Protein 3EFE (pdb70)

Radius of gyration: 35.07 Å; Cα contacts (8 Å, |Δi|>4): 3060; chains: 6; bounding box: 94×69×94 Å

Solvent-accessible surface area: 48457 Å² total; per-residue (Å²): 151,75,36,0,7,0,0,1,8,74,28,0,5,4,20,1,3,0,12,2,0,0,2,0,27,33,13,72,16,4,49,43,124,69,59,60,14,52,0,0,0,0,1,34,65,106,122,53,13,45,4,20,0,8,2,87,0,84,6,40,3,14,6,134,54,8,96,15,73,63,136,6,0,2,0,0,0,0,16,114,17,20,112,99,129,92,1,47,70,1,2,110,50,0,16,101,1,18,173,100,22,0,9,0,0,0,0,22,14,0,0,22,9,0,0,54,57,22,39,0,23,106,58,128,0,0,3,79,57,31,110,116,1,75,146,73,4,105,88,19,150,0,80,201,83,32,73,154,39,34,19,6,46,30,71,22,1,0,0,0,7,3,35,0,3,15,18,0,0,28,32,0,0,103,86,7,91,6,8,14,116,65,0,3,86,2,4,39,46,8,11,65,61,34,70,74,16,41,38,7,34,0,12,52,0,7,72,112,199,45,38,30,7,54,83,0,10,0,1,1,9,78,30,0,7,3,22,2,3,0,15,1,0,0,3,0,7,27,3,68,20,2,66,117,116,30,54,29,7,119,5,61,0,0,1,33,65,123,132,50,16,45,2,22,0,11,2,89,0,73,0,51,33,12,14,129,99,5,63,15,18,10,63,4,0,2,0,0,0,0,16,118,18,18,106,97,136,84,2,45,71,2,4,97,62,0,12,109,2,8,179,18,18,0,4,0,0,0,0,23,14,0,0,18,10,0,0,45,50,26,40,1,34,104,51,90,0,0,4,78,71,37,110,113,1,70,144,66,4,102,83,14,142,0,83,194,68,31,70,158,37,38,19,8,51,49,71,17,1,0,0,0,9,4,44,0,4,13,20,0,0,25,37,0,1,93,73,8,84,0,9,33,108,61,0,3,87,1,3,51,46,10,11,55,59,35,92,76,58,44,48,47,21,2,3,17,3,6,15,110,178,124,0,6,0,1,1,10,78,31,0,6,4,20,1,3,0,14,1,0,0,2,0,14,38,11,89,21,4,44,141,119,62,80,63,15,112,8,46,1,1,1,36,72,112,122,38,13,48,4,24,0,7,2,71,0,69,3,59,34,20,9,138,99,6,88,12,106,53,137,12,2,3,0,0,0,0,17,61,23,21,109,84,157,89,1,67,66,2,2,105,56,0,6,120,2,7,179,93,19,0,7,0,0,0,0,22,13,0,0,18,9,0,1,49,54,25,38,1,36,109,63,78,2,0,5,72,39,41,77,41,2,72,38,51,5,101,81,19,127,0,75,132,66,30,57,169,40,36,18,22,47,38,73,22,2,0,1,0,8,3,41,0,5,12,20,0,0,21,25,0,1,96,85,18,76,7,6,32,107,97,0,2,102,2,4,51,46,11,11,57,62,37,101,76,89,63,84,105,82,0,93,130,18,7,120,125,15,168,87,0,6,0,1,1,10,81,30,0,6,4,20,1,2,0,14,1,0,0,3,0,12,36,11,95,32,5,49,123,139,59,72,58,11,120,8,44,0,0,0,38,56,80,126,50,13,44,4,23,0,0,2,70,0,83,2,55,39,14,12,135,106,7,86,16,78,46,105,4,0,0,0,0,0,0,16,112,16,18,110,96,137,89,0,54,70,2,4,109,56,0,8,106,3,8,177,100,15,0,6,0,0,0,0,24,17,0,0,21,9,0,0,39,69,25,43,0,29,108,62,83,0,0,4,69,28,40,34,33,1,74,55,57,4,112,80,19,154,0,83,192,73,31,67,170,36,37,18,8,39,34,68,18,0,0,0,0,8,4,42,0,4,12,23,0,0,21,40,0,0,98,90,8,84,3,9,40,99,103,0,2,82,2,3,46,46,16,17,59,60,38,110,86,79,40,70,128,76,1,98,94,18,31,98,130,63,153,93,0,10,0,0,0,10,80,24,0,4,3,19,1,2,0,11,0,0,0,2,0,26,37,12,95,41,6,55,136,132,56,73,66,12,144,4,56,0,0,1,36,59,83,129,47,12,32,4,17,0,6,3,102,0,73,0,51,41,13,11,129,106,7,91,19,82,53,105,4,0,1,0,0,0,0,16,110,20,25,106,94,138,87,0,59,72,1,2,115,51,0,13,95,2,19,179,93,16,0,7,0,0,0,0,22,12,0,2,19,5,0,1,31,78,30,45,2,37,102,51,91,2,1,6,77,72,39,106,110,4,79,150,72,3,112,84,22,165,1,77,195,92,23,56,158,37,41,17,9,43,38,53,19,0,0,0,0,11,4,45,0,2,14,19,0,0,24,33,0,1,108,93,6,79,6,3,34,78,36,1,3,41,2,1,43,19,10,14,62,53,39,99,79,28,9,66,37,6,2,98,58,17,30,90,147,49,154,84,1,10,0,1,1,8,80,27,0,4,4,17,1,2,0,13,0,0,0,3,0,11,39,9,96,24,12,72,167,139,76,80,68,16,119,3,57,0,2,0,24,71,110,126,46,11,46,3,19,0,7,1,72,0,102,3,52,35,12,17,141,107,6,65,15,65,66,121,0,0,3,0,0,0,0,18,114,17,23,119,88,167,80,1,82,77,3,3,115,56,0,12,116,2,15,184,93,25,0,4,0,0,0,0,22,14,0,0,15,10,0,0,39,64,25,36,1,33,51,60,78,0,0,3,70,51,38,104,111,2,84,151,71,4,106,83,13,134,0,47,22,22,19,37,142,35,36,15,7,44,20,78,19,1,0,0,0,7,3,46,0,4,16,20,0,0,23,37,0,1,119,85,12,92,9,7,38,110,87,0,4,77,1,3,42,47,9,14,63,48,47,107,86,90,43,80,118,75,0,72,118,14,48,121

B-factor: mean 46.56, std 9.76, range [20.32, 82.38]

Secondary structure (DSSP, 8-state):
---EEEEE-TT--TTTTHHHHHHHHH-TTS-TT-----EEEEESSS--EE-TT--EE--SEEGGG----TT-EEEE---S-TTSGGGHHHHHHHHHHHHHT-EEEEETHHHHHHHHTTTTSSS-B--S-HHHHHHH-TT---TTTB---SEEEETTEEEE-TT-HHHHHHHHHHHHT-S-HHHHHHHHHHHHH--THHHHHHHTSTT-/-------EEEEE-TT--TTTTHHHHHHHHH-TT--TTPPP-PEEEEESSSSPEE-TT--EE--SEETTT----TT-EEEE---S-TTSGGGHHHHHHHHHHHHHT-EEEEETHHHHHHHTTTTTSSS-B--S-HHHHHHH-TT---GGGB---SEEEETTEEEE-TT-HHHHHHHHHHHHT-S-HHHHHHHHHHHHH--THHHHHHHTTS--/--EEEE--TT--GGGTHHHHHHHHH-TTS-TTPPP--EEEEESSSPPEE-TT--EE--SEEGGG----TT-EEEE---TTTTSGGGHHHHHHHHHHHHHT-EEEEETHHHHHHHHTTTTSSS-B--S-HHHHHHH-TT---GGGB---SEEEETTEEEE-TT-HHHHHHHHHHHHT-S-HHHHHHHHHHHHH--HHHHHHHHTT--/----EEEE--TT--HHHHHHHHHHHHH-TTPPTT-----EEEEESSSS-EE-TT--EE--SEESTT----TT-EEEE---S-TTSGGGHHHHHHHHHHHHHT-EEEEETHHHHHHHTTTTTSSS-B--S-HHHHHHH-TT---TTTB---SEEEETTEEEE-TT-HHHHHHHHHHHTT-S-HHHHHHHHHHHHH--THHHHHHHHHS--/---EEEE--TT--GGGTHHHHHHHHH-TT--TT-----EEEEESSSS-EE-TT--EE--SEETTT----TT-EEEE---S-SSSSTTHHHHHHHHHHHHHT-EEEEETHHHHHHHTTTTTSSS-B--S-HHHHHHH-TT---TTSB---SEEEETTEEEE-TT-HHHHHHHHHHHHT-S-HHHHHHHHHHHHH--HHHHHHHHHHS--/---EEEEE-TT--TTTTHHHHHHHHH-TT--TT-----EEEEESSSS-EE-TT--EEE-SEESTT----TT-EEEE---S-TTSGGGHHHHHHHHHHHHHT-EEEEETHHHHHHHTTTTTTTS-B--S-HHHHHHH-TT---TTTB---SEEEETTEEEE-TT-HHHHHHHHHHHHT-S-HHHHHHHHHHHHH--HHHHHHHHHHH-

Sequence (1250 aa):
TKKAFLYVFNTMSDWEYGYLIAELNSGRYFKKDLAPLKVITVGANKEMITTMGGLRIKPDISLDECTLESKDLLILPGGTTWSEEIHQPILERIGQALKIGTIVAAICGATDALANMGYLDTRKHTSNNLEYTKMVCPNYKGEKFYELGPAVSDANLVTASGIAPLEFAMEVLKKIDVFTLDALHSWYNLNKTHKPEYFFQLMNSINKQGMQTKKAFLYVFNTMSDWEYGYLIAELNSGRYFKKDLAPLKVITVGANKEMITTMGGLRIKPDISLDECTLESKDLLILPGGTTWSEEIHQPILERIGQALKIGTIVAAICGATDALANMGYLDTRKHTSNNLEYTKMVCPNYKGEKFYELGPAVSDANLVTASGIAPLEFAMEVLKKIDVFTLDALHSWYNLNKTHKPEYFFQLMNSINKKKAFLYVFNTMSDWEYGYLIAELNSGRYFKKDLAPLKVITVGANKEMITTMGGLRIKPDISLDECTLESKDLLILPGGTTWSEEIHQPILERIGQALKIGTIVAAICGATDALANMGYLDTRKHTSNNLEYTKMVCPNYKGEKFYELGPAVSDANLVTASGIAPLEFAMEVLKKIDVFTLDALHSWYNLNKTHKPEYFFQLMNSINQTKKAFLYVFNTMSDWEYGYLIAELNSGRYFKKDLAPLKVITVGANKEMITTMGGLRIKPDISLDECTLESKDLLILPGGTTWSEEIHQPILERIGQALKIGTIVAAICGATDALANMGYLDTRKHTSNNLEYTKMVCPNYKGEKFYELGPAVSDANLVTASGIAPLEFAMEVLKKIDVFTLDALHSWYNLNKTHKPEYFFQLMNSINKTKKAFLYVFNTMSDWEYGYLIAELNSGRYFKKDLAPLKVITVGANKEMITTMGGLRIKPDISLDECTLESKDLLILPGGTTWSEEIHQPILERIGQALKIGTIVAAICGATDALANMGYLDTRKHTSNNLEYTKMVCPNYKGEKFYELGPAVSDANLVTASGIAPLEFAMEVLKKIDVFTLDALHSWYNLNKTHKPEYFFQLMNSINKTKKAFLYVFNTMSDWEYGYLIAELNSGRYFKKDLAPLKVITVGANKEMITTMGGLRIKPDISLDECTLESKDLLILPGGTTWSEEIHQPILERIGQALKIGTIVAAICGATDALANMGYLDTRKHTSNNLEYTKMVCPNYKGEKFYELGPAVSDANLVTASGIAPLEFAMEVLKKIDVFTLDALHSWYNLNKTHKPEYFFQLMNSIN

Nearest PDB structures (foldseek):
  3efe-assembly2_B  TM=9.974E-01  e=8.143E-41  Bacillus anthracis
  2fex-assembly2_C-2  TM=8.756E-01  e=7.842E-16  Agrobacterium fabrum str. C58
  3er6-assembly3_E  TM=7.532E-01  e=6.474E-06  Vibrio parahaemolyticus
  1qf7-assembly1_B  TM=8.180E-01  e=2.014E-03  Escherichia coli
  1p81-assembly1_A  TM=8.238E-01  e=5.525E-03  Escherichia coli

Organism: Bacillus anthracis (NCBI:txid1392)

Foldseek 3Di:
DAAEEEEDAAFFACVQCPVQQCCQCCLPLFAPVDDRRRYAYEYCQQDWYQYNVGDTDGHRYYPVVDDAAAQYEYEYTDGDCLVDPSCVVVLVVVVVNVVRHYQYAEEENSQLSVQLVAVQQPWQEEYQDVVCSCVVRPPGNNPVSYDVQCWDGTRRYIYHYSVCSLSSSLNVCVVSPGFPPQLSVLVSCCVVPVDCVSVVSNVVGSND/DDFDEQAAEEEDAAFFAVVQCPLQQVCQQCVFQFAAPDDHRRYAYEYCQQDWYAYNVGDTDGGNGYVVPDDAAANYEYEAGDGDDLVDCSCVVVLVVVVVNVVRHAQYQYEEVRQLSNQLSQNLQPAAEEYQDDVVSCVSRVNGNNPVRYDPPQWDDTRRYIYHYRVDNLSSSLRVCVNSVGHPPQLSVLVSCCVPPVDCVSVVSNVVRGND/DAAEEEDAAFFACLQCVLQQVCQCVVPLFQPPDDRHHYQYEYCQQAFYAYNVGDTDGGNYYPVPDDQAAQHEYEAGDGPDLVDDSCVVVLVVVVVSVVRHYAYQYEENVQLSCQLSANQQDAQEEYQDLVVSVVVRVRGNNVVSYDPDQWDGTRRYIYHYRVPNLSSSLNVCVVSVGFPPQLSVLVSCCVVPVDCVSVVSNVVRSD/DAAAAEEEDAAFFACVQCPLQQVCQCCLPQFAAPDDHRRYAYEYCQQDWYAYNVGDTDGHRGYPVPDDQAAAYEYEAGDGDCLVPCSCVVVLVVVVVSVVRHYQYQHEEVSQLSNQQVANLQPWQEEYQDPVVSCVSRVNGNNSVNYDPQCWDDGRRYIYHYSVDNLSSSLRVCVNSRGHPPQLSVLVSCCVVPVDCVSVVSNVVRGHD/DAEAEEEDAAAFACVQCVLQQCCQCVVFQFAAPDDRHRYFYEYLQQDWYAYNVGDTDGGRYYPVPDDAAAAYEYEATDGDDLPDPSCPVVLVVVVVSVVRHRAYQYEARRQLSCQQVCNLLPFQEEYADLVVSVVPHVNGNNNVSYDVPQWDDGRSYIYHYSVPNLSSSLVVCVVSVGHDPQLSVLSSCCVVPVDCVSVVSNVVRGND/DQAAEEEDAAFFACVQCVVQQVCQCCLVLFADDDDRHRYAYEYQDQAWYAYNVGDTDGHPYYPVVDDAAAAHEYEATAGDDLPDDSCVVVLVVVVVRVVRHAAYQYEERVQLSCQQVQVQQPAAEEYADLVVSVVVHVNGNHSVRYDPPCWDDTRRYIYHYSVCSLSSSLVVCVNSVGHPPQLSCLVSCCVVPVDVVSVVSNVVRSD

Structure (mmCIF, N/CA/C/O backbone):
data_3EFE
#
_entry.id   3EFE
#
_cell.length_a   85.129
_cell.length_b   91.530
_cell.length_c   167.206
_cell.angle_alpha   90.00
_cell.angle_beta   90.00
_cell.angle_gamma   90.00
#
_symmetry.space_group_name_H-M   'P 21 21 21'
#
loop_
_entity.id
_entity.type
_entity.pdbx_description
1 polymer 'ThiJ/pfpI family protein'
2 non-polymer 'SULFATE ION'
3 water water
#
loop_
_atom_site.group_PDB
_atom_site.id
_atom_site.type_symbol
_atom_site.label_atom_id
_atom_site.label_alt_id
_atom_site.label_comp_id
_atom_site.label_asym_id
_atom_site.label_entity_id
_atom_site.label_seq_id
_atom_site.pdbx_PDB_ins_code
_atom_site.Cartn_x
_atom_site.Cartn_y
_atom_site.Cartn_z
_atom_site.occupancy
_atom_site.B_iso_or_equiv
_atom_site.auth_seq_id
_atom_site.auth_comp_id
_atom_site.auth_asym_id
_atom_site.auth_atom_id
_atom_site.pdbx_PDB_model_num
ATOM 1 N N . THR A 1 5 ? 72.579 -1.426 38.339 1.00 62.51 3 THR A N 1
ATOM 2 C CA . THR A 1 5 ? 73.825 -0.540 38.236 1.00 62.19 3 THR A CA 1
ATOM 3 C C . THR A 1 5 ? 74.403 -0.282 39.630 1.00 61.67 3 THR A C 1
ATOM 4 O O . THR A 1 5 ? 73.676 0.174 40.498 1.00 62.57 3 THR A O 1
ATOM 8 N N . LYS A 1 6 ? 75.671 -0.512 39.815 1.00 60.26 4 LYS A N 1
ATOM 9 C CA . LYS A 1 6 ? 76.318 -0.534 41.132 1.00 59.52 4 LYS A CA 1
ATOM 10 C C . LYS A 1 6 ? 77.199 0.699 41.395 1.00 56.92 4 LYS A C 1
ATOM 11 O O . LYS A 1 6 ? 77.723 1.301 40.479 1.00 54.16 4 LYS A O 1
ATOM 17 N N . LYS A 1 7 ? 77.326 1.010 42.676 1.00 55.11 5 LYS A N 1
ATOM 18 C CA . LYS A 1 7 ? 77.941 2.265 43.134 1.00 53.29 5 LYS A CA 1
ATOM 19 C C . LYS A 1 7 ? 79.095 1.984 44.101 1.00 50.72 5 LYS A C 1
ATOM 20 O O . LYS A 1 7 ? 79.271 0.869 44.568 1.00 48.72 5 LYS A O 1
ATOM 26 N N . ALA A 1 8 ? 79.880 3.025 44.369 1.00 48.76 6 ALA A N 1
ATOM 27 C CA . ALA A 1 8 ? 81.032 2.981 45.270 1.00 47.27 6 ALA A CA 1
ATOM 28 C C . ALA A 1 8 ? 80.926 4.118 46.282 1.00 45.67 6 ALA A C 1
ATOM 29 O O . ALA A 1 8 ? 80.653 5.271 45.907 1.00 45.15 6 ALA A O 1
ATOM 31 N N . PHE A 1 9 ? 81.113 3.807 47.564 1.00 43.76 7 PHE A N 1
ATOM 32 C CA . PHE A 1 9 ? 81.049 4.830 48.571 1.00 42.74 7 PHE A CA 1
ATOM 33 C C . PHE A 1 9 ? 82.299 4.792 49.409 1.00 42.32 7 PHE A C 1
ATOM 34 O O . PHE A 1 9 ? 82.804 3.718 49.717 1.00 42.30 7 PHE A O 1
ATOM 42 N N . LEU A 1 10 ? 82.760 5.992 49.783 1.00 40.97 8 LEU A N 1
ATOM 43 C CA . LEU A 1 10 ? 83.877 6.178 50.689 1.00 39.77 8 LEU A CA 1
ATOM 44 C C . LEU A 1 10 ? 83.368 6.939 51.899 1.00 38.44 8 LEU A C 1
ATOM 45 O O . LEU A 1 10 ? 82.893 8.054 51.767 1.00 37.25 8 LEU A O 1
ATOM 50 N N . TYR A 1 11 ? 83.526 6.337 53.077 1.00 38.52 9 TYR A N 1
ATOM 51 C CA . TYR A 1 11 ? 83.277 7.019 54.385 1.00 37.19 9 TYR A CA 1
ATOM 52 C C . TYR A 1 11 ? 84.366 7.996 54.650 1.00 36.06 9 TYR A C 1
ATOM 53 O O . TYR A 1 11 ? 85.529 7.628 54.682 1.00 35.73 9 TYR A O 1
ATOM 62 N N . VAL A 1 12 ? 83.997 9.259 54.775 1.00 35.55 10 VAL A N 1
ATOM 63 C CA . VAL A 1 12 ? 84.944 10.358 54.982 1.00 33.85 10 VAL A CA 1
ATOM 64 C C . VAL A 1 12 ? 84.614 10.902 56.400 1.00 34.63 10 VAL A C 1
ATOM 65 O O . VAL A 1 12 ? 83.419 11.065 56.781 1.00 32.77 10 VAL A O 1
ATOM 69 N N . PHE A 1 13 ? 85.676 11.180 57.166 1.00 34.74 11 PHE A N 1
ATOM 70 C CA . PHE A 1 13 ? 85.560 11.636 58.512 1.00 35.29 11 PHE A CA 1
ATOM 71 C C . PHE A 1 13 ? 86.850 12.285 58.927 1.00 35.33 11 PHE A C 1
ATOM 72 O O . PHE A 1 13 ? 87.863 12.137 58.239 1.00 34.57 11 PHE A O 1
ATOM 80 N N . ASN A 1 14 ? 86.834 13.049 60.023 1.00 36.64 12 ASN A N 1
ATOM 81 C CA . ASN A 1 14 ? 88.087 13.741 60.438 1.00 36.72 12 ASN A CA 1
ATOM 82 C C . ASN A 1 14 ? 89.186 12.723 60.804 1.00 36.28 12 ASN A C 1
ATOM 83 O O . ASN A 1 14 ? 88.921 11.765 61.524 1.00 35.93 12 ASN A O 1
ATOM 88 N N . THR A 1 15 ? 90.405 12.906 60.278 1.00 36.20 13 THR A N 1
ATOM 89 C CA . THR A 1 15 ? 91.523 12.034 60.657 1.00 36.12 13 THR A CA 1
ATOM 90 C C . THR A 1 15 ? 91.739 10.935 59.651 1.00 34.99 13 THR A C 1
ATOM 91 O O . THR A 1 15 ? 92.649 10.135 59.781 1.00 35.86 13 THR A O 1
ATOM 95 N N . MET A 1 16 ? 90.915 10.865 58.627 1.00 33.86 14 MET A N 1
ATOM 96 C CA . MET A 1 16 ? 91.033 9.759 57.781 1.00 32.68 14 MET A CA 1
ATOM 97 C C . MET A 1 16 ? 92.440 9.819 57.106 1.00 33.74 14 MET A C 1
ATOM 98 O O . MET A 1 16 ? 92.943 10.910 56.769 1.00 31.73 14 MET A O 1
ATOM 103 N N . SER A 1 17 ? 93.022 8.618 56.932 1.00 33.77 15 SER A N 1
ATOM 104 C CA . SER A 1 17 ? 94.408 8.386 56.548 1.00 33.18 15 SER A CA 1
ATOM 105 C C . SER A 1 17 ? 94.534 8.329 55.051 1.00 33.75 15 SER A C 1
ATOM 106 O O . SER A 1 17 ? 94.194 7.306 54.416 1.00 33.87 15 SER A O 1
ATOM 109 N N . ASP A 1 18 ? 95.077 9.441 54.512 1.00 32.72 16 ASP A N 1
ATOM 110 C CA . ASP A 1 18 ? 95.088 9.724 53.058 1.00 32.30 16 ASP A CA 1
ATOM 111 C C . ASP A 1 18 ? 95.666 8.634 52.147 1.00 31.43 16 ASP A C 1
ATOM 112 O O . ASP A 1 18 ? 95.193 8.356 51.041 1.00 30.36 16 ASP A O 1
ATOM 117 N N . TRP A 1 19 ? 96.719 8.012 52.622 1.00 31.21 17 TRP A N 1
ATOM 118 C CA . TRP A 1 19 ? 97.437 7.049 51.793 1.00 31.93 17 TRP A CA 1
ATOM 119 C C . TRP A 1 19 ? 96.722 5.676 51.644 1.00 31.89 17 TRP A C 1
ATOM 120 O O . TRP A 1 19 ? 97.146 4.816 50.884 1.00 31.04 17 TRP A O 1
ATOM 131 N N . GLU A 1 20 ? 95.696 5.456 52.456 1.00 31.56 18 GLU A N 1
ATOM 132 C CA . GLU A 1 20 ? 95.138 4.142 52.607 1.00 31.67 18 GLU A CA 1
ATOM 133 C C . GLU A 1 20 ? 94.105 3.805 51.524 1.00 31.38 18 GLU A C 1
ATOM 134 O O . GLU A 1 20 ? 94.005 2.677 51.181 1.00 32.09 18 GLU A O 1
ATOM 140 N N . TYR A 1 21 ? 93.390 4.799 51.008 1.00 31.03 19 TYR A N 1
ATOM 141 C CA . TYR A 1 21 ? 92.336 4.669 50.055 1.00 30.77 19 TYR A CA 1
ATOM 142 C C . TYR A 1 21 ? 92.690 5.261 48.700 1.00 31.95 19 TYR A C 1
ATOM 143 O O . TYR A 1 21 ? 91.906 5.193 47.752 1.00 31.36 19 TYR A O 1
ATOM 152 N N . GLY A 1 22 ? 93.862 5.857 48.613 1.00 32.51 20 GLY A N 1
ATOM 153 C CA . GLY A 1 22 ? 94.185 6.738 47.544 1.00 33.26 20 GLY A CA 1
ATOM 154 C C . GLY A 1 22 ? 94.352 6.045 46.229 1.00 32.83 20 GLY A C 1
ATOM 155 O O . GLY A 1 22 ? 93.873 6.518 45.257 1.00 32.88 20 GLY A O 1
ATOM 156 N N . TYR A 1 23 ? 95.040 4.914 46.207 1.00 33.26 21 TYR A N 1
ATOM 157 C CA . TYR A 1 23 ? 95.116 4.125 45.002 1.00 33.07 21 TYR A CA 1
ATOM 158 C C . TYR A 1 23 ? 93.754 3.611 44.559 1.00 33.82 21 TYR A C 1
ATOM 159 O O . TYR A 1 23 ? 93.426 3.689 43.386 1.00 35.94 21 TYR A O 1
ATOM 168 N N . LEU A 1 24 ? 92.995 3.035 45.489 1.00 33.12 22 LEU A N 1
ATOM 169 C CA . LEU A 1 24 ? 91.640 2.529 45.242 1.00 32.77 22 LEU A CA 1
ATOM 170 C C . LEU A 1 24 ? 90.685 3.550 44.632 1.00 32.28 22 LEU A C 1
ATOM 171 O O . LEU A 1 24 ? 90.117 3.346 43.581 1.00 31.89 22 LEU A O 1
ATOM 176 N N . ILE A 1 25 ? 90.505 4.671 45.290 1.00 32.88 23 ILE A N 1
ATOM 177 C CA . ILE A 1 25 ? 89.489 5.642 44.821 1.00 31.41 23 ILE A CA 1
ATOM 178 C C . ILE A 1 25 ? 89.848 6.210 43.437 1.00 31.84 23 ILE A C 1
ATOM 179 O O . ILE A 1 25 ? 88.953 6.463 42.666 1.00 31.64 23 ILE A O 1
ATOM 184 N N . ALA A 1 26 ? 91.140 6.361 43.116 1.00 31.80 24 ALA A N 1
ATOM 185 C CA . ALA A 1 26 ? 91.599 6.909 41.786 1.00 31.17 24 ALA A CA 1
ATOM 186 C C . ALA A 1 26 ? 91.358 5.956 40.664 1.00 32.30 24 ALA A C 1
ATOM 187 O O . ALA A 1 26 ? 90.828 6.310 39.573 1.00 33.88 24 ALA A O 1
ATOM 189 N N . GLU A 1 27 ? 91.729 4.709 40.895 1.00 33.56 25 GLU A N 1
ATOM 190 C CA . GLU A 1 27 ? 91.444 3.661 39.938 1.00 33.52 25 GLU A CA 1
ATOM 191 C C . GLU A 1 27 ? 89.972 3.511 39.613 1.00 33.84 25 GLU A C 1
ATOM 192 O O . GLU A 1 27 ? 89.599 3.236 38.424 1.00 34.84 25 GLU A O 1
ATOM 198 N N . LEU A 1 28 ? 89.130 3.653 40.622 1.00 34.39 26 LEU A N 1
ATOM 199 C CA . LEU A 1 28 ? 87.728 3.379 40.472 1.00 33.57 26 LEU A CA 1
ATOM 200 C C . LEU A 1 28 ? 87.052 4.583 39.841 1.00 35.04 26 LEU A C 1
ATOM 201 O O . LEU A 1 28 ? 86.217 4.459 38.892 1.00 34.91 26 LEU A O 1
ATOM 206 N N . ASN A 1 29 ? 87.421 5.757 40.314 1.00 35.84 27 ASN A N 1
ATOM 207 C CA . ASN A 1 29 ? 86.661 6.904 39.936 1.00 36.87 27 ASN A CA 1
ATOM 208 C C . ASN A 1 29 ? 86.988 7.349 38.527 1.00 38.20 27 ASN A C 1
ATOM 209 O O . ASN A 1 29 ? 86.146 7.948 37.837 1.00 38.94 27 ASN A O 1
ATOM 214 N N . SER A 1 30 ? 88.220 7.068 38.104 1.00 39.20 28 SER A N 1
ATOM 215 C CA . SER A 1 30 ? 88.689 7.338 36.762 1.00 37.97 28 SER A CA 1
ATOM 216 C C . SER A 1 30 ? 88.223 6.246 35.780 1.00 39.23 28 SER A C 1
ATOM 217 O O . SER A 1 30 ? 87.894 6.546 34.623 1.00 40.48 28 SER A O 1
ATOM 220 N N . GLY A 1 31 ? 88.187 4.989 36.228 1.00 38.93 29 GLY A N 1
ATOM 221 C CA . GLY A 1 31 ? 87.867 3.893 35.342 1.00 37.94 29 GLY A CA 1
ATOM 222 C C . GLY A 1 31 ? 88.948 3.611 34.339 1.00 38.43 29 GLY A C 1
ATOM 223 O O . GLY A 1 31 ? 88.748 2.862 33.377 1.00 38.76 29 GLY A O 1
ATOM 224 N N . ARG A 1 32 ? 90.151 4.122 34.566 1.00 38.84 30 ARG A N 1
ATOM 225 C CA . ARG A 1 32 ? 91.121 4.170 33.459 1.00 38.45 30 ARG A CA 1
ATOM 226 C C . ARG A 1 32 ? 91.706 2.855 32.992 1.00 38.05 30 ARG A C 1
ATOM 227 O O . ARG A 1 32 ? 92.201 2.821 31.876 1.00 40.77 30 ARG A O 1
ATOM 235 N N . TYR A 1 33 ? 91.702 1.814 33.801 1.00 36.83 31 TYR A N 1
ATOM 236 C CA . TYR A 1 33 ? 92.234 0.505 33.433 1.00 36.77 31 TYR A CA 1
ATOM 237 C C . TYR A 1 33 ? 91.153 -0.550 33.473 1.00 37.03 31 TYR A C 1
ATOM 238 O O . TYR A 1 33 ? 91.443 -1.759 33.465 1.00 36.41 31 TYR A O 1
ATOM 247 N N . PHE A 1 34 ? 89.909 -0.102 33.496 1.00 37.90 32 PHE A N 1
ATOM 248 C CA . PHE A 1 34 ? 88.798 -1.015 33.488 1.00 40.59 32 PHE A CA 1
ATOM 249 C C . PHE A 1 34 ? 88.724 -1.678 32.124 1.00 41.91 32 PHE A C 1
ATOM 250 O O . PHE A 1 34 ? 89.058 -1.067 31.097 1.00 42.00 32 PHE A O 1
ATOM 258 N N . LYS A 1 35 ? 88.239 -2.913 32.123 1.00 43.54 33 LYS A N 1
ATOM 259 C CA . LYS A 1 35 ? 87.709 -3.533 30.897 1.00 44.07 33 LYS A CA 1
ATOM 260 C C . LYS A 1 35 ? 86.932 -2.503 30.127 1.00 45.08 33 LYS A C 1
ATOM 261 O O . LYS A 1 35 ? 86.347 -1.542 30.692 1.00 44.70 33 LYS A O 1
ATOM 267 N N . LYS A 1 36 ? 86.941 -2.671 28.816 1.00 46.41 34 LYS A N 1
ATOM 268 C CA . LYS A 1 36 ? 86.486 -1.600 27.929 1.00 47.01 34 LYS A CA 1
ATOM 269 C C . LYS A 1 36 ? 84.992 -1.428 27.904 1.00 46.49 34 LYS A C 1
ATOM 270 O O . LYS A 1 36 ? 84.524 -0.347 27.581 1.00 46.72 34 LYS A O 1
ATOM 276 N N . ASP A 1 37 ? 84.252 -2.439 28.335 1.00 46.41 35 ASP A N 1
ATOM 277 C CA . ASP A 1 37 ? 82.762 -2.313 28.457 1.00 47.57 35 ASP A CA 1
ATOM 278 C C . ASP A 1 37 ? 82.227 -1.633 29.762 1.00 47.31 35 ASP A C 1
ATOM 279 O O . ASP A 1 37 ? 80.984 -1.486 29.943 1.00 47.42 35 ASP A O 1
ATOM 284 N N . LEU A 1 38 ? 83.133 -1.253 30.664 1.00 45.55 36 LEU A N 1
ATOM 285 C CA . LEU A 1 38 ? 82.744 -0.857 32.009 1.00 44.88 36 LEU A CA 1
ATOM 286 C C . LEU A 1 38 ? 82.946 0.630 32.150 1.00 43.28 36 LEU A C 1
ATOM 287 O O . LEU A 1 38 ? 83.914 1.163 31.724 1.00 44.23 36 LEU A O 1
ATOM 292 N N . ALA A 1 39 ? 81.982 1.327 32.683 1.00 42.57 37 ALA A N 1
ATOM 293 C CA . ALA A 1 39 ? 82.133 2.744 32.839 1.00 42.58 37 ALA A CA 1
ATOM 294 C C . ALA A 1 39 ? 82.888 2.952 34.174 1.00 41.73 37 ALA A C 1
ATOM 295 O O . ALA A 1 39 ? 82.971 2.049 34.993 1.00 41.92 37 ALA A O 1
ATOM 297 N N . PRO A 1 40 ? 83.456 4.132 34.385 1.00 42.62 38 PRO A N 1
ATOM 298 C CA . PRO A 1 40 ? 84.041 4.411 35.697 1.00 43.45 38 PRO A CA 1
ATOM 299 C C . PRO A 1 40 ? 83.035 4.154 36.829 1.00 42.90 38 PRO A C 1
ATOM 300 O O . PRO A 1 40 ? 81.836 4.288 36.624 1.00 43.19 38 PRO A O 1
ATOM 304 N N . LEU A 1 41 ? 83.541 3.758 37.982 1.00 42.37 39 LEU A N 1
ATOM 305 C CA . LEU A 1 41 ? 82.719 3.439 39.142 1.00 42.35 39 LEU A CA 1
ATOM 306 C C . LEU A 1 41 ? 82.914 4.623 40.030 1.00 41.70 39 LEU A C 1
ATOM 307 O O . LEU A 1 41 ? 83.901 4.711 40.728 1.00 41.57 39 LEU A O 1
ATOM 312 N N . LYS A 1 42 ? 82.013 5.575 39.944 1.00 41.38 40 LYS A N 1
ATOM 313 C CA . LYS A 1 42 ? 82.192 6.818 40.645 1.00 42.22 40 LYS A CA 1
ATOM 314 C C . LYS A 1 42 ? 82.132 6.633 42.200 1.00 41.45 40 LYS A C 1
ATOM 315 O O . LYS A 1 42 ? 81.271 5.935 42.752 1.00 38.88 40 LYS A O 1
ATOM 321 N N . VAL A 1 43 ? 83.105 7.264 42.862 1.00 40.43 41 VAL A N 1
ATOM 322 C CA . VAL A 1 43 ? 83.278 7.180 44.296 1.00 39.51 41 VAL A CA 1
ATOM 323 C C . VAL A 1 43 ? 82.498 8.294 45.015 1.00 38.58 41 VAL A C 1
ATOM 324 O O . VAL A 1 43 ? 82.875 9.452 45.014 1.00 38.47 41 VAL A O 1
ATOM 328 N N . ILE A 1 44 ? 81.346 7.941 45.564 1.00 38.32 42 ILE A N 1
ATOM 329 C CA . ILE A 1 44 ? 80.514 8.919 46.305 1.00 38.22 42 ILE A CA 1
ATOM 330 C C . ILE A 1 44 ? 81.034 8.957 47.757 1.00 37.10 42 ILE A C 1
ATOM 331 O O . ILE A 1 44 ? 81.179 7.909 48.367 1.00 34.82 42 ILE A O 1
ATOM 336 N N . THR A 1 45 ? 81.413 10.150 48.211 1.00 36.93 43 THR A N 1
ATOM 337 C CA . THR A 1 45 ? 81.836 10.366 49.565 1.00 38.21 43 THR A CA 1
ATOM 338 C C . THR A 1 45 ? 80.607 10.523 50.472 1.00 39.42 43 THR A C 1
ATOM 339 O O . THR A 1 45 ? 79.697 11.284 50.171 1.00 40.58 43 THR A O 1
ATOM 343 N N . VAL A 1 46 ? 80.615 9.760 51.562 1.00 39.55 44 VAL A N 1
ATOM 344 C CA . VAL A 1 46 ? 79.568 9.645 52.526 1.00 39.14 44 VAL A CA 1
ATOM 345 C C . VAL A 1 46 ? 80.116 10.000 53.926 1.00 39.04 44 VAL A C 1
ATOM 346 O O . VAL A 1 46 ? 80.922 9.289 54.489 1.00 37.74 44 VAL A O 1
ATOM 350 N N . GLY A 1 47 ? 79.704 11.130 54.471 1.00 39.69 45 GLY A N 1
ATOM 351 C CA . GLY A 1 47 ? 80.033 11.500 55.822 1.00 40.17 45 GLY A CA 1
ATOM 352 C C . GLY A 1 47 ? 78.954 11.079 56.831 1.00 40.65 45 GLY A C 1
ATOM 353 O O . GLY A 1 47 ? 77.838 10.716 56.442 1.00 39.64 45 GLY A O 1
ATOM 354 N N . ALA A 1 48 ? 79.302 11.137 58.134 1.00 41.73 46 ALA A N 1
ATOM 355 C CA . ALA A 1 48 ? 78.341 10.862 59.277 1.00 42.31 46 ALA A CA 1
ATOM 356 C C . ALA A 1 48 ? 77.155 11.853 59.259 1.00 42.96 46 ALA A C 1
ATOM 357 O O . ALA A 1 48 ? 76.021 11.509 59.604 1.00 43.42 46 ALA A O 1
ATOM 359 N N . ASN A 1 49 ? 77.505 13.094 58.901 1.00 44.10 47 ASN A N 1
ATOM 360 C CA . ASN A 1 49 ? 76.628 14.188 58.576 1.00 44.28 47 ASN A CA 1
ATOM 361 C C . ASN A 1 49 ? 77.227 14.877 57.323 1.00 44.51 47 ASN A C 1
ATOM 362 O O . ASN A 1 49 ? 78.089 14.280 56.677 1.00 45.44 47 ASN A O 1
ATOM 367 N N . LYS A 1 50 ? 76.731 16.062 56.974 1.00 44.33 48 LYS A N 1
ATOM 368 C CA . LYS A 1 50 ? 77.114 16.726 55.729 1.00 44.95 48 LYS A CA 1
ATOM 369 C C . LYS A 1 50 ? 78.168 17.806 55.945 1.00 44.32 48 LYS A C 1
ATOM 370 O O . LYS A 1 50 ? 78.351 18.692 55.111 1.00 43.56 48 LYS A O 1
ATOM 376 N N . GLU A 1 51 ? 78.856 17.717 57.075 1.00 43.96 49 GLU A N 1
ATOM 377 C CA . GLU A 1 51 ? 79.907 18.645 57.426 1.00 44.51 49 GLU A CA 1
ATOM 378 C C . GLU A 1 51 ? 81.294 18.289 56.873 1.00 43.59 49 GLU A C 1
ATOM 379 O O . GLU A 1 51 ? 81.716 17.090 56.761 1.00 41.40 49 GLU A O 1
ATOM 385 N N . MET A 1 52 ? 81.988 19.380 56.558 1.00 42.53 50 MET A N 1
ATOM 386 C CA . MET A 1 52 ? 83.351 19.321 56.090 1.00 42.90 50 MET A CA 1
ATOM 387 C C . MET A 1 52 ? 84.236 18.619 57.089 1.00 41.93 50 MET A C 1
ATOM 388 O O . MET A 1 52 ? 84.100 18.848 58.319 1.00 42.40 50 MET A O 1
ATOM 393 N N . ILE A 1 53 ? 85.066 17.711 56.563 1.00 40.47 51 ILE A N 1
ATOM 394 C CA . ILE A 1 53 ? 86.012 16.934 57.363 1.00 39.14 51 ILE A CA 1
ATOM 395 C C . ILE A 1 53 ? 87.405 17.295 56.919 1.00 38.51 51 ILE A C 1
ATOM 396 O O . ILE A 1 53 ? 87.570 17.771 55.791 1.00 37.19 51 ILE A O 1
ATOM 401 N N . THR A 1 54 ? 88.387 17.117 57.831 1.00 38.49 52 THR A N 1
ATOM 402 C CA . THR A 1 54 ? 89.838 17.255 57.561 1.00 38.87 52 THR A CA 1
ATOM 403 C C . THR A 1 54 ? 90.533 15.881 57.653 1.00 39.00 52 THR A C 1
ATOM 404 O O . THR A 1 54 ? 90.364 15.157 58.680 1.00 40.01 52 THR A O 1
ATOM 408 N N . THR A 1 55 ? 91.266 15.526 56.589 1.00 37.26 53 THR A N 1
ATOM 409 C CA . THR A 1 55 ? 92.053 14.288 56.534 1.00 35.30 53 THR A CA 1
ATOM 410 C C . THR A 1 55 ? 93.275 14.451 57.451 1.00 35.11 53 THR A C 1
ATOM 411 O O . THR A 1 55 ? 93.571 15.569 57.927 1.00 36.18 53 THR A O 1
ATOM 415 N N . MET A 1 56 ? 93.921 13.343 57.784 1.00 33.43 54 MET A N 1
ATOM 416 C CA . MET A 1 56 ? 95.167 13.382 58.521 1.00 32.46 54 MET A CA 1
ATOM 417 C C . MET A 1 56 ? 96.110 14.329 57.821 1.00 31.40 54 MET A C 1
ATOM 418 O O . MET A 1 56 ? 96.848 15.023 58.460 1.00 31.51 54 MET A O 1
ATOM 423 N N . GLY A 1 57 ? 96.119 14.329 56.491 1.00 31.52 55 GLY A N 1
ATOM 424 C CA . GLY A 1 57 ? 96.975 15.214 55.743 1.00 32.51 55 GLY A CA 1
ATOM 425 C C . GLY A 1 57 ? 96.548 16.656 55.596 1.00 32.71 55 GLY A C 1
ATOM 426 O O . GLY A 1 57 ? 97.268 17.447 55.053 1.00 32.22 55 GLY A O 1
ATOM 427 N N . GLY A 1 58 ? 95.358 16.980 56.069 1.00 35.35 56 GLY A N 1
ATOM 428 C CA . GLY A 1 58 ? 94.894 18.349 56.192 1.00 36.46 56 GLY A CA 1
ATOM 429 C C . GLY A 1 58 ? 93.869 18.756 55.142 1.00 37.82 56 GLY A C 1
ATOM 430 O O . GLY A 1 58 ? 93.422 19.918 55.095 1.00 38.25 56 GLY A O 1
ATOM 431 N N . LEU A 1 59 ? 93.494 17.808 54.284 1.00 38.63 57 LEU A N 1
ATO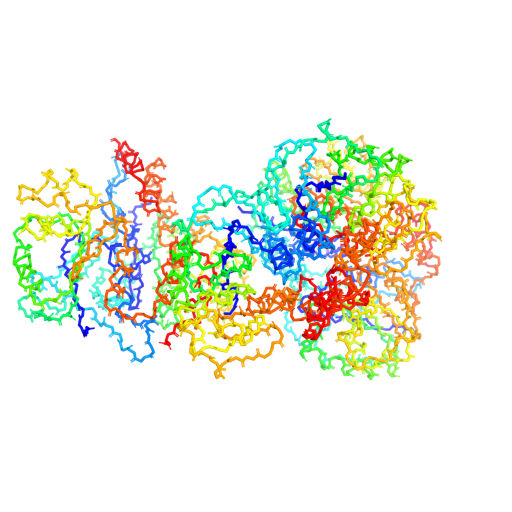M 432 C CA . LEU A 1 59 ? 92.614 18.131 53.189 1.00 38.48 57 LEU A CA 1
ATOM 433 C C . LEU A 1 59 ? 91.234 18.338 53.745 1.00 39.60 57 LEU A C 1
ATOM 434 O O . LEU A 1 59 ? 90.739 17.466 54.434 1.00 39.91 57 LEU A O 1
ATOM 439 N N . ARG A 1 60 ? 90.597 19.457 53.361 1.00 40.71 58 ARG A N 1
ATOM 440 C CA . ARG A 1 60 ? 89.200 19.729 53.727 1.00 40.93 58 ARG A CA 1
ATOM 441 C C . ARG A 1 60 ? 88.194 19.236 52.692 1.00 40.46 58 ARG A C 1
ATOM 442 O O . ARG A 1 60 ? 88.017 19.826 51.645 1.00 39.04 58 ARG A O 1
ATOM 450 N N . ILE A 1 61 ? 87.507 18.160 53.033 1.00 40.48 59 ILE A N 1
ATOM 451 C CA . ILE A 1 61 ? 86.681 17.469 52.089 1.00 41.43 59 ILE A CA 1
ATOM 452 C C . ILE A 1 61 ? 85.186 17.710 52.426 1.00 42.09 59 ILE A C 1
ATOM 453 O O . ILE A 1 61 ? 84.791 17.739 53.565 1.00 41.13 59 ILE A O 1
ATOM 458 N N . LYS A 1 62 ? 84.385 17.889 51.381 1.00 43.38 60 LYS A N 1
ATOM 459 C CA . LYS A 1 62 ? 82.998 18.198 51.508 1.00 43.73 60 LYS A CA 1
ATOM 460 C C . LYS A 1 62 ? 82.267 16.931 51.151 1.00 43.53 60 LYS A C 1
ATOM 461 O O . LYS A 1 62 ? 82.275 16.526 49.954 1.00 43.07 60 LYS A O 1
ATOM 467 N N . PRO A 1 63 ? 81.655 16.272 52.157 1.00 42.45 61 PRO A N 1
ATOM 468 C CA . PRO A 1 63 ? 80.975 15.016 51.869 1.00 42.76 61 PRO A CA 1
ATOM 469 C C . PRO A 1 63 ? 79.929 15.136 50.750 1.00 43.80 61 PRO A C 1
ATOM 470 O O . PRO A 1 63 ? 79.178 16.132 50.721 1.00 44.78 61 PRO A O 1
ATOM 474 N N . ASP A 1 64 ? 79.847 14.148 49.850 1.00 43.08 62 ASP A N 1
ATOM 475 C CA . ASP A 1 64 ? 78.779 14.198 48.863 1.00 42.78 62 ASP A CA 1
ATOM 476 C C . ASP A 1 64 ? 77.426 14.060 49.524 1.00 42.43 62 ASP A C 1
ATOM 477 O O . ASP A 1 64 ? 76.525 14.838 49.284 1.00 43.16 62 ASP A O 1
ATOM 482 N N . ILE A 1 65 ? 77.299 13.050 50.361 1.00 41.55 63 ILE A N 1
ATOM 483 C CA . ILE A 1 65 ? 76.069 12.734 50.998 1.00 40.13 63 ILE A CA 1
ATOM 484 C C . ILE A 1 65 ? 76.321 12.454 52.497 1.00 40.69 63 ILE A C 1
ATOM 485 O O . ILE A 1 65 ? 77.473 12.225 52.917 1.00 37.94 63 ILE A O 1
ATOM 490 N N . SER A 1 66 ? 75.241 12.572 53.292 1.00 41.24 64 SER A N 1
ATOM 491 C CA . SER A 1 66 ? 75.230 12.145 54.695 1.00 41.98 64 SER A CA 1
ATOM 492 C C . SER A 1 66 ? 74.882 10.668 54.676 1.00 42.88 64 SER A C 1
ATOM 493 O O . SER A 1 66 ? 74.357 10.159 53.656 1.00 41.57 64 SER A O 1
ATOM 496 N N . LEU A 1 67 ? 75.231 9.976 55.770 1.00 44.19 65 LEU A N 1
ATOM 497 C CA . LEU A 1 67 ? 74.920 8.548 55.916 1.00 45.59 65 LEU A CA 1
ATOM 498 C C . LEU A 1 67 ? 73.427 8.264 55.757 1.00 46.88 65 LEU A C 1
ATOM 499 O O . LEU A 1 67 ? 73.048 7.210 55.210 1.00 46.17 65 LEU A O 1
ATOM 504 N N . ASP A 1 68 ? 72.586 9.190 56.236 1.00 48.96 66 ASP A N 1
ATOM 505 C CA . ASP A 1 68 ? 71.122 8.998 56.146 1.00 50.33 66 ASP A CA 1
ATOM 506 C C . ASP A 1 68 ? 70.587 9.066 54.731 1.00 50.71 66 ASP A C 1
ATOM 507 O O . ASP A 1 68 ? 69.540 8.472 54.468 1.00 50.34 66 ASP A O 1
ATOM 512 N N . GLU A 1 69 ? 71.314 9.749 53.837 1.00 51.25 67 GLU A N 1
ATOM 513 C CA . GLU A 1 69 ? 70.954 9.828 52.419 1.00 51.41 67 GLU A CA 1
ATOM 514 C C . GLU A 1 69 ? 71.457 8.618 51.676 1.00 51.81 67 GLU A C 1
ATOM 515 O O . GLU A 1 69 ? 71.147 8.459 50.472 1.00 52.12 67 GLU A O 1
ATOM 521 N N . CYS A 1 70 ? 72.242 7.770 52.349 1.00 51.00 68 CYS A N 1
ATOM 522 C CA . CYS A 1 70 ? 72.974 6.709 51.626 1.00 50.76 68 CYS A CA 1
ATOM 523 C C . CYS A 1 70 ? 72.186 5.437 51.708 1.00 50.11 68 CYS A C 1
ATOM 524 O O . CYS A 1 70 ? 71.749 5.061 52.781 1.00 50.07 68 CYS A O 1
ATOM 527 N N . THR A 1 71 ? 71.958 4.808 50.559 1.00 50.37 69 THR A N 1
ATOM 528 C CA . THR A 1 71 ? 71.375 3.463 50.505 1.00 50.47 69 THR A CA 1
ATOM 529 C C . THR A 1 71 ? 72.392 2.453 49.997 1.00 49.87 69 THR A C 1
ATOM 530 O O . THR A 1 71 ? 72.842 2.570 48.911 1.00 49.75 69 THR A O 1
ATOM 534 N N . LEU A 1 72 ? 72.750 1.472 50.819 1.00 50.71 70 LEU A N 1
ATOM 535 C CA . LEU A 1 72 ? 73.728 0.438 50.468 1.00 51.35 70 LEU A CA 1
ATOM 536 C C . LEU A 1 72 ? 73.046 -0.842 50.006 1.00 51.73 70 LEU A C 1
ATOM 537 O O . LEU A 1 72 ? 72.289 -1.439 50.741 1.00 51.07 70 LEU A O 1
ATOM 542 N N . GLU A 1 73 ? 73.374 -1.276 48.792 1.00 53.17 71 GLU A N 1
ATOM 543 C CA . GLU A 1 73 ? 72.749 -2.427 48.180 1.00 53.67 71 GLU A CA 1
ATOM 544 C C . GLU A 1 73 ? 73.733 -3.557 47.928 1.00 53.51 71 GLU A C 1
ATOM 545 O O . GLU A 1 73 ? 74.924 -3.421 48.193 1.00 53.85 71 GLU A O 1
ATOM 551 N N . SER A 1 74 ? 73.224 -4.684 47.444 1.00 53.01 72 SER A N 1
ATOM 552 C CA . SER A 1 74 ? 74.035 -5.849 47.206 1.00 53.03 72 SER A CA 1
ATOM 553 C C . SER A 1 74 ? 75.023 -5.475 46.094 1.00 52.60 72 SER A C 1
ATOM 554 O O . SER A 1 74 ? 74.634 -4.808 45.114 1.00 51.80 72 SER A O 1
ATOM 557 N N . LYS A 1 75 ? 76.292 -5.850 46.293 1.00 51.08 73 LYS A N 1
ATOM 558 C CA . LYS A 1 75 ? 77.366 -5.597 45.340 1.00 51.02 73 LYS A CA 1
ATOM 559 C C . LYS A 1 75 ? 77.797 -4.099 45.149 1.00 50.01 73 LYS A C 1
ATOM 560 O O . LYS A 1 75 ? 78.713 -3.814 44.340 1.00 50.22 73 LYS A O 1
ATOM 566 N N . ASP A 1 76 ? 77.162 -3.175 45.893 1.00 48.51 74 ASP A N 1
ATOM 567 C CA . ASP A 1 76 ? 77.736 -1.852 46.131 1.00 47.42 74 ASP A CA 1
ATOM 568 C C . ASP A 1 76 ? 79.055 -2.028 46.910 1.00 46.51 74 ASP A C 1
ATOM 569 O O . ASP A 1 76 ? 79.367 -3.117 47.386 1.00 46.87 74 ASP A O 1
ATOM 574 N N . LEU A 1 77 ? 79.843 -0.962 46.980 1.00 44.23 75 LEU A N 1
ATOM 575 C CA . LEU A 1 77 ? 81.113 -0.988 47.666 1.00 43.22 75 LEU A CA 1
ATOM 576 C C . LEU A 1 77 ? 81.077 0.095 48.679 1.00 41.58 75 LEU A C 1
ATOM 577 O O . LEU A 1 77 ? 80.743 1.229 48.368 1.00 42.17 75 LEU A O 1
ATOM 582 N N . LEU A 1 78 ? 81.440 -0.254 49.900 1.00 40.62 76 LEU A N 1
ATOM 583 C CA . LEU A 1 78 ? 81.708 0.735 50.940 1.00 39.09 76 LEU A CA 1
ATOM 584 C C . LEU A 1 78 ? 83.172 0.598 51.374 1.00 37.98 76 LEU A C 1
ATOM 585 O O . LEU A 1 78 ? 83.615 -0.482 51.691 1.00 37.75 76 LEU A O 1
ATOM 590 N N . ILE A 1 79 ? 83.925 1.703 51.338 1.00 38.12 77 ILE A N 1
ATOM 591 C CA . ILE A 1 79 ? 85.355 1.719 51.679 1.00 37.59 77 ILE A CA 1
ATOM 592 C C . ILE A 1 79 ? 85.435 2.446 52.984 1.00 37.73 77 ILE A C 1
ATOM 593 O O . ILE A 1 79 ? 84.926 3.610 53.091 1.00 36.74 77 ILE A O 1
ATOM 598 N N . LEU A 1 80 ? 86.058 1.767 53.973 1.00 36.92 78 LEU A N 1
ATOM 599 C CA . LEU A 1 80 ? 86.224 2.366 55.322 1.00 37.53 78 LEU A CA 1
ATOM 600 C C . LEU A 1 80 ? 87.689 2.548 55.646 1.00 37.23 78 LEU A C 1
ATOM 601 O O . LEU A 1 80 ? 88.380 1.627 56.036 1.00 36.27 78 LEU A O 1
ATOM 606 N N . PRO A 1 81 ? 88.157 3.767 55.513 1.00 37.64 79 PRO A N 1
ATOM 607 C CA . PRO A 1 81 ? 89.538 4.046 55.810 1.00 38.18 79 PRO A CA 1
ATOM 608 C C . PRO A 1 81 ? 89.875 4.012 57.291 1.00 37.97 79 PRO A C 1
ATOM 609 O O . PRO A 1 81 ? 88.994 4.066 58.145 1.00 38.58 79 PRO A O 1
ATOM 613 N N . GLY A 1 82 ? 91.153 3.952 57.554 1.00 38.10 80 GLY A N 1
ATOM 614 C CA . GLY A 1 82 ? 91.693 4.126 58.870 1.00 39.22 80 GLY A CA 1
ATOM 615 C C . GLY A 1 82 ? 91.747 5.576 59.315 1.00 39.57 80 GLY A C 1
ATOM 616 O O . GLY A 1 82 ? 91.624 6.473 58.489 1.00 39.25 80 GLY A O 1
ATOM 617 N N . GLY A 1 83 ? 91.909 5.775 60.626 1.00 39.45 81 GLY A N 1
ATOM 618 C CA . GLY A 1 83 ? 91.936 7.088 61.247 1.00 40.89 81 GLY A CA 1
ATOM 619 C C . GLY A 1 83 ? 92.172 6.915 62.738 1.00 42.28 81 GLY A C 1
ATOM 620 O O . GLY A 1 83 ? 92.235 5.806 63.236 1.00 44.12 81 GLY A O 1
ATOM 621 N N . THR A 1 84 ? 92.253 8.013 63.465 1.00 43.08 82 THR A N 1
ATOM 622 C CA . THR A 1 84 ? 92.567 8.000 64.892 1.00 43.23 82 THR A CA 1
ATOM 623 C C . THR A 1 84 ? 91.355 8.204 65.821 1.00 43.49 82 THR A C 1
ATOM 624 O O . THR A 1 84 ? 91.535 8.487 66.972 1.00 43.25 82 THR A O 1
ATOM 628 N N . THR A 1 85 ? 90.153 7.907 65.337 1.00 43.59 83 THR A N 1
ATOM 629 C CA . THR A 1 85 ? 88.929 8.477 65.845 1.00 43.51 83 THR A CA 1
ATOM 630 C C . THR A 1 85 ? 87.839 7.425 65.989 1.00 44.63 83 THR A C 1
ATOM 631 O O . THR A 1 85 ? 86.717 7.737 66.394 1.00 44.88 83 THR A O 1
ATOM 635 N N . TRP A 1 86 ? 88.160 6.171 65.679 1.00 45.24 84 TRP A N 1
ATOM 636 C CA . TRP A 1 86 ? 87.130 5.148 65.457 1.00 45.83 84 TRP A CA 1
ATOM 637 C C . TRP A 1 86 ? 86.316 4.677 66.688 1.00 46.60 84 TRP A C 1
ATOM 638 O O . TRP A 1 86 ? 85.276 4.016 66.547 1.00 47.00 84 TRP A O 1
ATOM 649 N N . SER A 1 87 ? 86.768 4.992 67.880 1.00 47.32 85 SER A N 1
ATOM 650 C CA . SER A 1 87 ? 86.009 4.593 69.066 1.00 49.14 85 SER A CA 1
ATOM 651 C C . SER A 1 87 ? 84.991 5.675 69.456 1.00 50.26 85 SER A C 1
ATOM 652 O O . SER A 1 87 ? 84.061 5.401 70.204 1.00 52.08 85 SER A O 1
ATOM 655 N N . GLU A 1 88 ? 85.176 6.898 68.961 1.00 50.69 86 GLU A N 1
ATOM 656 C CA . GLU A 1 88 ? 84.190 7.975 69.091 1.00 50.67 86 GLU A CA 1
ATOM 657 C C . GLU A 1 88 ? 82.811 7.577 68.572 1.00 50.12 86 GLU A C 1
ATOM 658 O O . GLU A 1 88 ? 82.667 6.701 67.693 1.00 48.55 86 GLU A O 1
ATOM 664 N N . GLU A 1 89 ? 81.805 8.229 69.156 1.00 50.35 87 GLU A N 1
ATOM 665 C CA . GLU A 1 89 ? 80.400 7.845 69.005 1.00 50.58 87 GLU A CA 1
ATOM 666 C C . GLU A 1 89 ? 79.846 8.267 67.641 1.00 49.92 87 GLU A C 1
ATOM 667 O O . GLU A 1 89 ? 78.950 7.618 67.099 1.00 50.18 87 GLU A O 1
ATOM 673 N N . ILE A 1 90 ? 80.391 9.350 67.094 1.00 48.70 88 ILE A N 1
ATOM 674 C CA . ILE A 1 90 ? 79.989 9.867 65.780 1.00 47.36 88 ILE A CA 1
ATOM 675 C C . ILE A 1 90 ? 79.772 8.744 64.768 1.00 46.23 88 ILE A C 1
ATOM 676 O O . ILE A 1 90 ? 78.766 8.796 64.011 1.00 45.71 88 ILE A O 1
ATOM 681 N N . HIS A 1 91 ? 80.606 7.697 64.899 1.00 45.23 89 HIS A N 1
ATOM 682 C CA . HIS A 1 91 ? 80.693 6.521 63.971 1.00 45.28 89 HIS A CA 1
ATOM 683 C C . HIS A 1 91 ? 79.798 5.358 64.270 1.00 45.07 89 HIS A C 1
ATOM 684 O O . HIS A 1 91 ? 79.717 4.457 63.437 1.00 44.80 89 HIS A O 1
ATOM 691 N N . GLN A 1 92 ? 79.145 5.344 65.438 1.00 45.79 90 GLN A N 1
ATOM 692 C CA . GLN A 1 92 ? 78.212 4.234 65.784 1.00 46.00 90 GLN A CA 1
ATOM 693 C C . GLN A 1 92 ? 77.097 4.007 64.722 1.00 44.94 90 GLN A C 1
ATOM 694 O O . GLN A 1 92 ? 76.755 2.881 64.375 1.00 45.40 90 GLN A O 1
ATOM 700 N N . PRO A 1 93 ? 76.530 5.067 64.201 1.00 44.25 91 PRO A N 1
ATOM 701 C CA . PRO A 1 93 ? 75.580 4.876 63.082 1.00 44.79 91 PRO A CA 1
ATOM 702 C C . PRO A 1 93 ? 76.099 4.091 61.846 1.00 44.61 91 PRO A C 1
ATOM 703 O O . PRO A 1 93 ? 75.418 3.147 61.383 1.00 44.30 91 PRO A O 1
ATOM 707 N N . ILE A 1 94 ? 77.295 4.436 61.353 1.00 45.10 92 ILE A N 1
ATOM 708 C CA . ILE A 1 94 ? 77.874 3.717 60.196 1.00 45.16 92 ILE A CA 1
ATOM 709 C C . ILE A 1 94 ? 78.182 2.294 60.645 1.00 44.47 92 ILE A C 1
ATOM 710 O O . ILE A 1 94 ? 77.842 1.336 59.973 1.00 43.77 92 ILE A O 1
ATOM 715 N N . LEU A 1 95 ? 78.795 2.164 61.814 1.00 44.84 93 LEU A N 1
ATOM 716 C CA . LEU A 1 95 ? 79.103 0.858 62.396 1.00 45.70 93 LEU A CA 1
ATOM 717 C C . LEU A 1 95 ? 77.883 -0.065 62.523 1.00 46.40 93 LEU A C 1
ATOM 718 O O . LEU A 1 95 ? 78.051 -1.263 62.324 1.00 44.22 93 LEU A O 1
ATOM 723 N N . GLU A 1 96 ? 76.682 0.475 62.856 1.00 48.62 94 GLU A N 1
ATOM 724 C CA . GLU A 1 96 ? 75.418 -0.324 62.828 1.00 50.46 94 GLU A CA 1
ATOM 725 C C . GLU A 1 96 ? 75.016 -0.680 61.422 1.00 51.20 94 GLU A C 1
ATOM 726 O O . GLU A 1 96 ? 74.571 -1.783 61.178 1.00 52.52 94 GLU A O 1
ATOM 732 N N . ARG A 1 97 ? 75.134 0.276 60.504 1.00 51.49 95 ARG A N 1
ATOM 733 C CA . ARG A 1 97 ? 74.809 0.046 59.079 1.00 51.61 95 ARG A CA 1
ATOM 734 C C . ARG A 1 97 ? 75.765 -0.883 58.348 1.00 51.61 95 ARG A C 1
ATOM 735 O O . ARG A 1 97 ? 75.400 -1.461 57.318 1.00 51.38 95 ARG A O 1
ATOM 743 N N . ILE A 1 98 ? 76.993 -1.007 58.854 1.00 51.54 96 ILE A N 1
ATOM 744 C CA . ILE A 1 98 ? 77.937 -1.952 58.280 1.00 51.95 96 ILE A CA 1
ATOM 745 C C . ILE A 1 98 ? 77.424 -3.385 58.468 1.00 52.30 96 ILE A C 1
ATOM 746 O O . ILE A 1 98 ? 77.738 -4.280 57.663 1.00 51.52 96 ILE A O 1
ATOM 751 N N . GLY A 1 99 ? 76.620 -3.583 59.521 1.00 53.13 97 GLY A N 1
ATOM 752 C CA . GLY A 1 99 ? 76.007 -4.893 59.828 1.00 53.38 97 GLY A CA 1
ATOM 753 C C . GLY A 1 99 ? 74.974 -5.379 58.841 1.00 53.21 97 GLY A C 1
ATOM 754 O O . GLY A 1 99 ? 75.015 -6.521 58.381 1.00 53.04 97 GLY A O 1
ATOM 755 N N . GLN A 1 100 ? 74.052 -4.508 58.482 1.00 53.93 98 GLN A N 1
ATOM 756 C CA . GLN A 1 100 ? 73.079 -4.877 57.444 1.00 54.41 98 GLN A CA 1
ATOM 757 C C . GLN A 1 100 ? 73.644 -4.860 56.025 1.00 54.23 98 GLN A C 1
ATOM 758 O O . GLN A 1 100 ? 73.239 -5.699 55.211 1.00 53.45 98 GLN A O 1
ATOM 764 N N . ALA A 1 101 ? 74.568 -3.914 55.747 1.00 53.89 99 ALA A N 1
ATOM 765 C CA . ALA A 1 101 ? 75.327 -3.876 54.481 1.00 53.81 99 ALA A CA 1
ATOM 766 C C . ALA A 1 101 ? 75.996 -5.214 54.197 1.00 53.35 99 ALA A C 1
ATOM 767 O O . ALA A 1 101 ? 75.852 -5.748 53.128 1.00 52.75 99 ALA A O 1
ATOM 769 N N . LEU A 1 102 ? 76.686 -5.780 55.174 1.00 54.20 100 LEU A N 1
ATOM 770 C CA . LEU A 1 102 ? 77.247 -7.126 55.020 1.00 55.28 100 LEU A CA 1
ATOM 771 C C . LEU A 1 102 ? 76.161 -8.174 54.823 1.00 56.07 100 LEU A C 1
ATOM 772 O O . LEU A 1 102 ? 76.391 -9.151 54.136 1.00 56.71 100 LEU A O 1
ATOM 777 N N . LYS A 1 103 ? 74.988 -7.983 55.442 1.00 57.24 101 LYS A N 1
ATOM 778 C CA . LYS A 1 103 ? 73.875 -8.9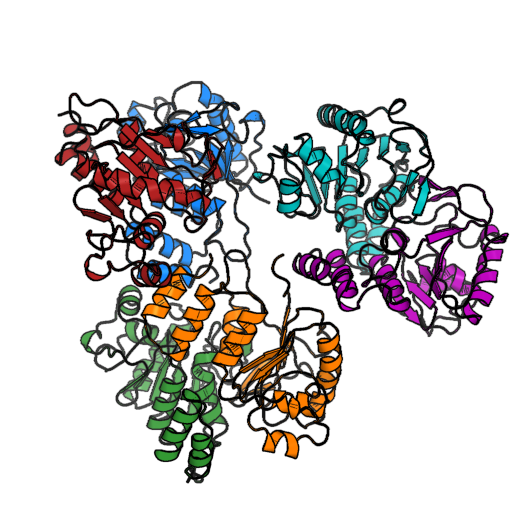32 55.294 1.00 56.87 101 LYS A CA 1
ATOM 779 C C . LYS A 1 103 ? 73.284 -8.858 53.889 1.00 56.36 101 LYS A C 1
ATOM 780 O O . LYS A 1 103 ? 73.067 -9.890 53.240 1.00 56.05 101 LYS A O 1
ATOM 786 N N . ILE A 1 104 ? 73.067 -7.635 53.410 1.00 55.63 102 ILE A N 1
ATOM 787 C CA . ILE A 1 104 ? 72.488 -7.416 52.082 1.00 55.17 102 ILE A CA 1
ATOM 788 C C . ILE A 1 104 ? 73.431 -7.836 50.937 1.00 54.23 102 ILE A C 1
ATOM 789 O O . ILE A 1 104 ? 72.957 -8.081 49.822 1.00 53.97 102 ILE A O 1
ATOM 794 N N . GLY A 1 105 ? 74.746 -7.956 51.231 1.00 53.02 103 GLY A N 1
ATOM 795 C CA . GLY A 1 105 ? 75.787 -8.399 50.258 1.00 51.41 103 GLY A CA 1
ATOM 796 C C . GLY A 1 105 ? 76.626 -7.246 49.705 1.00 50.47 103 GLY A C 1
ATOM 797 O O . GLY A 1 105 ? 77.313 -7.369 48.666 1.00 50.79 103 GLY A O 1
ATOM 798 N N . THR A 1 106 ? 76.562 -6.086 50.352 1.00 49.09 104 THR A N 1
ATOM 799 C CA . THR A 1 106 ? 77.448 -5.012 49.932 1.00 47.96 104 THR A CA 1
ATOM 800 C C . THR A 1 106 ? 78.910 -5.445 50.245 1.00 46.58 104 THR A C 1
ATOM 801 O O . THR A 1 106 ? 79.155 -6.260 51.154 1.00 46.09 104 THR A O 1
ATOM 805 N N . ILE A 1 107 ? 79.836 -5.003 49.391 1.00 44.53 105 ILE A N 1
ATOM 806 C CA . ILE A 1 107 ? 81.246 -5.305 49.532 1.00 43.58 105 ILE A CA 1
ATOM 807 C C . ILE A 1 107 ? 81.735 -4.254 50.504 1.00 42.73 105 ILE A C 1
ATOM 808 O O . ILE A 1 107 ? 81.648 -3.053 50.239 1.00 43.01 105 ILE A O 1
ATOM 813 N N . VAL A 1 108 ? 82.191 -4.687 51.672 1.00 41.40 106 VAL A N 1
ATOM 814 C CA . VAL A 1 108 ? 82.757 -3.742 52.616 1.00 40.42 106 VAL A CA 1
ATOM 815 C C . VAL A 1 108 ? 84.272 -3.953 52.775 1.00 37.50 106 VAL A C 1
ATOM 816 O O . VAL A 1 108 ? 84.787 -5.090 52.879 1.00 33.56 106 VAL A O 1
ATOM 820 N N . ALA A 1 109 ? 84.951 -2.812 52.670 1.00 34.96 107 ALA A N 1
ATOM 821 C CA . ALA A 1 109 ? 86.371 -2.790 52.499 1.00 34.97 107 ALA A CA 1
ATOM 822 C C . ALA A 1 109 ? 86.955 -1.913 53.587 1.00 34.44 107 ALA A C 1
ATOM 823 O O . ALA A 1 109 ? 86.715 -0.677 53.613 1.00 34.62 107 ALA A O 1
ATOM 825 N N . ALA A 1 110 ? 87.669 -2.559 54.529 1.00 34.27 108 ALA A N 1
ATOM 826 C CA . ALA A 1 110 ? 88.090 -1.877 55.751 1.00 33.61 108 ALA A CA 1
ATOM 827 C C . ALA A 1 110 ? 89.594 -1.952 55.878 1.00 32.62 108 ALA A C 1
ATOM 828 O O . ALA A 1 110 ? 90.157 -2.996 55.732 1.00 33.15 108 ALA A O 1
ATOM 830 N N . ILE A 1 111 ? 90.224 -0.841 56.177 1.00 32.37 109 ILE A N 1
ATOM 831 C CA . ILE A 1 111 ? 91.662 -0.794 56.265 1.00 33.28 109 ILE A CA 1
ATOM 832 C C . ILE A 1 111 ? 92.040 -0.147 57.609 1.00 35.19 109 ILE A C 1
ATOM 833 O O . ILE A 1 111 ? 91.358 0.788 58.086 1.00 35.91 109 ILE A O 1
ATOM 838 N N . CYS A 1 112 ? 93.084 -0.691 58.229 1.00 36.36 110 CYS A N 1
ATOM 839 C CA . CYS A 1 112 ? 93.724 -0.054 59.368 1.00 36.29 110 CYS A CA 1
ATOM 840 C C . CYS A 1 112 ? 92.766 -0.014 60.607 1.00 37.14 110 CYS A C 1
ATOM 841 O O . CYS A 1 112 ? 92.152 -1.038 60.956 1.00 35.48 110 CYS A O 1
ATOM 844 N N . GLY A 1 113 ? 92.686 1.156 61.266 1.00 37.71 111 GLY A N 1
ATOM 845 C CA . GLY A 1 113 ? 91.830 1.379 62.382 1.00 37.32 111 GLY A CA 1
ATOM 846 C C . GLY A 1 113 ? 90.409 0.986 62.090 1.00 37.99 111 GLY A C 1
ATOM 847 O O . GLY A 1 113 ? 89.734 0.570 62.995 1.00 39.55 111 GLY A O 1
ATOM 848 N N . ALA A 1 114 ? 89.924 1.113 60.855 1.00 38.22 112 ALA A N 1
ATOM 849 C CA . ALA A 1 114 ? 88.546 0.645 60.510 1.00 38.21 112 ALA A CA 1
ATOM 850 C C . ALA A 1 114 ? 88.353 -0.840 60.811 1.00 38.79 112 ALA A C 1
ATOM 851 O O . ALA A 1 114 ? 87.253 -1.285 61.185 1.00 37.62 112 ALA A O 1
ATOM 853 N N . THR A 1 115 ? 89.429 -1.616 60.624 1.00 40.76 113 THR A N 1
ATOM 854 C CA . THR A 1 115 ? 89.463 -3.058 60.976 1.00 42.04 113 THR A CA 1
ATOM 855 C C . THR A 1 115 ? 89.107 -3.374 62.500 1.00 42.34 113 THR A C 1
ATOM 856 O O . THR A 1 115 ? 88.336 -4.313 62.817 1.00 39.85 113 THR A O 1
ATOM 860 N N . ASP A 1 116 ? 89.711 -2.581 63.386 1.00 43.42 114 ASP A N 1
ATOM 861 C CA . ASP A 1 116 ? 89.484 -2.641 64.825 1.00 44.92 114 ASP A CA 1
ATOM 862 C C . ASP A 1 116 ? 88.102 -2.169 65.232 1.00 45.18 114 ASP A C 1
ATOM 863 O O . ASP A 1 116 ? 87.521 -2.760 66.146 1.00 45.85 114 ASP A O 1
ATOM 868 N N . ALA A 1 117 ? 87.561 -1.134 64.569 1.00 45.27 115 ALA A N 1
ATOM 869 C CA . ALA A 1 117 ? 86.112 -0.765 64.738 1.00 44.55 115 ALA A CA 1
ATOM 870 C C . ALA A 1 117 ? 85.146 -1.967 64.411 1.00 44.52 115 ALA A C 1
ATOM 871 O O . ALA A 1 117 ? 84.176 -2.236 65.143 1.00 43.91 115 ALA A O 1
ATOM 873 N N . LEU A 1 118 ? 85.420 -2.685 63.319 1.00 44.23 116 LEU A N 1
ATOM 874 C CA . LEU A 1 118 ? 84.596 -3.839 62.937 1.00 44.78 116 LEU A CA 1
ATOM 875 C C . LEU A 1 118 ? 84.804 -5.017 63.918 1.00 44.85 116 LEU A C 1
ATOM 876 O O . LEU A 1 118 ? 83.941 -5.849 64.097 1.00 43.53 116 LEU A O 1
ATOM 881 N N . ALA A 1 119 ? 85.988 -5.077 64.509 1.00 45.65 117 ALA A N 1
ATOM 882 C CA . ALA A 1 119 ? 86.352 -6.101 65.488 1.00 45.96 117 ALA A CA 1
ATOM 883 C C . ALA A 1 119 ? 85.531 -5.876 66.785 1.00 46.06 117 ALA A C 1
ATOM 884 O O . ALA A 1 119 ? 85.042 -6.821 67.441 1.00 46.47 117 ALA A O 1
ATOM 886 N N . ASN A 1 120 ? 85.350 -4.621 67.133 1.00 46.02 118 ASN A N 1
ATOM 887 C CA . ASN A 1 120 ? 84.727 -4.317 68.395 1.00 46.23 118 ASN A CA 1
ATOM 888 C C . ASN A 1 120 ? 83.190 -4.345 68.324 1.00 46.31 118 ASN A C 1
ATOM 889 O O . ASN A 1 120 ? 82.550 -4.366 69.373 1.00 46.13 118 ASN A O 1
ATOM 894 N N . MET A 1 121 ? 82.619 -4.336 67.107 1.00 46.47 119 MET A N 1
ATOM 895 C CA . MET A 1 121 ? 81.182 -4.709 66.837 1.00 47.00 119 MET A CA 1
ATOM 896 C C . MET A 1 121 ? 80.961 -6.213 66.574 1.00 47.18 119 MET A C 1
ATOM 897 O O . MET A 1 121 ? 79.842 -6.670 66.306 1.00 46.12 119 MET A O 1
ATOM 902 N N . GLY A 1 122 ? 82.046 -6.971 66.585 1.00 48.58 120 GLY A N 1
ATOM 903 C CA . GLY A 1 122 ? 81.953 -8.402 66.474 1.00 49.80 120 GLY A CA 1
ATOM 904 C C . GLY A 1 122 ? 81.761 -8.899 65.071 1.00 51.01 120 GLY A C 1
ATOM 905 O O . GLY A 1 122 ? 81.579 -10.090 64.852 1.00 51.40 120 GLY A O 1
ATOM 906 N N . TYR A 1 123 ? 81.842 -7.998 64.097 1.00 52.25 121 TYR A N 1
ATOM 907 C CA . TYR A 1 123 ? 81.721 -8.393 62.698 1.00 52.02 121 TYR A CA 1
ATOM 908 C C . TYR A 1 123 ? 82.860 -9.348 62.215 1.00 51.93 121 TYR A C 1
ATOM 909 O O . TYR A 1 123 ? 82.659 -10.127 61.289 1.00 51.67 121 TYR A O 1
ATOM 918 N N . LEU A 1 124 ? 84.031 -9.286 62.857 1.00 52.32 122 LEU A N 1
ATOM 919 C CA . LEU A 1 124 ? 85.210 -10.116 62.512 1.00 52.98 122 LEU A CA 1
ATOM 920 C C . LEU A 1 124 ? 85.430 -11.372 63.392 1.00 53.45 122 LEU A C 1
ATOM 921 O O . LEU A 1 124 ? 86.534 -11.945 63.376 1.00 52.55 122 LEU A O 1
ATOM 926 N N . ASP A 1 125 ? 84.401 -11.777 64.151 1.00 55.42 123 ASP A N 1
ATOM 927 C CA . ASP A 1 125 ? 84.476 -12.908 65.133 1.00 56.73 123 ASP A CA 1
ATOM 928 C C . ASP A 1 125 ? 84.620 -14.276 64.480 1.00 58.07 123 ASP A C 1
ATOM 929 O O . ASP A 1 125 ? 85.423 -15.126 64.932 1.00 57.82 123 ASP A O 1
ATOM 934 N N . THR A 1 126 ? 83.853 -14.461 63.401 1.00 58.71 124 THR A N 1
ATOM 935 C CA . THR A 1 126 ? 83.816 -15.717 62.685 1.00 58.79 124 THR A CA 1
ATOM 936 C C . THR A 1 126 ? 84.008 -15.503 61.171 1.00 59.61 124 THR A C 1
ATOM 937 O O . THR A 1 126 ? 83.407 -16.191 60.321 1.00 61.20 124 THR A O 1
ATOM 941 N N . ARG A 1 127 ? 84.880 -14.568 60.828 1.00 59.11 125 ARG A N 1
ATOM 942 C CA . ARG A 1 127 ? 85.180 -14.270 59.425 1.00 58.37 125 ARG A CA 1
ATOM 943 C C . ARG A 1 127 ? 86.688 -14.045 59.315 1.00 57.12 125 ARG A C 1
ATOM 944 O O . ARG A 1 127 ? 87.243 -13.276 60.127 1.00 57.21 125 ARG A O 1
ATOM 952 N N . LYS A 1 128 ? 87.341 -14.708 58.348 1.00 55.51 126 LYS A N 1
ATOM 953 C CA . LYS A 1 128 ? 88.771 -14.522 58.098 1.00 54.51 126 LYS A CA 1
ATOM 954 C C . LYS A 1 128 ? 89.020 -13.030 57.946 1.00 52.41 126 LYS A C 1
ATOM 955 O O . LYS A 1 128 ? 88.275 -12.355 57.256 1.00 52.54 126 LYS A O 1
ATOM 961 N N . HIS A 1 129 ? 90.062 -12.519 58.591 1.00 50.41 127 HIS A N 1
ATOM 962 C CA . HIS A 1 129 ? 90.338 -11.087 58.590 1.00 49.29 127 HIS A CA 1
ATOM 963 C C . HIS A 1 129 ? 91.756 -10.814 59.037 1.00 47.52 127 HIS A C 1
ATOM 964 O O . HIS A 1 129 ? 92.450 -11.696 59.490 1.00 46.73 127 HIS A O 1
ATOM 971 N N . THR A 1 130 ? 92.197 -9.583 58.900 1.00 46.38 128 THR A N 1
ATOM 972 C CA . THR A 1 130 ? 93.472 -9.142 59.497 1.00 44.98 128 THR A CA 1
ATOM 973 C C . THR A 1 130 ? 93.259 -7.748 60.073 1.00 44.21 128 THR A C 1
ATOM 974 O O . THR A 1 130 ? 92.155 -7.240 60.075 1.00 43.41 128 THR A O 1
ATOM 978 N N . SER A 1 131 ? 94.332 -7.145 60.559 1.00 44.51 129 SER A N 1
ATOM 979 C CA . SER A 1 131 ? 94.292 -5.835 61.181 1.00 44.85 129 SER A CA 1
ATOM 980 C C . SER A 1 131 ? 95.723 -5.360 61.180 1.00 45.22 129 SER A C 1
ATOM 981 O O . SER A 1 131 ? 96.601 -6.022 60.589 1.00 43.15 129 SER A O 1
ATOM 984 N N . ASN A 1 132 ? 95.989 -4.227 61.836 1.00 46.08 130 ASN A N 1
ATOM 985 C CA . ASN A 1 132 ? 97.383 -3.774 61.905 1.00 47.44 130 ASN A CA 1
ATOM 986 C C . ASN A 1 132 ? 98.279 -4.751 62.706 1.00 48.48 130 ASN A C 1
ATOM 987 O O . ASN A 1 132 ? 99.417 -5.054 62.291 1.00 48.54 130 ASN A O 1
ATOM 992 N N . ASN A 1 133 ? 97.724 -5.300 63.794 1.00 49.36 131 ASN A N 1
ATOM 993 C CA . ASN A 1 133 ? 98.477 -6.096 64.780 1.00 49.77 131 ASN A CA 1
ATOM 994 C C . ASN A 1 133 ? 97.460 -6.772 65.690 1.00 49.43 131 ASN A C 1
ATOM 995 O O . ASN A 1 133 ? 96.599 -6.113 66.220 1.00 50.00 131 ASN A O 1
ATOM 1000 N N . LEU A 1 134 ? 97.509 -8.085 65.830 1.00 49.94 132 LEU A N 1
ATOM 1001 C CA . LEU A 1 134 ? 96.488 -8.801 66.622 1.00 50.92 132 LEU A CA 1
ATOM 1002 C C . LEU A 1 134 ? 96.512 -8.449 68.119 1.00 51.47 132 LEU A C 1
ATOM 1003 O O . LEU A 1 134 ? 95.462 -8.380 68.726 1.00 51.42 132 LEU A O 1
ATOM 1008 N N . GLU A 1 135 ? 97.700 -8.271 68.702 1.00 52.42 133 GLU A N 1
ATOM 1009 C CA . GLU A 1 135 ? 97.843 -7.898 70.120 1.00 53.00 133 GLU A CA 1
ATOM 1010 C C . GLU A 1 135 ? 97.299 -6.508 70.451 1.00 53.19 133 GLU A C 1
ATOM 1011 O O . GLU A 1 135 ? 96.764 -6.306 71.504 1.00 53.21 133 GLU A O 1
ATOM 1017 N N . TYR A 1 136 ? 97.402 -5.566 69.520 1.00 54.62 134 TYR A N 1
ATOM 1018 C CA . TYR A 1 136 ? 96.793 -4.243 69.668 1.00 54.13 134 TYR A CA 1
ATOM 1019 C C . TYR A 1 136 ? 95.320 -4.397 69.520 1.00 53.40 134 TYR A C 1
ATOM 1020 O O . TYR A 1 136 ? 94.562 -3.845 70.289 1.00 54.01 134 TYR A O 1
ATOM 1029 N N . THR A 1 137 ? 94.903 -5.200 68.553 1.00 52.44 135 THR A N 1
ATOM 1030 C CA . THR A 1 137 ? 93.477 -5.435 68.337 1.00 52.65 135 THR A CA 1
ATOM 1031 C C . THR A 1 137 ? 92.840 -6.059 69.573 1.00 51.99 135 THR A C 1
ATOM 1032 O O . THR A 1 137 ? 91.752 -5.674 69.967 1.00 51.06 135 THR A O 1
ATOM 1036 N N . LYS A 1 138 ? 93.585 -6.964 70.184 1.00 52.88 136 LYS A N 1
ATOM 1037 C CA . LYS A 1 138 ? 93.194 -7.684 71.376 1.00 53.57 136 LYS A CA 1
ATOM 1038 C C . LYS A 1 138 ? 93.015 -6.741 72.536 1.00 53.73 136 LYS A C 1
ATOM 1039 O O . LYS A 1 138 ? 91.992 -6.739 73.163 1.00 53.32 136 LYS A O 1
ATOM 1045 N N . MET A 1 139 ? 94.048 -5.955 72.807 1.00 54.65 137 MET A N 1
ATOM 1046 C CA . MET A 1 139 ? 94.077 -4.906 73.868 1.00 54.99 137 MET A CA 1
ATOM 1047 C C . MET A 1 139 ? 92.970 -3.857 73.669 1.00 55.33 137 MET A C 1
ATOM 1048 O O . MET A 1 139 ? 92.181 -3.554 74.551 1.00 55.03 137 MET A O 1
ATOM 1053 N N . VAL A 1 140 ? 92.922 -3.315 72.458 1.00 55.57 138 VAL A N 1
ATOM 1054 C CA . VAL A 1 140 ? 92.154 -2.105 72.167 1.00 55.21 138 VAL A CA 1
ATOM 1055 C C . VAL A 1 140 ? 90.667 -2.424 71.850 1.00 55.03 138 VAL A C 1
ATOM 1056 O O . VAL A 1 140 ? 89.848 -1.532 71.828 1.00 54.95 138 VAL A O 1
ATOM 1060 N N . CYS A 1 141 ? 90.321 -3.707 71.688 1.00 55.67 139 CYS A N 1
ATOM 1061 C CA . CYS A 1 141 ? 88.972 -4.136 71.270 1.00 56.16 139 CYS A CA 1
ATOM 1062 C C . CYS A 1 141 ? 88.462 -5.159 72.232 1.00 57.65 139 CYS A C 1
ATOM 1063 O O . CYS A 1 141 ? 88.601 -6.360 72.000 1.00 58.34 139 CYS A O 1
ATOM 1066 N N . PRO A 1 142 ? 87.848 -4.682 73.315 1.00 58.93 140 PRO A N 1
ATOM 1067 C CA . PRO A 1 142 ? 87.453 -5.544 74.390 1.00 59.59 140 PRO A CA 1
ATOM 1068 C C . PRO A 1 142 ? 86.492 -6.653 73.965 1.00 60.01 140 PRO A C 1
ATOM 1069 O O . PRO A 1 142 ? 86.611 -7.751 74.502 1.00 59.94 140 PRO A O 1
ATOM 1073 N N . ASN A 1 143 ? 85.564 -6.418 73.024 1.00 60.00 141 ASN A N 1
ATOM 1074 C CA . ASN A 1 143 ? 84.584 -7.495 72.719 1.00 60.16 141 ASN A CA 1
ATOM 1075 C C . ASN A 1 143 ? 84.774 -8.160 71.368 1.00 59.40 141 ASN A C 1
ATOM 1076 O O . ASN A 1 143 ? 83.815 -8.612 70.722 1.00 59.57 141 ASN A O 1
ATOM 1081 N N . TYR A 1 144 ? 86.048 -8.250 70.996 1.00 58.38 142 TYR A N 1
ATOM 1082 C CA . TYR A 1 144 ? 86.486 -8.938 69.820 1.00 58.63 142 TYR A CA 1
ATOM 1083 C C . TYR A 1 144 ? 86.874 -10.338 70.251 1.00 58.94 142 TYR A C 1
ATOM 1084 O O . TYR A 1 144 ? 87.702 -10.466 71.153 1.00 58.30 142 TYR A O 1
ATOM 1093 N N . LYS A 1 145 ? 86.314 -11.358 69.582 1.00 59.57 143 LYS A N 1
ATOM 1094 C CA . LYS A 1 145 ? 86.636 -12.748 69.865 1.00 60.68 143 LYS A CA 1
ATOM 1095 C C . LYS A 1 145 ? 87.026 -13.532 68.611 1.00 60.74 143 LYS A C 1
ATOM 1096 O O . LYS A 1 145 ? 86.789 -14.746 68.517 1.00 60.54 143 LYS A O 1
ATOM 1102 N N . GLY A 1 146 ? 87.662 -12.849 67.657 1.00 60.82 144 GLY A N 1
ATOM 1103 C CA . GLY A 1 146 ? 87.966 -13.441 66.362 1.00 60.91 144 GLY A CA 1
ATOM 1104 C C . GLY A 1 146 ? 89.364 -14.004 66.169 1.00 60.94 144 GLY A C 1
ATOM 1105 O O . GLY A 1 146 ? 89.703 -14.398 65.033 1.00 61.02 144 GLY A O 1
ATOM 1106 N N . GLU A 1 147 ? 90.168 -14.077 67.238 1.00 60.64 145 GLU A N 1
ATOM 1107 C CA . GLU A 1 147 ? 91.620 -14.367 67.083 1.00 61.49 145 GLU A CA 1
ATOM 1108 C C . GLU A 1 147 ? 91.950 -15.603 66.214 1.00 61.05 145 GLU A C 1
ATOM 1109 O O . GLU A 1 147 ? 93.013 -15.676 65.584 1.00 59.74 145 GLU A O 1
ATOM 1115 N N . LYS A 1 148 ? 91.035 -16.570 66.194 1.00 61.25 146 LYS A N 1
ATOM 1116 C CA . LYS A 1 148 ? 91.264 -17.849 65.495 1.00 61.03 146 LYS A CA 1
ATOM 1117 C C . LYS A 1 148 ? 91.102 -17.692 63.994 1.00 60.18 146 LYS A C 1
ATOM 1118 O O . LYS A 1 148 ? 91.637 -18.514 63.251 1.00 59.20 146 LYS A O 1
ATOM 1124 N N . PHE A 1 149 ? 90.367 -16.647 63.571 1.00 59.30 147 PHE A N 1
ATOM 1125 C CA . PHE A 1 149 ? 90.140 -16.347 62.141 1.00 59.21 147 PHE A CA 1
ATOM 1126 C C . PHE A 1 149 ? 91.118 -15.304 61.585 1.00 57.95 147 PHE A C 1
ATOM 1127 O O . PHE A 1 149 ? 91.114 -15.015 60.374 1.00 57.47 147 PHE A O 1
ATOM 1135 N N . TYR A 1 150 ? 91.946 -14.773 62.485 1.00 56.03 148 TYR A N 1
ATOM 1136 C CA . TYR A 1 150 ? 92.929 -13.759 62.201 1.00 55.50 148 TYR A CA 1
ATOM 1137 C C . TYR A 1 150 ? 94.017 -14.418 61.401 1.00 54.69 148 TYR A C 1
ATOM 1138 O O . TYR A 1 150 ? 94.439 -15.526 61.709 1.00 54.81 148 TYR A O 1
ATOM 1147 N N . GLU A 1 151 ? 94.405 -13.747 60.320 1.00 54.44 149 GLU A N 1
ATOM 1148 C CA . GLU A 1 151 ? 95.591 -14.062 59.568 1.00 53.96 149 GLU A CA 1
ATOM 1149 C C . GLU A 1 151 ? 96.473 -12.802 59.383 1.00 52.99 149 GLU A C 1
ATOM 1150 O O . GLU A 1 151 ? 96.035 -11.661 59.581 1.00 52.47 149 GLU A O 1
ATOM 1156 N N . LEU A 1 152 ? 97.743 -13.037 59.077 1.00 52.67 150 LEU A N 1
ATOM 1157 C CA . LEU A 1 152 ? 98.740 -11.966 58.950 1.00 52.37 150 LEU A CA 1
ATOM 1158 C C . LEU A 1 152 ? 98.497 -11.102 57.687 1.00 51.78 150 LEU A C 1
ATOM 1159 O O . LEU A 1 152 ? 98.951 -9.958 57.605 1.00 52.05 150 LEU A O 1
ATOM 1164 N N . GLY A 1 153 ? 97.717 -11.601 56.747 1.00 51.02 151 GLY A N 1
ATOM 1165 C CA . GLY A 1 153 ? 97.422 -10.803 55.564 1.00 50.82 151 GLY A CA 1
ATOM 1166 C C . GLY A 1 153 ? 98.692 -10.449 54.772 1.00 49.54 151 GLY A C 1
ATOM 1167 O O . GLY A 1 153 ? 99.409 -11.360 54.308 1.00 47.11 151 GLY A O 1
ATOM 1168 N N . PRO A 1 154 ? 98.963 -9.121 54.595 1.00 49.10 152 PRO A N 1
ATOM 1169 C CA . PRO A 1 154 ? 98.322 -7.895 55.158 1.00 47.96 152 PRO A CA 1
ATOM 1170 C C . PRO A 1 154 ? 96.995 -7.454 54.523 1.00 46.92 152 PRO A C 1
ATOM 1171 O O . PRO A 1 154 ? 96.445 -6.438 54.918 1.00 46.64 152 PRO A O 1
ATOM 1175 N N . ALA A 1 155 ? 96.510 -8.186 53.525 1.00 46.13 153 ALA A N 1
ATOM 1176 C CA . ALA A 1 155 ? 95.129 -8.050 53.012 1.00 45.72 153 ALA A CA 1
ATOM 1177 C C . ALA A 1 155 ? 94.432 -9.436 52.984 1.00 44.96 153 ALA A C 1
ATOM 1178 O O . ALA A 1 155 ? 95.070 -10.468 52.771 1.00 44.18 153 ALA A O 1
ATOM 1180 N N . VAL A 1 156 ? 93.143 -9.450 53.294 1.00 45.12 154 VAL A N 1
ATOM 1181 C CA . VAL A 1 156 ? 92.351 -10.677 53.381 1.00 45.74 154 VAL A CA 1
ATOM 1182 C C . VAL A 1 156 ? 91.037 -10.310 52.774 1.00 45.48 154 VAL A C 1
ATOM 1183 O O . VAL A 1 156 ? 90.496 -9.243 53.016 1.00 44.20 154 VAL A O 1
ATOM 1187 N N . SER A 1 157 ? 90.548 -11.207 51.941 1.00 47.09 155 SER A N 1
ATOM 1188 C CA . SER A 1 157 ? 89.274 -11.070 51.248 1.00 47.92 155 SER A CA 1
ATOM 1189 C C . SER A 1 157 ? 88.471 -12.239 51.735 1.00 48.69 155 SER A C 1
ATOM 1190 O O . SER A 1 157 ? 88.908 -13.362 51.611 1.00 50.62 155 SER A O 1
ATOM 1193 N N . ASP A 1 158 ? 87.327 -12.021 52.336 1.00 49.86 156 ASP A N 1
ATOM 1194 C CA . ASP A 1 158 ? 86.492 -13.169 52.777 1.00 49.27 156 ASP A CA 1
ATOM 1195 C C . ASP A 1 158 ? 85.094 -12.845 52.334 1.00 48.34 156 ASP A C 1
ATOM 1196 O O . ASP A 1 158 ? 84.501 -11.919 52.861 1.00 47.78 156 ASP A O 1
ATOM 1201 N N . ALA A 1 159 ? 84.607 -13.567 51.321 1.00 47.66 157 ALA A N 1
ATOM 1202 C CA . ALA A 1 159 ? 83.269 -13.347 50.787 1.00 47.19 157 ALA A CA 1
ATOM 1203 C C . ALA A 1 159 ? 83.113 -11.869 50.443 1.00 46.37 157 ALA A C 1
ATOM 1204 O O . ALA A 1 159 ? 83.883 -11.384 49.628 1.00 48.54 157 ALA A O 1
ATOM 1206 N N . ASN A 1 160 ? 82.178 -11.146 51.041 1.00 45.24 158 ASN A N 1
ATOM 1207 C CA . ASN A 1 160 ? 82.033 -9.709 50.771 1.00 45.05 158 ASN A CA 1
ATOM 1208 C C . ASN A 1 160 ? 82.791 -8.705 51.681 1.00 44.43 158 ASN A C 1
ATOM 1209 O O . ASN A 1 160 ? 82.527 -7.491 51.630 1.00 43.42 158 ASN A O 1
ATOM 1214 N N . LEU A 1 161 ? 83.746 -9.204 52.463 1.00 44.04 159 LEU A N 1
ATOM 1215 C CA . LEU A 1 161 ? 84.557 -8.363 53.349 1.00 43.47 159 LEU A CA 1
ATOM 1216 C C . LEU A 1 161 ? 86.037 -8.436 52.976 1.00 43.71 159 LEU A C 1
ATOM 1217 O O . LEU A 1 161 ? 86.636 -9.535 52.923 1.00 44.07 159 LEU A O 1
ATOM 1222 N N . VAL A 1 162 ? 86.607 -7.257 52.719 1.00 42.10 160 VAL A N 1
ATOM 1223 C CA . VAL A 1 162 ? 88.041 -7.109 52.582 1.00 40.71 160 VAL A CA 1
ATOM 1224 C C . VAL A 1 162 ? 88.604 -6.340 53.767 1.00 39.22 160 VAL A C 1
ATOM 1225 O O . VAL A 1 162 ? 88.077 -5.282 54.118 1.00 39.35 160 VAL A O 1
ATOM 1229 N N . THR A 1 163 ? 89.683 -6.820 54.369 1.00 37.98 161 THR A N 1
ATOM 1230 C CA . THR A 1 163 ? 90.322 -6.055 55.479 1.00 38.25 161 THR A CA 1
ATOM 1231 C C . THR A 1 163 ? 91.787 -5.984 55.190 1.00 37.03 161 THR A C 1
ATOM 1232 O O . THR A 1 163 ? 92.304 -6.899 54.539 1.00 37.95 161 THR A O 1
ATOM 1236 N N . ALA A 1 164 ? 92.435 -4.901 55.602 1.00 34.96 162 ALA A N 1
ATOM 1237 C CA . ALA A 1 164 ? 93.867 -4.788 55.478 1.00 35.32 162 ALA A CA 1
ATOM 1238 C C . ALA A 1 164 ? 94.487 -3.986 56.608 1.00 34.38 162 ALA A C 1
ATOM 1239 O O . ALA A 1 164 ? 93.821 -3.218 57.278 1.00 35.37 162 ALA A O 1
ATOM 1241 N N . SER A 1 165 ? 95.783 -4.182 56.813 1.00 34.96 163 SER A N 1
ATOM 1242 C CA . SER A 1 165 ? 96.582 -3.258 57.564 1.00 35.78 163 SER A CA 1
ATOM 1243 C C . SER A 1 165 ? 96.908 -1.933 56.792 1.00 35.55 163 SER A C 1
ATOM 1244 O O . SER A 1 165 ? 97.068 -1.935 55.554 1.00 38.45 163 SER A O 1
ATOM 1247 N N . GLY A 1 166 ? 97.038 -0.818 57.510 1.00 35.15 164 GLY A N 1
ATOM 1248 C CA . GLY A 1 166 ? 97.174 0.502 56.883 1.00 35.66 164 GLY A CA 1
ATOM 1249 C C . GLY A 1 166 ? 98.433 0.669 56.069 1.00 35.51 164 GLY A C 1
ATOM 1250 O O . GLY A 1 166 ? 98.522 1.502 55.206 1.00 36.17 164 GLY A O 1
ATOM 1251 N N . ILE A 1 167 ? 99.363 -0.212 56.351 1.00 35.28 165 ILE A N 1
ATOM 1252 C CA . ILE A 1 167 ? 100.689 -0.301 55.842 1.00 35.64 165 ILE A CA 1
ATOM 1253 C C . ILE A 1 167 ? 100.652 -0.875 54.386 1.00 35.93 165 ILE A C 1
ATOM 1254 O O . ILE A 1 167 ? 101.646 -0.754 53.616 1.00 36.82 165 ILE A O 1
ATOM 1259 N N . ALA A 1 168 ? 99.501 -1.479 53.999 1.00 34.84 166 ALA A N 1
ATOM 1260 C CA . ALA A 1 168 ? 99.324 -2.193 52.731 1.00 33.98 166 ALA A CA 1
ATOM 1261 C C . ALA A 1 168 ? 98.205 -1.676 51.821 1.00 34.09 166 ALA A C 1
ATOM 1262 O O . ALA A 1 168 ? 97.370 -2.486 51.353 1.00 34.61 166 ALA A O 1
ATOM 1264 N N . PRO A 1 169 ? 98.167 -0.380 51.509 1.00 33.53 167 PRO A N 1
ATOM 1265 C CA . PRO A 1 169 ? 97.133 0.134 50.590 1.00 34.82 167 PRO A CA 1
ATOM 1266 C C . PRO A 1 169 ? 97.052 -0.470 49.177 1.00 35.01 167 PRO A C 1
ATOM 1267 O O . PRO A 1 169 ? 96.007 -0.399 48.564 1.00 35.99 167 PRO A O 1
ATOM 1271 N N . LEU A 1 170 ? 98.157 -1.017 48.672 1.00 35.95 168 LEU A N 1
ATOM 1272 C CA . LEU A 1 170 ? 98.257 -1.596 47.340 1.00 36.34 168 LEU A CA 1
ATOM 1273 C C . LEU A 1 170 ? 97.595 -2.953 47.281 1.00 36.84 168 LEU A C 1
ATOM 1274 O O . LEU A 1 170 ? 96.820 -3.181 46.397 1.00 38.17 168 LEU A O 1
ATOM 1279 N N . GLU A 1 171 ? 97.890 -3.799 48.270 1.00 36.39 169 GLU A N 1
ATOM 1280 C CA . GLU A 1 171 ? 97.275 -5.085 48.498 1.00 36.00 169 GLU A CA 1
ATOM 1281 C C . GLU A 1 171 ? 95.759 -4.967 48.797 1.00 36.19 169 GLU A C 1
ATOM 1282 O O . GLU A 1 171 ? 94.960 -5.797 48.346 1.00 35.99 169 GLU A O 1
ATOM 1288 N N . PHE A 1 172 ? 95.403 -3.972 49.607 1.00 35.75 170 PHE A N 1
ATOM 1289 C CA . PHE A 1 172 ? 94.026 -3.572 49.839 1.00 35.57 170 PHE A CA 1
ATOM 1290 C C . PHE A 1 172 ? 93.266 -3.266 48.523 1.00 36.14 170 PHE A C 1
ATOM 1291 O O . PHE A 1 172 ? 92.219 -3.887 48.222 1.00 37.12 170 PHE A O 1
ATOM 1299 N N . ALA A 1 173 ? 93.761 -2.266 47.799 1.00 36.71 171 ALA A N 1
ATOM 1300 C CA . ALA A 1 173 ? 93.256 -1.851 46.462 1.00 37.22 171 ALA A CA 1
ATOM 1301 C C . ALA A 1 173 ? 93.108 -3.049 45.536 1.00 37.69 171 ALA A C 1
ATOM 1302 O O . ALA A 1 173 ? 92.038 -3.278 45.010 1.00 38.57 171 ALA A O 1
ATOM 1304 N N . MET A 1 174 ? 94.142 -3.841 45.454 1.00 39.57 172 MET A N 1
ATOM 1305 C CA . MET A 1 174 ? 94.164 -4.995 44.613 1.00 40.15 172 MET A CA 1
ATOM 1306 C C . MET A 1 174 ? 93.069 -5.965 44.914 1.00 40.04 172 MET A C 1
ATOM 1307 O O . MET A 1 174 ? 92.456 -6.415 44.029 1.00 40.51 172 MET A O 1
ATOM 1312 N N . GLU A 1 175 ? 92.842 -6.268 46.171 1.00 39.87 173 GLU A N 1
ATOM 1313 C CA . GLU A 1 175 ? 91.774 -7.209 46.583 1.00 40.18 173 GLU A CA 1
ATOM 1314 C C . GLU A 1 175 ? 90.363 -6.734 46.378 1.00 39.75 173 GLU A C 1
ATOM 1315 O O . GLU A 1 175 ? 89.517 -7.530 46.006 1.00 39.51 173 GLU A O 1
ATOM 1321 N N . VAL A 1 176 ? 90.113 -5.462 46.706 1.00 39.32 174 VAL A N 1
ATOM 1322 C CA . VAL A 1 176 ? 88.865 -4.805 46.400 1.00 38.75 174 VAL A CA 1
ATOM 1323 C C . VAL A 1 176 ? 88.623 -4.809 44.904 1.00 39.62 174 VAL A C 1
ATOM 1324 O O . VAL A 1 176 ? 87.558 -5.215 44.475 1.00 40.66 174 VAL A O 1
ATOM 1328 N N . LEU A 1 177 ? 89.624 -4.379 44.131 1.00 39.72 175 LEU A N 1
ATOM 1329 C CA . LEU A 1 177 ? 89.523 -4.313 42.673 1.00 39.83 175 LEU A CA 1
ATOM 1330 C C . LEU A 1 177 ? 89.156 -5.703 42.101 1.00 39.01 175 LEU A C 1
ATOM 1331 O O . LEU A 1 177 ? 88.217 -5.804 41.374 1.00 40.10 175 LEU A O 1
ATOM 1336 N N . LYS A 1 178 ? 89.848 -6.746 42.491 1.00 38.88 176 LYS A N 1
ATOM 1337 C CA . LYS A 1 178 ? 89.538 -8.135 42.163 1.00 40.13 176 LYS A CA 1
ATOM 1338 C C . LYS A 1 178 ? 88.097 -8.516 42.485 1.00 41.49 176 LYS A C 1
ATOM 1339 O O . LYS A 1 178 ? 87.341 -8.854 41.588 1.00 41.70 176 LYS A O 1
ATOM 1345 N N . LYS A 1 179 ? 87.699 -8.381 43.763 1.00 41.87 177 LYS A N 1
ATOM 1346 C CA . LYS A 1 179 ? 86.346 -8.650 44.209 1.00 40.93 177 LYS A CA 1
ATOM 1347 C C . LYS A 1 179 ? 85.247 -8.034 43.345 1.00 40.76 177 LYS A C 1
ATOM 1348 O O . LYS A 1 179 ? 84.318 -8.716 43.026 1.00 39.54 177 LYS A O 1
ATOM 1354 N N . ILE A 1 180 ? 85.328 -6.740 43.040 1.00 40.80 178 ILE A N 1
ATOM 1355 C CA . ILE A 1 180 ? 84.339 -6.097 42.208 1.00 41.11 178 ILE A CA 1
ATOM 1356 C C . ILE A 1 180 ? 84.479 -6.367 40.674 1.00 41.65 178 ILE A C 1
ATOM 1357 O O . ILE A 1 180 ? 83.622 -5.976 39.924 1.00 40.32 178 ILE A O 1
ATOM 1362 N N . ASP A 1 181 ? 85.575 -6.994 40.261 1.00 42.94 179 ASP A N 1
ATOM 1363 C CA . ASP A 1 181 ? 85.792 -7.576 38.929 1.00 43.63 179 ASP A CA 1
ATOM 1364 C C . ASP A 1 181 ? 85.888 -6.673 37.642 1.00 44.70 179 ASP A C 1
ATOM 1365 O O . ASP A 1 181 ? 85.338 -7.015 36.565 1.00 45.05 179 ASP A O 1
ATOM 1370 N N . VAL A 1 182 ? 86.697 -5.617 37.736 1.00 43.97 180 VAL A N 1
ATOM 1371 C CA . VAL A 1 182 ? 86.544 -4.383 36.950 1.00 42.15 180 VAL A CA 1
ATOM 1372 C C . VAL A 1 182 ? 87.764 -4.273 35.972 1.00 41.30 180 VAL A C 1
ATOM 1373 O O . VAL A 1 182 ? 87.739 -3.716 34.876 1.00 39.95 180 VAL A O 1
ATOM 1377 N N . PHE A 1 183 ? 88.825 -4.930 36.378 1.00 41.79 181 PHE A N 1
ATOM 1378 C CA . PHE A 1 183 ? 90.011 -5.134 35.627 1.00 42.09 181 PHE A CA 1
ATOM 1379 C C . PHE A 1 183 ? 90.000 -6.635 35.154 1.00 43.21 181 PHE A C 1
ATOM 1380 O O . PHE A 1 183 ? 89.495 -7.518 35.857 1.00 44.61 181 PHE A O 1
ATOM 1388 N N . THR A 1 184 ? 90.612 -6.917 34.005 1.00 44.04 182 THR A N 1
ATOM 1389 C CA . THR A 1 184 ? 91.028 -8.292 33.717 1.00 43.62 182 THR A CA 1
ATOM 1390 C C . THR A 1 184 ? 91.990 -8.736 34.862 1.00 43.97 182 THR A C 1
ATOM 1391 O O . THR A 1 184 ? 92.625 -7.907 35.541 1.00 42.09 182 THR A O 1
ATOM 1395 N N . LEU A 1 185 ? 92.130 -10.046 35.002 1.00 44.71 183 LEU A N 1
ATOM 1396 C CA . LEU A 1 185 ? 92.960 -10.648 36.018 1.00 45.01 183 LEU A CA 1
ATOM 1397 C C . LEU A 1 185 ? 94.421 -10.349 35.748 1.00 43.83 183 LEU A C 1
ATOM 1398 O O . LEU A 1 185 ? 95.179 -10.091 36.640 1.00 45.97 183 LEU A O 1
ATOM 1403 N N . ASP A 1 186 ? 94.795 -10.403 34.501 1.00 42.80 184 ASP A N 1
ATOM 1404 C CA . ASP A 1 186 ? 96.081 -9.965 34.011 1.00 41.67 184 ASP A CA 1
ATOM 1405 C C . ASP A 1 186 ? 96.413 -8.468 34.153 1.00 39.87 184 ASP A C 1
ATOM 1406 O O . ASP A 1 186 ? 97.523 -8.133 34.619 1.00 40.51 184 ASP A O 1
ATOM 1411 N N . ALA A 1 187 ? 95.525 -7.572 33.719 1.00 38.01 185 ALA A N 1
ATOM 1412 C CA . ALA A 1 187 ? 95.693 -6.147 34.042 1.00 38.53 185 ALA A CA 1
ATOM 1413 C C . ALA A 1 187 ? 95.942 -5.898 35.575 1.00 38.88 185 ALA A C 1
ATOM 1414 O O . ALA A 1 187 ? 96.797 -5.078 35.929 1.00 39.09 185 ALA A O 1
ATOM 1416 N N . LEU A 1 188 ? 95.204 -6.598 36.456 1.00 39.78 186 LEU A N 1
ATOM 1417 C CA . LEU A 1 188 ? 95.318 -6.399 37.876 1.00 41.20 186 LEU A CA 1
ATOM 1418 C C . LEU A 1 188 ? 96.661 -6.936 38.396 1.00 43.08 186 LEU A C 1
ATOM 1419 O O . LEU A 1 188 ? 97.313 -6.272 39.190 1.00 45.37 186 LEU A O 1
ATOM 1424 N N . HIS A 1 189 ? 97.115 -8.103 37.950 1.00 43.74 187 HIS A N 1
ATOM 1425 C CA . HIS A 1 189 ? 98.419 -8.567 38.369 1.00 43.70 187 HIS A CA 1
ATOM 1426 C C . HIS A 1 189 ? 99.517 -7.635 37.929 1.00 42.60 187 HIS A C 1
ATOM 1427 O O . HIS A 1 189 ? 100.462 -7.421 38.671 1.00 43.94 187 HIS A O 1
ATOM 1434 N N . SER A 1 190 ? 99.380 -7.052 36.749 1.00 40.61 188 SER A N 1
ATOM 1435 C CA . SER A 1 190 ? 100.363 -6.110 36.243 1.00 39.80 188 SER A CA 1
ATOM 1436 C C . SER A 1 190 ? 100.378 -4.728 36.918 1.00 37.68 188 SER A C 1
ATOM 1437 O O . SER A 1 190 ? 101.412 -4.137 37.091 1.00 37.37 188 SER A O 1
ATOM 1440 N N . TRP A 1 191 ? 99.216 -4.171 37.157 1.00 36.50 189 TRP A N 1
ATOM 1441 C CA . TRP A 1 191 ? 99.057 -2.935 37.864 1.00 37.10 189 TRP A CA 1
ATOM 1442 C C . TRP A 1 191 ? 99.725 -3.087 39.234 1.00 37.52 189 TRP A C 1
ATOM 1443 O O . TRP A 1 191 ? 100.493 -2.229 39.706 1.00 36.63 189 TRP A O 1
ATOM 1454 N N . TYR A 1 192 ? 99.453 -4.221 39.853 1.00 37.94 190 TYR A N 1
ATOM 1455 C CA . TYR A 1 192 ? 99.979 -4.515 41.157 1.00 37.86 190 TYR A CA 1
ATOM 1456 C C . TYR A 1 192 ? 101.473 -4.565 41.208 1.00 38.28 190 TYR A C 1
ATOM 1457 O O . TYR A 1 192 ? 102.110 -3.845 41.977 1.00 36.93 190 TYR A O 1
ATOM 1466 N N . ASN A 1 193 ? 102.046 -5.403 40.339 1.00 39.34 191 ASN A N 1
ATOM 1467 C CA . ASN A 1 193 ? 103.513 -5.531 40.221 1.00 37.81 191 ASN A CA 1
ATOM 1468 C C . ASN A 1 193 ? 104.192 -4.288 39.706 1.00 37.62 191 ASN A C 1
ATOM 1469 O O . ASN A 1 193 ? 105.262 -3.961 40.125 1.00 36.62 191 ASN A O 1
ATOM 1474 N N . LEU A 1 194 ? 103.525 -3.554 38.839 1.00 37.84 192 LEU A N 1
ATOM 1475 C CA . LEU A 1 194 ? 103.984 -2.213 38.494 1.00 38.16 192 LEU A CA 1
ATOM 1476 C C . LEU A 1 194 ? 104.179 -1.378 39.733 1.00 38.53 192 LEU A C 1
ATOM 1477 O O . LEU A 1 194 ? 105.216 -0.808 39.921 1.00 38.33 192 LEU A O 1
ATOM 1482 N N . ASN A 1 195 ? 103.160 -1.321 40.595 1.00 39.48 193 ASN A N 1
ATOM 1483 C CA . ASN A 1 195 ? 103.188 -0.442 41.753 1.00 40.33 193 ASN A CA 1
ATOM 1484 C C . ASN A 1 195 ? 104.153 -0.899 42.848 1.00 40.75 193 ASN A C 1
ATOM 1485 O O . ASN A 1 195 ? 104.834 -0.071 43.417 1.00 40.47 193 ASN A O 1
ATOM 1490 N N . LYS A 1 196 ? 104.205 -2.203 43.121 1.00 41.80 194 LYS A N 1
ATOM 1491 C CA . LYS A 1 196 ? 105.138 -2.813 44.075 1.00 42.58 194 LYS A CA 1
ATOM 1492 C C . LYS A 1 196 ? 106.620 -2.765 43.739 1.00 43.56 194 LYS A C 1
ATOM 1493 O O . LYS A 1 196 ? 107.490 -2.719 44.605 1.00 43.42 194 LYS A O 1
ATOM 1499 N N . THR A 1 197 ? 106.887 -2.831 42.463 1.00 44.88 195 THR A N 1
ATOM 1500 C CA . THR A 1 197 ? 108.167 -3.286 41.931 1.00 44.12 195 THR A CA 1
ATOM 1501 C C . THR A 1 197 ? 108.801 -2.137 41.197 1.00 44.22 195 THR A C 1
ATOM 1502 O O . THR A 1 197 ? 109.988 -1.989 41.205 1.00 43.67 195 THR A O 1
ATOM 1506 N N . HIS A 1 198 ? 107.986 -1.302 40.557 1.00 45.20 196 HIS A N 1
ATOM 1507 C CA . HIS A 1 198 ? 108.455 -0.180 39.746 1.00 45.22 196 HIS A CA 1
ATOM 1508 C C . HIS A 1 198 ? 109.098 -0.604 38.439 1.00 45.16 196 HIS A C 1
ATOM 1509 O O . HIS A 1 198 ? 109.633 0.264 37.733 1.00 46.57 196 HIS A O 1
ATOM 1516 N N . LYS A 1 199 ? 109.078 -1.891 38.084 1.00 44.62 197 LYS A N 1
ATOM 1517 C CA . LYS A 1 199 ? 109.632 -2.285 36.789 1.00 45.64 197 LYS A CA 1
ATOM 1518 C C . LYS A 1 199 ? 108.716 -1.823 35.671 1.00 44.36 197 LYS A C 1
ATOM 1519 O O . LYS A 1 199 ? 107.561 -2.254 35.654 1.00 44.54 197 LYS A O 1
ATOM 1525 N N . PRO A 1 200 ? 109.221 -1.001 34.721 1.00 44.15 198 PRO A N 1
ATOM 1526 C CA . PRO A 1 200 ? 108.385 -0.396 33.615 1.00 43.87 198 PRO A CA 1
ATOM 1527 C C . PRO A 1 200 ? 107.700 -1.392 32.712 1.00 43.50 198 PRO A C 1
ATOM 1528 O O . PRO A 1 200 ? 106.669 -1.092 32.118 1.00 45.51 198 PRO A O 1
ATOM 1532 N N . GLU A 1 201 ? 108.280 -2.574 32.546 1.00 43.93 199 GLU A N 1
ATOM 1533 C CA . GLU A 1 201 ? 107.713 -3.596 31.656 1.00 42.57 199 GLU A CA 1
ATOM 1534 C C . GLU A 1 201 ? 106.321 -4.026 32.130 1.00 41.78 199 GLU A C 1
ATOM 1535 O O . GLU A 1 201 ? 105.524 -4.482 31.347 1.00 41.18 199 GLU A O 1
ATOM 1541 N N . TYR A 1 202 ? 106.046 -3.917 33.439 1.00 41.05 200 TYR A N 1
ATOM 1542 C CA . TYR A 1 202 ? 104.714 -4.192 33.951 1.00 40.37 200 TYR A CA 1
ATOM 1543 C C . TYR A 1 202 ? 103.699 -3.163 33.428 1.00 38.68 200 TYR A C 1
ATOM 1544 O O . TYR A 1 202 ? 102.572 -3.467 33.350 1.00 35.71 200 TYR A O 1
ATOM 1553 N N . PHE A 1 203 ? 104.120 -1.940 33.121 1.00 39.60 201 PHE A N 1
ATOM 1554 C CA . PHE A 1 203 ? 103.216 -0.946 32.597 1.00 39.91 201 PHE A CA 1
ATOM 1555 C C . PHE A 1 203 ? 102.866 -1.220 31.160 1.00 41.01 201 PHE A C 1
ATOM 1556 O O . PHE A 1 203 ? 101.749 -0.949 30.740 1.00 42.50 201 PHE A O 1
ATOM 1564 N N . PHE A 1 204 ? 103.817 -1.779 30.400 1.00 41.29 202 PHE A N 1
ATOM 1565 C CA . PHE A 1 204 ? 103.583 -2.177 29.030 1.00 40.71 202 PHE A CA 1
ATOM 1566 C C . PHE A 1 204 ? 102.652 -3.355 29.044 1.00 40.64 202 PHE A C 1
ATOM 1567 O O . PHE A 1 204 ? 101.744 -3.422 28.277 1.00 40.76 202 PHE A O 1
ATOM 1575 N N . GLN A 1 205 ? 102.857 -4.293 29.941 1.00 40.67 203 GLN A N 1
ATOM 1576 C CA . GLN A 1 205 ? 101.994 -5.470 29.973 1.00 40.95 203 GLN A CA 1
ATOM 1577 C C . GLN A 1 205 ? 100.593 -5.114 30.475 1.00 41.68 203 GLN A C 1
ATOM 1578 O O . GLN A 1 205 ? 99.622 -5.665 30.018 1.00 42.27 203 GLN A O 1
ATOM 1584 N N . LEU A 1 206 ? 100.488 -4.215 31.458 1.00 41.67 204 LEU A N 1
ATOM 1585 C CA . LEU A 1 206 ? 99.213 -3.703 31.881 1.00 41.76 204 LEU A CA 1
ATOM 1586 C C . LEU A 1 206 ? 98.445 -3.120 30.743 1.00 42.15 204 LEU A C 1
ATOM 1587 O O . LEU A 1 206 ? 97.271 -3.477 30.530 1.00 41.12 204 LEU A O 1
ATOM 1592 N N . MET A 1 207 ? 99.104 -2.211 30.028 1.00 43.61 205 MET A N 1
ATOM 1593 C CA . MET A 1 207 ? 98.473 -1.521 28.891 1.00 43.96 205 MET A CA 1
ATOM 1594 C C . MET A 1 207 ? 98.023 -2.516 27.764 1.00 44.67 205 MET A C 1
ATOM 1595 O O . MET A 1 207 ? 97.017 -2.269 27.056 1.00 44.41 205 MET A O 1
ATOM 1600 N N . ASN A 1 208 ? 98.725 -3.651 27.665 1.00 45.35 206 ASN A N 1
ATOM 1601 C CA . ASN A 1 208 ? 98.455 -4.678 26.666 1.00 46.47 206 ASN A CA 1
ATOM 1602 C C . ASN A 1 208 ? 97.379 -5.618 27.071 1.00 46.92 206 ASN A C 1
ATOM 1603 O O . ASN A 1 208 ? 97.021 -6.513 26.301 1.00 47.77 206 ASN A O 1
ATOM 1608 N N . SER A 1 209 ? 96.890 -5.502 28.296 1.00 47.68 207 SER A N 1
ATOM 1609 C CA . SER A 1 209 ? 95.921 -6.484 28.728 1.00 47.75 207 SER A CA 1
ATOM 1610 C C . SER A 1 209 ? 94.721 -5.922 29.373 1.00 47.88 207 SER A C 1
ATOM 1611 O O . SER A 1 209 ? 93.985 -6.681 29.977 1.00 47.33 207 SER A O 1
ATOM 1614 N N . ILE A 1 210 ? 94.464 -4.623 29.218 1.00 48.91 208 ILE A N 1
ATOM 1615 C CA . ILE A 1 210 ? 93.349 -4.042 29.943 1.00 50.63 208 ILE A CA 1
ATOM 1616 C C . ILE A 1 210 ? 92.026 -4.612 29.423 1.00 51.30 208 ILE A C 1
ATOM 1617 O O . ILE A 1 210 ? 91.070 -4.779 30.191 1.00 48.52 208 ILE A O 1
ATOM 1622 N N . ASN A 1 211 ? 91.990 -4.946 28.114 1.00 53.41 209 ASN A N 1
ATOM 1623 C CA . ASN A 1 211 ? 90.808 -5.588 27.518 1.00 54.27 209 ASN A CA 1
ATOM 1624 C C . ASN A 1 211 ? 91.035 -7.009 27.025 1.00 55.85 209 ASN A C 1
ATOM 1625 O O . ASN A 1 211 ? 90.376 -7.418 26.064 1.00 57.60 209 ASN A O 1
ATOM 1630 N N . LYS A 1 212 ? 91.902 -7.765 27.707 1.00 56.17 210 LYS A N 1
ATOM 1631 C CA . LYS A 1 212 ? 92.287 -9.125 27.295 1.00 56.81 210 LYS A CA 1
ATOM 1632 C C . LYS A 1 212 ? 91.120 -10.099 27.154 1.00 57.37 210 LYS A C 1
ATOM 1633 O O . LYS A 1 212 ? 90.263 -10.125 28.009 1.00 58.52 210 LYS A O 1
ATOM 1639 N N . GLN B 1 1 ? 80.145 17.421 20.277 1.00 59.49 -1 GLN B N 1
ATOM 1640 C CA . GLN B 1 1 ? 81.523 16.909 19.894 1.00 58.52 -1 GLN B CA 1
ATOM 1641 C C . GLN B 1 1 ? 81.997 15.624 20.621 1.00 56.85 -1 GLN B C 1
ATOM 1642 O O . GLN B 1 1 ? 82.088 15.606 21.820 1.00 58.06 -1 GLN B O 1
ATOM 1648 N N . GLY B 1 2 ? 82.328 14.574 19.872 1.00 54.45 0 GLY B N 1
ATOM 1649 C CA . GLY B 1 2 ? 82.502 13.213 20.427 1.00 52.68 0 GLY B CA 1
ATOM 1650 C C . GLY B 1 2 ? 82.517 12.183 19.301 1.00 50.74 0 GLY B C 1
ATOM 1651 O O . GLY B 1 2 ? 82.451 12.547 18.134 1.00 50.81 0 GLY B O 1
ATOM 1652 N N . MET B 1 3 ? 82.619 10.908 19.638 1.00 48.16 1 MET B N 1
ATOM 1653 C CA . MET B 1 3 ? 82.870 9.874 18.636 1.00 47.53 1 MET B CA 1
ATOM 1654 C C . MET B 1 3 ? 81.656 9.611 17.726 1.00 46.96 1 MET B C 1
ATOM 1655 O O . MET B 1 3 ? 80.622 9.167 18.192 1.00 45.42 1 MET B O 1
ATOM 1660 N N . GLN B 1 4 ? 81.830 9.818 16.410 1.00 46.98 2 GLN B N 1
ATOM 1661 C CA . GLN B 1 4 ? 80.725 9.638 15.454 1.00 47.21 2 GLN B CA 1
ATOM 1662 C C . GLN B 1 4 ? 80.691 8.302 14.748 1.00 48.23 2 GLN B C 1
ATOM 1663 O O . GLN B 1 4 ? 79.660 7.973 14.126 1.00 50.65 2 GLN B O 1
ATOM 1669 N N . THR B 1 5 ? 81.777 7.537 14.809 1.00 47.81 3 THR B N 1
ATOM 1670 C CA . THR B 1 5 ? 81.852 6.275 14.058 1.00 47.42 3 THR B CA 1
ATOM 1671 C C . THR B 1 5 ? 81.444 5.154 14.982 1.00 47.78 3 THR B C 1
ATOM 1672 O O . THR B 1 5 ? 82.072 4.902 16.009 1.00 47.86 3 THR B O 1
ATOM 1676 N N . LYS B 1 6 ? 80.381 4.479 14.593 1.00 48.15 4 LYS B N 1
ATOM 1677 C CA . LYS B 1 6 ? 79.809 3.374 15.378 1.00 48.58 4 LYS B CA 1
ATOM 1678 C C . LYS B 1 6 ? 80.166 2.009 14.758 1.00 47.77 4 LYS B C 1
ATOM 1679 O O . LYS B 1 6 ? 80.422 1.031 15.427 1.00 47.78 4 LYS B O 1
ATOM 1685 N N . LYS B 1 7 ? 80.118 1.964 13.448 1.00 47.23 5 LYS B N 1
ATOM 1686 C CA . LYS B 1 7 ? 80.258 0.738 12.719 1.00 47.56 5 LYS B CA 1
ATOM 1687 C C . LYS B 1 7 ? 81.555 0.784 11.764 1.00 46.01 5 LYS B C 1
ATOM 1688 O O . LYS B 1 7 ? 81.868 1.819 11.176 1.00 43.60 5 LYS B O 1
ATOM 1694 N N . ALA B 1 8 ? 82.316 -0.323 11.744 1.00 44.66 6 ALA B N 1
ATOM 1695 C CA . ALA B 1 8 ? 83.381 -0.612 10.775 1.00 44.68 6 ALA B CA 1
ATOM 1696 C C . ALA B 1 8 ? 83.055 -1.903 10.026 1.00 43.71 6 ALA B C 1
ATOM 1697 O O . ALA B 1 8 ? 82.763 -2.919 10.647 1.00 43.86 6 ALA B O 1
ATOM 1699 N N . PHE B 1 9 ? 83.161 -1.865 8.689 1.00 44.56 7 PHE B N 1
ATOM 1700 C CA . PHE B 1 9 ? 82.978 -3.068 7.849 1.00 44.00 7 PHE B CA 1
ATOM 1701 C C . PHE B 1 9 ? 84.187 -3.282 6.998 1.00 42.92 7 PHE B C 1
ATOM 1702 O O . PHE B 1 9 ? 84.785 -2.324 6.513 1.00 41.57 7 PHE B O 1
ATOM 1710 N N . LEU B 1 10 ? 84.568 -4.547 6.858 1.00 41.86 8 LEU B N 1
ATOM 1711 C CA . LEU B 1 10 ? 85.590 -4.972 5.888 1.00 41.90 8 LEU B CA 1
ATOM 1712 C C . LEU B 1 10 ? 84.941 -5.869 4.798 1.00 41.54 8 LEU B C 1
ATOM 1713 O O . LEU B 1 10 ? 84.464 -6.957 5.086 1.00 40.98 8 LEU B O 1
ATOM 1718 N N . TYR B 1 11 ? 84.963 -5.392 3.558 1.00 42.08 9 TYR B N 1
ATOM 1719 C CA . TYR B 1 11 ? 84.534 -6.174 2.404 1.00 42.13 9 TYR B CA 1
ATOM 1720 C C . TYR B 1 11 ? 85.533 -7.288 2.157 1.00 41.50 9 TYR B C 1
ATOM 1721 O O . TYR B 1 11 ? 86.641 -7.036 1.851 1.00 42.50 9 TYR B O 1
ATOM 1730 N N . VAL B 1 12 ? 85.097 -8.529 2.332 1.00 42.26 10 VAL B N 1
ATOM 1731 C CA . VAL B 1 12 ? 85.889 -9.756 2.196 1.00 41.58 10 VAL B CA 1
ATOM 1732 C C . VAL B 1 12 ? 85.485 -10.488 0.914 1.00 42.28 10 VAL B C 1
ATOM 1733 O O . VAL B 1 12 ? 84.336 -10.521 0.558 1.00 42.34 10 VAL B O 1
ATOM 1737 N N . PHE B 1 13 ? 86.469 -10.983 0.170 1.00 43.52 11 PHE B N 1
ATOM 1738 C CA . PHE B 1 13 ? 86.234 -11.667 -1.108 1.00 43.32 11 PHE B CA 1
ATOM 1739 C C . PHE B 1 13 ? 87.451 -12.488 -1.478 1.00 42.98 11 PHE B C 1
ATOM 1740 O O . PHE B 1 13 ? 88.541 -12.262 -0.918 1.00 41.47 11 PHE B O 1
ATOM 1748 N N . ASN B 1 14 ? 87.288 -13.460 -2.356 1.00 42.78 12 ASN B N 1
ATOM 1749 C CA . ASN B 1 14 ? 88.411 -14.261 -2.780 1.00 42.67 12 ASN B CA 1
ATOM 1750 C C . ASN B 1 14 ? 89.449 -13.424 -3.419 1.00 41.69 12 ASN B C 1
ATOM 1751 O O . ASN B 1 14 ? 89.154 -12.689 -4.304 1.00 41.19 12 ASN B O 1
ATOM 1756 N N . THR B 1 15 ? 90.675 -13.553 -2.955 1.00 41.10 13 THR B N 1
ATOM 1757 C CA . THR B 1 15 ? 91.785 -12.931 -3.625 1.00 40.41 13 THR B CA 1
ATOM 1758 C C . THR B 1 15 ? 92.356 -11.738 -2.882 1.00 40.05 13 THR B C 1
ATOM 1759 O O . THR B 1 15 ? 93.510 -11.430 -3.010 1.00 42.13 13 THR B O 1
ATOM 1763 N N . MET B 1 16 ? 91.520 -11.108 -2.078 1.00 39.91 14 MET B N 1
ATOM 1764 C CA . MET B 1 16 ? 91.854 -9.973 -1.229 1.00 37.26 14 MET B CA 1
ATOM 1765 C C . MET B 1 16 ? 93.217 -10.059 -0.626 1.00 36.80 14 MET B C 1
ATOM 1766 O O . MET B 1 16 ? 93.648 -11.078 -0.180 1.00 36.07 14 MET B O 1
ATOM 1771 N N . SER B 1 17 ? 93.850 -8.922 -0.571 1.00 36.92 15 SER B N 1
ATOM 1772 C CA . SER B 1 17 ? 95.299 -8.817 -0.351 1.00 36.80 15 SER B CA 1
ATOM 1773 C C . SER B 1 17 ? 95.613 -8.654 1.123 1.00 36.82 15 SER B C 1
ATOM 1774 O O . SER B 1 17 ? 95.395 -7.590 1.665 1.00 37.37 15 SER B O 1
ATOM 1777 N N . ASP B 1 18 ? 96.199 -9.692 1.732 1.00 37.12 16 ASP B N 1
ATOM 1778 C CA . ASP B 1 18 ? 96.375 -9.789 3.204 1.00 37.88 16 ASP B CA 1
ATOM 1779 C C . ASP B 1 18 ? 97.212 -8.690 3.903 1.00 37.40 16 ASP B C 1
ATOM 1780 O O . ASP B 1 18 ? 96.896 -8.279 4.999 1.00 36.25 16 ASP B O 1
ATOM 1785 N N . TRP B 1 19 ? 98.234 -8.196 3.240 1.00 36.85 17 TRP B N 1
ATOM 1786 C CA . TRP B 1 19 ? 99.076 -7.182 3.823 1.00 36.67 17 TRP B CA 1
ATOM 1787 C C . TRP B 1 19 ? 98.401 -5.851 3.834 1.00 36.77 17 TRP B C 1
ATOM 1788 O O . TRP B 1 19 ? 98.908 -4.928 4.406 1.00 38.47 17 TRP B O 1
ATOM 1799 N N . GLU B 1 20 ? 97.277 -5.714 3.182 1.00 37.84 18 GLU B N 1
ATOM 1800 C CA . GLU B 1 20 ? 96.785 -4.357 2.886 1.00 37.61 18 GLU B CA 1
ATOM 1801 C C . GLU B 1 20 ? 95.871 -3.756 3.990 1.00 37.49 18 GLU B C 1
ATOM 1802 O O . GLU B 1 20 ? 95.791 -2.526 4.174 1.00 36.15 18 GLU B O 1
ATOM 1808 N N . TYR B 1 21 ? 95.237 -4.641 4.758 1.00 38.27 19 TYR B N 1
ATOM 1809 C CA . TYR B 1 21 ? 94.157 -4.243 5.742 1.00 38.02 19 TYR B CA 1
ATOM 1810 C C . TYR B 1 21 ? 94.523 -4.605 7.164 1.00 37.04 19 TYR B C 1
ATOM 1811 O O . TYR B 1 21 ? 93.853 -4.219 8.101 1.00 38.75 19 TYR B O 1
ATOM 1820 N N . GLY B 1 22 ? 95.606 -5.324 7.349 1.00 36.72 20 GLY B N 1
ATOM 1821 C CA . GLY B 1 22 ? 95.915 -5.926 8.610 1.00 37.72 20 GLY B CA 1
ATOM 1822 C C . GLY B 1 22 ? 96.168 -5.029 9.822 1.00 38.48 20 GLY B C 1
ATOM 1823 O O . GLY B 1 22 ? 95.740 -5.359 10.946 1.00 39.82 20 GLY B O 1
ATOM 1824 N N . TYR B 1 23 ? 96.942 -3.961 9.606 1.00 38.09 21 TYR B N 1
ATOM 1825 C CA . TYR B 1 23 ? 97.188 -2.901 10.569 1.00 37.48 21 TYR B CA 1
ATOM 1826 C C . TYR B 1 23 ? 95.880 -2.291 10.992 1.00 38.61 21 TYR B C 1
ATOM 1827 O O . TYR B 1 23 ? 95.564 -2.226 12.208 1.00 38.62 21 TYR B O 1
ATOM 1836 N N . LEU B 1 24 ? 95.137 -1.805 9.990 1.00 38.39 22 LEU B N 1
ATOM 1837 C CA . LEU B 1 24 ? 93.936 -1.006 10.251 1.00 39.07 22 LEU B CA 1
ATOM 1838 C C . LEU B 1 24 ? 92.932 -1.814 11.092 1.00 39.88 22 LEU B C 1
ATOM 1839 O O . LEU B 1 24 ? 92.400 -1.346 12.129 1.00 40.77 22 LEU B O 1
ATOM 1844 N N . ILE B 1 25 ? 92.681 -3.044 10.631 1.00 39.94 23 ILE B N 1
ATOM 1845 C CA . ILE B 1 25 ? 91.640 -3.828 11.220 1.00 38.24 23 ILE B CA 1
ATOM 1846 C C . ILE B 1 25 ? 92.009 -4.282 12.593 1.00 38.88 23 ILE B C 1
ATOM 1847 O O . ILE B 1 25 ? 91.114 -4.333 13.434 1.00 40.64 23 ILE B O 1
ATOM 1852 N N . ALA B 1 26 ? 93.283 -4.568 12.855 1.00 38.87 24 ALA B N 1
ATOM 1853 C CA . ALA B 1 26 ? 93.716 -5.025 14.207 1.00 38.96 24 ALA B CA 1
ATOM 1854 C C . ALA B 1 26 ? 93.668 -3.896 15.254 1.00 39.29 24 ALA B C 1
ATOM 1855 O O . ALA B 1 26 ? 93.248 -4.078 16.384 1.00 40.44 24 ALA B O 1
ATOM 1857 N N . GLU B 1 27 ? 94.107 -2.705 14.864 1.00 39.84 25 GLU B N 1
ATOM 1858 C CA . GLU B 1 27 ? 93.973 -1.514 15.698 1.00 39.28 25 GLU B CA 1
ATOM 1859 C C . GLU B 1 27 ? 92.528 -1.137 15.995 1.00 39.06 25 GLU B C 1
ATOM 1860 O O . GLU B 1 27 ? 92.207 -0.771 17.151 1.00 37.45 25 GLU B O 1
ATOM 1866 N N . LEU B 1 28 ? 91.681 -1.187 14.958 1.00 39.72 26 LEU B N 1
ATOM 1867 C CA . LEU B 1 28 ? 90.253 -0.949 15.153 1.00 39.89 26 LEU B CA 1
ATOM 1868 C C . LEU B 1 28 ? 89.616 -1.976 16.078 1.00 40.07 26 LEU B C 1
ATOM 1869 O O . LEU B 1 28 ? 89.008 -1.644 17.075 1.00 41.88 26 LEU B O 1
ATOM 1874 N N . ASN B 1 29 ? 89.772 -3.238 15.778 1.00 40.11 27 ASN B N 1
ATOM 1875 C CA . ASN B 1 29 ? 88.941 -4.204 16.376 1.00 40.12 27 ASN B CA 1
ATOM 1876 C C . ASN B 1 29 ? 89.269 -4.414 17.803 1.00 41.33 27 ASN B C 1
ATOM 1877 O O . ASN B 1 29 ? 88.390 -4.668 18.622 1.00 43.24 27 ASN B O 1
ATOM 1882 N N . SER B 1 30 ? 90.564 -4.368 18.099 1.00 42.64 28 SER B N 1
ATOM 1883 C CA . SER B 1 30 ? 91.110 -4.535 19.444 1.00 40.90 28 SER B CA 1
ATOM 1884 C C . SER B 1 30 ? 90.969 -3.213 20.235 1.00 40.90 28 SER B C 1
ATOM 1885 O O . SER B 1 30 ? 90.952 -3.244 21.413 1.00 41.97 28 SER B O 1
ATOM 1888 N N . GLY B 1 31 ? 90.885 -2.060 19.576 1.00 40.35 29 GLY B N 1
ATOM 1889 C CA . GLY B 1 31 ? 90.852 -0.768 20.268 1.00 39.11 29 GLY B CA 1
ATOM 1890 C C . GLY B 1 31 ? 91.992 -0.362 21.213 1.00 38.44 29 GLY B C 1
ATOM 1891 O O . GLY B 1 31 ? 91.875 0.632 21.953 1.00 38.33 29 GLY B O 1
ATOM 1892 N N . ARG B 1 32 ? 93.085 -1.114 21.198 1.00 37.65 30 ARG B N 1
ATOM 1893 C CA . ARG B 1 32 ? 94.087 -1.120 22.288 1.00 36.46 30 ARG B CA 1
ATOM 1894 C C . ARG B 1 32 ? 94.877 0.185 22.459 1.00 37.07 30 ARG B C 1
ATOM 1895 O O . ARG B 1 32 ? 95.356 0.481 23.547 1.00 37.60 30 ARG B O 1
ATOM 1903 N N . TYR B 1 33 ? 94.984 0.990 21.416 1.00 37.71 31 TYR B N 1
ATOM 1904 C CA . TYR B 1 33 ? 95.660 2.273 21.493 1.00 36.58 31 TYR B CA 1
ATOM 1905 C C . TYR B 1 33 ? 94.734 3.467 21.355 1.00 35.86 31 TYR B C 1
ATOM 1906 O O . TYR B 1 33 ? 95.171 4.611 21.175 1.00 33.82 31 TYR B O 1
ATOM 1915 N N . PHE B 1 34 ? 93.448 3.219 21.531 1.00 38.00 32 PHE B N 1
ATOM 1916 C CA . PHE B 1 34 ? 92.433 4.280 21.519 1.00 39.08 32 PHE B CA 1
ATOM 1917 C C . PHE B 1 34 ? 92.607 5.241 22.673 1.00 40.04 32 PHE B C 1
ATOM 1918 O O . PHE B 1 34 ? 93.162 4.854 23.723 1.00 39.44 32 PHE B O 1
ATOM 1926 N N . LYS B 1 35 ? 92.195 6.493 22.415 1.00 41.58 33 LYS B N 1
ATOM 1927 C CA . LYS B 1 35 ? 91.827 7.496 23.400 1.00 43.91 33 LYS B CA 1
ATOM 1928 C C . LYS B 1 35 ? 91.125 6.831 24.614 1.00 45.42 33 LYS B C 1
ATOM 1929 O O . LYS B 1 35 ? 90.428 5.811 24.521 1.00 45.80 33 LYS B O 1
ATOM 1935 N N . LYS B 1 36 ? 91.324 7.479 25.740 1.00 47.40 34 LYS B N 1
ATOM 1936 C CA . LYS B 1 36 ? 90.614 7.319 27.014 1.00 49.20 34 LYS B CA 1
ATOM 1937 C C . LYS B 1 36 ? 89.227 6.678 27.081 1.00 50.12 34 LYS B C 1
ATOM 1938 O O . LYS B 1 36 ? 89.026 5.696 27.834 1.00 52.45 34 LYS B O 1
ATOM 1944 N N . ASP B 1 37 ? 88.197 7.203 26.492 1.00 48.94 35 ASP B N 1
ATOM 1945 C CA . ASP B 1 37 ? 86.982 6.549 26.959 1.00 48.86 35 ASP B CA 1
ATOM 1946 C C . ASP B 1 37 ? 86.244 5.724 25.929 1.00 47.55 35 ASP B C 1
ATOM 1947 O O . ASP B 1 37 ? 85.078 5.437 26.056 1.00 48.30 35 ASP B O 1
ATOM 1952 N N . LEU B 1 38 ? 86.996 5.332 24.928 1.00 45.59 36 LEU B N 1
ATOM 1953 C CA . LEU B 1 38 ? 86.512 4.818 23.711 1.00 44.50 36 LEU B CA 1
ATOM 1954 C C . LEU B 1 38 ? 86.659 3.355 23.699 1.00 43.48 36 LEU B C 1
ATOM 1955 O O . LEU B 1 38 ? 87.694 2.871 23.895 1.00 44.29 36 LEU B O 1
ATOM 1960 N N . ALA B 1 39 ? 85.596 2.653 23.430 1.00 41.82 37 ALA B N 1
ATOM 1961 C CA . ALA B 1 39 ? 85.672 1.231 23.246 1.00 40.95 37 ALA B CA 1
ATOM 1962 C C . ALA B 1 39 ? 86.049 0.870 21.806 1.00 39.91 37 ALA B C 1
ATOM 1963 O O . ALA B 1 39 ? 85.902 1.660 20.925 1.00 37.71 37 ALA B O 1
ATOM 1965 N N . PRO B 1 40 ? 86.520 -0.342 21.596 1.00 38.42 38 PRO B N 1
ATOM 1966 C CA . PRO B 1 40 ? 86.891 -0.819 20.278 1.00 39.53 38 PRO B CA 1
ATOM 1967 C C . PRO B 1 40 ? 85.861 -0.609 19.174 1.00 39.52 38 PRO B C 1
ATOM 1968 O O . PRO B 1 40 ? 84.687 -0.599 19.412 1.00 37.21 38 PRO B O 1
ATOM 1972 N N . LEU B 1 41 ? 86.342 -0.405 17.960 1.00 40.59 39 LEU B N 1
ATOM 1973 C CA . LEU B 1 41 ? 85.499 -0.293 16.780 1.00 40.19 39 LEU B CA 1
ATOM 1974 C C . LEU B 1 41 ? 85.578 -1.649 16.143 1.00 40.97 39 LEU B C 1
ATOM 1975 O O . LEU B 1 41 ? 86.437 -1.859 15.269 1.00 39.89 39 LEU B O 1
ATOM 1980 N N . LYS B 1 42 ? 84.684 -2.551 16.587 1.00 41.91 40 LYS B N 1
ATOM 1981 C CA . LYS B 1 42 ? 84.604 -3.923 16.093 1.00 43.14 40 LYS B CA 1
ATOM 1982 C C . LYS B 1 42 ? 84.413 -3.947 14.575 1.00 43.29 40 LYS B C 1
ATOM 1983 O O . LYS B 1 42 ? 83.637 -3.154 14.067 1.00 43.47 40 LYS B O 1
ATOM 1989 N N . VAL B 1 43 ? 85.168 -4.830 13.904 1.00 42.70 41 VAL B N 1
ATOM 1990 C CA . VAL B 1 43 ? 85.222 -4.946 12.463 1.00 43.30 41 VAL B CA 1
ATOM 1991 C C . VAL B 1 43 ? 84.337 -6.120 12.082 1.00 43.45 41 VAL B C 1
ATOM 1992 O O . VAL B 1 43 ? 84.572 -7.259 12.542 1.00 44.28 41 VAL B O 1
ATOM 1996 N N . ILE B 1 44 ? 83.307 -5.820 11.290 1.00 44.24 42 ILE B N 1
ATOM 1997 C CA . ILE B 1 44 ? 82.331 -6.814 10.791 1.00 44.44 42 ILE B CA 1
ATOM 1998 C C . ILE B 1 44 ? 82.702 -7.122 9.351 1.00 43.68 42 ILE B C 1
ATOM 1999 O O . ILE B 1 44 ? 82.730 -6.229 8.538 1.00 43.20 42 ILE B O 1
ATOM 2004 N N . THR B 1 45 ? 82.986 -8.372 9.037 1.00 43.76 43 THR B N 1
ATOM 2005 C CA . THR B 1 45 ? 83.283 -8.760 7.685 1.00 44.88 43 THR B CA 1
ATOM 2006 C C . THR B 1 45 ? 82.001 -8.987 6.877 1.00 47.26 43 THR B C 1
ATOM 2007 O O . THR B 1 45 ? 81.248 -9.948 7.166 1.00 49.07 43 THR B O 1
ATOM 2011 N N . VAL B 1 46 ? 81.745 -8.080 5.916 1.00 47.67 44 VAL B N 1
ATOM 2012 C CA . VAL B 1 46 ? 80.722 -8.209 4.862 1.00 48.36 44 VAL B CA 1
ATOM 2013 C C . VAL B 1 46 ? 81.189 -8.891 3.574 1.00 49.12 44 VAL B C 1
ATOM 2014 O O . VAL B 1 46 ? 82.178 -8.497 2.975 1.00 49.19 44 VAL B O 1
ATOM 2018 N N . GLY B 1 47 ? 80.460 -9.916 3.141 1.00 50.08 45 GLY B N 1
ATOM 2019 C CA . GLY B 1 47 ? 80.768 -10.630 1.894 1.00 50.56 45 GLY B CA 1
ATOM 2020 C C . GLY B 1 47 ? 79.765 -10.233 0.836 1.00 51.34 45 GLY B C 1
ATOM 2021 O O . GLY B 1 47 ? 78.694 -9.716 1.164 1.00 52.96 45 GLY B O 1
ATOM 2022 N N . ALA B 1 48 ? 80.100 -10.445 -0.428 1.00 52.10 46 ALA B N 1
ATOM 2023 C CA . ALA B 1 48 ? 79.117 -10.373 -1.513 1.00 53.12 46 ALA B CA 1
ATOM 2024 C C . ALA B 1 48 ? 77.889 -11.221 -1.117 1.00 54.52 46 ALA B C 1
ATOM 2025 O O . ALA B 1 48 ? 76.733 -10.785 -1.284 1.00 55.79 46 ALA B O 1
ATOM 2027 N N . ASN B 1 49 ? 78.172 -12.400 -0.543 1.00 55.03 47 ASN B N 1
ATOM 2028 C CA . ASN B 1 49 ? 77.204 -13.306 0.059 1.00 54.86 47 ASN B CA 1
ATOM 2029 C C . ASN B 1 49 ? 77.875 -13.991 1.267 1.00 55.51 47 ASN B C 1
ATOM 2030 O O . ASN B 1 49 ? 78.963 -13.580 1.643 1.00 56.45 47 ASN B O 1
ATOM 2035 N N . LYS B 1 50 ? 77.278 -15.020 1.870 1.00 55.97 48 LYS B N 1
ATOM 2036 C CA . LYS B 1 50 ? 77.862 -15.642 3.095 1.00 55.86 48 LYS B CA 1
ATOM 2037 C C . LYS B 1 50 ? 78.864 -16.810 2.894 1.00 55.08 48 LYS B C 1
ATOM 2038 O O . LYS B 1 50 ? 79.339 -17.376 3.903 1.00 55.08 48 LYS B O 1
ATOM 2044 N N . GLU B 1 51 ? 79.215 -17.112 1.634 1.00 54.53 49 GLU B N 1
ATOM 2045 C CA . GLU B 1 51 ? 80.186 -18.172 1.287 1.00 54.65 49 GLU B CA 1
ATOM 2046 C C . GLU B 1 51 ? 81.593 -17.842 1.798 1.00 53.64 49 GLU B C 1
ATOM 2047 O O . GLU B 1 51 ? 82.048 -16.686 1.695 1.00 52.64 49 GLU B O 1
ATOM 2053 N N . MET B 1 52 ? 82.301 -18.866 2.281 1.00 52.53 50 MET B N 1
ATOM 2054 C CA . MET B 1 52 ? 83.700 -18.713 2.615 1.00 52.43 50 MET B CA 1
ATOM 2055 C C . MET B 1 52 ? 84.518 -18.203 1.440 1.00 51.46 50 MET B C 1
ATOM 2056 O O . MET B 1 52 ? 84.421 -18.712 0.316 1.00 52.53 50 MET B O 1
ATOM 2061 N N . ILE B 1 53 ? 85.329 -17.181 1.720 1.00 49.85 51 ILE B N 1
ATOM 2062 C CA . ILE B 1 53 ? 86.342 -16.685 0.796 1.00 47.48 51 ILE B CA 1
ATOM 2063 C C . ILE B 1 53 ? 87.763 -17.137 1.150 1.00 46.95 51 ILE B C 1
ATOM 2064 O O . ILE B 1 53 ? 88.022 -17.548 2.279 1.00 47.48 51 ILE B O 1
ATOM 2069 N N . THR B 1 54 ? 88.665 -17.084 0.153 1.00 45.99 52 THR B N 1
ATOM 2070 C CA . THR B 1 54 ? 90.108 -17.299 0.316 1.00 45.16 52 THR B CA 1
ATOM 2071 C C . THR B 1 54 ? 90.900 -16.033 -0.045 1.00 44.67 52 THR B C 1
ATOM 2072 O O . THR B 1 54 ? 90.735 -15.444 -1.108 1.00 44.59 52 THR B O 1
ATOM 2076 N N . THR B 1 55 ? 91.781 -15.631 0.858 1.00 44.04 53 THR B N 1
ATOM 2077 C CA . THR B 1 55 ? 92.615 -14.431 0.681 1.00 42.20 53 THR B CA 1
ATOM 2078 C C . THR B 1 55 ? 93.775 -14.864 -0.202 1.00 41.71 53 THR B C 1
ATOM 2079 O O . THR B 1 55 ? 93.978 -16.060 -0.429 1.00 41.51 53 THR B O 1
ATOM 2083 N N . MET B 1 56 ? 94.528 -13.902 -0.719 1.00 41.65 54 MET B N 1
ATOM 2084 C CA . MET B 1 56 ? 95.690 -14.172 -1.542 1.00 41.15 54 MET B CA 1
ATOM 2085 C C . MET B 1 56 ? 96.671 -15.091 -0.826 1.00 41.55 54 MET B C 1
ATOM 2086 O O . MET B 1 56 ? 97.259 -15.998 -1.434 1.00 41.72 54 MET B O 1
ATOM 2091 N N . GLY B 1 57 ? 96.866 -14.884 0.470 1.00 41.95 55 GLY B N 1
ATOM 2092 C CA . GLY B 1 57 ? 97.698 -15.796 1.249 1.00 42.90 55 GLY B CA 1
ATOM 2093 C C . GLY B 1 57 ? 97.060 -17.121 1.673 1.00 43.63 55 GLY B C 1
ATOM 2094 O O . GLY B 1 57 ? 97.683 -17.927 2.307 1.00 42.74 55 GLY B O 1
ATOM 2095 N N . GLY B 1 58 ? 95.804 -17.348 1.321 1.00 45.07 56 GLY B N 1
ATOM 2096 C CA . GLY B 1 58 ? 95.205 -18.666 1.459 1.00 44.87 56 GLY B CA 1
ATOM 2097 C C . GLY B 1 58 ? 94.323 -18.840 2.662 1.00 44.82 56 GLY B C 1
ATOM 2098 O O . GLY B 1 58 ? 93.932 -19.941 3.025 1.00 45.65 56 GLY B O 1
ATOM 2099 N N . LEU B 1 59 ? 93.980 -17.749 3.284 1.00 44.59 57 LEU B N 1
ATOM 2100 C CA . LEU B 1 59 ? 93.202 -17.855 4.473 1.00 44.88 57 LEU B CA 1
ATOM 2101 C C . LEU B 1 59 ? 91.735 -18.024 4.065 1.00 45.55 57 LEU B C 1
ATOM 2102 O O . LEU B 1 59 ? 91.250 -17.248 3.240 1.00 46.55 57 LEU B O 1
ATOM 2107 N N . ARG B 1 60 ? 91.048 -19.005 4.673 1.00 46.39 58 ARG B N 1
ATOM 2108 C CA . ARG B 1 60 ? 89.592 -19.215 4.524 1.00 46.74 58 ARG B CA 1
ATOM 2109 C C . ARG B 1 60 ? 88.764 -18.528 5.603 1.00 46.37 58 ARG B C 1
ATOM 2110 O O . ARG B 1 60 ? 88.769 -18.888 6.797 1.00 46.51 58 ARG B O 1
ATOM 2118 N N . ILE B 1 61 ? 87.996 -17.552 5.165 1.00 45.61 59 ILE B N 1
ATOM 2119 C CA . ILE B 1 61 ? 87.372 -16.622 6.059 1.00 45.24 59 ILE B CA 1
ATOM 2120 C C . ILE B 1 61 ? 85.878 -16.699 5.826 1.00 45.66 59 ILE B C 1
ATOM 2121 O O . ILE B 1 61 ? 85.434 -16.621 4.670 1.00 43.26 59 ILE B O 1
ATOM 2126 N N . LYS B 1 62 ? 85.128 -16.841 6.945 1.00 46.78 60 LYS B N 1
ATOM 2127 C CA . LYS B 1 62 ? 83.670 -16.841 6.922 1.00 46.99 60 LYS B CA 1
ATOM 2128 C C . LYS B 1 62 ? 83.168 -15.438 7.164 1.00 45.72 60 LYS B C 1
ATOM 2129 O O . LYS B 1 62 ? 83.347 -14.895 8.257 1.00 45.81 60 LYS B O 1
ATOM 2135 N N . PRO B 1 63 ? 82.555 -14.820 6.148 1.00 45.14 61 PRO B N 1
ATOM 2136 C CA . PRO B 1 63 ? 81.924 -13.516 6.301 1.00 46.60 61 PRO B CA 1
ATOM 2137 C C . PRO B 1 63 ? 80.922 -13.422 7.485 1.00 48.09 61 PRO B C 1
ATOM 2138 O O . PRO B 1 63 ? 80.120 -14.358 7.685 1.00 49.67 61 PRO B O 1
ATOM 2142 N N . ASP B 1 64 ? 80.996 -12.360 8.299 1.00 48.79 62 ASP B N 1
ATOM 2143 C CA . ASP B 1 64 ? 79.975 -12.139 9.355 1.00 48.46 62 ASP B CA 1
ATOM 2144 C C . ASP B 1 64 ? 78.511 -11.969 8.743 1.00 48.93 62 ASP B C 1
ATOM 2145 O O . ASP B 1 64 ? 77.540 -12.638 9.156 1.00 48.25 62 ASP B O 1
ATOM 2150 N N . ILE B 1 65 ? 78.407 -11.065 7.767 1.00 49.52 63 ILE B N 1
ATOM 2151 C CA . ILE B 1 65 ? 77.177 -10.714 7.087 1.00 49.84 63 ILE B CA 1
ATOM 2152 C C . ILE B 1 65 ? 77.335 -10.767 5.571 1.00 50.86 63 ILE B C 1
ATOM 2153 O O . ILE B 1 65 ? 78.411 -10.972 5.048 1.00 52.38 63 ILE B O 1
ATOM 2158 N N . SER B 1 66 ? 76.220 -10.605 4.881 1.00 51.08 64 SER B N 1
ATOM 2159 C CA . SER B 1 66 ? 76.149 -10.567 3.462 1.00 51.22 64 SER B CA 1
ATOM 2160 C C . SER B 1 66 ? 75.913 -9.108 3.184 1.00 51.13 64 SER B C 1
ATOM 2161 O O . SER B 1 66 ? 75.401 -8.395 4.022 1.00 50.83 64 SER B O 1
ATOM 2164 N N . LEU B 1 67 ? 76.285 -8.661 2.003 1.00 51.80 65 LEU B N 1
ATOM 2165 C CA . LEU B 1 67 ? 75.973 -7.300 1.580 1.00 52.82 65 LEU B CA 1
ATOM 2166 C C . LEU B 1 67 ? 74.533 -6.832 1.975 1.00 53.62 65 LEU B C 1
ATOM 2167 O O . LEU B 1 67 ? 74.292 -5.646 2.168 1.00 53.34 65 LEU B O 1
ATOM 2172 N N . ASP B 1 68 ? 73.585 -7.774 2.057 1.00 55.71 66 ASP B N 1
ATOM 2173 C CA . ASP B 1 68 ? 72.160 -7.484 2.360 1.00 56.79 66 ASP B CA 1
ATOM 2174 C C . ASP B 1 68 ? 71.888 -6.931 3.742 1.00 56.84 66 ASP B C 1
ATOM 2175 O O . ASP B 1 68 ? 71.153 -5.958 3.894 1.00 57.09 66 ASP B O 1
ATOM 2180 N N . GLU B 1 69 ? 72.432 -7.626 4.744 1.00 56.89 67 GLU B N 1
ATOM 2181 C CA . GLU B 1 69 ? 72.458 -7.141 6.112 1.00 56.59 67 GLU B CA 1
ATOM 2182 C C . GLU B 1 69 ? 73.078 -5.771 6.164 1.00 55.89 67 GLU B C 1
ATOM 2183 O O . GLU B 1 69 ? 72.501 -4.853 6.719 1.00 57.89 67 GLU B O 1
ATOM 2189 N N . CYS B 1 70 ? 74.247 -5.632 5.566 1.00 53.62 68 CYS B N 1
ATOM 2190 C CA . CYS B 1 70 ? 75.001 -4.412 5.670 1.00 52.35 68 CYS B CA 1
ATOM 2191 C C . CYS B 1 70 ? 74.201 -3.156 5.353 1.00 51.46 68 CYS B C 1
ATOM 2192 O O . CYS B 1 70 ? 73.576 -3.110 4.322 1.00 51.79 68 CYS B O 1
ATOM 2195 N N . THR B 1 71 ? 74.277 -2.149 6.239 1.00 50.85 69 THR B N 1
ATOM 2196 C CA . THR B 1 71 ? 73.696 -0.813 6.043 1.00 50.38 69 THR B CA 1
ATOM 2197 C C . THR B 1 71 ? 74.801 0.208 6.248 1.00 49.63 69 THR B C 1
ATOM 2198 O O . THR B 1 71 ? 75.556 0.149 7.224 1.00 49.41 69 THR B O 1
ATOM 2202 N N . LEU B 1 72 ? 74.854 1.185 5.357 1.00 48.67 70 LEU B N 1
ATOM 2203 C CA . LEU B 1 72 ? 75.956 2.098 5.283 1.00 48.05 70 LEU B CA 1
ATOM 2204 C C . LEU B 1 72 ? 75.459 3.516 5.435 1.00 47.37 70 LEU B C 1
ATOM 2205 O O . LEU B 1 72 ? 74.941 4.093 4.526 1.00 48.33 70 LEU B O 1
ATOM 2210 N N . GLU B 1 73 ? 75.692 4.086 6.604 1.00 48.20 71 GLU B N 1
ATOM 2211 C CA . GLU B 1 73 ? 75.203 5.401 6.952 1.00 47.80 71 GLU B CA 1
ATOM 2212 C C . GLU B 1 73 ? 76.352 6.330 7.309 1.00 46.79 71 GLU B C 1
ATOM 2213 O O . GLU B 1 73 ? 77.504 5.888 7.347 1.00 48.31 71 GLU B O 1
ATOM 2219 N N . SER B 1 74 ? 76.055 7.609 7.504 1.00 45.40 72 SER B N 1
ATOM 2220 C CA . SER B 1 74 ? 77.060 8.589 7.772 1.00 45.58 72 SER B CA 1
ATOM 2221 C C . SER B 1 74 ? 78.039 8.180 8.886 1.00 45.91 72 SER B C 1
ATOM 2222 O O . SER B 1 74 ? 77.590 7.672 9.915 1.00 45.85 72 SER B O 1
ATOM 2225 N N . LYS B 1 75 ? 79.337 8.471 8.658 1.00 45.15 73 LYS B N 1
ATOM 2226 C CA . LYS B 1 75 ? 80.487 8.139 9.538 1.00 44.58 73 LYS B CA 1
ATOM 2227 C C . LYS B 1 75 ? 80.706 6.638 9.889 1.00 44.37 73 LYS B C 1
ATOM 2228 O O . LYS B 1 75 ? 81.572 6.329 10.700 1.00 43.20 73 LYS B O 1
ATOM 2234 N N . ASP B 1 76 ? 79.914 5.726 9.324 1.00 43.89 74 ASP B N 1
ATOM 2235 C CA . ASP B 1 76 ? 80.337 4.339 9.260 1.00 44.23 74 ASP B CA 1
ATOM 2236 C C . ASP B 1 76 ? 81.657 4.304 8.407 1.00 44.25 74 ASP B C 1
ATOM 2237 O O . ASP B 1 76 ? 81.991 5.278 7.672 1.00 44.01 74 ASP B O 1
ATOM 2242 N N . LEU B 1 77 ? 82.354 3.173 8.501 1.00 42.15 75 LEU B N 1
ATOM 2243 C CA . LEU B 1 77 ? 83.606 2.948 7.833 1.00 41.01 75 LEU B CA 1
ATOM 2244 C C . LEU B 1 77 ? 83.482 1.657 7.019 1.00 39.47 75 LEU B C 1
ATOM 2245 O O . LEU B 1 77 ? 83.148 0.589 7.587 1.00 37.78 75 LEU B O 1
ATOM 2250 N N . LEU B 1 78 ? 83.729 1.790 5.672 1.00 39.22 76 LEU B N 1
ATOM 2251 C CA . LEU B 1 78 ? 83.877 0.642 4.758 1.00 38.24 76 LEU B CA 1
ATOM 2252 C C . LEU B 1 78 ? 85.313 0.550 4.192 1.00 37.85 76 LEU B C 1
ATOM 2253 O O . LEU B 1 78 ? 85.834 1.505 3.648 1.00 37.89 76 LEU B O 1
ATOM 2258 N N . ILE B 1 79 ? 85.919 -0.619 4.368 1.00 37.28 77 ILE B N 1
ATOM 2259 C CA . ILE B 1 79 ? 87.269 -0.929 3.980 1.00 36.52 77 ILE B CA 1
ATOM 2260 C C . ILE B 1 79 ? 87.187 -1.912 2.821 1.00 36.50 77 ILE B C 1
ATOM 2261 O O . ILE B 1 79 ? 86.628 -3.008 2.937 1.00 34.22 77 ILE B O 1
ATOM 2266 N N . LEU B 1 80 ? 87.788 -1.467 1.709 1.00 36.47 78 LEU B N 1
ATOM 2267 C CA . LEU B 1 80 ? 87.834 -2.174 0.438 1.00 36.99 78 LEU B CA 1
ATOM 2268 C C . LEU B 1 80 ? 89.333 -2.457 0.178 1.00 37.34 78 LEU B C 1
ATOM 2269 O O . LEU B 1 80 ? 90.120 -1.533 -0.110 1.00 35.74 78 LEU B O 1
ATOM 2274 N N . PRO B 1 81 ? 89.762 -3.715 0.435 1.00 37.67 79 PRO B N 1
ATOM 2275 C CA . PRO B 1 81 ? 91.085 -4.100 0.013 1.00 37.54 79 PRO B CA 1
ATOM 2276 C C . PRO B 1 81 ? 91.239 -4.372 -1.505 1.00 36.82 79 PRO B C 1
ATOM 2277 O O . PRO B 1 81 ? 90.258 -4.417 -2.249 1.00 35.76 79 PRO B O 1
ATOM 2281 N N . GLY B 1 82 ? 92.505 -4.372 -1.923 1.00 36.73 80 GLY B N 1
ATOM 2282 C CA . GLY B 1 82 ? 92.915 -4.907 -3.140 1.00 37.42 80 GLY B CA 1
ATOM 2283 C C . GLY B 1 82 ? 92.730 -6.404 -3.281 1.00 38.76 80 GLY B C 1
ATOM 2284 O O . GLY B 1 82 ? 92.477 -7.143 -2.301 1.00 38.52 80 GLY B O 1
ATOM 2285 N N . GLY B 1 83 ? 92.759 -6.798 -4.555 1.00 39.63 81 GLY B N 1
ATOM 2286 C CA . GLY B 1 83 ? 92.669 -8.162 -5.006 1.00 41.00 81 GLY B CA 1
ATOM 2287 C C . GLY B 1 83 ? 92.676 -8.180 -6.540 1.00 41.64 81 GLY B C 1
ATOM 2288 O O . GLY B 1 83 ? 92.725 -7.105 -7.188 1.00 41.88 81 GLY B O 1
ATOM 2289 N N . THR B 1 84 ? 92.592 -9.396 -7.106 1.00 41.92 82 THR B N 1
ATOM 2290 C CA . THR B 1 84 ? 92.892 -9.656 -8.528 1.00 42.76 82 THR B CA 1
ATOM 2291 C C . THR B 1 84 ? 91.624 -9.728 -9.398 1.00 43.49 82 THR B C 1
ATOM 2292 O O . THR B 1 84 ? 91.662 -9.955 -10.563 1.00 43.32 82 THR B O 1
ATOM 2296 N N . THR B 1 85 ? 90.517 -9.334 -8.812 1.00 45.27 83 THR B N 1
ATOM 2297 C CA . THR B 1 85 ? 89.213 -9.773 -9.187 1.00 44.86 83 THR B CA 1
ATOM 2298 C C . THR B 1 85 ? 88.190 -8.615 -9.222 1.00 45.41 83 THR B C 1
ATOM 2299 O O . THR B 1 85 ? 87.022 -8.846 -9.392 1.00 46.11 83 THR B O 1
ATOM 2303 N N . TRP B 1 86 ? 88.617 -7.360 -9.144 1.00 45.42 84 TRP B N 1
ATOM 2304 C CA . TRP B 1 86 ? 87.671 -6.274 -8.974 1.00 46.06 84 TRP B CA 1
ATOM 2305 C C . TRP B 1 86 ? 86.812 -5.907 -10.174 1.00 47.99 84 TRP B C 1
ATOM 2306 O O . TRP B 1 86 ? 85.789 -5.163 -10.029 1.00 48.49 84 TRP B O 1
ATOM 2317 N N . SER B 1 87 ? 87.225 -6.365 -11.362 1.00 49.82 85 SER B N 1
ATOM 2318 C CA . SER B 1 87 ? 86.484 -6.102 -12.580 1.00 50.51 85 SER B CA 1
ATOM 2319 C C . SER B 1 87 ? 85.264 -7.004 -12.707 1.00 51.15 85 SER B C 1
ATOM 2320 O O . SER B 1 87 ? 84.259 -6.584 -13.281 1.00 53.30 85 SER B O 1
ATOM 2323 N N . GLU B 1 88 ? 85.351 -8.230 -12.194 1.00 51.43 86 GLU B N 1
ATOM 2324 C CA . GLU B 1 88 ? 84.216 -9.168 -12.114 1.00 52.11 86 GLU B CA 1
ATOM 2325 C C . GLU B 1 88 ? 82.900 -8.580 -11.551 1.00 52.45 86 GLU B C 1
ATOM 2326 O O . GLU B 1 88 ? 82.886 -7.635 -10.754 1.00 51.26 86 GLU B O 1
ATOM 2332 N N . GLU B 1 89 ? 81.782 -9.173 -11.998 1.00 54.02 87 GLU B N 1
ATOM 2333 C CA . GLU B 1 89 ? 80.418 -8.575 -11.833 1.00 54.20 87 GLU B CA 1
ATOM 2334 C C . GLU B 1 89 ? 79.856 -8.936 -10.465 1.00 54.19 87 GLU B C 1
ATOM 2335 O O . GLU B 1 89 ? 78.937 -8.269 -9.978 1.00 54.43 87 GLU B O 1
ATOM 2341 N N . ILE B 1 90 ? 80.438 -9.987 -9.862 1.00 53.59 88 ILE B N 1
ATOM 2342 C CA . ILE B 1 90 ? 80.278 -10.302 -8.435 1.00 52.64 88 ILE B CA 1
ATOM 2343 C C . ILE B 1 90 ? 80.388 -9.125 -7.517 1.00 51.41 88 ILE B C 1
ATOM 2344 O O . ILE B 1 90 ? 79.811 -9.177 -6.447 1.00 51.65 88 ILE B O 1
ATOM 2349 N N . HIS B 1 91 ? 81.119 -8.079 -7.923 1.00 50.23 89 HIS B N 1
ATOM 2350 C CA . HIS B 1 91 ? 81.377 -6.912 -7.050 1.00 49.60 89 HIS B CA 1
ATOM 2351 C C . HIS B 1 91 ? 80.539 -5.737 -7.391 1.00 47.86 89 HIS B C 1
ATOM 2352 O O . HIS B 1 91 ? 80.620 -4.704 -6.742 1.00 48.08 89 HIS B O 1
ATOM 2359 N N . GLN B 1 92 ? 79.748 -5.881 -8.429 1.00 46.83 90 GLN B N 1
ATOM 2360 C CA . GLN B 1 92 ? 78.945 -4.794 -8.914 1.00 46.12 90 GLN B CA 1
ATOM 2361 C C . GLN B 1 92 ? 77.868 -4.329 -7.879 1.00 45.02 90 GLN B C 1
ATOM 2362 O O . GLN B 1 92 ? 77.702 -3.100 -7.658 1.00 42.90 90 GLN B O 1
ATOM 2368 N N . PRO B 1 93 ? 77.176 -5.294 -7.216 1.00 44.99 91 PRO B N 1
ATOM 2369 C CA . PRO B 1 93 ? 76.242 -4.878 -6.119 1.00 46.62 91 PRO B CA 1
ATOM 2370 C C . PRO B 1 93 ? 76.897 -3.878 -5.090 1.00 46.63 91 PRO B C 1
ATOM 2371 O O . PRO B 1 93 ? 76.492 -2.703 -5.029 1.00 47.07 91 PRO B O 1
ATOM 2375 N N . ILE B 1 94 ? 77.958 -4.300 -4.398 1.00 47.10 92 ILE B N 1
ATOM 2376 C CA . ILE B 1 94 ? 78.757 -3.384 -3.492 1.00 47.07 92 ILE B CA 1
ATOM 2377 C C . ILE B 1 94 ? 79.180 -2.046 -4.175 1.00 46.96 92 ILE B C 1
ATOM 2378 O O . ILE B 1 94 ? 79.022 -0.971 -3.612 1.00 47.12 92 ILE B O 1
ATOM 2383 N N . LEU B 1 95 ? 79.630 -2.116 -5.425 1.00 47.22 93 LEU B N 1
ATOM 2384 C CA . LEU B 1 95 ? 80.119 -0.933 -6.131 1.00 47.78 93 LEU B CA 1
ATOM 2385 C C . LEU B 1 95 ? 79.036 0.102 -6.301 1.00 48.18 93 LEU B C 1
ATOM 2386 O O . LEU B 1 95 ? 79.298 1.318 -6.227 1.00 46.71 93 LEU B O 1
ATOM 2391 N N . GLU B 1 96 ? 77.816 -0.404 -6.551 1.00 49.53 94 GLU B N 1
ATOM 2392 C CA . GLU B 1 96 ? 76.586 0.428 -6.576 1.00 50.07 94 GLU B CA 1
ATOM 2393 C C . GLU B 1 96 ? 76.251 1.045 -5.215 1.00 48.57 94 GLU B C 1
ATOM 2394 O O . GLU B 1 96 ? 76.057 2.241 -5.078 1.00 47.01 94 GLU B O 1
ATOM 2400 N N . ARG B 1 97 ? 76.247 0.205 -4.216 1.00 48.33 95 ARG B N 1
ATOM 2401 C CA . ARG B 1 97 ? 76.003 0.658 -2.867 1.00 49.24 95 ARG B CA 1
ATOM 2402 C C . ARG B 1 97 ? 77.019 1.692 -2.346 1.00 49.82 95 ARG B C 1
ATOM 2403 O O . ARG B 1 97 ? 76.661 2.517 -1.492 1.00 50.06 95 ARG B O 1
ATOM 2411 N N . ILE B 1 98 ? 78.271 1.637 -2.845 1.00 49.09 96 ILE B N 1
ATOM 2412 C CA . ILE B 1 98 ? 79.313 2.581 -2.476 1.00 48.83 96 ILE B CA 1
ATOM 2413 C C . ILE B 1 98 ? 79.017 4.018 -2.890 1.00 49.19 96 ILE B C 1
ATOM 2414 O O . ILE B 1 98 ? 79.400 4.975 -2.197 1.00 50.03 96 ILE B O 1
ATOM 2419 N N . GLY B 1 99 ? 78.370 4.189 -4.018 1.00 50.26 97 GLY B N 1
ATOM 2420 C CA . GLY B 1 99 ? 78.065 5.538 -4.523 1.00 51.52 97 GLY B CA 1
ATOM 2421 C C . GLY B 1 99 ? 76.989 6.200 -3.695 1.00 52.74 97 GLY B C 1
ATOM 2422 O O . GLY B 1 99 ? 76.930 7.425 -3.595 1.00 54.09 97 GLY B O 1
ATOM 2423 N N . GLN B 1 100 ? 76.160 5.380 -3.053 1.00 53.90 98 GLN B N 1
ATOM 2424 C CA . GLN B 1 100 ? 75.132 5.863 -2.119 1.00 54.72 98 GLN B CA 1
ATOM 2425 C C . GLN B 1 100 ? 75.796 6.136 -0.774 1.00 54.31 98 GLN B C 1
ATOM 2426 O O . GLN B 1 100 ? 75.631 7.203 -0.171 1.00 54.47 98 GLN B O 1
ATOM 2432 N N . ALA B 1 101 ? 76.576 5.155 -0.334 1.00 53.36 99 ALA B N 1
ATOM 2433 C CA . ALA B 1 101 ? 77.325 5.274 0.880 1.00 53.12 99 ALA B CA 1
ATOM 2434 C C . ALA B 1 101 ? 78.189 6.545 0.874 1.00 52.69 99 ALA B C 1
ATOM 2435 O O . ALA B 1 101 ? 78.243 7.239 1.863 1.00 54.04 99 ALA B O 1
ATOM 2437 N N . LEU B 1 102 ? 78.830 6.889 -0.227 1.00 52.92 100 LEU B N 1
ATOM 2438 C CA . LEU B 1 102 ? 79.658 8.119 -0.287 1.00 52.61 100 LEU B CA 1
ATOM 2439 C C . LEU B 1 102 ? 78.829 9.391 -0.153 1.00 52.66 100 LEU B C 1
ATOM 2440 O O . LEU B 1 102 ? 79.251 10.408 0.392 1.00 52.40 100 LEU B O 1
ATOM 2445 N N . LYS B 1 103 ? 77.643 9.335 -0.730 1.00 53.16 101 LYS B N 1
ATOM 2446 C CA . LYS B 1 103 ? 76.740 10.484 -0.720 1.00 53.05 101 LYS B CA 1
ATOM 2447 C C . LYS B 1 103 ? 76.259 10.803 0.698 1.00 51.23 101 LYS B C 1
ATOM 2448 O O . LYS B 1 103 ? 76.375 11.949 1.110 1.00 50.74 101 LYS B O 1
ATOM 2454 N N . ILE B 1 104 ? 75.820 9.767 1.421 1.00 49.47 102 ILE B N 1
ATOM 2455 C CA . ILE B 1 104 ? 75.394 9.830 2.824 1.00 48.93 102 ILE B CA 1
ATOM 2456 C C . ILE B 1 104 ? 76.486 10.195 3.844 1.00 48.76 102 ILE B C 1
ATOM 2457 O O . ILE B 1 104 ? 76.161 10.600 4.919 1.00 49.49 102 ILE B O 1
ATOM 2462 N N . GLY B 1 105 ? 77.777 10.041 3.499 1.00 48.41 103 GLY B N 1
ATOM 2463 C CA . GLY B 1 105 ? 78.933 10.405 4.354 1.00 46.53 103 GLY B CA 1
ATOM 2464 C C . GLY B 1 105 ? 79.572 9.234 5.114 1.00 45.55 103 GLY B C 1
ATOM 2465 O O . GLY B 1 105 ? 80.352 9.433 6.025 1.00 45.52 103 GLY B O 1
ATOM 2466 N N . THR B 1 106 ? 79.235 8.004 4.776 1.00 45.50 104 THR B N 1
ATOM 2467 C CA . THR B 1 106 ? 80.121 6.897 5.113 1.00 45.91 104 THR B CA 1
ATOM 2468 C C . THR B 1 106 ? 81.585 7.082 4.597 1.00 45.14 104 THR B C 1
ATOM 2469 O O . THR B 1 106 ? 81.837 7.652 3.510 1.00 43.14 104 THR B O 1
ATOM 2473 N N . ILE B 1 107 ? 82.514 6.752 5.519 1.00 44.71 105 ILE B N 1
ATOM 2474 C CA . ILE B 1 107 ? 83.974 6.825 5.290 1.00 44.06 105 ILE B CA 1
ATOM 2475 C C . ILE B 1 107 ? 84.358 5.590 4.461 1.00 42.80 105 ILE B C 1
ATOM 2476 O O . ILE B 1 107 ? 84.236 4.434 4.948 1.00 42.96 105 ILE B O 1
ATOM 2481 N N . VAL B 1 108 ? 84.732 5.806 3.199 1.00 41.00 106 VAL B N 1
ATOM 2482 C CA . VAL B 1 108 ? 85.222 4.678 2.381 1.00 40.68 106 VAL B CA 1
ATOM 2483 C C . VAL B 1 108 ? 86.783 4.735 2.200 1.00 39.87 106 VAL B C 1
ATOM 2484 O O . VAL B 1 108 ? 87.378 5.774 1.869 1.00 37.12 106 VAL B O 1
ATOM 2488 N N . ALA B 1 109 ? 87.392 3.612 2.591 1.00 38.37 107 ALA B N 1
ATOM 2489 C CA . ALA B 1 109 ? 88.813 3.415 2.583 1.00 37.40 107 ALA B CA 1
ATOM 2490 C C . ALA B 1 109 ? 89.070 2.268 1.580 1.00 36.73 107 ALA B C 1
ATOM 2491 O O . ALA B 1 109 ? 88.702 1.090 1.809 1.00 35.76 107 ALA B O 1
ATOM 2493 N N . ALA B 1 110 ? 89.654 2.664 0.437 1.00 35.86 108 ALA B N 1
ATOM 2494 C CA . ALA B 1 110 ? 90.028 1.794 -0.690 1.00 35.52 108 ALA B CA 1
ATOM 2495 C C . ALA B 1 110 ? 91.542 1.777 -0.879 1.00 34.63 108 ALA B C 1
ATOM 2496 O O . ALA B 1 110 ? 92.185 2.808 -0.842 1.00 34.99 108 ALA B O 1
ATOM 2498 N N . ILE B 1 111 ? 92.107 0.595 -1.075 1.00 35.24 109 ILE B N 1
ATOM 2499 C CA . ILE B 1 111 ? 93.539 0.414 -1.222 1.00 35.26 109 ILE B CA 1
ATOM 2500 C C . ILE B 1 111 ? 93.747 -0.487 -2.434 1.00 36.53 109 ILE B C 1
ATOM 2501 O O . ILE B 1 111 ? 92.942 -1.409 -2.676 1.00 37.43 109 ILE B O 1
ATOM 2506 N N . CYS B 1 112 ? 94.719 -0.104 -3.267 1.00 38.04 110 CYS B N 1
ATOM 2507 C CA . CYS B 1 112 ? 95.196 -0.907 -4.359 1.00 37.28 110 CYS B CA 1
ATOM 2508 C C . CYS B 1 112 ? 94.100 -1.103 -5.417 1.00 37.53 110 CYS B C 1
ATOM 2509 O O . CYS B 1 112 ? 93.490 -0.125 -5.841 1.00 36.69 110 CYS B O 1
ATOM 2512 N N . GLY B 1 113 ? 93.847 -2.338 -5.866 1.00 37.15 111 GLY B N 1
ATOM 2513 C CA . GLY B 1 113 ? 92.824 -2.558 -6.886 1.00 37.58 111 GLY B CA 1
ATOM 2514 C C . GLY B 1 113 ? 91.461 -1.977 -6.567 1.00 38.02 111 GLY B C 1
ATOM 2515 O O . GLY B 1 113 ? 90.712 -1.689 -7.488 1.00 39.66 111 GLY B O 1
ATOM 2516 N N . ALA B 1 114 ? 91.136 -1.805 -5.286 1.00 37.79 112 ALA B N 1
ATOM 2517 C CA . ALA B 1 114 ? 89.849 -1.230 -4.877 1.00 38.06 112 ALA B CA 1
ATOM 2518 C C . ALA B 1 114 ? 89.623 0.192 -5.423 1.00 38.21 112 ALA B C 1
ATOM 2519 O O . ALA B 1 114 ? 88.520 0.581 -5.817 1.00 39.51 112 ALA B O 1
ATOM 2521 N N . THR B 1 115 ? 90.664 0.983 -5.326 1.00 38.10 113 THR B N 1
ATOM 2522 C CA . THR B 1 115 ? 90.832 2.331 -5.941 1.00 38.02 113 THR B CA 1
ATOM 2523 C C . THR B 1 115 ? 90.352 2.398 -7.421 1.00 38.24 113 THR B C 1
ATOM 2524 O O . THR B 1 115 ? 89.561 3.248 -7.819 1.00 36.54 113 THR B O 1
ATOM 2528 N N . ASP B 1 116 ? 90.840 1.477 -8.244 1.00 38.93 114 ASP B N 1
ATOM 2529 C CA . ASP B 1 116 ? 90.465 1.399 -9.630 1.00 38.36 114 ASP B CA 1
ATOM 2530 C C . ASP B 1 116 ? 89.035 0.915 -9.776 1.00 39.18 114 ASP B C 1
ATOM 2531 O O . ASP B 1 116 ? 88.344 1.352 -10.726 1.00 40.37 114 ASP B O 1
ATOM 2536 N N . ALA B 1 117 ? 88.586 -0.016 -8.917 1.00 38.87 115 ALA B N 1
ATOM 2537 C CA . ALA B 1 117 ? 87.152 -0.349 -8.831 1.00 39.01 115 ALA B CA 1
ATOM 2538 C C . ALA B 1 117 ? 86.281 0.905 -8.620 1.00 39.14 115 ALA B C 1
ATOM 2539 O O . ALA B 1 117 ? 85.304 1.098 -9.310 1.00 40.38 115 ALA B O 1
ATOM 2541 N N . LEU B 1 118 ? 86.621 1.754 -7.667 1.00 39.14 116 LEU B N 1
ATOM 2542 C CA . LEU B 1 118 ? 85.935 3.069 -7.491 1.00 38.28 116 LEU B CA 1
ATOM 2543 C C . LEU B 1 118 ? 86.074 3.996 -8.661 1.00 38.74 116 LEU B C 1
ATOM 2544 O O . LEU B 1 118 ? 85.120 4.711 -8.996 1.00 38.98 116 LEU B O 1
ATOM 2549 N N . ALA B 1 119 ? 87.279 4.045 -9.242 1.00 38.00 117 ALA B N 1
ATOM 2550 C CA . ALA B 1 119 ? 87.554 4.885 -10.419 1.00 37.55 117 ALA B CA 1
ATOM 2551 C C . ALA B 1 119 ? 86.625 4.624 -11.607 1.00 37.25 117 ALA B C 1
ATOM 2552 O O . ALA B 1 119 ? 86.147 5.547 -12.251 1.00 37.78 117 ALA B O 1
ATOM 2554 N N . ASN B 1 120 ? 86.454 3.373 -11.979 1.00 36.11 118 ASN B N 1
ATOM 2555 C CA . ASN B 1 120 ? 85.594 3.102 -13.116 1.00 37.83 118 ASN B CA 1
ATOM 2556 C C . ASN B 1 120 ? 84.058 3.246 -12.781 1.00 38.25 118 ASN B C 1
ATOM 2557 O O . ASN B 1 120 ? 83.232 3.167 -13.678 1.00 37.28 118 ASN B O 1
ATOM 2562 N N . MET B 1 121 ? 83.703 3.453 -11.500 1.00 38.91 119 MET B N 1
ATOM 2563 C CA . MET B 1 121 ? 82.339 3.847 -11.151 1.00 39.47 119 MET B CA 1
ATOM 2564 C C . MET B 1 121 ? 82.067 5.368 -11.287 1.00 40.20 119 MET B C 1
ATOM 2565 O O . MET B 1 121 ? 80.910 5.800 -11.221 1.00 41.15 119 MET B O 1
ATOM 2570 N N . GLY B 1 122 ? 83.100 6.145 -11.593 1.00 40.83 120 GLY B N 1
ATOM 2571 C CA . GLY B 1 122 ? 83.027 7.613 -11.685 1.00 41.64 120 GLY B CA 1
ATOM 2572 C C . GLY B 1 122 ? 83.208 8.307 -10.317 1.00 43.23 120 GLY B C 1
ATOM 2573 O O . GLY B 1 122 ? 83.237 9.557 -10.217 1.00 44.61 120 GLY B O 1
ATOM 2574 N N . TYR B 1 123 ? 83.338 7.495 -9.267 1.00 42.99 121 TYR B N 1
ATOM 2575 C CA . TYR B 1 123 ? 83.419 7.967 -7.875 1.00 41.89 121 TYR B CA 1
ATOM 2576 C C . TYR B 1 123 ? 84.649 8.812 -7.604 1.00 42.07 121 TYR B C 1
ATOM 2577 O O . TYR B 1 123 ? 84.586 9.730 -6.802 1.00 43.90 121 TYR B O 1
ATOM 2586 N N . LEU B 1 124 ? 85.749 8.561 -8.309 1.00 42.62 122 LEU B N 1
ATOM 2587 C CA . LEU B 1 124 ? 86.979 9.399 -8.213 1.00 42.46 122 LEU B CA 1
ATOM 2588 C C . LEU B 1 124 ? 87.062 10.590 -9.183 1.00 43.17 122 LEU B C 1
ATOM 2589 O O . LEU B 1 124 ? 88.073 11.304 -9.251 1.00 40.90 122 LEU B O 1
ATOM 2594 N N . ASP B 1 125 ? 86.000 10.815 -9.955 1.00 45.09 123 ASP B N 1
ATOM 2595 C CA . ASP B 1 125 ? 86.015 11.915 -10.903 1.00 45.94 123 ASP B CA 1
ATOM 2596 C C . ASP B 1 125 ? 86.219 13.255 -10.185 1.00 46.66 123 ASP B C 1
ATOM 2597 O O . ASP B 1 125 ? 86.907 14.130 -10.707 1.00 47.03 123 ASP B O 1
ATOM 2602 N N . THR B 1 126 ? 85.622 13.417 -9.002 1.00 46.93 124 THR B N 1
ATOM 2603 C CA . THR B 1 126 ? 85.577 14.740 -8.365 1.00 47.51 124 THR B CA 1
ATOM 2604 C C . THR B 1 126 ? 86.130 14.805 -6.956 1.00 47.43 124 THR B C 1
ATOM 2605 O O . THR B 1 126 ? 85.965 15.818 -6.281 1.00 47.88 124 THR B O 1
ATOM 2609 N N . ARG B 1 127 ? 86.806 13.744 -6.537 1.00 46.87 125 ARG B N 1
ATOM 2610 C CA . ARG B 1 127 ? 87.447 13.666 -5.250 1.00 46.90 125 ARG B CA 1
ATOM 2611 C C . ARG B 1 127 ? 88.917 13.436 -5.453 1.00 46.14 125 ARG B C 1
ATOM 2612 O O . ARG B 1 127 ? 89.331 12.754 -6.385 1.00 46.43 125 ARG B O 1
ATOM 2620 N N . LYS B 1 128 ? 89.693 13.973 -4.529 1.00 45.81 126 LYS B N 1
ATOM 2621 C CA . LYS B 1 128 ? 91.147 13.831 -4.505 1.00 44.59 126 LYS B CA 1
ATOM 2622 C C . LYS B 1 128 ? 91.474 12.370 -4.120 1.00 43.27 126 LYS B C 1
ATOM 2623 O O . LYS B 1 128 ? 90.914 11.816 -3.156 1.00 43.02 126 LYS B O 1
ATOM 2629 N N . HIS B 1 129 ? 92.381 11.745 -4.866 1.00 41.68 127 HIS B N 1
ATOM 2630 C CA . HIS B 1 129 ? 92.614 10.308 -4.707 1.00 39.82 127 HIS B CA 1
ATOM 2631 C C . HIS B 1 129 ? 94.016 9.968 -5.176 1.00 38.40 127 HIS B C 1
ATOM 2632 O O . HIS B 1 129 ? 94.700 10.795 -5.769 1.00 35.26 127 HIS B O 1
ATOM 2639 N N . THR B 1 130 ? 94.414 8.727 -4.879 1.00 38.33 128 THR B N 1
ATOM 2640 C CA . THR B 1 130 ? 95.582 8.089 -5.498 1.00 38.19 128 THR B CA 1
ATOM 2641 C C . THR B 1 130 ? 95.182 6.630 -5.811 1.00 38.27 128 THR B C 1
ATOM 2642 O O . THR B 1 130 ? 94.043 6.206 -5.520 1.00 35.64 128 THR B O 1
ATOM 2646 N N . SER B 1 131 ? 96.119 5.933 -6.476 1.00 39.06 129 SER B N 1
ATOM 2647 C CA . SER B 1 131 ? 96.017 4.525 -6.971 1.00 39.10 129 SER B CA 1
ATOM 2648 C C . SER B 1 131 ? 97.426 3.991 -7.085 1.00 40.09 129 SER B C 1
ATOM 2649 O O . SER B 1 131 ? 98.420 4.715 -6.854 1.00 40.34 129 SER B O 1
ATOM 2652 N N . ASN B 1 132 ? 97.557 2.722 -7.474 1.00 40.47 130 ASN B N 1
ATOM 2653 C CA . ASN B 1 132 ? 98.919 2.179 -7.672 1.00 38.35 130 ASN B CA 1
ATOM 2654 C C . ASN B 1 132 ? 99.670 2.955 -8.765 1.00 37.59 130 ASN B C 1
ATOM 2655 O O . ASN B 1 132 ? 100.777 3.414 -8.542 1.00 37.43 130 ASN B O 1
ATOM 2660 N N . ASN B 1 133 ? 99.061 3.132 -9.933 1.00 37.38 131 ASN B N 1
ATOM 2661 C CA . ASN B 1 133 ? 99.681 3.847 -11.039 1.00 36.87 131 ASN B CA 1
ATOM 2662 C C . ASN B 1 133 ? 98.614 4.548 -11.832 1.00 36.12 131 ASN B C 1
ATOM 2663 O O . ASN B 1 133 ? 97.633 3.915 -12.177 1.00 36.24 131 ASN B O 1
ATOM 2668 N N . LEU B 1 134 ? 98.796 5.842 -12.090 1.00 35.10 132 LEU B N 1
ATOM 2669 C CA . LEU B 1 134 ? 97.825 6.604 -12.855 1.00 35.34 132 LEU B CA 1
ATOM 2670 C C . LEU B 1 134 ? 97.656 6.092 -14.283 1.00 35.47 132 LEU B C 1
ATOM 2671 O O . LEU B 1 134 ? 96.544 6.013 -14.783 1.00 35.52 132 LEU B O 1
ATOM 2676 N N . GLU B 1 135 ? 98.734 5.763 -14.989 1.00 37.09 133 GLU B N 1
ATOM 2677 C CA . GLU B 1 135 ? 98.546 5.370 -16.380 1.00 37.43 133 GLU B CA 1
ATOM 2678 C C . GLU B 1 135 ? 97.785 4.047 -16.497 1.00 36.95 133 GLU B C 1
ATOM 2679 O O . GLU B 1 135 ? 96.892 3.872 -17.391 1.00 36.23 133 GLU B O 1
ATOM 2685 N N . TYR B 1 136 ? 98.042 3.190 -15.528 1.00 35.14 134 TYR B N 1
ATOM 2686 C CA . TYR B 1 136 ? 97.355 1.945 -15.473 1.00 36.39 134 TYR B CA 1
ATOM 2687 C C . TYR B 1 136 ? 95.856 2.078 -15.086 1.00 37.73 134 TYR B C 1
ATOM 2688 O O . TYR B 1 136 ? 94.988 1.376 -15.619 1.00 38.45 134 TYR B O 1
ATOM 2697 N N . THR B 1 137 ? 95.562 2.940 -14.135 1.00 37.86 135 THR B N 1
ATOM 2698 C CA . THR B 1 137 ? 94.199 3.278 -13.821 1.00 38.87 135 THR B CA 1
ATOM 2699 C C . THR B 1 137 ? 93.395 3.764 -15.036 1.00 40.37 135 THR B C 1
ATOM 2700 O O . THR B 1 137 ? 92.372 3.218 -15.356 1.00 40.83 135 THR B O 1
ATOM 2704 N N . LYS B 1 138 ? 93.917 4.736 -15.753 1.00 41.69 136 LYS B N 1
ATOM 2705 C CA . LYS B 1 138 ? 93.269 5.209 -16.909 1.00 43.77 136 LYS B CA 1
ATOM 2706 C C . LYS B 1 138 ? 93.085 4.119 -17.998 1.00 44.60 136 LYS B C 1
ATOM 2707 O O . LYS B 1 138 ? 92.056 4.062 -18.667 1.00 44.48 136 LYS B O 1
ATOM 2713 N N . MET B 1 139 ? 94.087 3.279 -18.211 1.00 45.01 137 MET B N 1
ATOM 2714 C CA . MET B 1 139 ? 93.930 2.193 -19.184 1.00 44.32 137 MET B CA 1
ATOM 2715 C C . MET B 1 139 ? 92.757 1.215 -18.768 1.00 43.35 137 MET B C 1
ATOM 2716 O O . MET B 1 139 ? 91.831 0.881 -19.540 1.00 43.27 137 MET B O 1
ATOM 2721 N N . VAL B 1 140 ? 92.874 0.747 -17.559 1.00 42.50 138 VAL B N 1
ATOM 2722 C CA . VAL B 1 140 ? 91.980 -0.199 -16.942 1.00 43.23 138 VAL B CA 1
ATOM 2723 C C . VAL B 1 140 ? 90.573 0.410 -16.576 1.00 43.01 138 VAL B C 1
ATOM 2724 O O . VAL B 1 140 ? 89.602 -0.318 -16.391 1.00 43.05 138 VAL B O 1
ATOM 2728 N N . CYS B 1 141 ? 90.472 1.737 -16.482 1.00 42.59 139 CYS B N 1
ATOM 2729 C CA . CYS B 1 141 ? 89.212 2.423 -16.222 1.00 43.09 139 CYS B CA 1
ATOM 2730 C C . CYS B 1 141 ? 88.799 3.445 -17.311 1.00 43.58 139 CYS B C 1
ATOM 2731 O O . CYS B 1 141 ? 89.213 4.615 -17.251 1.00 45.96 139 CYS B O 1
ATOM 2734 N N . PRO B 1 142 ? 88.011 3.009 -18.308 1.00 42.96 140 PRO B N 1
ATOM 2735 C CA . PRO B 1 142 ? 87.474 3.892 -19.385 1.00 43.67 140 PRO B CA 1
ATOM 2736 C C . PRO B 1 142 ? 86.555 5.056 -18.926 1.00 43.29 140 PRO B C 1
ATOM 2737 O O . PRO B 1 142 ? 86.613 6.190 -19.430 1.00 42.40 140 PRO B O 1
ATOM 2741 N N . ASN B 1 143 ? 85.723 4.719 -17.956 1.00 44.19 141 ASN B N 1
ATOM 2742 C CA . ASN B 1 143 ? 84.826 5.629 -17.244 1.00 44.18 141 ASN B CA 1
ATOM 2743 C C . ASN B 1 143 ? 85.441 6.499 -16.154 1.00 42.59 141 ASN B C 1
ATOM 2744 O O . ASN B 1 143 ? 84.741 7.233 -15.482 1.00 40.95 141 ASN B O 1
ATOM 2749 N N . TYR B 1 144 ? 86.742 6.413 -15.983 1.00 42.29 142 TYR B N 1
ATOM 2750 C CA . TYR B 1 144 ? 87.452 7.235 -15.016 1.00 42.19 142 TYR B CA 1
ATOM 2751 C C . TYR B 1 144 ? 87.757 8.599 -15.645 1.00 41.81 142 TYR B C 1
ATOM 2752 O O . TYR B 1 144 ? 88.413 8.660 -16.632 1.00 39.99 142 TYR B O 1
ATOM 2761 N N . LYS B 1 145 ? 87.349 9.672 -15.016 1.00 42.65 143 LYS B N 1
ATOM 2762 C CA . LYS B 1 145 ? 87.634 10.972 -15.547 1.00 43.47 143 LYS B CA 1
ATOM 2763 C C . LYS B 1 145 ? 88.199 11.903 -14.499 1.00 43.04 143 LYS B C 1
ATOM 2764 O O . LYS B 1 145 ? 88.100 13.088 -14.615 1.00 42.31 143 LYS B O 1
ATOM 2770 N N . GLY B 1 146 ? 88.820 11.325 -13.485 1.00 43.14 144 GLY B N 1
ATOM 2771 C CA . GLY B 1 146 ? 89.304 12.029 -12.306 1.00 43.55 144 GLY B CA 1
ATOM 2772 C C . GLY B 1 146 ? 90.772 12.354 -12.308 1.00 43.90 144 GLY B C 1
ATOM 2773 O O . GLY B 1 146 ? 91.305 12.705 -11.321 1.00 42.89 144 GLY B O 1
ATOM 2774 N N . GLU B 1 147 ? 91.413 12.298 -13.461 1.00 46.02 145 GLU B N 1
ATOM 2775 C CA . GLU B 1 147 ? 92.854 12.552 -13.550 1.00 46.12 145 GLU B CA 1
ATOM 2776 C C . GLU B 1 147 ? 93.367 13.839 -12.898 1.00 45.46 145 GLU B C 1
ATOM 2777 O O . GLU B 1 147 ? 94.486 13.855 -12.397 1.00 46.64 145 GLU B O 1
ATOM 2783 N N . LYS B 1 148 ? 92.578 14.915 -12.981 1.00 45.42 146 LYS B N 1
ATOM 2784 C CA . LYS B 1 148 ? 92.903 16.232 -12.366 1.00 45.17 146 LYS B CA 1
ATOM 2785 C C . LYS B 1 148 ? 93.039 16.142 -10.817 1.00 44.04 146 LYS B C 1
ATOM 2786 O O . LYS B 1 148 ? 93.724 16.975 -10.210 1.00 43.23 146 LYS B O 1
ATOM 2792 N N . PHE B 1 149 ? 92.329 15.170 -10.228 1.00 42.99 147 PHE B N 1
ATOM 2793 C CA . PHE B 1 149 ? 92.260 14.911 -8.789 1.00 43.08 147 PHE B CA 1
ATOM 2794 C C . PHE B 1 149 ? 93.205 13.829 -8.283 1.00 42.86 147 PHE B C 1
ATOM 2795 O O . PHE B 1 149 ? 93.200 13.508 -7.068 1.00 41.24 147 PHE B O 1
ATOM 2803 N N . TYR B 1 150 ? 94.010 13.288 -9.203 1.00 42.23 148 TYR B N 1
ATOM 2804 C CA . TYR B 1 150 ? 95.063 12.320 -8.865 1.00 43.06 148 TYR B CA 1
ATOM 2805 C C . TYR B 1 150 ? 96.308 12.937 -8.194 1.00 43.11 148 TYR B C 1
ATOM 2806 O O . TYR B 1 150 ? 96.835 13.960 -8.623 1.00 42.26 148 TYR B O 1
ATOM 2815 N N . GLU B 1 151 ? 96.757 12.289 -7.133 1.00 44.40 149 GLU B N 1
ATOM 2816 C CA . GLU B 1 151 ? 97.986 12.641 -6.469 1.00 45.94 149 GLU B CA 1
ATOM 2817 C C . GLU B 1 151 ? 98.837 11.396 -6.205 1.00 45.17 149 GLU B C 1
ATOM 2818 O O . GLU B 1 151 ? 98.354 10.272 -6.131 1.00 42.82 149 GLU B O 1
ATOM 2824 N N . LEU B 1 152 ? 100.138 11.640 -6.050 1.00 46.07 150 LEU B N 1
ATOM 2825 C CA . LEU B 1 152 ? 101.111 10.566 -5.892 1.00 46.18 150 LEU B CA 1
ATOM 2826 C C . LEU B 1 152 ? 100.995 9.829 -4.566 1.00 45.88 150 LEU B C 1
ATOM 2827 O O . LEU B 1 152 ? 101.209 8.629 -4.492 1.00 46.89 150 LEU B O 1
ATOM 2832 N N . GLY B 1 153 ? 100.581 10.494 -3.514 1.00 46.37 151 GLY B N 1
ATOM 2833 C CA . GLY B 1 153 ? 100.169 9.743 -2.347 1.00 45.89 151 GLY B CA 1
ATOM 2834 C C . GLY B 1 153 ? 101.414 9.401 -1.651 1.00 45.57 151 GLY B C 1
ATOM 2835 O O . GLY B 1 153 ? 102.275 10.217 -1.600 1.00 46.50 151 GLY B O 1
ATOM 2836 N N . PRO B 1 154 ? 101.574 8.172 -1.183 1.00 45.79 152 PRO B N 1
ATOM 2837 C CA . PRO B 1 154 ? 100.864 6.968 -1.542 1.00 45.56 152 PRO B CA 1
ATOM 2838 C C . PRO B 1 154 ? 99.579 6.716 -0.754 1.00 44.54 152 PRO B C 1
ATOM 2839 O O . PRO B 1 154 ? 98.894 5.758 -1.059 1.00 43.62 152 PRO B O 1
ATOM 2843 N N . ALA B 1 155 ? 99.299 7.511 0.275 1.00 45.14 153 ALA B N 1
ATOM 2844 C CA . ALA B 1 155 ? 97.931 7.566 0.913 1.00 44.93 153 ALA B CA 1
ATOM 2845 C C . ALA B 1 155 ? 97.342 8.956 0.773 1.00 44.64 153 ALA B C 1
ATOM 2846 O O . ALA B 1 155 ? 98.035 9.948 0.869 1.00 43.63 153 ALA B O 1
ATOM 2848 N N . VAL B 1 156 ? 96.063 9.009 0.437 1.00 45.98 154 VAL B N 1
ATOM 2849 C CA . VAL B 1 156 ? 95.373 10.294 0.186 1.00 46.10 154 VAL B CA 1
ATOM 2850 C C . VAL B 1 156 ? 94.063 10.304 0.979 1.00 46.82 154 VAL B C 1
ATOM 2851 O O . VAL B 1 156 ? 93.345 9.329 1.011 1.00 46.59 154 VAL B O 1
ATOM 2855 N N . SER B 1 157 ? 93.795 11.406 1.653 1.00 47.98 155 SER B N 1
ATOM 2856 C CA . SER B 1 157 ? 92.561 11.543 2.452 1.00 49.26 155 SER B CA 1
ATOM 2857 C C . SER B 1 157 ? 91.744 12.763 2.023 1.00 49.71 155 SER B C 1
ATOM 2858 O O . SER B 1 157 ? 92.257 13.858 2.052 1.00 51.32 155 SER B O 1
ATOM 2861 N N . ASP B 1 158 ? 90.486 12.581 1.638 1.00 51.25 156 ASP B N 1
ATOM 2862 C CA . ASP B 1 158 ? 89.630 13.703 1.208 1.00 50.63 156 ASP B CA 1
ATOM 2863 C C . ASP B 1 158 ? 88.204 13.613 1.669 1.00 49.96 156 ASP B C 1
ATOM 2864 O O . ASP B 1 158 ? 87.444 12.738 1.219 1.00 50.76 156 ASP B O 1
ATOM 2869 N N . ALA B 1 159 ? 87.809 14.513 2.571 1.00 48.73 157 ALA B N 1
ATOM 2870 C CA . ALA B 1 159 ? 86.491 14.423 3.157 1.00 47.06 157 ALA B CA 1
ATOM 2871 C C . ALA B 1 159 ? 86.295 12.946 3.543 1.00 45.81 157 ALA B C 1
ATOM 2872 O O . ALA B 1 159 ? 87.076 12.459 4.329 1.00 47.10 157 ALA B O 1
ATOM 2874 N N . ASN B 1 160 ? 85.348 12.214 2.953 1.00 44.45 158 ASN B N 1
ATOM 2875 C CA . ASN B 1 160 ? 84.988 10.856 3.439 1.00 42.91 158 ASN B CA 1
ATOM 2876 C C . ASN B 1 160 ? 85.604 9.670 2.660 1.00 41.79 158 ASN B C 1
ATOM 2877 O O . ASN B 1 160 ? 85.128 8.522 2.752 1.00 39.26 158 ASN B O 1
ATOM 2882 N N . LEU B 1 161 ? 86.679 9.992 1.916 1.00 40.79 159 LEU B N 1
ATOM 2883 C CA . LEU B 1 161 ? 87.392 9.066 1.013 1.00 40.34 159 LEU B CA 1
ATOM 2884 C C . LEU B 1 161 ? 88.872 9.007 1.366 1.00 39.05 159 LEU B C 1
ATOM 2885 O O . LEU B 1 161 ? 89.536 10.024 1.414 1.00 39.04 159 LEU B O 1
ATOM 2890 N N . VAL B 1 162 ? 89.362 7.802 1.599 1.00 37.46 160 VAL B N 1
ATOM 2891 C CA . VAL B 1 162 ? 90.731 7.567 1.867 1.00 36.50 160 VAL B CA 1
ATOM 2892 C C . VAL B 1 162 ? 91.121 6.548 0.830 1.00 35.43 160 VAL B C 1
ATOM 2893 O O . VAL B 1 162 ? 90.475 5.530 0.731 1.00 33.84 160 VAL B O 1
ATOM 2897 N N . THR B 1 163 ? 92.144 6.848 0.037 1.00 35.05 161 THR B N 1
ATOM 2898 C CA . THR B 1 163 ? 92.656 5.928 -0.983 1.00 35.51 161 THR B CA 1
ATOM 2899 C C . THR B 1 163 ? 94.154 5.767 -0.830 1.00 34.95 161 THR B C 1
ATOM 2900 O O . THR B 1 163 ? 94.841 6.673 -0.384 1.00 38.18 161 THR B O 1
ATOM 2904 N N . ALA B 1 164 ? 94.667 4.593 -1.120 1.00 33.20 162 ALA B N 1
ATOM 2905 C CA . ALA B 1 164 ? 96.063 4.390 -1.127 1.00 32.15 162 ALA B CA 1
ATOM 2906 C C . ALA B 1 164 ? 96.442 3.318 -2.114 1.00 31.45 162 ALA B C 1
ATOM 2907 O O . ALA B 1 164 ? 95.631 2.487 -2.474 1.00 30.55 162 ALA B O 1
ATOM 2909 N N . SER B 1 165 ? 97.740 3.295 -2.442 1.00 30.94 163 SER B N 1
ATOM 2910 C CA . SER B 1 165 ? 98.293 2.200 -3.152 1.00 31.73 163 SER B CA 1
ATOM 2911 C C . SER B 1 165 ? 98.663 1.037 -2.247 1.00 31.25 163 SER B C 1
ATOM 2912 O O . SER B 1 165 ? 98.779 1.176 -0.994 1.00 32.53 163 SER B O 1
ATOM 2915 N N . GLY B 1 166 ? 98.738 -0.120 -2.876 1.00 29.87 164 GLY B N 1
ATOM 2916 C CA . GLY B 1 166 ? 98.888 -1.393 -2.225 1.00 29.85 164 GLY B CA 1
ATOM 2917 C C . GLY B 1 166 ? 100.147 -1.540 -1.424 1.00 30.48 164 GLY B C 1
ATOM 2918 O O . GLY B 1 166 ? 100.175 -2.166 -0.382 1.00 30.40 164 GLY B O 1
ATOM 2919 N N . ILE B 1 167 ? 101.186 -0.869 -1.850 1.00 31.43 165 ILE B N 1
ATOM 2920 C CA . ILE B 1 167 ? 102.438 -0.946 -1.155 1.00 31.45 165 ILE B CA 1
ATOM 2921 C C . ILE B 1 167 ? 102.535 -0.069 0.113 1.00 32.24 165 ILE B C 1
ATOM 2922 O O . ILE B 1 167 ? 103.639 -0.012 0.703 1.00 32.60 165 ILE B O 1
ATOM 2927 N N . ALA B 1 168 ? 101.457 0.627 0.482 1.00 31.56 166 ALA B N 1
ATOM 2928 C CA . ALA B 1 168 ? 101.469 1.622 1.575 1.00 31.88 166 ALA B CA 1
ATOM 2929 C C . ALA B 1 168 ? 100.339 1.361 2.589 1.00 32.23 166 ALA B C 1
ATOM 2930 O O . ALA B 1 168 ? 99.586 2.275 2.958 1.00 33.32 166 ALA B O 1
ATOM 2932 N N . PRO B 1 169 ? 100.210 0.118 3.092 1.00 33.06 167 PRO B N 1
ATOM 2933 C CA . PRO B 1 169 ? 99.170 -0.146 4.101 1.00 34.06 167 PRO B CA 1
ATOM 2934 C C . PRO B 1 169 ? 99.284 0.580 5.455 1.00 34.35 167 PRO B C 1
ATOM 2935 O O . PRO B 1 169 ? 98.373 0.565 6.189 1.00 32.85 167 PRO B O 1
ATOM 2939 N N . LEU B 1 170 ? 100.467 1.075 5.814 1.00 34.74 168 LEU B N 1
ATOM 2940 C CA . LEU B 1 170 ? 100.679 1.660 7.107 1.00 35.20 168 LEU B CA 1
ATOM 2941 C C . LEU B 1 170 ? 100.178 3.086 6.966 1.00 35.27 168 LEU B C 1
ATOM 2942 O O . LEU B 1 170 ? 99.493 3.611 7.825 1.00 35.67 168 LEU B O 1
ATOM 2947 N N . GLU B 1 171 ? 100.583 3.734 5.887 1.00 34.69 169 GLU B N 1
ATOM 2948 C CA . GLU B 1 171 ? 100.069 5.062 5.587 1.00 35.33 169 GLU B CA 1
ATOM 2949 C C . GLU B 1 171 ? 98.534 5.063 5.405 1.00 34.84 169 GLU B C 1
ATOM 2950 O O . GLU B 1 171 ? 97.873 5.986 5.836 1.00 37.38 169 GLU B O 1
ATOM 2956 N N . PHE B 1 172 ? 97.992 4.041 4.787 1.00 34.01 170 PHE B N 1
ATOM 2957 C CA . PHE B 1 172 ? 96.535 3.871 4.606 1.00 35.09 170 PHE B CA 1
ATOM 2958 C C . PHE B 1 172 ? 95.885 3.730 5.983 1.00 35.18 170 PHE B C 1
ATOM 2959 O O . PHE B 1 172 ? 94.889 4.331 6.216 1.00 35.44 170 PHE B O 1
ATOM 2967 N N . ALA B 1 173 ? 96.498 2.969 6.871 1.00 35.57 171 ALA B N 1
ATOM 2968 C CA . ALA B 1 173 ? 95.986 2.703 8.187 1.00 36.65 171 ALA B CA 1
ATOM 2969 C C . ALA B 1 173 ? 96.027 4.017 9.030 1.00 37.39 171 ALA B C 1
ATOM 2970 O O . ALA B 1 173 ? 94.999 4.436 9.636 1.00 37.59 171 ALA B O 1
ATOM 2972 N N . MET B 1 174 ? 97.154 4.701 8.936 1.00 37.39 172 MET B N 1
ATOM 2973 C CA . MET B 1 174 ? 97.337 5.952 9.580 1.00 38.02 172 MET B CA 1
ATOM 2974 C C . MET B 1 174 ? 96.223 6.932 9.199 1.00 38.26 172 MET B C 1
ATOM 2975 O O . MET B 1 174 ? 95.625 7.551 10.103 1.00 37.12 172 MET B O 1
ATOM 2980 N N . GLU B 1 175 ? 95.961 7.109 7.888 1.00 38.72 173 GLU B N 1
ATOM 2981 C CA . GLU B 1 175 ? 94.951 8.063 7.426 1.00 37.75 173 GLU B CA 1
ATOM 2982 C C . GLU B 1 175 ? 93.532 7.719 7.816 1.00 36.91 173 GLU B C 1
ATOM 2983 O O . GLU B 1 175 ? 92.717 8.644 8.073 1.00 34.06 173 GLU B O 1
ATOM 2989 N N . VAL B 1 176 ? 93.209 6.418 7.838 1.00 35.86 174 VAL B N 1
ATOM 2990 C CA . VAL B 1 176 ? 91.869 6.018 8.286 1.00 36.50 174 VAL B CA 1
ATOM 2991 C C . VAL B 1 176 ? 91.684 6.292 9.780 1.00 36.28 174 VAL B C 1
ATOM 2992 O O . VAL B 1 176 ? 90.735 6.927 10.213 1.00 36.40 174 VAL B O 1
ATOM 2996 N N . LEU B 1 177 ? 92.637 5.842 10.574 1.00 37.89 175 LEU B N 1
ATOM 2997 C CA . LEU B 1 177 ? 92.658 6.107 12.017 1.00 37.54 175 LEU B CA 1
ATOM 2998 C C . LEU B 1 177 ? 92.566 7.616 12.309 1.00 37.82 175 LEU B C 1
ATOM 2999 O O . LEU B 1 177 ? 91.806 8.069 13.123 1.00 38.08 175 LEU B O 1
ATOM 3004 N N . LYS B 1 178 ? 93.347 8.394 11.636 1.00 38.13 176 LYS B N 1
ATOM 3005 C CA . LYS B 1 178 ? 93.278 9.808 11.817 1.00 40.28 176 LYS B CA 1
ATOM 3006 C C . LYS B 1 178 ? 91.890 10.322 11.557 1.00 41.73 176 LYS B C 1
ATOM 3007 O O . LYS B 1 178 ? 91.341 11.091 12.352 1.00 40.82 176 LYS B O 1
ATOM 3013 N N . LYS B 1 179 ? 91.295 9.839 10.476 1.00 43.60 177 LYS B N 1
ATOM 3014 C CA . LYS B 1 179 ? 90.022 10.331 9.995 1.00 43.95 177 LYS B CA 1
ATOM 3015 C C . LYS B 1 179 ? 88.891 10.020 11.001 1.00 44.16 177 LYS B C 1
ATOM 3016 O O . LYS B 1 179 ? 88.259 10.943 11.481 1.00 43.74 177 LYS B O 1
ATOM 3022 N N . ILE B 1 180 ? 88.711 8.750 11.371 1.00 44.87 178 ILE B N 1
ATOM 3023 C CA . ILE B 1 180 ? 87.745 8.355 12.381 1.00 45.45 178 ILE B CA 1
ATOM 3024 C C . ILE B 1 180 ? 88.047 8.805 13.823 1.00 45.89 178 ILE B C 1
ATOM 3025 O O . ILE B 1 180 ? 87.191 8.661 14.701 1.00 45.90 178 ILE B O 1
ATOM 3030 N N . ASP B 1 181 ? 89.256 9.321 14.084 1.00 45.96 179 ASP B N 1
ATOM 3031 C CA . ASP B 1 181 ? 89.546 10.113 15.275 1.00 45.60 179 ASP B CA 1
ATOM 3032 C C . ASP B 1 181 ? 89.592 9.274 16.538 1.00 45.41 179 ASP B C 1
ATOM 3033 O O . ASP B 1 181 ? 89.396 9.754 17.637 1.00 44.78 179 ASP B O 1
ATOM 3038 N N . VAL B 1 182 ? 90.043 8.050 16.392 1.00 44.69 180 VAL B N 1
ATOM 3039 C CA . VAL B 1 182 ? 90.003 7.048 17.455 1.00 43.55 180 VAL B CA 1
ATOM 3040 C C . VAL B 1 182 ? 91.266 7.013 18.341 1.00 43.04 180 VAL B C 1
ATOM 3041 O O . VAL B 1 182 ? 91.232 6.471 19.421 1.00 44.68 180 VAL B O 1
ATOM 3045 N N . PHE B 1 183 ? 92.364 7.639 17.943 1.00 41.37 181 PHE B N 1
ATOM 3046 C CA . PHE B 1 183 ? 93.583 7.718 18.754 1.00 41.62 181 PHE B CA 1
ATOM 3047 C C . PHE B 1 183 ? 93.811 9.178 19.060 1.00 42.13 181 PHE B C 1
ATOM 3048 O O . PHE B 1 183 ? 93.480 10.027 18.241 1.00 43.79 181 PHE B O 1
ATOM 3056 N N . THR B 1 184 ? 94.508 9.517 20.126 1.00 43.42 182 THR B N 1
ATOM 3057 C CA . THR B 1 184 ? 94.972 10.908 20.216 1.00 43.79 182 THR B CA 1
ATOM 3058 C C . THR B 1 184 ? 96.061 11.104 19.150 1.00 44.47 182 THR B C 1
ATOM 3059 O O . THR B 1 184 ? 96.678 10.149 18.629 1.00 45.48 182 THR B O 1
ATOM 3063 N N . LEU B 1 185 ? 96.311 12.350 18.818 1.00 45.10 183 LEU B N 1
ATOM 3064 C CA . LEU B 1 185 ? 97.335 12.694 17.820 1.00 46.14 183 LEU B CA 1
ATOM 3065 C C . LEU B 1 185 ? 98.726 12.274 18.207 1.00 45.45 183 LEU B C 1
ATOM 3066 O O . LEU B 1 185 ? 99.522 11.928 17.379 1.00 47.68 183 LEU B O 1
ATOM 3071 N N . ASP B 1 186 ? 99.026 12.296 19.483 1.00 45.66 184 ASP B N 1
ATOM 3072 C CA . ASP B 1 186 ? 100.304 11.789 20.008 1.00 45.23 184 ASP B CA 1
ATOM 3073 C C . ASP B 1 186 ? 100.449 10.310 19.766 1.00 43.72 184 ASP B C 1
ATOM 3074 O O . ASP B 1 186 ? 101.478 9.882 19.277 1.00 44.11 184 ASP B O 1
ATOM 3079 N N . ALA B 1 187 ? 99.457 9.525 20.197 1.00 42.15 185 ALA B N 1
ATOM 3080 C CA . ALA B 1 187 ? 99.527 8.066 20.035 1.00 42.13 185 ALA B CA 1
ATOM 3081 C C . ALA B 1 187 ? 99.644 7.723 18.522 1.00 41.90 185 ALA B C 1
ATOM 3082 O O . ALA B 1 187 ? 100.339 6.813 18.151 1.00 42.89 185 ALA B O 1
ATOM 3084 N N . LEU B 1 188 ? 98.968 8.485 17.684 1.00 41.14 186 LEU B N 1
ATOM 3085 C CA . LEU B 1 188 ? 98.909 8.216 16.261 1.00 41.73 186 LEU B CA 1
ATOM 3086 C C . LEU B 1 188 ? 100.208 8.413 15.593 1.00 39.96 186 LEU B C 1
ATOM 3087 O O . LEU B 1 188 ? 100.636 7.580 14.862 1.00 38.84 186 LEU B O 1
ATOM 3092 N N . HIS B 1 189 ? 100.816 9.547 15.834 1.00 41.53 187 HIS B N 1
ATOM 3093 C CA . HIS B 1 189 ? 102.176 9.817 15.341 1.00 42.20 187 HIS B CA 1
ATOM 3094 C C . HIS B 1 189 ? 103.265 8.885 15.859 1.00 41.10 187 HIS B C 1
ATOM 3095 O O . HIS B 1 189 ? 104.108 8.465 15.101 1.00 41.70 187 HIS B O 1
ATOM 3102 N N . SER B 1 190 ? 103.265 8.550 17.133 1.00 38.74 188 SER B N 1
ATOM 3103 C CA . SER B 1 190 ? 104.258 7.634 17.590 1.00 38.12 188 SER B CA 1
ATOM 3104 C C . SER B 1 190 ? 103.931 6.244 17.194 1.00 36.69 188 SER B C 1
ATOM 3105 O O . SER B 1 190 ? 104.815 5.448 17.087 1.00 37.40 188 SER B O 1
ATOM 3108 N N . TRP B 1 191 ? 102.681 5.918 16.963 1.00 35.87 189 TRP B N 1
ATOM 3109 C CA . TRP B 1 191 ? 102.327 4.577 16.401 1.00 36.82 189 TRP B CA 1
ATOM 3110 C C . TRP B 1 191 ? 102.876 4.391 14.972 1.00 36.85 189 TRP B C 1
ATOM 3111 O O . TRP B 1 191 ? 103.377 3.358 14.601 1.00 34.72 189 TRP B O 1
ATOM 3122 N N . TYR B 1 192 ? 102.709 5.439 14.175 1.00 38.55 190 TYR B N 1
ATOM 3123 C CA . TYR B 1 192 ? 103.092 5.433 12.802 1.00 38.31 190 TYR B CA 1
ATOM 3124 C C . TYR B 1 192 ? 104.608 5.330 12.708 1.00 38.08 190 TYR B C 1
ATOM 3125 O O . TYR B 1 192 ? 105.128 4.404 12.089 1.00 36.85 190 TYR B O 1
ATOM 3134 N N . ASN B 1 193 ? 105.298 6.233 13.395 1.00 38.70 191 ASN B N 1
ATOM 3135 C CA . ASN B 1 193 ? 106.756 6.214 13.529 1.00 38.61 191 ASN B CA 1
ATOM 3136 C C . ASN B 1 193 ? 107.314 4.956 14.102 1.00 38.40 191 ASN B C 1
ATOM 3137 O O . ASN B 1 193 ? 108.358 4.514 13.703 1.00 38.87 191 ASN B O 1
ATOM 3142 N N . LEU B 1 194 ? 106.661 4.347 15.058 1.00 38.13 192 LEU B N 1
ATOM 3143 C CA . LEU B 1 194 ? 107.198 3.090 15.577 1.00 38.20 192 LEU B CA 1
ATOM 3144 C C . LEU B 1 194 ? 107.201 2.071 14.471 1.00 38.27 192 LEU B C 1
ATOM 3145 O O . LEU B 1 194 ? 108.210 1.443 14.176 1.00 40.39 192 LEU B O 1
ATOM 3150 N N . ASN B 1 195 ? 106.087 1.947 13.802 1.00 38.26 193 ASN B N 1
ATOM 3151 C CA . ASN B 1 195 ? 105.957 1.007 12.708 1.00 38.57 193 ASN B CA 1
ATOM 3152 C C . ASN B 1 195 ? 106.816 1.294 11.440 1.00 38.30 193 ASN B C 1
ATOM 3153 O O . ASN B 1 195 ? 107.258 0.384 10.776 1.00 36.80 193 ASN B O 1
ATOM 3158 N N . LYS B 1 196 ? 107.064 2.554 11.147 1.00 39.19 194 LYS B N 1
ATOM 3159 C CA . LYS B 1 196 ? 107.790 2.982 9.957 1.00 39.71 194 LYS B CA 1
ATOM 3160 C C . LYS B 1 196 ? 109.323 2.864 10.070 1.00 40.22 194 LYS B C 1
ATOM 3161 O O . LYS B 1 196 ? 110.055 2.492 9.142 1.00 42.47 194 LYS B O 1
ATOM 3167 N N . THR B 1 197 ? 109.783 3.076 11.267 1.00 40.49 195 THR B N 1
ATOM 3168 C CA . THR B 1 197 ? 111.157 3.488 11.613 1.00 38.96 195 THR B CA 1
ATOM 3169 C C . THR B 1 197 ? 111.734 2.445 12.563 1.00 39.13 195 THR B C 1
ATOM 3170 O O . THR B 1 197 ? 112.924 2.188 12.554 1.00 37.34 195 THR B O 1
ATOM 3174 N N . HIS B 1 198 ? 110.860 1.819 13.370 1.00 39.75 196 HIS B N 1
ATOM 3175 C CA . HIS B 1 198 ? 111.220 0.748 14.330 1.00 42.10 196 HIS B CA 1
ATOM 3176 C C . HIS B 1 198 ? 112.067 1.227 15.516 1.00 43.58 196 HIS B C 1
ATOM 3177 O O . HIS B 1 198 ? 112.628 0.420 16.250 1.00 45.47 196 HIS B O 1
ATOM 3184 N N . LYS B 1 199 ? 112.194 2.536 15.689 1.00 45.45 197 LYS B N 1
ATOM 3185 C CA . LYS B 1 199 ? 112.973 3.077 16.779 1.00 46.42 197 LYS B CA 1
ATOM 3186 C C . LYS B 1 199 ? 112.125 3.007 18.047 1.00 47.36 197 LYS B C 1
ATOM 3187 O O . LYS B 1 199 ? 110.992 3.508 18.046 1.00 49.03 197 LYS B O 1
ATOM 3193 N N . PRO B 1 200 ? 112.687 2.426 19.128 1.00 47.34 198 PRO B N 1
ATOM 3194 C CA . PRO B 1 200 ? 112.070 2.166 20.441 1.00 45.88 198 PRO B CA 1
ATOM 3195 C C . PRO B 1 200 ? 111.571 3.370 21.207 1.00 45.18 198 PRO B C 1
ATOM 3196 O O . PRO B 1 200 ? 110.612 3.216 21.994 1.00 44.29 198 PRO B O 1
ATOM 3200 N N . GLU B 1 201 ? 112.215 4.536 21.041 1.00 43.71 199 GLU B N 1
ATOM 3201 C CA . GLU B 1 201 ? 111.687 5.793 21.657 1.00 43.52 199 GLU B CA 1
ATOM 3202 C C . GLU B 1 201 ? 110.156 5.943 21.419 1.00 42.03 199 GLU B C 1
ATOM 3203 O O . GLU B 1 201 ? 109.429 6.401 22.278 1.00 39.98 199 GLU B O 1
ATOM 3209 N N . TYR B 1 202 ? 109.711 5.551 20.213 1.00 40.68 200 TYR B N 1
ATOM 3210 C CA . TYR B 1 202 ? 108.342 5.691 19.779 1.00 39.98 200 TYR B CA 1
ATOM 3211 C C . TYR B 1 202 ? 107.411 4.729 20.472 1.00 38.99 200 TYR B C 1
ATOM 3212 O O . TYR B 1 202 ? 106.281 5.042 20.607 1.00 39.02 200 TYR B O 1
ATOM 3221 N N . PHE B 1 203 ? 107.892 3.548 20.862 1.00 38.86 201 PHE B N 1
ATOM 3222 C CA . PHE B 1 203 ? 107.156 2.598 21.667 1.00 38.49 201 PHE B CA 1
ATOM 3223 C C . PHE B 1 203 ? 106.825 3.171 23.059 1.00 37.84 201 PHE B C 1
ATOM 3224 O O . PHE B 1 203 ? 105.667 3.140 23.521 1.00 35.79 201 PHE B O 1
ATOM 3232 N N . PHE B 1 204 ? 107.877 3.673 23.707 1.00 39.06 202 PHE B N 1
ATOM 3233 C CA . PHE B 1 204 ? 107.799 4.373 24.987 1.00 39.08 202 PHE B CA 1
ATOM 3234 C C . PHE B 1 204 ? 106.846 5.569 24.903 1.00 39.67 202 PHE B C 1
ATOM 3235 O O . PHE B 1 204 ? 106.025 5.801 25.817 1.00 39.03 202 PHE B O 1
ATOM 3243 N N . GLN B 1 205 ? 106.956 6.345 23.836 1.00 39.31 203 GLN B N 1
ATOM 3244 C CA . GLN B 1 205 ? 105.953 7.404 23.622 1.00 39.20 203 GLN B CA 1
ATOM 3245 C C . GLN B 1 205 ? 104.535 6.860 23.458 1.00 39.07 203 GLN B C 1
ATOM 3246 O O . GLN B 1 205 ? 103.585 7.449 24.055 1.00 40.03 203 GLN B O 1
ATOM 3252 N N . LEU B 1 206 ? 104.371 5.762 22.690 1.00 37.73 204 LEU B N 1
ATOM 3253 C CA . LEU B 1 206 ? 103.013 5.209 22.438 1.00 37.77 204 LEU B CA 1
ATOM 3254 C C . LEU B 1 206 ? 102.384 4.663 23.718 1.00 37.98 204 LEU B C 1
ATOM 3255 O O . LEU B 1 206 ? 101.244 4.948 23.972 1.00 38.02 204 LEU B O 1
ATOM 3260 N N . MET B 1 207 ? 103.144 3.922 24.529 1.00 38.72 205 MET B N 1
ATOM 3261 C CA . MET B 1 207 ? 102.641 3.335 25.789 1.00 38.13 205 MET B CA 1
ATOM 3262 C C . MET B 1 207 ? 102.111 4.386 26.783 1.00 38.53 205 MET B C 1
ATOM 3263 O O . MET B 1 207 ? 101.132 4.116 27.519 1.00 36.77 205 MET B O 1
ATOM 3268 N N . ASN B 1 208 ? 102.670 5.592 26.703 1.00 38.14 206 ASN B N 1
ATOM 3269 C CA . ASN B 1 208 ? 102.337 6.681 27.595 1.00 38.31 206 ASN B CA 1
ATOM 3270 C C . ASN B 1 208 ? 101.468 7.735 27.008 1.00 38.75 206 ASN B C 1
ATOM 3271 O O . ASN B 1 208 ? 101.191 8.771 27.643 1.00 40.05 206 ASN B O 1
ATOM 3276 N N . SER B 1 209 ? 101.092 7.532 25.764 1.00 38.70 207 SER B N 1
ATOM 3277 C CA . SER B 1 209 ? 100.188 8.449 25.030 1.00 37.70 207 SER B CA 1
ATOM 3278 C C . SER B 1 209 ? 98.831 7.899 24.927 1.00 36.56 207 SER B C 1
ATOM 3279 O O . SER B 1 209 ? 97.930 8.679 24.777 1.00 36.99 207 SER B O 1
ATOM 3282 N N . ILE B 1 210 ? 98.716 6.564 24.916 1.00 35.56 208 ILE B N 1
ATOM 3283 C CA . ILE B 1 210 ? 97.460 5.863 24.779 1.00 36.76 208 ILE B CA 1
ATOM 3284 C C . ILE B 1 210 ? 96.594 5.916 26.060 1.00 38.34 208 ILE B C 1
ATOM 3285 O O . ILE B 1 210 ? 97.101 5.884 27.221 1.00 38.00 208 ILE B O 1
ATOM 3290 N N . ASN B 1 211 ? 95.277 5.891 25.815 1.00 39.69 209 ASN B N 1
ATOM 3291 C CA . ASN B 1 211 ? 94.286 5.805 26.869 1.00 39.75 209 ASN B CA 1
ATOM 3292 C C . ASN B 1 211 ? 94.239 7.077 27.696 1.00 39.53 209 ASN B C 1
ATOM 3293 O O . ASN B 1 211 ? 94.006 6.949 28.842 1.00 39.22 209 ASN B O 1
ATOM 3298 N N . LYS B 1 212 ? 94.403 8.264 27.078 1.00 40.01 210 LYS B N 1
ATOM 3299 C CA . LYS B 1 212 ? 94.502 9.575 27.760 1.00 40.27 210 LYS B CA 1
ATOM 3300 C C . LYS B 1 212 ? 93.612 10.694 27.174 1.00 40.21 210 LYS B C 1
ATOM 3301 O O . LYS B 1 212 ? 93.142 10.559 26.054 1.00 41.83 210 LYS B O 1
ATOM 3307 N N . LYS C 1 6 ? 108.394 -29.359 -0.622 1.00 52.44 4 LYS C N 1
ATOM 3308 C CA . LYS C 1 6 ? 108.278 -28.093 0.187 1.00 52.73 4 LYS C CA 1
ATOM 3309 C C . LYS C 1 6 ? 106.808 -27.676 0.574 1.00 52.27 4 LYS C C 1
ATOM 3310 O O . LYS C 1 6 ? 105.917 -27.530 -0.304 1.00 52.53 4 LYS C O 1
ATOM 3316 N N . LYS C 1 7 ? 106.547 -27.497 1.873 1.00 50.85 5 LYS C N 1
ATOM 3317 C CA . LYS C 1 7 ? 105.261 -26.927 2.324 1.00 50.43 5 LYS C CA 1
ATOM 3318 C C . LYS C 1 7 ? 105.480 -25.710 3.212 1.00 48.21 5 LYS C C 1
ATOM 3319 O O . LYS C 1 7 ? 106.576 -25.471 3.707 1.00 46.84 5 LYS C O 1
ATOM 3325 N N . ALA C 1 8 ? 104.407 -24.948 3.384 1.00 47.00 6 ALA C N 1
ATOM 3326 C CA . ALA C 1 8 ? 104.386 -23.716 4.217 1.00 46.31 6 ALA C CA 1
ATOM 3327 C C . ALA C 1 8 ? 103.201 -23.823 5.148 1.00 44.97 6 ALA C C 1
ATOM 3328 O O . ALA C 1 8 ? 102.077 -23.920 4.663 1.00 45.00 6 ALA C O 1
ATOM 3330 N N . PHE C 1 9 ? 103.437 -23.841 6.462 1.00 44.11 7 PHE C N 1
ATOM 3331 C CA . PHE C 1 9 ? 102.318 -23.935 7.461 1.00 43.91 7 PHE C CA 1
ATOM 3332 C C . PHE C 1 9 ? 102.155 -22.627 8.235 1.00 42.40 7 PHE C C 1
ATOM 3333 O O . PHE C 1 9 ? 103.114 -22.046 8.618 1.00 43.39 7 PHE C O 1
ATOM 3341 N N . LEU C 1 10 ? 100.960 -22.126 8.387 1.00 41.80 8 LEU C N 1
ATOM 3342 C CA . LEU C 1 10 ? 100.723 -20.958 9.228 1.00 42.63 8 LEU C CA 1
ATOM 3343 C C . LEU C 1 10 ? 99.913 -21.423 10.464 1.00 43.65 8 LEU C C 1
ATOM 3344 O O . LEU C 1 10 ? 98.763 -21.782 10.313 1.00 43.41 8 LEU C O 1
ATOM 3349 N N . TYR C 1 11 ? 100.506 -21.408 11.672 1.00 45.99 9 TYR C N 1
ATOM 3350 C CA . TYR C 1 11 ? 99.748 -21.616 12.907 1.00 45.85 9 TYR C CA 1
ATOM 3351 C C . TYR C 1 11 ? 98.700 -20.514 13.019 1.00 46.54 9 TYR C C 1
ATOM 3352 O O . TYR C 1 11 ? 99.030 -19.318 13.011 1.00 46.69 9 TYR C O 1
ATOM 3361 N N . VAL C 1 12 ? 97.436 -20.922 13.090 1.00 46.59 10 VAL C N 1
ATOM 3362 C CA . VAL C 1 12 ? 96.330 -19.988 13.258 1.00 46.37 10 VAL C CA 1
ATOM 3363 C C . VAL C 1 12 ? 95.674 -20.177 14.665 1.00 47.51 10 VAL C C 1
ATOM 3364 O O . VAL C 1 12 ? 95.623 -21.302 15.216 1.00 47.46 10 VAL C O 1
ATOM 3368 N N . PHE C 1 13 ? 95.239 -19.055 15.254 1.00 46.81 11 PHE C N 1
ATOM 3369 C CA . PHE C 1 13 ? 94.851 -19.032 16.634 1.00 46.27 11 PHE C CA 1
ATOM 3370 C C . PHE C 1 13 ? 94.202 -17.723 16.991 1.00 45.60 11 PHE C C 1
ATOM 3371 O O . PHE C 1 13 ? 94.480 -16.714 16.359 1.00 44.70 11 PHE C O 1
ATOM 3379 N N . ASN C 1 14 ? 93.274 -17.746 17.957 1.00 45.62 12 ASN C N 1
ATOM 3380 C CA . ASN C 1 14 ? 92.520 -16.533 18.310 1.00 44.63 12 ASN C CA 1
ATOM 3381 C C . ASN C 1 14 ? 93.523 -15.476 18.747 1.00 43.18 12 ASN C C 1
ATOM 3382 O O . ASN C 1 14 ? 94.513 -15.781 19.446 1.00 43.79 12 ASN C O 1
ATOM 3387 N N . THR C 1 15 ? 93.274 -14.231 18.360 1.00 42.28 13 THR C N 1
ATOM 3388 C CA . THR C 1 15 ? 94.169 -13.140 18.769 1.00 41.82 13 THR C CA 1
ATOM 3389 C C . THR C 1 15 ? 95.333 -12.933 17.732 1.00 41.29 13 THR C C 1
ATOM 3390 O O . THR C 1 15 ? 96.108 -12.001 17.854 1.00 41.03 13 THR C O 1
ATOM 3394 N N . MET C 1 16 ? 95.495 -13.821 16.748 1.00 41.05 14 MET C N 1
ATOM 3395 C CA . MET C 1 16 ? 96.689 -13.670 15.882 1.00 40.59 14 MET C CA 1
ATOM 3396 C C . MET C 1 16 ? 96.704 -12.250 15.238 1.00 40.54 14 MET C C 1
ATOM 3397 O O . MET C 1 16 ? 95.659 -11.768 14.724 1.00 39.79 14 MET C O 1
ATOM 3402 N N . SER C 1 17 ? 97.891 -11.617 15.278 1.00 40.68 15 SER C N 1
ATOM 3403 C CA . SER C 1 17 ? 98.127 -10.268 14.756 1.00 40.58 15 SER C CA 1
ATOM 3404 C C . SER C 1 17 ? 98.285 -10.239 13.251 1.00 41.32 15 SER C C 1
ATOM 3405 O O . SER C 1 17 ? 99.360 -10.583 12.716 1.00 42.49 15 SER C O 1
ATOM 3408 N N . ASP C 1 18 ? 97.212 -9.788 12.584 1.00 40.22 16 ASP C N 1
ATOM 3409 C CA . ASP C 1 18 ? 97.039 -9.868 11.151 1.00 38.40 16 ASP C CA 1
ATOM 3410 C C . ASP C 1 18 ? 98.198 -9.241 10.301 1.00 39.05 16 ASP C C 1
ATOM 3411 O O . ASP C 1 18 ? 98.510 -9.691 9.150 1.00 37.30 16 ASP C O 1
ATOM 3416 N N . TRP C 1 19 ? 98.780 -8.148 10.816 1.00 37.75 17 TRP C N 1
ATOM 3417 C CA . TRP C 1 19 ? 99.746 -7.361 10.041 1.00 36.75 17 TRP C CA 1
ATOM 3418 C C . TRP C 1 19 ? 101.097 -7.995 9.937 1.00 35.66 17 TRP C C 1
ATOM 3419 O O . TRP C 1 19 ? 101.888 -7.586 9.064 1.00 36.39 17 TRP C O 1
ATOM 3430 N N . GLU C 1 20 ? 101.303 -9.006 10.761 1.00 34.66 18 GLU C N 1
ATOM 3431 C CA . GLU C 1 20 ? 102.554 -9.659 11.027 1.00 35.42 18 GLU C CA 1
ATOM 3432 C C . GLU C 1 20 ? 102.957 -10.695 10.015 1.00 35.14 18 GLU C C 1
ATOM 3433 O O . GLU C 1 20 ? 104.153 -10.848 9.763 1.00 33.75 18 GLU C O 1
ATOM 3439 N N . TYR C 1 21 ? 101.971 -11.342 9.388 1.00 36.01 19 TYR C N 1
ATOM 3440 C CA . TYR C 1 21 ? 102.232 -12.428 8.435 1.00 36.77 19 TYR C CA 1
ATOM 3441 C C . TYR C 1 21 ? 101.743 -12.153 6.967 1.00 37.24 19 TYR C C 1
ATOM 3442 O O . TYR C 1 21 ? 101.960 -12.974 6.068 1.00 35.56 19 TYR C O 1
ATOM 3451 N N . GLY C 1 22 ? 101.066 -11.015 6.735 1.00 38.25 20 GLY C N 1
ATOM 3452 C CA . GLY C 1 22 ? 100.235 -10.851 5.567 1.00 36.79 20 GLY C CA 1
ATOM 3453 C C . GLY C 1 22 ? 101.069 -10.770 4.315 1.00 37.50 20 GLY C C 1
ATOM 3454 O O . GLY C 1 22 ? 100.696 -11.344 3.264 1.00 38.14 20 GLY C O 1
ATOM 3455 N N . TYR C 1 23 ? 102.193 -10.041 4.417 1.00 37.23 21 TYR C N 1
ATOM 3456 C CA . TYR C 1 23 ? 103.156 -9.903 3.335 1.00 35.92 21 TYR C CA 1
ATOM 3457 C C . TYR C 1 23 ? 103.621 -11.295 2.940 1.00 36.01 21 TYR C C 1
ATOM 3458 O O . TYR C 1 23 ? 103.521 -11.672 1.764 1.00 36.87 21 TYR C O 1
ATOM 3467 N N . LEU C 1 24 ? 104.098 -12.067 3.930 1.00 35.14 22 LEU C N 1
ATOM 3468 C CA . LEU C 1 24 ? 104.753 -13.342 3.672 1.00 34.45 22 LEU C CA 1
ATOM 3469 C C . LEU C 1 24 ? 103.791 -14.347 3.079 1.00 34.20 22 LEU C C 1
ATOM 3470 O O . LEU C 1 24 ? 104.022 -14.936 1.985 1.00 34.11 22 LEU C O 1
ATOM 3475 N N . ILE C 1 25 ? 102.665 -14.521 3.727 1.00 33.57 23 ILE C N 1
ATOM 3476 C CA . ILE C 1 25 ? 101.736 -15.558 3.223 1.00 34.64 23 ILE C CA 1
ATOM 3477 C C . ILE C 1 25 ? 101.224 -15.262 1.839 1.00 34.48 23 ILE C C 1
ATOM 3478 O O . ILE C 1 25 ? 101.055 -16.178 1.084 1.00 35.43 23 ILE C O 1
ATOM 3483 N N . ALA C 1 26 ? 101.011 -13.981 1.507 1.00 34.67 24 ALA C N 1
ATOM 3484 C CA . ALA C 1 26 ? 100.515 -13.545 0.199 1.00 33.37 24 ALA C CA 1
ATOM 3485 C C . ALA C 1 26 ? 101.540 -13.781 -0.914 1.00 33.11 24 ALA C C 1
ATOM 3486 O O . ALA C 1 26 ? 101.202 -14.271 -2.012 1.00 33.43 24 ALA C O 1
ATOM 3488 N N . GLU C 1 27 ? 102.795 -13.450 -0.635 1.00 33.43 25 GLU C N 1
ATOM 3489 C CA . GLU C 1 27 ? 103.859 -13.760 -1.570 1.00 34.13 25 GLU C CA 1
ATOM 3490 C C . GLU C 1 27 ? 104.093 -15.235 -1.776 1.00 34.02 25 GLU C C 1
ATOM 3491 O O . GLU C 1 27 ? 104.375 -15.652 -2.899 1.00 33.49 25 GLU C O 1
ATOM 3497 N N . LEU C 1 28 ? 104.004 -16.012 -0.697 1.00 35.25 26 LEU C N 1
ATOM 3498 C CA . LEU C 1 28 ? 104.242 -17.453 -0.760 1.00 35.61 26 LEU C CA 1
ATOM 3499 C C . LEU C 1 28 ? 103.133 -18.166 -1.483 1.00 35.82 26 LEU C C 1
ATOM 3500 O O . LEU C 1 28 ? 103.385 -18.824 -2.465 1.00 37.31 26 LEU C O 1
ATOM 3505 N N . ASN C 1 29 ? 101.899 -17.969 -1.062 1.00 36.86 27 ASN C N 1
ATOM 3506 C CA . ASN C 1 29 ? 100.724 -18.613 -1.705 1.00 36.66 27 ASN C CA 1
ATOM 3507 C C . ASN C 1 29 ? 100.437 -18.260 -3.144 1.00 37.55 27 ASN C C 1
ATOM 3508 O O . ASN C 1 29 ? 99.958 -19.088 -3.912 1.00 39.60 27 ASN C O 1
ATOM 3513 N N . SER C 1 30 ? 100.661 -17.003 -3.530 1.00 37.44 28 SER C N 1
ATOM 3514 C CA . SER C 1 30 ? 100.455 -16.590 -4.899 1.00 35.11 28 SER C CA 1
ATOM 3515 C C . SER C 1 30 ? 101.625 -17.038 -5.756 1.00 34.59 28 SER C C 1
ATOM 3516 O O . SER C 1 30 ? 101.482 -17.499 -6.929 1.00 35.56 28 SER C O 1
ATOM 3519 N N . GLY C 1 31 ? 102.804 -16.981 -5.192 1.00 33.73 29 GLY C N 1
ATOM 3520 C CA . GLY C 1 31 ? 104.002 -17.257 -5.970 1.00 33.89 29 GLY C CA 1
ATOM 3521 C C . GLY C 1 31 ? 104.345 -16.266 -7.072 1.00 33.62 29 GLY C C 1
ATOM 3522 O O . GLY C 1 31 ? 105.121 -16.583 -7.976 1.00 31.22 29 GLY C O 1
ATOM 3523 N N . ARG C 1 32 ? 103.825 -15.046 -6.970 1.00 34.10 30 ARG C N 1
ATOM 3524 C CA . ARG C 1 32 ? 103.843 -14.131 -8.117 1.00 34.31 30 ARG C CA 1
ATOM 3525 C C . ARG C 1 32 ? 105.243 -13.590 -8.498 1.00 35.10 30 ARG C C 1
ATOM 3526 O O . ARG C 1 32 ? 105.480 -13.159 -9.664 1.00 38.66 30 ARG C O 1
ATOM 3534 N N . TYR C 1 33 ? 106.166 -13.561 -7.548 1.00 33.80 31 TYR C N 1
ATOM 3535 C CA . TYR C 1 33 ? 107.466 -13.079 -7.842 1.00 32.75 31 TYR C CA 1
ATOM 3536 C C . TYR C 1 33 ? 108.469 -14.165 -7.632 1.00 33.19 31 TYR C C 1
ATOM 3537 O O . TYR C 1 33 ? 109.664 -13.884 -7.566 1.00 33.13 31 TYR C O 1
ATOM 3546 N N . PHE C 1 34 ? 108.001 -15.403 -7.594 1.00 33.72 32 PHE C N 1
ATOM 3547 C CA . PHE C 1 34 ? 108.902 -16.534 -7.610 1.00 35.25 32 PHE C CA 1
ATOM 3548 C C . PHE C 1 34 ? 109.572 -16.646 -9.007 1.00 36.34 32 PHE C C 1
ATOM 3549 O O . PHE C 1 34 ? 108.915 -16.407 -10.063 1.00 37.06 32 PHE C O 1
ATOM 3557 N N . LYS C 1 35 ? 110.880 -16.938 -8.976 1.00 37.46 33 LYS C N 1
ATOM 3558 C CA . LYS C 1 35 ? 111.627 -17.597 -10.061 1.00 38.58 33 LYS C CA 1
ATOM 3559 C C . LYS C 1 35 ? 110.686 -18.489 -10.858 1.00 39.55 33 LYS C C 1
ATOM 3560 O O . LYS C 1 35 ? 109.906 -19.200 -10.246 1.00 39.16 33 LYS C O 1
ATOM 3566 N N . LYS C 1 36 ? 110.748 -18.447 -12.198 1.00 40.69 34 LYS C N 1
ATOM 3567 C CA . LYS C 1 36 ? 109.667 -19.031 -13.063 1.00 41.44 34 LYS C CA 1
ATOM 3568 C C . LYS C 1 36 ? 109.566 -20.552 -13.008 1.00 42.88 34 LYS C C 1
ATOM 3569 O O . LYS C 1 36 ? 108.491 -21.128 -13.214 1.00 44.46 34 LYS C O 1
ATOM 3575 N N . ASP C 1 37 ? 110.640 -21.190 -12.591 1.00 44.03 35 ASP C N 1
ATOM 3576 C CA . ASP C 1 37 ? 110.606 -22.632 -12.308 1.00 45.17 35 ASP C CA 1
ATOM 3577 C C . ASP C 1 37 ? 109.790 -23.098 -11.100 1.00 45.38 35 ASP C C 1
ATOM 3578 O O . ASP C 1 37 ? 109.509 -24.292 -11.002 1.00 46.00 35 ASP C O 1
ATOM 3583 N N . LEU C 1 38 ? 109.447 -22.193 -10.177 1.00 44.57 36 LEU C N 1
ATOM 3584 C CA . LEU C 1 38 ? 108.877 -22.564 -8.903 1.00 44.20 36 LEU C CA 1
ATOM 3585 C C . LEU C 1 38 ? 107.371 -22.406 -8.941 1.00 44.72 36 LEU C C 1
ATOM 3586 O O . LEU C 1 38 ? 106.838 -21.362 -9.396 1.00 44.91 36 LEU C O 1
ATOM 3591 N N . ALA C 1 39 ? 106.688 -23.449 -8.452 1.00 44.78 37 ALA C N 1
ATOM 3592 C CA . ALA C 1 39 ? 105.248 -23.415 -8.240 1.00 44.45 37 ALA C CA 1
ATOM 3593 C C . ALA C 1 39 ? 105.027 -22.609 -6.966 1.00 44.68 37 ALA C C 1
ATOM 3594 O O . ALA C 1 39 ? 105.903 -22.597 -6.089 1.00 44.19 37 ALA C O 1
ATOM 3596 N N . PRO C 1 40 ? 103.851 -21.944 -6.855 1.00 44.37 38 PRO C N 1
ATOM 3597 C CA . PRO C 1 40 ? 103.525 -21.278 -5.614 1.00 43.36 38 PRO C CA 1
ATOM 3598 C C . PRO C 1 40 ? 103.677 -22.227 -4.407 1.00 43.77 38 PRO C C 1
ATOM 3599 O O . PRO C 1 40 ? 103.574 -23.450 -4.554 1.00 43.47 38 PRO C O 1
ATOM 3603 N N . LEU C 1 41 ? 103.973 -21.655 -3.238 1.00 43.08 39 LEU C N 1
ATOM 3604 C CA . LEU C 1 41 ? 104.136 -22.424 -2.012 1.00 43.19 39 LEU C CA 1
ATOM 3605 C C . LEU C 1 41 ? 102.858 -22.267 -1.181 1.00 43.51 39 LEU C C 1
ATOM 3606 O O . LEU C 1 41 ? 102.654 -21.271 -0.492 1.00 44.58 39 LEU C O 1
ATOM 3611 N N . LYS C 1 42 ? 101.970 -23.240 -1.286 1.00 43.67 40 LYS C N 1
ATOM 3612 C CA . LYS C 1 42 ? 100.640 -23.077 -0.722 1.00 44.69 40 LYS C CA 1
ATOM 3613 C C . LYS C 1 42 ? 100.721 -23.075 0.783 1.00 43.96 40 LYS C C 1
ATOM 3614 O O . LYS C 1 42 ? 101.424 -23.868 1.361 1.00 44.34 40 LYS C O 1
ATOM 3620 N N . VAL C 1 43 ? 100.011 -22.147 1.398 1.00 43.47 41 VAL C N 1
ATOM 3621 C CA . VAL C 1 43 ? 100.019 -21.995 2.840 1.00 42.98 41 VAL C CA 1
ATOM 3622 C C . VAL C 1 43 ? 98.858 -22.829 3.386 1.00 42.41 41 VAL C C 1
ATOM 3623 O O . VAL C 1 43 ? 97.703 -22.569 3.112 1.00 40.72 41 VAL C O 1
ATOM 3627 N N . ILE C 1 44 ? 99.245 -23.881 4.094 1.00 43.26 42 ILE C N 1
ATOM 3628 C CA . ILE C 1 44 ? 98.372 -24.697 4.926 1.00 44.16 42 ILE C CA 1
ATOM 3629 C C . ILE C 1 44 ? 98.224 -24.044 6.315 1.00 44.37 42 ILE C C 1
ATOM 3630 O O . ILE C 1 44 ? 99.206 -23.961 7.045 1.00 43.67 42 ILE C O 1
ATOM 3635 N N . THR C 1 45 ? 97.022 -23.565 6.664 1.00 45.34 43 THR C N 1
ATOM 3636 C CA . THR C 1 45 ? 96.787 -23.040 8.009 1.00 46.15 43 THR C CA 1
ATOM 3637 C C . THR C 1 45 ? 96.574 -24.214 8.991 1.00 47.17 43 THR C C 1
ATOM 3638 O O . THR C 1 45 ? 95.690 -25.034 8.786 1.00 47.09 43 THR C O 1
ATOM 3642 N N . VAL C 1 46 ? 97.394 -24.300 10.043 1.00 47.96 44 VAL C N 1
ATOM 3643 C CA . VAL C 1 46 ? 97.186 -25.290 11.087 1.00 49.08 44 VAL C CA 1
ATOM 3644 C C . VAL C 1 46 ? 96.760 -24.782 12.499 1.00 50.45 44 VAL C C 1
ATOM 3645 O O . VAL C 1 46 ? 97.480 -24.016 13.183 1.00 49.67 44 VAL C O 1
ATOM 3649 N N . GLY C 1 47 ? 95.558 -25.214 12.915 1.00 51.52 45 GLY C N 1
ATOM 3650 C CA . GLY C 1 47 ? 95.073 -24.967 14.293 1.00 52.14 45 GLY C CA 1
ATOM 3651 C C . GLY C 1 47 ? 95.587 -25.952 15.329 1.00 52.70 45 GLY C C 1
ATOM 3652 O O . GLY C 1 47 ? 96.268 -26.917 15.022 1.00 52.56 45 GLY C O 1
ATOM 3653 N N . ALA C 1 48 ? 95.289 -25.678 16.590 1.00 54.53 46 ALA C N 1
ATOM 3654 C CA . ALA C 1 48 ? 95.577 -26.627 17.682 1.00 55.27 46 ALA C CA 1
ATOM 3655 C C . ALA C 1 48 ? 94.497 -27.682 17.569 1.00 56.20 46 ALA C C 1
ATOM 3656 O O . ALA C 1 48 ? 94.752 -28.865 17.694 1.00 57.11 46 ALA C O 1
ATOM 3658 N N . ASN C 1 49 ? 93.288 -27.201 17.292 1.00 57.42 47 ASN C N 1
ATOM 3659 C CA . ASN C 1 49 ? 92.148 -28.010 16.908 1.00 57.78 47 ASN C CA 1
ATOM 3660 C C . ASN C 1 49 ? 91.636 -27.493 15.584 1.00 58.13 47 ASN C C 1
ATOM 3661 O O . ASN C 1 49 ? 92.282 -26.637 15.026 1.00 59.37 47 ASN C O 1
ATOM 3666 N N . LYS C 1 50 ? 90.494 -27.974 15.093 1.00 57.82 48 LYS C N 1
ATOM 3667 C CA . LYS C 1 50 ? 89.911 -27.511 13.842 1.00 57.75 48 LYS C CA 1
ATOM 3668 C C . LYS C 1 50 ? 88.810 -26.474 14.078 1.00 57.29 48 LYS C C 1
ATOM 3669 O O . LYS C 1 50 ? 87.908 -26.258 13.254 1.00 58.27 48 LYS C O 1
ATOM 3675 N N . GLU C 1 51 ? 88.871 -25.788 15.195 1.00 56.79 49 GLU C N 1
ATOM 3676 C CA . GLU C 1 51 ? 87.832 -24.791 15.495 1.00 56.68 49 GLU C CA 1
ATOM 3677 C C . GLU C 1 51 ? 88.204 -23.474 14.755 1.00 55.42 49 GLU C C 1
ATOM 3678 O O . GLU C 1 51 ? 89.379 -23.121 14.656 1.00 55.79 49 GLU C O 1
ATOM 3684 N N . MET C 1 52 ? 87.197 -22.819 14.195 1.00 53.61 50 MET C N 1
ATOM 3685 C CA . MET C 1 52 ? 87.304 -21.514 13.600 1.00 53.45 50 MET C CA 1
ATOM 3686 C C . MET C 1 52 ? 87.839 -20.490 14.560 1.00 52.57 50 MET C C 1
ATOM 3687 O O . MET C 1 52 ? 87.248 -20.302 15.623 1.00 53.54 50 MET C O 1
ATOM 3692 N N . ILE C 1 53 ? 88.917 -19.781 14.194 1.00 50.62 51 ILE C N 1
ATOM 3693 C CA . ILE C 1 53 ? 89.579 -18.845 15.138 1.00 48.02 51 ILE C CA 1
ATOM 3694 C C . ILE C 1 53 ? 89.157 -17.411 14.752 1.00 46.42 51 ILE C C 1
ATOM 3695 O O . ILE C 1 53 ? 88.502 -17.251 13.709 1.00 46.27 51 ILE C O 1
ATOM 3700 N N . THR C 1 54 ? 89.501 -16.419 15.591 1.00 44.52 52 THR C N 1
ATOM 3701 C CA . THR C 1 54 ? 89.253 -14.991 15.380 1.00 44.69 52 THR C CA 1
ATOM 3702 C C . THR C 1 54 ? 90.585 -14.183 15.539 1.00 44.68 52 THR C C 1
ATOM 3703 O O . THR C 1 54 ? 91.210 -14.150 16.609 1.00 44.51 52 THR C O 1
ATOM 3707 N N . THR C 1 55 ? 91.038 -13.568 14.442 1.00 44.48 53 THR C N 1
ATOM 3708 C CA . THR C 1 55 ? 92.246 -12.766 14.447 1.00 42.69 53 THR C CA 1
ATOM 3709 C C . THR C 1 55 ? 92.032 -11.507 15.364 1.00 43.00 53 THR C C 1
ATOM 3710 O O . THR C 1 55 ? 90.917 -11.143 15.716 1.00 43.01 53 THR C O 1
ATOM 3714 N N . MET C 1 56 ? 93.103 -10.821 15.722 1.00 41.69 54 MET C N 1
ATOM 3715 C CA . MET C 1 56 ? 92.976 -9.590 16.427 1.00 40.32 54 MET C CA 1
ATOM 3716 C C . MET C 1 56 ? 92.103 -8.596 15.701 1.00 40.13 54 MET C C 1
ATOM 3717 O O . MET C 1 56 ? 91.477 -7.772 16.320 1.00 40.05 54 MET C O 1
ATOM 3722 N N . GLY C 1 57 ? 92.147 -8.620 14.361 1.00 40.93 55 GLY C N 1
ATOM 3723 C CA . GLY C 1 57 ? 91.366 -7.750 13.540 1.00 41.01 55 GLY C CA 1
ATOM 3724 C C . GLY C 1 57 ? 89.962 -8.296 13.296 1.00 41.72 55 GLY C C 1
ATOM 3725 O O . GLY C 1 57 ? 89.214 -7.666 12.606 1.00 41.31 55 GLY C O 1
ATOM 3726 N N . GLY C 1 58 ? 89.613 -9.460 13.851 1.00 43.00 56 GLY C N 1
ATOM 3727 C CA . GLY C 1 58 ? 88.241 -9.948 13.841 1.00 44.10 56 GLY C CA 1
ATOM 3728 C C . GLY C 1 58 ? 87.857 -10.900 12.709 1.00 45.70 56 GLY C C 1
ATOM 3729 O O . GLY C 1 58 ? 86.661 -11.173 12.499 1.00 47.89 56 GLY C O 1
ATOM 3730 N N . LEU C 1 59 ? 88.837 -11.389 11.955 1.00 45.40 57 LEU C N 1
ATOM 3731 C CA . LEU C 1 59 ? 88.571 -12.290 10.854 1.00 45.09 57 LEU C CA 1
ATOM 3732 C C . LEU C 1 59 ? 88.324 -13.689 11.349 1.00 45.77 57 LEU C C 1
ATOM 3733 O O . LEU C 1 59 ? 89.145 -14.246 12.066 1.00 46.10 57 LEU C O 1
ATOM 3738 N N . ARG C 1 60 ? 87.243 -14.297 10.873 1.00 47.24 58 ARG C N 1
ATOM 3739 C CA . ARG C 1 60 ? 86.946 -15.686 11.259 1.00 48.41 58 ARG C CA 1
ATOM 3740 C C . ARG C 1 60 ? 87.516 -16.685 10.303 1.00 46.97 58 ARG C C 1
ATOM 3741 O O . ARG C 1 60 ? 87.028 -16.755 9.224 1.00 46.00 58 ARG C O 1
ATOM 3749 N N . ILE C 1 61 ? 88.472 -17.496 10.753 1.00 47.58 59 ILE C N 1
ATOM 3750 C CA . ILE C 1 61 ? 89.270 -18.385 9.909 1.00 49.14 59 ILE C CA 1
ATOM 3751 C C . ILE C 1 61 ? 89.128 -19.853 10.297 1.00 50.44 59 ILE C C 1
ATOM 3752 O O . ILE C 1 61 ? 89.529 -20.223 11.394 1.00 50.27 59 ILE C O 1
ATOM 3757 N N . LYS C 1 62 ? 88.655 -20.676 9.353 1.00 52.10 60 LYS C N 1
ATOM 3758 C CA . LYS C 1 62 ? 88.582 -22.127 9.482 1.00 52.31 60 LYS C CA 1
ATOM 3759 C C . LYS C 1 62 ? 89.962 -22.702 9.218 1.00 52.49 60 LYS C C 1
ATOM 3760 O O . LYS C 1 62 ? 90.442 -22.621 8.127 1.00 54.41 60 LYS C O 1
ATOM 3766 N N . PRO C 1 63 ? 90.633 -23.277 10.212 1.00 53.37 61 PRO C N 1
ATOM 3767 C CA . PRO C 1 63 ? 91.891 -23.989 9.939 1.00 53.81 61 PRO C CA 1
ATOM 3768 C C . PRO C 1 63 ? 91.814 -25.150 8.904 1.00 55.10 61 PRO C C 1
ATOM 3769 O O . PRO C 1 63 ? 90.898 -25.962 8.952 1.00 55.11 61 PRO C O 1
ATOM 3773 N N . ASP C 1 64 ? 92.787 -25.242 7.989 1.00 56.00 62 ASP C N 1
ATOM 3774 C CA . ASP C 1 64 ? 92.833 -26.351 7.018 1.00 56.18 62 ASP C CA 1
ATOM 3775 C C . ASP C 1 64 ? 93.042 -27.688 7.732 1.00 56.63 62 ASP C C 1
ATOM 3776 O O . ASP C 1 64 ? 92.440 -28.700 7.335 1.00 56.56 62 ASP C O 1
ATOM 3781 N N . ILE C 1 65 ? 93.946 -27.696 8.716 1.00 56.38 63 ILE C N 1
ATOM 3782 C CA . ILE C 1 65 ? 94.240 -28.890 9.457 1.00 57.22 63 ILE C CA 1
ATOM 3783 C C . ILE C 1 65 ? 94.436 -28.629 10.962 1.00 58.69 63 ILE C C 1
ATOM 3784 O O . ILE C 1 65 ? 94.388 -27.473 11.420 1.00 60.54 63 ILE C O 1
ATOM 3789 N N . SER C 1 66 ? 94.612 -29.709 11.731 1.00 59.33 64 SER C N 1
ATOM 3790 C CA . SER C 1 66 ? 94.910 -29.644 13.158 1.00 59.56 64 SER C CA 1
ATOM 3791 C C . SER C 1 66 ? 96.369 -30.058 13.339 1.00 59.78 64 SER C C 1
ATOM 3792 O O . SER C 1 66 ? 96.947 -30.734 12.485 1.00 59.01 64 SER C O 1
ATOM 3795 N N . LEU C 1 67 ? 96.951 -29.652 14.463 1.00 60.71 65 LEU C N 1
ATOM 3796 C CA . LEU C 1 67 ? 98.367 -29.896 14.760 1.00 61.49 65 LEU C CA 1
ATOM 3797 C C . LEU C 1 67 ? 98.811 -31.377 14.627 1.00 62.54 65 LEU C C 1
ATOM 3798 O O . LEU C 1 67 ? 99.929 -31.647 14.185 1.00 63.01 65 LEU C O 1
ATOM 3803 N N . ASP C 1 68 ? 97.951 -32.339 14.978 1.00 63.77 66 ASP C N 1
ATOM 3804 C CA . ASP C 1 68 ? 98.320 -33.780 14.912 1.00 63.86 66 ASP C CA 1
ATOM 3805 C C . ASP C 1 68 ? 98.287 -34.342 13.487 1.00 64.04 66 ASP C C 1
ATOM 3806 O O . ASP C 1 68 ? 99.033 -35.282 13.202 1.00 64.32 66 ASP C O 1
ATOM 3811 N N . GLU C 1 69 ? 97.432 -33.748 12.625 1.00 64.07 67 GLU C N 1
ATOM 3812 C CA . GLU C 1 69 ? 97.452 -33.860 11.125 1.00 63.59 67 GLU C CA 1
ATOM 3813 C C . GLU C 1 69 ? 98.700 -33.268 10.419 1.00 62.88 67 GLU C C 1
ATOM 3814 O O . GLU C 1 69 ? 98.854 -33.435 9.208 1.00 62.23 67 GLU C O 1
ATOM 3820 N N . CYS C 1 70 ? 99.563 -32.555 11.146 1.00 62.45 68 CYS C N 1
ATOM 3821 C CA . CYS C 1 70 ? 100.684 -31.822 10.538 1.00 62.42 68 CYS C CA 1
ATOM 3822 C C . CYS C 1 70 ? 101.979 -32.532 10.832 1.00 62.10 68 CYS C C 1
ATOM 3823 O O . CYS C 1 70 ? 102.246 -32.822 11.985 1.00 62.71 68 CYS C O 1
ATOM 3826 N N . THR C 1 71 ? 102.778 -32.771 9.783 1.00 62.51 69 THR C N 1
ATOM 3827 C CA . THR C 1 71 ? 104.131 -33.356 9.854 1.00 62.62 69 THR C CA 1
ATOM 3828 C C . THR C 1 71 ? 105.127 -32.318 9.375 1.00 62.88 69 THR C C 1
ATOM 3829 O O . THR C 1 71 ? 104.966 -31.745 8.310 1.00 63.17 69 THR C O 1
ATOM 3833 N N . LEU C 1 72 ? 106.177 -32.088 10.149 1.00 63.27 70 LEU C N 1
ATOM 3834 C CA . LEU C 1 72 ? 107.130 -31.044 9.829 1.00 62.95 70 LEU C CA 1
ATOM 3835 C C . LEU C 1 72 ? 108.411 -31.729 9.436 1.00 63.37 70 LEU C C 1
ATOM 3836 O O . LEU C 1 72 ? 109.291 -31.984 10.283 1.00 64.68 70 LEU C O 1
ATOM 3841 N N . GLU C 1 73 ? 108.482 -32.084 8.152 1.00 63.31 71 GLU C N 1
ATOM 3842 C CA . GLU C 1 73 ? 109.706 -32.597 7.541 1.00 62.86 71 GLU C CA 1
ATOM 3843 C C . GLU C 1 73 ? 110.716 -31.462 7.556 1.00 62.18 71 GLU C C 1
ATOM 3844 O O . GLU C 1 73 ? 110.386 -30.321 7.896 1.00 62.17 71 GLU C O 1
ATOM 3850 N N . SER C 1 74 ? 111.931 -31.788 7.148 1.00 60.88 72 SER C N 1
ATOM 3851 C CA . SER C 1 74 ? 113.004 -30.830 6.984 1.00 59.92 72 SER C CA 1
ATOM 3852 C C . SER C 1 74 ? 112.788 -29.862 5.798 1.00 59.05 72 SER C C 1
ATOM 3853 O O . SER C 1 74 ? 112.391 -30.264 4.667 1.00 58.46 72 SER C O 1
ATOM 3856 N N . LYS C 1 75 ? 113.106 -28.593 6.060 1.00 57.54 73 LYS C N 1
ATOM 3857 C CA . LYS C 1 75 ? 112.909 -27.490 5.113 1.00 57.17 73 LYS C CA 1
ATOM 3858 C C . LYS C 1 75 ? 111.441 -27.287 4.633 1.00 55.64 73 LYS C C 1
ATOM 3859 O O . LYS C 1 75 ? 111.205 -26.676 3.611 1.00 54.81 73 LYS C O 1
ATOM 3865 N N . ASP C 1 76 ? 110.475 -27.801 5.399 1.00 54.22 74 ASP C N 1
ATOM 3866 C CA . ASP C 1 76 ? 109.128 -27.246 5.405 1.00 52.73 74 ASP C CA 1
ATOM 3867 C C . ASP C 1 76 ? 109.281 -25.921 6.130 1.00 51.17 74 ASP C C 1
ATOM 3868 O O . ASP C 1 76 ? 110.331 -25.653 6.719 1.00 51.62 74 ASP C O 1
ATOM 3873 N N . LEU C 1 77 ? 108.244 -25.094 6.077 1.00 48.78 75 LEU C N 1
ATOM 3874 C CA . LEU C 1 77 ? 108.268 -23.809 6.723 1.00 47.73 75 LEU C CA 1
ATOM 3875 C C . LEU C 1 77 ? 107.073 -23.765 7.638 1.00 46.20 75 LEU C C 1
ATOM 3876 O O . LEU C 1 77 ? 105.969 -24.095 7.228 1.00 46.62 75 LEU C O 1
ATOM 3881 N N . LEU C 1 78 ? 107.314 -23.388 8.889 1.00 44.59 76 LEU C N 1
ATOM 3882 C CA . LEU C 1 78 ? 106.258 -23.115 9.836 1.00 43.75 76 LEU C CA 1
ATOM 3883 C C . LEU C 1 78 ? 106.344 -21.651 10.310 1.00 42.30 76 LEU C C 1
ATOM 3884 O O . LEU C 1 78 ? 107.375 -21.184 10.799 1.00 40.89 76 LEU C O 1
ATOM 3889 N N . ILE C 1 79 ? 105.245 -20.932 10.124 1.00 41.84 77 ILE C N 1
ATOM 3890 C CA . ILE C 1 79 ? 105.159 -19.504 10.443 1.00 41.57 77 ILE C CA 1
ATOM 3891 C C . ILE C 1 79 ? 104.385 -19.376 11.764 1.00 41.54 77 ILE C C 1
ATOM 3892 O O . ILE C 1 79 ? 103.286 -19.900 11.893 1.00 41.36 77 ILE C O 1
ATOM 3897 N N . LEU C 1 80 ? 104.966 -18.674 12.740 1.00 42.09 78 LEU C N 1
ATOM 3898 C CA . LEU C 1 80 ? 104.319 -18.448 14.020 1.00 41.83 78 LEU C CA 1
ATOM 3899 C C . LEU C 1 80 ? 104.111 -16.957 14.244 1.00 42.03 78 LEU C C 1
ATOM 3900 O O . LEU C 1 80 ? 105.051 -16.233 14.491 1.00 41.94 78 LEU C O 1
ATOM 3905 N N . PRO C 1 81 ? 102.875 -16.477 14.092 1.00 42.80 79 PRO C N 1
ATOM 3906 C CA . PRO C 1 81 ? 102.522 -15.084 14.334 1.00 44.43 79 PRO C CA 1
ATOM 3907 C C . PRO C 1 81 ? 102.517 -14.605 15.788 1.00 45.92 79 PRO C C 1
ATOM 3908 O O . PRO C 1 81 ? 102.567 -15.414 16.732 1.00 45.63 79 PRO C O 1
ATOM 3912 N N . GLY C 1 82 ? 102.401 -13.290 15.955 1.00 47.58 80 GLY C N 1
ATOM 3913 C CA . GLY C 1 82 ? 102.206 -12.712 17.299 1.00 48.89 80 GLY C CA 1
ATOM 3914 C C . GLY C 1 82 ? 100.735 -12.824 17.608 1.00 50.45 80 GLY C C 1
ATOM 3915 O O . GLY C 1 82 ? 99.944 -13.030 16.671 1.00 50.67 80 GLY C O 1
ATOM 3916 N N . GLY C 1 83 ? 100.400 -12.748 18.907 1.00 51.73 81 GLY C N 1
ATOM 3917 C CA . GLY C 1 83 ? 99.040 -12.585 19.441 1.00 52.57 81 GLY C CA 1
ATOM 3918 C C . GLY C 1 83 ? 99.141 -12.334 20.957 1.00 54.50 81 GLY C C 1
ATOM 3919 O O . GLY C 1 83 ? 100.257 -12.375 21.561 1.00 56.19 81 GLY C O 1
ATOM 3920 N N . THR C 1 84 ? 98.019 -12.073 21.616 1.00 55.13 82 THR C N 1
ATOM 3921 C CA . THR C 1 84 ? 98.032 -11.821 23.077 1.00 55.10 82 THR C CA 1
ATOM 3922 C C . THR C 1 84 ? 97.761 -13.060 23.963 1.00 56.48 82 THR C C 1
ATOM 3923 O O . THR C 1 84 ? 97.129 -12.932 24.996 1.00 58.05 82 THR C O 1
ATOM 3927 N N . THR C 1 85 ? 98.318 -14.226 23.608 1.00 57.60 83 THR C N 1
ATOM 3928 C CA . THR C 1 85 ? 97.877 -15.521 24.150 1.00 56.49 83 THR C CA 1
ATOM 3929 C C . THR C 1 85 ? 99.000 -16.575 24.286 1.00 56.84 83 THR C C 1
ATOM 3930 O O . THR C 1 85 ? 98.749 -17.741 24.618 1.00 57.05 83 THR C O 1
ATOM 3934 N N . TRP C 1 86 ? 100.242 -16.169 24.093 1.00 56.11 84 TRP C N 1
ATOM 3935 C CA . TRP C 1 86 ? 101.312 -17.148 23.993 1.00 56.59 84 TRP C CA 1
ATOM 3936 C C . TRP C 1 86 ? 101.762 -17.840 25.306 1.00 56.85 84 TRP C C 1
ATOM 3937 O O . TRP C 1 86 ? 102.488 -18.838 25.264 1.00 56.40 84 TRP C O 1
ATOM 3948 N N . SER C 1 87 ? 101.352 -17.283 26.453 1.00 58.38 85 SER C N 1
ATOM 3949 C CA . SER C 1 87 ? 101.577 -17.861 27.818 1.00 59.46 85 SER C CA 1
ATOM 3950 C C . SER C 1 87 ? 100.686 -19.077 28.057 1.00 60.54 85 SER C C 1
ATOM 3951 O O . SER C 1 87 ? 101.032 -20.019 28.755 1.00 60.88 85 SER C O 1
ATOM 3954 N N . GLU C 1 88 ? 99.507 -18.999 27.452 1.00 61.60 86 GLU C N 1
ATOM 3955 C CA . GLU C 1 88 ? 98.461 -19.968 27.590 1.00 61.79 86 GLU C CA 1
ATOM 3956 C C . GLU C 1 88 ? 98.726 -21.380 27.083 1.00 62.91 86 GLU C C 1
ATOM 3957 O O . GLU C 1 88 ? 99.604 -21.683 26.269 1.00 62.59 86 GLU C O 1
ATOM 3963 N N . GLU C 1 89 ? 97.827 -22.197 27.586 1.00 64.01 87 GLU C N 1
ATOM 3964 C CA . GLU C 1 89 ? 97.873 -23.636 27.660 1.00 64.76 87 GLU C CA 1
ATOM 3965 C C . GLU C 1 89 ? 97.655 -24.279 26.294 1.00 63.59 87 GLU C C 1
ATOM 3966 O O . GLU C 1 89 ? 98.272 -25.295 25.956 1.00 62.68 87 GLU C O 1
ATOM 3972 N N . ILE C 1 90 ? 96.693 -23.700 25.574 1.00 62.86 88 ILE C N 1
ATOM 3973 C CA . ILE C 1 90 ? 96.297 -24.170 24.256 1.00 62.43 88 ILE C CA 1
ATOM 3974 C C . ILE C 1 90 ? 97.470 -24.410 23.312 1.00 61.19 88 ILE C C 1
ATOM 3975 O O . ILE C 1 90 ? 97.417 -25.332 22.544 1.00 59.95 88 ILE C O 1
ATOM 3980 N N . HIS C 1 91 ? 98.543 -23.628 23.495 1.00 61.30 89 HIS C N 1
ATOM 3981 C CA . HIS C 1 91 ? 99.739 -23.557 22.629 1.00 61.70 89 HIS C CA 1
ATOM 3982 C C . HIS C 1 91 ? 100.844 -24.512 22.920 1.00 61.83 89 HIS C C 1
ATOM 3983 O O . HIS C 1 91 ? 101.753 -24.685 22.072 1.00 61.63 89 HIS C O 1
ATOM 3990 N N . GLN C 1 92 ? 100.781 -25.118 24.103 1.00 62.04 90 GLN C N 1
ATOM 3991 C CA . GLN C 1 92 ? 101.898 -25.919 24.625 1.00 62.24 90 GLN C CA 1
ATOM 3992 C C . GLN C 1 92 ? 102.304 -27.152 23.754 1.00 61.62 90 GLN C C 1
ATOM 3993 O O . GLN C 1 92 ? 103.499 -27.425 23.594 1.00 61.06 90 GLN C O 1
ATOM 3999 N N . PRO C 1 93 ? 101.317 -27.884 23.180 1.00 61.46 91 PRO C N 1
ATOM 4000 C CA . PRO C 1 93 ? 101.623 -28.951 22.194 1.00 61.59 91 PRO C CA 1
ATOM 4001 C C . PRO C 1 93 ? 102.477 -28.468 20.988 1.00 62.30 91 PRO C C 1
ATOM 4002 O O . PRO C 1 93 ? 103.522 -29.114 20.672 1.00 62.17 91 PRO C O 1
ATOM 4006 N N . ILE C 1 94 ? 102.047 -27.356 20.339 1.00 61.91 92 ILE C N 1
ATOM 4007 C CA . ILE C 1 94 ? 102.811 -26.757 19.204 1.00 61.36 92 ILE C CA 1
ATOM 4008 C C . ILE C 1 94 ? 104.247 -26.425 19.672 1.00 61.21 92 ILE C C 1
ATOM 4009 O O . ILE C 1 94 ? 105.208 -26.889 19.061 1.00 60.03 92 ILE C O 1
ATOM 4014 N N . LEU C 1 95 ? 104.390 -25.734 20.812 1.00 61.63 93 LEU C N 1
ATOM 4015 C CA . LEU C 1 95 ? 105.727 -25.399 21.338 1.00 61.92 93 LEU C CA 1
ATOM 4016 C C . LEU C 1 95 ? 106.624 -26.645 21.543 1.00 61.98 93 LEU C C 1
ATOM 4017 O O . LEU C 1 95 ? 107.851 -26.563 21.488 1.00 61.02 93 LEU C O 1
ATOM 4022 N N . GLU C 1 96 ? 105.991 -27.783 21.818 1.00 63.00 94 GLU C N 1
ATOM 4023 C CA . GLU C 1 96 ? 106.683 -29.061 22.023 1.00 63.68 94 GLU C CA 1
ATOM 4024 C C . GLU C 1 96 ? 107.095 -29.563 20.646 1.00 63.67 94 GLU C C 1
ATOM 4025 O O . GLU C 1 96 ? 108.288 -29.765 20.363 1.00 64.12 94 GLU C O 1
ATOM 4031 N N . ARG C 1 97 ? 106.121 -29.686 19.753 1.00 63.54 95 ARG C N 1
ATOM 4032 C CA . ARG C 1 97 ? 106.409 -30.026 18.328 1.00 63.59 95 ARG C CA 1
ATOM 4033 C C . ARG C 1 97 ? 107.557 -29.206 17.709 1.00 63.08 95 ARG C C 1
ATOM 4034 O O . ARG C 1 97 ? 108.305 -29.717 16.890 1.00 63.02 95 ARG C O 1
ATOM 4042 N N . ILE C 1 98 ? 107.656 -27.933 18.095 1.00 62.87 96 ILE C N 1
ATOM 4043 C CA . ILE C 1 98 ? 108.569 -26.968 17.491 1.00 63.14 96 ILE C CA 1
ATOM 4044 C C . ILE C 1 98 ? 110.003 -27.290 17.797 1.00 63.54 96 ILE C C 1
ATOM 4045 O O . ILE C 1 98 ? 110.911 -27.002 17.004 1.00 64.79 96 ILE C O 1
ATOM 4050 N N . GLY C 1 99 ? 110.232 -27.877 18.949 1.00 63.97 97 GLY C N 1
ATOM 4051 C CA . GLY C 1 99 ? 111.603 -28.152 19.363 1.00 63.99 97 GLY C CA 1
ATOM 4052 C C . GLY C 1 99 ? 112.238 -29.209 18.519 1.00 63.61 97 GLY C C 1
ATOM 4053 O O . GLY C 1 99 ? 113.418 -29.135 18.243 1.00 63.97 97 GLY C O 1
ATOM 4054 N N . GLN C 1 100 ? 111.464 -30.209 18.111 1.00 64.00 98 GLN C N 1
ATOM 4055 C CA . GLN C 1 100 ? 112.025 -31.249 17.251 1.00 64.61 98 GLN C CA 1
ATOM 4056 C C . GLN C 1 100 ? 111.858 -30.888 15.749 1.00 64.34 98 GLN C C 1
ATOM 4057 O O . GLN C 1 100 ? 112.598 -31.419 14.910 1.00 63.98 98 GLN C O 1
ATOM 4063 N N . ALA C 1 101 ? 110.916 -29.987 15.421 1.00 63.22 99 ALA C N 1
ATOM 4064 C CA . ALA C 1 101 ? 110.855 -29.453 14.072 1.00 62.86 99 ALA C CA 1
ATOM 4065 C C . ALA C 1 101 ? 112.198 -28.769 13.845 1.00 62.32 99 ALA C C 1
ATOM 4066 O O . ALA C 1 101 ? 112.851 -29.013 12.852 1.00 60.95 99 ALA C O 1
ATOM 4068 N N . LEU C 1 102 ? 112.619 -27.947 14.813 1.00 62.29 100 LEU C N 1
ATOM 4069 C CA . LEU C 1 102 ? 113.913 -27.254 14.749 1.00 62.23 100 LEU C CA 1
ATOM 4070 C C . LEU C 1 102 ? 115.060 -28.192 14.531 1.00 62.17 100 LEU C C 1
ATOM 4071 O O . LEU C 1 102 ? 115.951 -27.857 13.792 1.00 63.29 100 LEU C O 1
ATOM 4076 N N . LYS C 1 103 ? 115.063 -29.355 15.193 1.00 63.04 101 LYS C N 1
ATOM 4077 C CA . LYS C 1 103 ? 116.254 -30.248 15.241 1.00 62.60 101 LYS C CA 1
ATOM 4078 C C . LYS C 1 103 ? 116.409 -30.957 13.941 1.00 62.10 101 LYS C C 1
ATOM 4079 O O . LYS C 1 103 ? 117.528 -31.150 13.491 1.00 61.99 101 LYS C O 1
ATOM 4085 N N . ILE C 1 104 ? 115.276 -31.341 13.349 1.00 61.35 102 ILE C N 1
ATOM 4086 C CA . ILE C 1 104 ? 115.233 -32.021 12.036 1.00 60.80 102 ILE C CA 1
ATOM 4087 C C . ILE C 1 104 ? 115.722 -31.132 10.835 1.00 60.53 102 ILE C C 1
ATOM 4088 O O . ILE C 1 104 ? 116.409 -31.609 9.898 1.00 61.15 102 ILE C O 1
ATOM 4093 N N . GLY C 1 105 ? 115.422 -29.832 10.887 1.00 59.33 103 GLY C N 1
ATOM 4094 C CA . GLY C 1 105 ? 115.813 -28.898 9.822 1.00 57.77 103 GLY C CA 1
ATOM 4095 C C . GLY C 1 105 ? 114.667 -28.081 9.259 1.00 56.51 103 GLY C C 1
ATOM 4096 O O . GLY C 1 105 ? 114.849 -27.394 8.269 1.00 56.14 103 GLY C O 1
ATOM 4097 N N . THR C 1 106 ? 113.490 -28.134 9.883 1.00 54.93 104 THR C N 1
ATOM 4098 C CA . THR C 1 106 ? 112.349 -27.371 9.379 1.00 54.15 104 THR C CA 1
ATOM 4099 C C . THR C 1 106 ? 112.501 -25.873 9.716 1.00 53.39 104 THR C C 1
ATOM 4100 O O . THR C 1 106 ? 113.010 -25.551 10.766 1.00 53.83 104 THR C O 1
ATOM 4104 N N . ILE C 1 107 ? 112.109 -24.979 8.783 1.00 52.39 105 ILE C N 1
ATOM 4105 C CA . ILE C 1 107 ? 112.381 -23.538 8.897 1.00 51.18 105 ILE C CA 1
ATOM 4106 C C . ILE C 1 107 ? 111.306 -22.951 9.792 1.00 49.15 105 ILE C C 1
ATOM 4107 O O . ILE C 1 107 ? 110.094 -22.993 9.498 1.00 48.61 105 ILE C O 1
ATOM 4112 N N . VAL C 1 108 ? 111.730 -22.443 10.937 1.00 47.47 106 VAL C N 1
ATOM 4113 C CA . VAL C 1 108 ? 110.739 -21.859 11.803 1.00 45.79 106 VAL C CA 1
ATOM 4114 C C . VAL C 1 108 ? 110.924 -20.363 11.899 1.00 44.46 106 VAL C C 1
ATOM 4115 O O . VAL C 1 108 ? 111.981 -19.860 12.204 1.00 42.88 106 VAL C O 1
ATOM 4119 N N . ALA C 1 109 ? 109.798 -19.692 11.674 1.00 43.89 107 ALA C N 1
ATOM 4120 C CA . ALA C 1 109 ? 109.725 -18.245 11.420 1.00 43.37 107 ALA C CA 1
ATOM 4121 C C . ALA C 1 109 ? 108.823 -17.719 12.463 1.00 41.75 107 ALA C C 1
ATOM 4122 O O . ALA C 1 109 ? 107.626 -17.974 12.402 1.00 42.89 107 ALA C O 1
ATOM 4124 N N . ALA C 1 110 ? 109.382 -17.081 13.482 1.00 40.34 108 ALA C N 1
ATOM 4125 C CA . ALA C 1 110 ? 108.527 -16.529 14.588 1.00 39.75 108 ALA C CA 1
ATOM 4126 C C . ALA C 1 110 ? 108.635 -15.028 14.639 1.00 38.40 108 ALA C C 1
ATOM 4127 O O . ALA C 1 110 ? 109.707 -14.460 14.517 1.00 38.45 108 ALA C O 1
ATOM 4129 N N . ILE C 1 111 ? 107.510 -14.386 14.896 1.00 39.04 109 ILE C N 1
ATOM 4130 C CA . ILE C 1 111 ? 107.460 -12.944 14.982 1.00 37.66 109 ILE C CA 1
ATOM 4131 C C . ILE C 1 111 ? 106.757 -12.546 16.300 1.00 38.62 109 ILE C C 1
ATOM 4132 O O . ILE C 1 111 ? 105.796 -13.212 16.760 1.00 37.87 109 ILE C O 1
ATOM 4137 N N . CYS C 1 112 ? 107.212 -11.437 16.870 1.00 40.51 110 CYS C N 1
ATOM 4138 C CA . CYS C 1 112 ? 106.501 -10.799 17.997 1.00 42.09 110 CYS C CA 1
ATOM 4139 C C . CYS C 1 112 ? 106.448 -11.670 19.289 1.00 42.49 110 CYS C C 1
ATOM 4140 O O . CYS C 1 112 ? 107.474 -12.099 19.807 1.00 42.36 110 CYS C O 1
ATOM 4143 N N . GLY C 1 113 ? 105.226 -11.961 19.728 1.00 44.25 111 GLY C N 1
ATOM 4144 C CA . GLY C 1 113 ? 104.930 -12.807 20.877 1.00 44.35 111 GLY C CA 1
ATOM 4145 C C . GLY C 1 113 ? 105.381 -14.241 20.750 1.00 45.13 111 GLY C C 1
ATOM 4146 O O . GLY C 1 113 ? 105.522 -14.915 21.765 1.00 46.26 111 GLY C O 1
ATOM 4147 N N . ALA C 1 114 ? 105.572 -14.734 19.522 1.00 45.43 112 ALA C N 1
ATOM 4148 C CA . ALA C 1 114 ? 105.964 -16.125 19.292 1.00 44.94 112 ALA C CA 1
ATOM 4149 C C . ALA C 1 114 ? 107.450 -16.273 19.616 1.00 45.94 112 ALA C C 1
ATOM 4150 O O . ALA C 1 114 ? 107.982 -17.315 19.991 1.00 46.56 112 ALA C O 1
ATOM 4152 N N . THR C 1 115 ? 108.138 -15.183 19.408 1.00 46.89 113 THR C N 1
ATOM 4153 C CA . THR C 1 115 ? 109.504 -15.029 19.794 1.00 47.66 113 THR C CA 1
ATOM 4154 C C . THR C 1 115 ? 109.710 -15.335 21.309 1.00 47.84 113 THR C C 1
ATOM 4155 O O . THR C 1 115 ? 110.707 -16.009 21.736 1.00 48.17 113 THR C O 1
ATOM 4159 N N . ASP C 1 116 ? 108.766 -14.849 22.107 1.00 47.88 114 ASP C N 1
ATOM 4160 C CA . ASP C 1 116 ? 108.784 -14.993 23.570 1.00 47.23 114 ASP C CA 1
ATOM 4161 C C . ASP C 1 116 ? 108.389 -16.412 24.009 1.00 47.90 114 ASP C C 1
ATOM 4162 O O . ASP C 1 116 ? 109.054 -16.988 24.899 1.00 48.66 114 ASP C O 1
ATOM 4167 N N . ALA C 1 117 ? 107.357 -16.984 23.371 1.00 48.05 115 ALA C N 1
ATOM 4168 C CA . ALA C 1 117 ? 106.990 -18.417 23.517 1.00 48.53 115 ALA C CA 1
ATOM 4169 C C . ALA C 1 117 ? 108.243 -19.304 23.346 1.00 49.21 115 ALA C C 1
ATOM 4170 O O . ALA C 1 117 ? 108.563 -20.148 24.152 1.00 50.88 115 ALA C O 1
ATOM 4172 N N . LEU C 1 118 ? 108.997 -19.046 22.316 1.00 49.53 116 LEU C N 1
ATOM 4173 C CA . LEU C 1 118 ? 110.196 -19.801 22.038 1.00 49.52 116 LEU C CA 1
ATOM 4174 C C . LEU C 1 118 ? 111.241 -19.544 23.063 1.00 49.52 116 LEU C C 1
ATOM 4175 O O . LEU C 1 118 ? 111.957 -20.441 23.421 1.00 49.60 116 LEU C O 1
ATOM 4180 N N . ALA C 1 119 ? 111.411 -18.281 23.425 1.00 50.23 117 ALA C N 1
ATOM 4181 C CA . ALA C 1 119 ? 112.371 -17.886 24.457 1.00 51.37 117 ALA C CA 1
ATOM 4182 C C . ALA C 1 119 ? 112.125 -18.682 25.803 1.00 51.70 117 ALA C C 1
ATOM 4183 O O . ALA C 1 119 ? 113.041 -19.218 26.381 1.00 52.08 117 ALA C O 1
ATOM 4185 N N . ASN C 1 120 ? 110.888 -18.817 26.244 1.00 52.54 118 ASN C N 1
ATOM 4186 C CA . ASN C 1 120 ? 110.635 -19.479 27.521 1.00 53.86 118 ASN C CA 1
ATOM 4187 C C . ASN C 1 120 ? 110.802 -20.979 27.459 1.00 55.26 118 ASN C C 1
ATOM 4188 O O . ASN C 1 120 ? 110.950 -21.649 28.509 1.00 55.99 118 ASN C O 1
ATOM 4193 N N . MET C 1 121 ? 110.782 -21.516 26.235 1.00 55.50 119 MET C N 1
ATOM 4194 C CA . MET C 1 121 ? 110.925 -22.951 26.026 1.00 55.14 119 MET C CA 1
ATOM 4195 C C . MET C 1 121 ? 112.362 -23.361 25.943 1.00 55.39 119 MET C C 1
ATOM 4196 O O . MET C 1 121 ? 112.625 -24.514 25.813 1.00 56.59 119 MET C O 1
ATOM 4201 N N . GLY C 1 122 ? 113.292 -22.417 26.019 1.00 56.03 120 GLY C N 1
ATOM 4202 C CA . GLY C 1 122 ? 114.704 -22.708 25.938 1.00 56.41 120 GLY C CA 1
ATOM 4203 C C . GLY C 1 122 ? 115.255 -22.553 24.529 1.00 57.02 120 GLY C C 1
ATOM 4204 O O . GLY C 1 122 ? 116.497 -22.497 24.321 1.00 57.03 120 GLY C O 1
ATOM 4205 N N . TYR C 1 123 ? 114.369 -22.456 23.533 1.00 57.74 121 TYR C N 1
ATOM 4206 C CA . TYR C 1 123 ? 114.849 -22.581 22.131 1.00 57.45 121 TYR C CA 1
ATOM 4207 C C . TYR C 1 123 ? 115.841 -21.522 21.732 1.00 57.65 121 TYR C C 1
ATOM 4208 O O . TYR C 1 123 ? 116.676 -21.806 20.928 1.00 58.74 121 TYR C O 1
ATOM 4217 N N . LEU C 1 124 ? 115.773 -20.332 22.328 1.00 57.52 122 LEU C N 1
ATOM 4218 C CA . LEU C 1 124 ? 116.624 -19.199 21.967 1.00 57.15 122 LEU C CA 1
ATOM 4219 C C . LEU C 1 124 ? 117.904 -19.106 22.824 1.00 57.67 122 LEU C C 1
ATOM 4220 O O . LEU C 1 124 ? 118.704 -18.150 22.661 1.00 57.25 122 LEU C O 1
ATOM 4225 N N . ASP C 1 125 ? 118.137 -20.101 23.692 1.00 58.09 123 ASP C N 1
ATOM 4226 C CA . ASP C 1 125 ? 119.276 -20.037 24.623 1.00 58.75 123 ASP C CA 1
ATOM 4227 C C . ASP C 1 125 ? 120.615 -20.012 23.902 1.00 59.25 123 ASP C C 1
ATOM 4228 O O . ASP C 1 125 ? 121.488 -19.252 24.298 1.00 59.23 123 ASP C O 1
ATOM 4233 N N . THR C 1 126 ? 120.779 -20.832 22.852 1.00 60.27 124 THR C N 1
ATOM 4234 C CA . THR C 1 126 ? 122.066 -20.926 22.127 1.00 60.79 124 THR C CA 1
ATOM 4235 C C . THR C 1 126 ? 122.084 -20.291 20.699 1.00 60.51 124 THR C C 1
ATOM 4236 O O . THR C 1 126 ? 123.133 -20.261 20.043 1.00 60.72 124 THR C O 1
ATOM 4240 N N . ARG C 1 127 ? 120.952 -19.764 20.234 1.00 59.95 125 ARG C N 1
ATOM 4241 C CA . ARG C 1 127 ? 120.830 -19.203 18.854 1.00 59.07 125 ARG C CA 1
ATOM 4242 C C . ARG C 1 127 ? 120.678 -17.676 18.804 1.00 57.44 125 ARG C C 1
ATOM 4243 O O . ARG C 1 127 ? 119.902 -17.130 19.597 1.00 56.90 125 ARG C O 1
ATOM 4251 N N . LYS C 1 128 ? 121.271 -17.032 17.820 1.00 56.33 126 LYS C N 1
ATOM 4252 C CA . LYS C 1 128 ? 121.029 -15.627 17.553 1.00 55.49 126 LYS C CA 1
ATOM 4253 C C . LYS C 1 128 ? 119.559 -15.411 17.219 1.00 53.31 126 LYS C C 1
ATOM 4254 O O . LYS C 1 128 ? 118.955 -16.222 16.553 1.00 53.63 126 LYS C O 1
ATOM 4260 N N . HIS C 1 129 ? 118.990 -14.315 17.694 1.00 50.42 127 HIS C N 1
ATOM 4261 C CA . HIS C 1 129 ? 117.570 -14.137 17.710 1.00 48.65 127 HIS C CA 1
ATOM 4262 C C . HIS C 1 129 ? 117.274 -12.699 18.115 1.00 46.40 127 HIS C C 1
ATOM 4263 O O . HIS C 1 129 ? 118.135 -11.977 18.595 1.00 45.49 127 HIS C O 1
ATOM 4270 N N . THR C 1 130 ? 116.043 -12.288 17.896 1.00 44.74 128 THR C N 1
ATOM 4271 C CA . THR C 1 130 ? 115.568 -11.020 18.412 1.00 44.51 128 THR C CA 1
ATOM 4272 C C . THR C 1 130 ? 114.143 -11.247 18.987 1.00 44.25 128 THR C C 1
ATOM 4273 O O . THR C 1 130 ? 113.605 -12.372 18.956 1.00 43.51 128 THR C O 1
ATOM 4277 N N . SER C 1 131 ? 113.586 -10.169 19.543 1.00 44.47 129 SER C N 1
ATOM 4278 C CA . SER C 1 131 ? 112.235 -10.125 20.069 1.00 44.80 129 SER C CA 1
ATOM 4279 C C . SER C 1 131 ? 111.717 -8.693 20.072 1.00 45.05 129 SER C C 1
ATOM 4280 O O . SER C 1 131 ? 112.408 -7.765 19.653 1.00 45.17 129 SER C O 1
ATOM 4283 N N . ASN C 1 132 ? 110.506 -8.488 20.560 1.00 45.43 130 ASN C N 1
ATOM 4284 C CA . ASN C 1 132 ? 109.982 -7.140 20.571 1.00 46.73 130 ASN C CA 1
ATOM 4285 C C . ASN C 1 132 ? 110.835 -6.250 21.378 1.00 46.41 130 ASN C C 1
ATOM 4286 O O . ASN C 1 132 ? 111.211 -5.211 20.917 1.00 44.74 130 ASN C O 1
ATOM 4291 N N . ASN C 1 133 ? 111.143 -6.704 22.599 1.00 48.26 131 ASN C N 1
ATOM 4292 C CA . ASN C 1 133 ? 111.902 -5.948 23.606 1.00 48.44 131 ASN C CA 1
ATOM 4293 C C . ASN C 1 133 ? 112.644 -6.972 24.475 1.00 49.07 131 ASN C C 1
ATOM 4294 O O . ASN C 1 133 ? 111.999 -7.891 25.006 1.00 48.50 131 ASN C O 1
ATOM 4299 N N . LEU C 1 134 ? 113.976 -6.835 24.585 1.00 49.96 132 LEU C N 1
ATOM 4300 C CA . LEU C 1 134 ? 114.795 -7.769 25.398 1.00 50.86 132 LEU C CA 1
ATOM 4301 C C . LEU C 1 134 ? 114.405 -7.754 26.875 1.00 51.64 132 LEU C C 1
ATOM 4302 O O . LEU C 1 134 ? 114.160 -8.817 27.449 1.00 51.60 132 LEU C O 1
ATOM 4307 N N . GLU C 1 135 ? 114.321 -6.562 27.469 1.00 52.37 133 GLU C N 1
ATOM 4308 C CA . GLU C 1 135 ? 113.885 -6.438 28.886 1.00 52.92 133 GLU C CA 1
ATOM 4309 C C . GLU C 1 135 ? 112.500 -6.996 29.136 1.00 53.23 133 GLU C C 1
ATOM 4310 O O . GLU C 1 135 ? 112.269 -7.656 30.117 1.00 52.93 133 GLU C O 1
ATOM 4316 N N . TYR C 1 136 ? 111.579 -6.774 28.223 1.00 53.89 134 TYR C N 1
ATOM 4317 C CA . TYR C 1 136 ? 110.306 -7.396 28.356 1.00 54.52 134 TYR C CA 1
ATOM 4318 C C . TYR C 1 136 ? 110.377 -8.916 28.206 1.00 55.39 134 TYR C C 1
ATOM 4319 O O . TYR C 1 136 ? 109.597 -9.625 28.883 1.00 55.63 134 TYR C O 1
ATOM 4328 N N . THR C 1 137 ? 111.231 -9.431 27.366 1.00 55.61 135 THR C N 1
ATOM 4329 C CA . THR C 1 137 ? 111.226 -10.851 27.199 1.00 55.36 135 THR C CA 1
ATOM 4330 C C . THR C 1 137 ? 111.855 -11.535 28.402 1.00 56.15 135 THR C C 1
ATOM 4331 O O . THR C 1 137 ? 111.442 -12.589 28.776 1.00 56.58 135 THR C O 1
ATOM 4335 N N . LYS C 1 138 ? 112.823 -10.902 29.034 1.00 56.27 136 LYS C N 1
ATOM 4336 C CA . LYS C 1 138 ? 113.403 -11.399 30.273 1.00 56.31 136 LYS C CA 1
ATOM 4337 C C . LYS C 1 138 ? 112.374 -11.412 31.440 1.00 56.52 136 LYS C C 1
ATOM 4338 O O . LYS C 1 138 ? 112.197 -12.420 32.083 1.00 56.86 136 LYS C O 1
ATOM 4344 N N . MET C 1 139 ? 111.672 -10.310 31.672 1.00 57.10 137 MET C N 1
ATOM 4345 C CA . MET C 1 139 ? 110.595 -10.238 32.693 1.00 56.91 137 MET C CA 1
ATOM 4346 C C . MET C 1 139 ? 109.481 -11.286 32.450 1.00 56.77 137 MET C C 1
ATOM 4347 O O . MET C 1 139 ? 108.968 -11.875 33.382 1.00 56.83 137 MET C O 1
ATOM 4352 N N . VAL C 1 140 ? 109.113 -11.539 31.211 1.00 57.15 138 VAL C N 1
ATOM 4353 C CA . VAL C 1 140 ? 107.930 -12.367 30.930 1.00 57.12 138 VAL C CA 1
ATOM 4354 C C . VAL C 1 140 ? 108.270 -13.869 30.733 1.00 56.98 138 VAL C C 1
ATOM 4355 O O . VAL C 1 140 ? 107.368 -14.705 30.668 1.00 57.10 138 VAL C O 1
ATOM 4359 N N . CYS C 1 141 ? 109.561 -14.198 30.698 1.00 56.71 139 CYS C N 1
ATOM 4360 C CA . CYS C 1 141 ? 110.069 -15.520 30.299 1.00 56.83 139 CYS C CA 1
ATOM 4361 C C . CYS C 1 141 ? 111.099 -15.949 31.333 1.00 57.45 139 CYS C C 1
ATOM 4362 O O . CYS C 1 141 ? 112.296 -15.684 31.158 1.00 56.72 139 CYS C O 1
ATOM 4365 N N . PRO C 1 142 ? 110.655 -16.579 32.450 1.00 58.66 140 PRO C N 1
ATOM 4366 C CA . PRO C 1 142 ? 111.624 -16.986 33.483 1.00 59.02 140 PRO C CA 1
ATOM 4367 C C . PRO C 1 142 ? 112.692 -17.985 33.007 1.00 59.43 140 PRO C C 1
ATOM 4368 O O . PRO C 1 142 ? 113.773 -18.026 33.605 1.00 59.57 140 PRO C O 1
ATOM 4372 N N . ASN C 1 143 ? 112.393 -18.750 31.943 1.00 59.17 141 ASN C N 1
ATOM 4373 C CA . ASN C 1 143 ? 113.215 -19.891 31.526 1.00 59.08 141 ASN C CA 1
ATOM 4374 C C . ASN C 1 143 ? 114.262 -19.531 30.432 1.00 58.49 141 ASN C C 1
ATOM 4375 O O . ASN C 1 143 ? 115.071 -20.390 30.014 1.00 57.91 141 ASN C O 1
ATOM 4380 N N . TYR C 1 144 ? 114.278 -18.250 30.037 1.00 57.42 142 TYR C N 1
ATOM 4381 C CA . TYR C 1 144 ? 115.076 -17.788 28.903 1.00 57.54 142 TYR C CA 1
ATOM 4382 C C . TYR C 1 144 ? 116.484 -17.393 29.350 1.00 57.53 142 TYR C C 1
ATOM 4383 O O . TYR C 1 144 ? 116.662 -16.487 30.159 1.00 56.81 142 TYR C O 1
ATOM 4392 N N . LYS C 1 145 ? 117.479 -18.083 28.785 1.00 58.10 143 LYS C N 1
ATOM 4393 C CA . LYS C 1 145 ? 118.891 -17.900 29.147 1.00 58.12 143 LYS C CA 1
ATOM 4394 C C . LYS C 1 145 ? 119.711 -17.512 27.927 1.00 57.77 143 LYS C C 1
ATOM 4395 O O . LYS C 1 145 ? 120.916 -17.825 27.879 1.00 56.58 143 LYS C O 1
ATOM 4401 N N . GLY C 1 146 ? 119.060 -16.875 26.927 1.00 57.27 144 GLY C N 1
ATOM 4402 C CA . GLY C 1 146 ? 119.684 -16.572 25.633 1.00 56.63 144 GLY C CA 1
ATOM 4403 C C . GLY C 1 146 ? 120.239 -15.174 25.440 1.00 56.34 144 GLY C C 1
ATOM 4404 O O . GLY C 1 146 ? 120.784 -14.876 24.410 1.00 55.96 144 GLY C O 1
ATOM 4405 N N . GLU C 1 147 ? 120.177 -14.332 26.457 1.00 57.10 145 GLU C N 1
ATOM 4406 C CA . GLU C 1 147 ? 120.434 -12.897 26.318 1.00 57.34 145 GLU C CA 1
ATOM 4407 C C . GLU C 1 147 ? 121.650 -12.447 25.526 1.00 57.19 145 GLU C C 1
ATOM 4408 O O . GLU C 1 147 ? 121.644 -11.423 24.847 1.00 57.69 145 GLU C O 1
ATOM 4414 N N . LYS C 1 148 ? 122.718 -13.184 25.638 1.00 57.35 146 LYS C N 1
ATOM 4415 C CA . LYS C 1 148 ? 123.955 -12.757 25.032 1.00 56.93 146 LYS C CA 1
ATOM 4416 C C . LYS C 1 148 ? 123.942 -13.196 23.585 1.00 56.30 146 LYS C C 1
ATOM 4417 O O . LYS C 1 148 ? 124.846 -12.843 22.849 1.00 56.27 146 LYS C O 1
ATOM 4423 N N . PHE C 1 149 ? 122.879 -13.922 23.190 1.00 55.78 147 PHE C N 1
ATOM 4424 C CA . PHE C 1 149 ? 122.498 -14.159 21.766 1.00 55.40 147 PHE C CA 1
ATOM 4425 C C . PHE C 1 149 ? 121.475 -13.187 21.168 1.00 54.52 147 PHE C C 1
ATOM 4426 O O . PHE C 1 149 ? 121.236 -13.216 19.973 1.00 54.08 147 PHE C O 1
ATOM 4434 N N . TYR C 1 150 ? 120.941 -12.289 21.980 1.00 53.92 148 TYR C N 1
ATOM 4435 C CA . TYR C 1 150 ? 119.943 -11.347 21.500 1.00 54.61 148 TYR C CA 1
ATOM 4436 C C . TYR C 1 150 ? 120.605 -10.325 20.577 1.00 54.68 148 TYR C C 1
ATOM 4437 O O . TYR C 1 150 ? 121.707 -9.883 20.823 1.00 54.50 148 TYR C O 1
ATOM 4446 N N . GLU C 1 151 ? 119.937 -10.008 19.477 1.00 55.64 149 GLU C N 1
ATOM 4447 C CA . GLU C 1 151 ? 120.417 -8.989 18.507 1.00 56.46 149 GLU C CA 1
ATOM 4448 C C . GLU C 1 151 ? 119.333 -7.924 18.390 1.00 56.03 149 GLU C C 1
ATOM 4449 O O . GLU C 1 151 ? 118.153 -8.243 18.476 1.00 55.46 149 GLU C O 1
ATOM 4455 N N . LEU C 1 152 ? 119.727 -6.671 18.194 1.00 56.50 150 LEU C N 1
ATOM 4456 C CA . LEU C 1 152 ? 118.760 -5.562 18.018 1.00 57.27 150 LEU C CA 1
ATOM 4457 C C . LEU C 1 152 ? 117.785 -5.740 16.825 1.00 56.72 150 LEU C C 1
ATOM 4458 O O . LEU C 1 152 ? 116.636 -5.335 16.898 1.00 57.27 150 LEU C O 1
ATOM 4463 N N . GLY C 1 153 ? 118.228 -6.357 15.742 1.00 56.62 151 GLY C N 1
ATOM 4464 C CA . GLY C 1 153 ? 117.288 -6.774 14.681 1.00 56.34 151 GLY C CA 1
ATOM 4465 C C . GLY C 1 153 ? 116.902 -5.640 13.744 1.00 55.55 151 GLY C C 1
ATOM 4466 O O . GLY C 1 153 ? 117.732 -4.811 13.353 1.00 56.70 151 GLY C O 1
ATOM 4467 N N . PRO C 1 154 ? 115.631 -5.557 13.368 1.00 54.45 152 PRO C N 1
ATOM 4468 C CA . PRO C 1 154 ? 114.378 -6.141 13.890 1.00 52.71 152 PRO C CA 1
ATOM 4469 C C . PRO C 1 154 ? 113.978 -7.543 13.356 1.00 51.16 152 PRO C C 1
ATOM 4470 O O . PRO C 1 154 ? 112.933 -8.030 13.693 1.00 50.34 152 PRO C O 1
ATOM 4474 N N . ALA C 1 155 ? 114.825 -8.165 12.549 1.00 50.73 153 ALA C N 1
ATOM 4475 C CA . ALA C 1 155 ? 114.622 -9.505 11.997 1.00 50.61 153 ALA C CA 1
ATOM 4476 C C . ALA C 1 155 ? 115.999 -10.153 12.041 1.00 50.06 153 ALA C C 1
ATOM 4477 O O . ALA C 1 155 ? 116.980 -9.502 11.687 1.00 50.51 153 ALA C O 1
ATOM 4479 N N . VAL C 1 156 ? 116.081 -11.411 12.468 1.00 49.59 154 VAL C N 1
ATOM 4480 C CA . VAL C 1 156 ? 117.361 -12.132 12.561 1.00 49.57 154 VAL C CA 1
ATOM 4481 C C . VAL C 1 156 ? 117.100 -13.555 12.103 1.00 49.13 154 VAL C C 1
ATOM 4482 O O . VAL C 1 156 ? 116.053 -14.112 12.386 1.00 48.75 154 VAL C O 1
ATOM 4486 N N . SER C 1 157 ? 118.093 -14.133 11.460 1.00 49.60 155 SER C N 1
ATOM 4487 C CA . SER C 1 157 ? 118.000 -15.336 10.678 1.00 51.04 155 SER C CA 1
ATOM 4488 C C . SER C 1 157 ? 119.118 -16.233 11.159 1.00 52.20 155 SER C C 1
ATOM 4489 O O . SER C 1 157 ? 120.276 -15.897 11.002 1.00 54.32 155 SER C O 1
ATOM 4492 N N . ASP C 1 158 ? 118.818 -17.381 11.724 1.00 52.83 156 ASP C N 1
ATOM 4493 C CA . ASP C 1 158 ? 119.879 -18.222 12.231 1.00 52.68 156 ASP C CA 1
ATOM 4494 C C . ASP C 1 158 ? 119.677 -19.693 11.877 1.00 52.53 156 ASP C C 1
ATOM 4495 O O . ASP C 1 158 ? 118.763 -20.329 12.402 1.00 53.56 156 ASP C O 1
ATOM 4500 N N . ALA C 1 159 ? 120.556 -20.255 11.058 1.00 51.87 157 ALA C N 1
ATOM 4501 C CA . ALA C 1 159 ? 120.328 -21.597 10.515 1.00 50.55 157 ALA C CA 1
ATOM 4502 C C . ALA C 1 159 ? 118.860 -21.645 10.042 1.00 49.23 157 ALA C C 1
ATOM 4503 O O . ALA C 1 159 ? 118.463 -20.776 9.256 1.00 50.30 157 ALA C O 1
ATOM 4505 N N . ASN C 1 160 ? 118.074 -22.628 10.490 1.00 47.30 158 ASN C N 1
ATOM 4506 C CA . ASN C 1 160 ? 116.634 -22.716 10.146 1.00 46.50 158 ASN C CA 1
ATOM 4507 C C . ASN C 1 160 ? 115.660 -21.842 10.964 1.00 45.44 158 ASN C C 1
ATOM 4508 O O . ASN C 1 160 ? 114.443 -22.072 10.910 1.00 45.38 158 ASN C O 1
ATOM 4513 N N . LEU C 1 161 ? 116.174 -20.881 11.753 1.00 44.46 159 LEU C N 1
ATOM 4514 C CA . LEU C 1 161 ? 115.326 -20.144 12.677 1.00 44.10 159 LEU C CA 1
ATOM 4515 C C . LEU C 1 161 ? 115.273 -18.720 12.201 1.00 43.20 159 LEU C C 1
ATOM 4516 O O . LEU C 1 161 ? 116.300 -18.143 11.957 1.00 44.91 159 LEU C O 1
ATOM 4521 N N . VAL C 1 162 ? 114.079 -18.187 11.995 1.00 42.47 160 VAL C N 1
ATOM 4522 C CA . VAL C 1 162 ? 113.891 -16.747 11.727 1.00 42.07 160 VAL C CA 1
ATOM 4523 C C . VAL C 1 162 ? 113.028 -16.150 12.845 1.00 41.18 160 VAL C C 1
ATOM 4524 O O . VAL C 1 162 ? 111.949 -16.685 13.164 1.00 42.47 160 VAL C O 1
ATOM 4528 N N . THR C 1 163 ? 113.522 -15.091 13.492 1.00 40.62 161 THR C N 1
ATOM 4529 C CA . THR C 1 163 ? 112.737 -14.396 14.549 1.00 40.26 161 THR C CA 1
ATOM 4530 C C . THR C 1 163 ? 112.696 -12.952 14.126 1.00 39.66 161 THR C C 1
ATOM 4531 O O . THR C 1 163 ? 113.596 -12.522 13.402 1.00 39.51 161 THR C O 1
ATOM 4535 N N . ALA C 1 164 ? 111.658 -12.232 14.544 1.00 38.47 162 ALA C N 1
ATOM 4536 C CA . ALA C 1 164 ? 111.524 -10.827 14.249 1.00 38.58 162 ALA C CA 1
ATOM 4537 C C . ALA C 1 164 ? 110.590 -10.172 15.224 1.00 38.93 162 ALA C C 1
ATOM 4538 O O . ALA C 1 164 ? 109.716 -10.803 15.797 1.00 40.34 162 ALA C O 1
ATOM 4540 N N . SER C 1 165 ? 110.744 -8.862 15.366 1.00 39.74 163 SER C N 1
ATOM 4541 C CA . SER C 1 165 ? 109.882 -8.032 16.165 1.00 38.39 163 SER C CA 1
ATOM 4542 C C . SER C 1 165 ? 108.569 -7.770 15.390 1.00 39.29 163 SER C C 1
ATOM 4543 O O . SER C 1 165 ? 108.571 -7.671 14.116 1.00 39.74 163 SER C O 1
ATOM 4546 N N . GLY C 1 166 ? 107.445 -7.667 16.073 1.00 37.84 164 GLY C N 1
ATOM 4547 C CA . GLY C 1 166 ? 106.176 -7.571 15.335 1.00 38.00 164 GLY C CA 1
ATOM 4548 C C . GLY C 1 166 ? 105.950 -6.246 14.612 1.00 37.92 164 GLY C C 1
ATOM 4549 O O . GLY C 1 166 ? 105.097 -6.159 13.771 1.00 38.41 164 GLY C O 1
ATOM 4550 N N . ILE C 1 167 ? 106.742 -5.215 14.900 1.00 37.11 165 ILE C N 1
ATOM 4551 C CA . ILE C 1 167 ? 106.640 -3.954 14.131 1.00 36.37 165 ILE C CA 1
ATOM 4552 C C . ILE C 1 167 ? 107.433 -4.069 12.812 1.00 36.01 165 ILE C C 1
ATOM 4553 O O . ILE C 1 167 ? 107.447 -3.161 12.014 1.00 36.05 165 ILE C O 1
ATOM 4558 N N . ALA C 1 168 ? 108.082 -5.214 12.582 1.00 35.97 166 ALA C N 1
ATOM 4559 C CA . ALA C 1 168 ? 108.929 -5.432 11.417 1.00 35.36 166 ALA C CA 1
ATOM 4560 C C . ALA C 1 168 ? 108.455 -6.604 10.520 1.00 35.01 166 ALA C C 1
ATOM 4561 O O . ALA C 1 168 ? 109.250 -7.487 10.200 1.00 35.11 166 ALA C O 1
ATOM 4563 N N . PRO C 1 169 ? 107.183 -6.585 10.072 1.00 33.83 167 PRO C N 1
ATOM 4564 C CA . PRO C 1 169 ? 106.701 -7.669 9.198 1.00 34.50 167 PRO C CA 1
ATOM 4565 C C . PRO C 1 169 ? 107.301 -7.761 7.774 1.00 33.95 167 PRO C C 1
ATOM 4566 O O . PRO C 1 169 ? 107.288 -8.805 7.185 1.00 33.46 167 PRO C O 1
ATOM 4570 N N . LEU C 1 170 ? 107.786 -6.649 7.242 1.00 34.45 168 LEU C N 1
ATOM 4571 C CA . LEU C 1 170 ? 108.433 -6.622 5.939 1.00 35.65 168 LEU C CA 1
ATOM 4572 C C . LEU C 1 170 ? 109.821 -7.264 5.991 1.00 34.58 168 LEU C C 1
ATOM 4573 O O . LEU C 1 170 ? 110.168 -8.041 5.132 1.00 34.84 168 LEU C O 1
ATOM 4578 N N . GLU C 1 171 ? 110.617 -6.873 6.978 1.00 33.40 169 GLU C N 1
ATOM 4579 C CA . GLU C 1 171 ? 111.904 -7.506 7.253 1.00 33.72 169 GLU C CA 1
ATOM 4580 C C . GLU C 1 171 ? 111.875 -9.029 7.572 1.00 33.23 169 GLU C C 1
ATOM 4581 O O . GLU C 1 171 ? 112.718 -9.805 7.151 1.00 36.02 169 GLU C O 1
ATOM 4587 N N . PHE C 1 172 ? 110.942 -9.427 8.357 1.00 33.09 170 PHE C N 1
ATOM 4588 C CA . PHE C 1 172 ? 110.605 -10.814 8.651 1.00 33.85 170 PHE C CA 1
ATOM 4589 C C . PHE C 1 172 ? 110.296 -11.512 7.364 1.00 33.96 170 PHE C C 1
ATOM 4590 O O . PHE C 1 172 ? 110.971 -12.480 7.071 1.00 35.15 170 PHE C O 1
ATOM 4598 N N . ALA C 1 173 ? 109.312 -11.014 6.581 1.00 35.37 171 ALA C N 1
ATOM 4599 C CA . ALA C 1 173 ? 108.956 -11.583 5.244 1.00 35.43 171 ALA C CA 1
ATOM 4600 C C . ALA C 1 173 ? 110.171 -11.813 4.354 1.00 36.08 171 ALA C C 1
ATOM 4601 O O . ALA C 1 173 ? 110.356 -12.901 3.836 1.00 35.62 171 ALA C O 1
ATOM 4603 N N . MET C 1 174 ? 111.023 -10.797 4.275 1.00 36.32 172 MET C N 1
ATOM 4604 C CA . MET C 1 174 ? 112.230 -10.833 3.521 1.00 37.57 172 MET C CA 1
ATOM 4605 C C . MET C 1 174 ? 113.214 -11.870 3.959 1.00 36.90 172 MET C C 1
ATOM 4606 O O . MET C 1 174 ? 113.774 -12.533 3.122 1.00 37.17 172 MET C O 1
ATOM 4611 N N . GLU C 1 175 ? 113.443 -12.020 5.264 1.00 37.89 173 GLU C N 1
ATOM 4612 C CA . GLU C 1 175 ? 114.363 -13.024 5.748 1.00 37.86 173 GLU C CA 1
ATOM 4613 C C . GLU C 1 175 ? 113.838 -14.406 5.515 1.00 36.84 173 GLU C C 1
ATOM 4614 O O . GLU C 1 175 ? 114.624 -15.306 5.238 1.00 37.81 173 GLU C O 1
ATOM 4620 N N . VAL C 1 176 ? 112.540 -14.603 5.681 1.00 36.03 174 VAL C N 1
ATOM 4621 C CA . VAL C 1 176 ? 111.943 -15.901 5.333 1.00 36.56 174 VAL C CA 1
ATOM 4622 C C . VAL C 1 176 ? 112.048 -16.237 3.830 1.00 37.07 174 VAL C C 1
ATOM 4623 O O . VAL C 1 176 ? 112.346 -17.353 3.467 1.00 36.67 174 VAL C O 1
ATOM 4627 N N . LEU C 1 177 ? 111.794 -15.264 2.987 1.00 37.80 175 LEU C N 1
ATOM 4628 C CA . LEU C 1 177 ? 111.825 -15.450 1.573 1.00 38.63 175 LEU C CA 1
ATOM 4629 C C . LEU C 1 177 ? 113.247 -15.711 1.247 1.00 39.08 175 LEU C C 1
ATOM 4630 O O . LEU C 1 177 ? 113.515 -16.643 0.500 1.00 37.38 175 LEU C O 1
ATOM 4635 N N . LYS C 1 178 ? 114.136 -14.927 1.848 1.00 41.08 176 LYS C N 1
ATOM 4636 C CA . LYS C 1 178 ? 115.585 -15.060 1.567 1.00 42.27 176 LYS C CA 1
ATOM 4637 C C . LYS C 1 178 ? 116.032 -16.488 1.871 1.00 42.90 176 LYS C C 1
ATOM 4638 O O . LYS C 1 178 ? 116.660 -17.156 1.028 1.00 43.16 176 LYS C O 1
ATOM 4644 N N . LYS C 1 179 ? 115.590 -16.977 3.012 1.00 43.55 177 LYS C N 1
ATOM 4645 C CA . LYS C 1 179 ? 115.921 -18.310 3.468 1.00 44.26 177 LYS C CA 1
ATOM 4646 C C . LYS C 1 179 ? 115.403 -19.466 2.603 1.00 44.19 177 LYS C C 1
ATOM 4647 O O . LYS C 1 179 ? 116.151 -20.378 2.315 1.00 45.12 177 LYS C O 1
ATOM 4653 N N . ILE C 1 180 ? 114.138 -19.453 2.235 1.00 44.51 178 ILE C N 1
ATOM 4654 C CA . ILE C 1 180 ? 113.572 -20.493 1.373 1.00 44.52 178 ILE C CA 1
ATOM 4655 C C . ILE C 1 180 ? 113.905 -20.309 -0.117 1.00 45.02 178 ILE C C 1
ATOM 4656 O O . ILE C 1 180 ? 113.587 -21.156 -0.933 1.00 46.54 178 ILE C O 1
ATOM 4661 N N . ASP C 1 181 ? 114.592 -19.219 -0.458 1.00 45.07 179 ASP C N 1
ATOM 4662 C CA . ASP C 1 181 ? 115.253 -19.055 -1.753 1.00 43.87 179 ASP C CA 1
ATOM 4663 C C . ASP C 1 181 ? 114.329 -19.112 -2.959 1.00 43.37 179 ASP C C 1
ATOM 4664 O O . ASP C 1 181 ? 114.647 -19.724 -3.956 1.00 43.33 179 ASP C O 1
ATOM 4669 N N . VAL C 1 182 ? 113.238 -18.363 -2.903 1.00 42.05 180 VAL C N 1
ATOM 4670 C CA . VAL C 1 182 ? 112.097 -18.587 -3.787 1.00 39.67 180 VAL C CA 1
ATOM 4671 C C . VAL C 1 182 ? 112.043 -17.449 -4.851 1.00 38.09 180 VAL C C 1
ATOM 4672 O O . VAL C 1 182 ? 111.498 -17.625 -5.935 1.00 37.25 180 VAL C O 1
ATOM 4676 N N . PHE C 1 183 ? 112.696 -16.321 -4.557 1.00 37.19 181 PHE C N 1
ATOM 4677 C CA . PHE C 1 183 ? 112.861 -15.150 -5.453 1.00 37.09 181 PHE C CA 1
ATOM 4678 C C . PHE C 1 183 ? 114.349 -15.134 -5.824 1.00 36.46 181 PHE C C 1
ATOM 4679 O O . PHE C 1 183 ? 115.123 -15.589 -5.048 1.00 34.70 181 PHE C O 1
ATOM 4687 N N . THR C 1 184 ? 114.746 -14.632 -7.000 1.00 37.39 182 THR C N 1
ATOM 4688 C CA . THR C 1 184 ? 116.138 -14.237 -7.200 1.00 38.00 182 THR C CA 1
ATOM 4689 C C . THR C 1 184 ? 116.522 -13.209 -6.101 1.00 38.69 182 THR C C 1
ATOM 4690 O O . THR C 1 184 ? 115.657 -12.675 -5.426 1.00 38.27 182 THR C O 1
ATOM 4694 N N . LEU C 1 185 ? 117.815 -12.972 -5.896 1.00 40.10 183 LEU C N 1
ATOM 4695 C CA . LEU C 1 185 ? 118.276 -12.064 -4.856 1.00 41.45 183 LEU C CA 1
ATOM 4696 C C . LEU C 1 185 ? 117.974 -10.604 -5.251 1.00 41.12 183 LEU C C 1
ATOM 4697 O O . LEU C 1 185 ? 117.592 -9.794 -4.418 1.00 42.30 183 LEU C O 1
ATOM 4702 N N . ASP C 1 186 ? 118.116 -10.299 -6.517 1.00 41.14 184 ASP C N 1
ATOM 4703 C CA . ASP C 1 186 ? 117.645 -9.038 -7.069 1.00 41.60 184 ASP C CA 1
ATOM 4704 C C . ASP C 1 186 ? 116.133 -8.772 -6.923 1.00 40.97 184 ASP C C 1
ATOM 4705 O O . ASP C 1 186 ? 115.772 -7.654 -6.566 1.00 41.07 184 ASP C O 1
ATOM 4710 N N . ALA C 1 187 ? 115.276 -9.757 -7.217 1.00 39.75 185 ALA C N 1
ATOM 4711 C CA . ALA C 1 187 ? 113.834 -9.620 -7.035 1.00 39.29 185 ALA C CA 1
ATOM 4712 C C . ALA C 1 187 ? 113.559 -9.286 -5.565 1.00 39.59 185 ALA C C 1
ATOM 4713 O O . ALA C 1 187 ? 112.838 -8.334 -5.218 1.00 39.72 185 ALA C O 1
ATOM 4715 N N . LEU C 1 188 ? 114.185 -10.040 -4.661 1.00 40.66 186 LEU C N 1
ATOM 4716 C CA . LEU C 1 188 ? 113.987 -9.847 -3.243 1.00 39.93 186 LEU C CA 1
ATOM 4717 C C . LEU C 1 188 ? 114.434 -8.482 -2.809 1.00 39.53 186 LEU C C 1
ATOM 4718 O O . LEU C 1 188 ? 113.776 -7.853 -2.000 1.00 38.42 186 LEU C O 1
ATOM 4723 N N . HIS C 1 189 ? 115.560 -8.015 -3.331 1.00 40.29 187 HIS C N 1
ATOM 4724 C CA . HIS C 1 189 ? 116.029 -6.673 -2.940 1.00 41.25 187 HIS C CA 1
ATOM 4725 C C . HIS C 1 189 ? 115.085 -5.593 -3.426 1.00 38.86 187 HIS C C 1
ATOM 4726 O O . HIS C 1 189 ? 114.736 -4.702 -2.651 1.00 38.47 187 HIS C O 1
ATOM 4733 N N . SER C 1 190 ? 114.582 -5.753 -4.651 1.00 37.28 188 SER C N 1
ATOM 4734 C CA . SER C 1 190 ? 113.710 -4.780 -5.279 1.00 36.05 188 SER C CA 1
ATOM 4735 C C . SER C 1 190 ? 112.388 -4.724 -4.588 1.00 34.12 188 SER C C 1
ATOM 4736 O O . SER C 1 190 ? 111.871 -3.632 -4.291 1.00 31.98 188 SER C O 1
ATOM 4739 N N . TRP C 1 191 ? 111.878 -5.914 -4.294 1.00 33.19 189 TRP C N 1
ATOM 4740 C CA . TRP C 1 191 ? 110.645 -6.071 -3.513 1.00 34.04 189 TRP C CA 1
ATOM 4741 C C . TRP C 1 191 ? 110.665 -5.350 -2.181 1.00 34.79 189 TRP C C 1
ATOM 4742 O O . TRP C 1 191 ? 109.719 -4.648 -1.821 1.00 35.44 189 TRP C O 1
ATOM 4753 N N . TYR C 1 192 ? 111.727 -5.575 -1.430 1.00 35.33 190 TYR C N 1
ATOM 4754 C CA . TYR C 1 192 ? 111.847 -5.028 -0.133 1.00 35.00 190 TYR C CA 1
ATOM 4755 C C . TYR C 1 192 ? 111.884 -3.531 -0.209 1.00 35.78 190 TYR C C 1
ATOM 4756 O O . TYR C 1 192 ? 111.256 -2.854 0.555 1.00 36.83 190 TYR C O 1
ATOM 4765 N N . ASN C 1 193 ? 112.661 -3.027 -1.145 1.00 37.44 191 ASN C N 1
ATOM 4766 C CA . ASN C 1 193 ? 112.839 -1.615 -1.312 1.00 38.42 191 ASN C CA 1
ATOM 4767 C C . ASN C 1 193 ? 111.626 -0.920 -1.801 1.00 38.41 191 ASN C C 1
ATOM 4768 O O . ASN C 1 193 ? 111.441 0.196 -1.459 1.00 40.11 191 ASN C O 1
ATOM 4773 N N . LEU C 1 194 ? 110.836 -1.541 -2.666 1.00 38.69 192 LEU C N 1
ATOM 4774 C CA . LEU C 1 194 ? 109.543 -0.978 -3.097 1.00 38.02 192 LEU C CA 1
ATOM 4775 C C . LEU C 1 194 ? 108.644 -0.770 -1.899 1.00 37.92 192 LEU C C 1
ATOM 4776 O O . LEU C 1 194 ? 108.136 0.316 -1.685 1.00 38.28 192 LEU C O 1
ATOM 4781 N N . ASN C 1 195 ? 108.513 -1.817 -1.089 1.00 37.85 193 ASN C N 1
ATOM 4782 C CA . ASN C 1 195 ? 107.612 -1.836 -0.003 1.00 37.40 193 ASN C CA 1
ATOM 4783 C C . ASN C 1 195 ? 108.072 -0.903 1.045 1.00 37.30 193 ASN C C 1
ATOM 4784 O O . ASN C 1 195 ? 107.248 -0.337 1.666 1.00 38.00 193 ASN C O 1
ATOM 4789 N N . LYS C 1 196 ? 109.374 -0.759 1.253 1.00 37.82 194 LYS C N 1
ATOM 4790 C CA . LYS C 1 196 ? 109.940 0.056 2.355 1.00 38.14 194 LYS C CA 1
ATOM 4791 C C . LYS C 1 196 ? 109.869 1.542 1.981 1.00 38.49 194 LYS C C 1
ATOM 4792 O O . LYS C 1 196 ? 109.537 2.397 2.785 1.00 39.37 194 LYS C O 1
ATOM 4798 N N . THR C 1 197 ? 110.072 1.810 0.704 1.00 38.57 195 THR C N 1
ATOM 4799 C CA . THR C 1 197 ? 110.486 3.099 0.166 1.00 39.32 195 THR C CA 1
ATOM 4800 C C . THR C 1 197 ? 109.332 3.801 -0.636 1.00 40.90 195 THR C C 1
ATOM 4801 O O . THR C 1 197 ? 109.233 5.029 -0.697 1.00 40.73 195 THR C O 1
ATOM 4805 N N . HIS C 1 198 ? 108.495 2.977 -1.265 1.00 41.40 196 HIS C N 1
ATOM 4806 C CA . HIS C 1 198 ? 107.401 3.371 -2.091 1.00 42.38 196 HIS C CA 1
ATOM 4807 C C . HIS C 1 198 ? 107.844 3.919 -3.439 1.00 43.72 196 HIS C C 1
ATOM 4808 O O . HIS C 1 198 ? 107.023 4.476 -4.166 1.00 46.61 196 HIS C O 1
ATOM 4815 N N . LYS C 1 199 ? 109.094 3.699 -3.809 1.00 44.77 197 LYS C N 1
ATOM 4816 C CA . LYS C 1 199 ? 109.708 4.262 -5.033 1.00 44.64 197 LYS C CA 1
ATOM 4817 C C . LYS C 1 199 ? 109.374 3.414 -6.238 1.00 43.77 197 LYS C C 1
ATOM 4818 O O . LYS C 1 199 ? 109.695 2.233 -6.280 1.00 43.43 197 LYS C O 1
ATOM 4824 N N . PRO C 1 200 ? 108.713 4.011 -7.237 1.00 43.27 198 PRO C N 1
ATOM 4825 C CA . PRO C 1 200 ? 108.158 3.183 -8.267 1.00 42.14 198 PRO C CA 1
ATOM 4826 C C . PRO C 1 200 ? 109.183 2.408 -9.010 1.00 41.15 198 PRO C C 1
ATOM 4827 O O . PRO C 1 200 ? 108.895 1.305 -9.446 1.00 40.82 198 PRO C O 1
ATOM 4831 N N . GLU C 1 201 ? 110.367 2.959 -9.162 1.00 40.69 199 GLU C N 1
ATOM 4832 C CA . GLU C 1 201 ? 111.413 2.294 -9.968 1.00 41.15 199 GLU C CA 1
ATOM 4833 C C . GLU C 1 201 ? 111.791 0.895 -9.488 1.00 40.68 199 GLU C C 1
ATOM 4834 O O . GLU C 1 201 ? 112.256 0.071 -10.279 1.00 41.37 199 GLU C O 1
ATOM 4840 N N . TYR C 1 202 ? 111.599 0.635 -8.188 1.00 40.04 200 TYR C N 1
ATOM 4841 C CA . TYR C 1 202 ? 111.785 -0.679 -7.639 1.00 38.92 200 TYR C CA 1
ATOM 4842 C C . TYR C 1 202 ? 110.803 -1.717 -8.134 1.00 38.48 200 TYR C C 1
ATOM 4843 O O . TYR C 1 202 ? 111.166 -2.903 -8.289 1.00 37.57 200 TYR C O 1
ATOM 4852 N N . PHE C 1 203 ? 109.599 -1.258 -8.478 1.00 37.84 201 PHE C N 1
ATOM 4853 C CA . PHE C 1 203 ? 108.610 -2.122 -9.093 1.00 37.12 201 PHE C CA 1
ATOM 4854 C C . PHE C 1 203 ? 109.102 -2.649 -10.408 1.00 35.40 201 PHE C C 1
ATOM 4855 O O . PHE C 1 203 ? 109.155 -3.843 -10.637 1.00 33.41 201 PHE C O 1
ATOM 4863 N N . PHE C 1 204 ? 109.563 -1.732 -11.230 1.00 35.73 202 PHE C N 1
ATOM 4864 C CA . PHE C 1 204 ? 110.032 -2.049 -12.577 1.00 35.82 202 PHE C CA 1
ATOM 4865 C C . PHE C 1 204 ? 111.242 -2.976 -12.502 1.00 36.16 202 PHE C C 1
ATOM 4866 O O . PHE C 1 204 ? 111.320 -3.988 -13.197 1.00 36.15 202 PHE C O 1
ATOM 4874 N N . GLN C 1 205 ? 112.188 -2.608 -11.647 1.00 36.20 203 GLN C N 1
ATOM 4875 C CA . GLN C 1 205 ? 113.323 -3.436 -11.372 1.00 36.66 203 GLN C CA 1
ATOM 4876 C C . GLN C 1 205 ? 112.990 -4.839 -10.832 1.00 36.98 203 GLN C C 1
ATOM 4877 O O . GLN C 1 205 ? 113.656 -5.792 -11.210 1.00 37.95 203 GLN C O 1
ATOM 4883 N N . LEU C 1 206 ? 111.989 -4.956 -9.942 1.00 38.42 204 LEU C N 1
ATOM 4884 C CA . LEU C 1 206 ? 111.329 -6.252 -9.584 1.00 37.89 204 LEU C CA 1
ATOM 4885 C C . LEU C 1 206 ? 110.826 -7.002 -10.779 1.00 37.22 204 LEU C C 1
ATOM 4886 O O . LEU C 1 206 ? 111.180 -8.149 -10.970 1.00 36.72 204 LEU C O 1
ATOM 4891 N N . MET C 1 207 ? 109.999 -6.365 -11.595 1.00 38.13 205 MET C N 1
ATOM 4892 C CA . MET C 1 207 ? 109.426 -7.055 -12.772 1.00 39.13 205 MET C CA 1
ATOM 4893 C C . MET C 1 207 ? 110.536 -7.468 -13.794 1.00 40.24 205 MET C C 1
ATOM 4894 O O . MET C 1 207 ? 110.399 -8.471 -14.513 1.00 39.46 205 MET C O 1
ATOM 4899 N N . ASN C 1 208 ? 111.677 -6.777 -13.779 1.00 41.50 206 ASN C N 1
ATOM 4900 C CA . ASN C 1 208 ? 112.773 -7.156 -14.686 1.00 42.53 206 ASN C CA 1
ATOM 4901 C C . ASN C 1 208 ? 113.654 -8.222 -14.088 1.00 42.70 206 ASN C C 1
ATOM 4902 O O . ASN C 1 208 ? 114.470 -8.764 -14.787 1.00 40.96 206 ASN C O 1
ATOM 4907 N N . SER C 1 209 ? 113.453 -8.547 -12.807 1.00 43.01 207 SER C N 1
ATOM 4908 C CA . SER C 1 209 ? 114.357 -9.451 -12.072 1.00 42.91 207 SER C CA 1
ATOM 4909 C C . SER C 1 209 ? 113.785 -10.779 -11.663 1.00 42.31 207 SER C C 1
ATOM 4910 O O . SER C 1 209 ? 114.506 -11.548 -11.009 1.00 41.82 207 SER C O 1
ATOM 4913 N N . ILE C 1 210 ? 112.522 -11.046 -11.994 1.00 42.04 208 ILE C N 1
ATOM 4914 C CA . ILE C 1 210 ? 111.813 -12.197 -11.444 1.00 42.12 208 ILE C CA 1
ATOM 4915 C C . ILE C 1 210 ? 112.578 -13.483 -11.740 1.00 42.75 208 ILE C C 1
ATOM 4916 O O . ILE C 1 210 ? 112.618 -14.347 -10.884 1.00 42.54 208 ILE C O 1
ATOM 4921 N N . ASN C 1 211 ? 113.236 -13.573 -12.906 1.00 43.76 209 ASN C N 1
ATOM 4922 C CA . ASN C 1 211 ? 113.890 -14.809 -13.402 1.00 43.84 209 ASN C CA 1
ATOM 4923 C C . ASN C 1 211 ? 115.417 -14.797 -13.799 1.00 43.23 209 ASN C C 1
ATOM 4924 O O . ASN C 1 211 ? 116.155 -13.806 -13.687 1.00 42.08 209 ASN C O 1
ATOM 4929 N N . GLN D 1 4 ? 115.493 25.177 58.705 1.00 57.01 2 GLN D N 1
ATOM 4930 C CA . GLN D 1 4 ? 114.276 24.454 59.238 1.00 56.02 2 GLN D CA 1
ATOM 4931 C C . GLN D 1 4 ? 112.979 24.909 58.515 1.00 55.56 2 GLN D C 1
ATOM 4932 O O . GLN D 1 4 ? 112.584 26.074 58.584 1.00 56.03 2 GLN D O 1
ATOM 4938 N N . THR D 1 5 ? 112.329 23.987 57.811 1.00 54.25 3 THR D N 1
ATOM 4939 C CA . THR D 1 5 ? 111.079 24.272 57.048 1.00 53.09 3 THR D CA 1
ATOM 4940 C C . THR D 1 5 ? 109.914 24.691 57.934 1.00 52.03 3 THR D C 1
ATOM 4941 O O . THR D 1 5 ? 109.603 24.010 58.915 1.00 50.95 3 THR D O 1
ATOM 4945 N N . LYS D 1 6 ? 109.260 25.793 57.562 1.00 51.21 4 LYS D N 1
ATOM 4946 C CA . LYS D 1 6 ? 108.225 26.407 58.401 1.00 50.80 4 LYS D CA 1
ATOM 4947 C C . LYS D 1 6 ? 106.820 26.233 57.826 1.00 49.72 4 LYS D C 1
ATOM 4948 O O . LYS D 1 6 ? 105.873 26.074 58.592 1.00 49.97 4 LYS D O 1
ATOM 4954 N N . LYS D 1 7 ? 106.661 26.225 56.503 1.00 48.05 5 LYS D N 1
ATOM 4955 C CA . LYS D 1 7 ? 105.337 25.935 55.905 1.00 47.11 5 LYS D CA 1
ATOM 4956 C C . LYS D 1 7 ? 105.420 24.835 54.858 1.00 44.56 5 LYS D C 1
ATOM 4957 O O . LYS D 1 7 ? 106.470 24.582 54.332 1.00 44.55 5 LYS D O 1
ATOM 4963 N N . ALA D 1 8 ? 104.321 24.131 54.656 1.00 42.06 6 ALA D N 1
ATOM 4964 C CA . ALA D 1 8 ? 104.196 23.110 53.654 1.00 40.65 6 ALA D CA 1
ATOM 4965 C C . ALA D 1 8 ? 102.945 23.431 52.887 1.00 38.08 6 ALA D C 1
ATOM 4966 O O . ALA D 1 8 ? 101.918 23.630 53.449 1.00 35.89 6 ALA D O 1
ATOM 4968 N N . PHE D 1 9 ? 103.109 23.561 51.583 1.00 37.71 7 PHE D N 1
ATOM 4969 C CA . PHE D 1 9 ? 102.001 23.823 50.646 1.00 37.61 7 PHE D CA 1
ATOM 4970 C C . PHE D 1 9 ? 101.735 22.632 49.771 1.00 36.78 7 PHE D C 1
ATOM 4971 O O . PHE D 1 9 ? 102.665 22.021 49.280 1.00 35.40 7 PHE D O 1
ATOM 4979 N N . LEU D 1 10 ? 100.460 22.278 49.595 1.00 37.38 8 LEU D N 1
ATOM 4980 C CA . LEU D 1 10 ? 100.113 21.332 48.555 1.00 37.22 8 LEU D CA 1
ATOM 4981 C C . LEU D 1 10 ? 99.277 22.057 47.534 1.00 38.40 8 LEU D C 1
ATOM 4982 O O . LEU D 1 10 ? 98.146 22.493 47.792 1.00 40.22 8 LEU D O 1
ATOM 4987 N N . TYR D 1 11 ? 99.778 22.135 46.329 1.00 41.24 9 TYR D N 1
ATOM 4988 C CA . TYR D 1 11 ? 98.947 22.617 45.200 1.00 40.24 9 TYR D CA 1
ATOM 4989 C C . TYR D 1 11 ? 97.818 21.657 44.864 1.00 39.39 9 TYR D C 1
ATOM 4990 O O . TYR D 1 11 ? 98.056 20.473 44.522 1.00 39.59 9 TYR D O 1
ATOM 4999 N N . VAL D 1 12 ? 96.593 22.170 44.972 1.00 38.42 10 VAL D N 1
ATOM 5000 C CA . VAL D 1 12 ? 95.350 21.399 44.718 1.00 38.13 10 VAL D CA 1
ATOM 5001 C C . VAL D 1 12 ? 94.636 21.872 43.435 1.00 38.10 10 VAL D C 1
ATOM 5002 O O . VAL D 1 12 ? 94.470 23.070 43.215 1.00 37.79 10 VAL D O 1
ATOM 5006 N N . PHE D 1 13 ? 94.271 20.907 42.583 1.00 39.44 11 PHE D N 1
ATOM 5007 C CA . PHE D 1 13 ? 93.661 21.140 41.235 1.00 38.82 11 PHE D CA 1
ATOM 5008 C C . PHE D 1 13 ? 92.813 19.975 40.817 1.00 39.00 11 PHE D C 1
ATOM 5009 O O . PHE D 1 13 ? 93.053 18.847 41.233 1.00 38.43 11 PHE D O 1
ATOM 5017 N N . ASN D 1 14 ? 91.825 20.254 39.955 1.00 38.98 12 ASN D N 1
ATOM 5018 C CA . ASN D 1 14 ? 90.954 19.214 39.479 1.00 38.59 12 ASN D CA 1
ATOM 5019 C C . ASN D 1 14 ? 91.815 18.162 38.869 1.00 37.50 12 ASN D C 1
ATOM 5020 O O . ASN D 1 14 ? 92.687 18.501 38.079 1.00 35.22 12 ASN D O 1
ATOM 5025 N N . THR D 1 15 ? 91.555 16.898 39.231 1.00 36.91 13 THR D N 1
ATOM 5026 C CA . THR D 1 15 ? 92.225 15.767 38.619 1.00 36.65 13 THR D CA 1
ATOM 5027 C C . THR D 1 15 ? 93.468 15.322 39.410 1.00 36.46 13 THR D C 1
ATOM 5028 O O . THR D 1 15 ? 94.112 14.367 39.012 1.00 35.11 13 THR D O 1
ATOM 5032 N N . MET D 1 16 ? 93.829 16.004 40.520 1.00 36.64 14 MET D N 1
ATOM 5033 C CA . MET D 1 16 ? 95.088 15.602 41.212 1.00 34.58 14 MET D CA 1
ATOM 5034 C C . MET D 1 16 ? 95.004 14.142 41.611 1.00 33.91 14 MET D C 1
ATOM 5035 O O . MET D 1 16 ? 93.958 13.628 42.041 1.00 34.13 14 MET D O 1
ATOM 5040 N N . SER D 1 17 ? 96.096 13.457 41.368 1.00 34.21 15 SER D N 1
ATOM 5041 C CA . SER D 1 17 ? 96.248 12.013 41.662 1.00 34.92 15 SER D CA 1
ATOM 5042 C C . SER D 1 17 ? 96.449 11.705 43.176 1.00 34.66 15 SER D C 1
ATOM 5043 O O . SER D 1 17 ? 97.497 11.974 43.693 1.00 34.65 15 SER D O 1
ATOM 5046 N N . ASP D 1 18 ? 95.450 11.093 43.811 1.00 33.80 16 ASP D N 1
ATOM 5047 C CA . ASP D 1 18 ? 95.353 10.881 45.259 1.00 34.56 16 ASP D CA 1
ATOM 5048 C C . ASP D 1 18 ? 96.444 10.034 45.869 1.00 34.15 16 ASP D C 1
ATOM 5049 O O . ASP D 1 18 ? 96.868 10.278 47.018 1.00 33.46 16 ASP D O 1
ATOM 5054 N N . TRP D 1 19 ? 96.917 9.054 45.113 1.00 33.32 17 TRP D N 1
ATOM 5055 C CA . TRP D 1 19 ? 97.845 8.106 45.672 1.00 33.33 17 TRP D CA 1
ATOM 5056 C C . TRP D 1 19 ? 99.216 8.740 45.773 1.00 33.09 17 TRP D C 1
ATOM 5057 O O . TRP D 1 19 ? 100.066 8.215 46.449 1.00 32.67 17 TRP D O 1
ATOM 5068 N N . GLU D 1 20 ? 99.408 9.911 45.160 1.00 33.59 18 GLU D N 1
ATOM 5069 C CA . GLU D 1 20 ? 100.776 10.400 44.903 1.00 33.18 18 GLU D C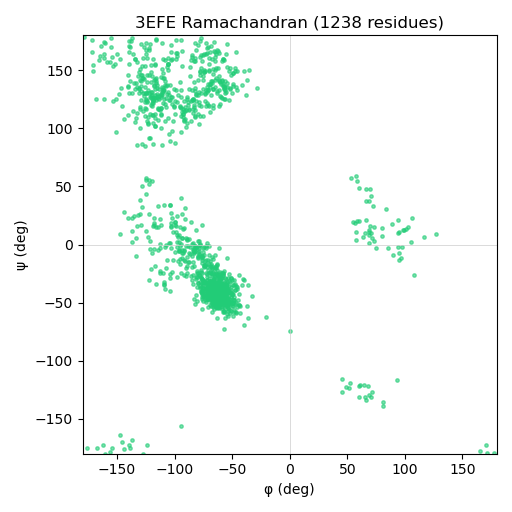A 1
ATOM 5070 C C . GLU D 1 20 ? 101.283 11.258 46.091 1.00 33.17 18 GLU D C 1
ATOM 5071 O O . GLU D 1 20 ? 102.485 11.283 46.376 1.00 34.05 18 GLU D O 1
ATOM 5077 N N . TYR D 1 21 ? 100.369 11.879 46.810 1.00 32.50 19 TYR D N 1
ATOM 5078 C CA . TYR D 1 21 ? 100.707 12.813 47.930 1.00 32.63 19 TYR D CA 1
ATOM 5079 C C . TYR D 1 21 ? 100.273 12.320 49.286 1.00 32.29 19 TYR D C 1
ATOM 5080 O O . TYR D 1 21 ? 100.668 12.913 50.241 1.00 33.26 19 TYR D O 1
ATOM 5089 N N . GLY D 1 22 ? 99.568 11.197 49.377 1.00 32.57 20 GLY D N 1
ATOM 5090 C CA . GLY D 1 22 ? 98.911 10.777 50.610 1.00 32.44 20 GLY D CA 1
ATOM 5091 C C . GLY D 1 22 ? 99.786 10.468 51.822 1.00 31.93 20 GLY D C 1
ATOM 5092 O O . GLY D 1 22 ? 99.494 10.894 52.911 1.00 32.48 20 GLY D O 1
ATOM 5093 N N . TYR D 1 23 ? 100.809 9.653 51.606 1.00 31.98 21 TYR D N 1
ATOM 5094 C CA . TYR D 1 23 ? 101.886 9.393 52.548 1.00 31.38 21 TYR D CA 1
ATOM 5095 C C . TYR D 1 23 ? 102.566 10.673 53.022 1.00 31.53 21 TYR D C 1
ATOM 5096 O O . TYR D 1 23 ? 102.735 10.913 54.242 1.00 32.54 21 TYR D O 1
ATOM 5105 N N . LEU D 1 24 ? 102.989 11.493 52.071 1.00 30.97 22 LEU D N 1
ATOM 5106 C CA . LEU D 1 24 ? 103.756 12.670 52.437 1.00 31.31 22 LEU D CA 1
ATOM 5107 C C . LEU D 1 24 ? 102.960 13.625 53.303 1.00 30.90 22 LEU D C 1
ATOM 5108 O O . LEU D 1 24 ? 103.386 14.006 54.372 1.00 31.11 22 LEU D O 1
ATOM 5113 N N . ILE D 1 25 ? 101.785 14.011 52.839 1.00 31.50 23 ILE D N 1
ATOM 5114 C CA . ILE D 1 25 ? 101.003 15.004 53.549 1.00 31.31 23 ILE D CA 1
ATOM 5115 C C . ILE D 1 25 ? 100.478 14.566 54.961 1.00 31.70 23 ILE D C 1
ATOM 5116 O O . ILE D 1 25 ? 100.363 15.374 55.889 1.00 30.70 23 ILE D O 1
ATOM 5121 N N . ALA D 1 26 ? 100.177 13.270 55.090 1.00 31.59 24 ALA D N 1
ATOM 5122 C CA . ALA D 1 26 ? 99.705 12.685 56.325 1.00 29.91 24 ALA D CA 1
ATOM 5123 C C . ALA D 1 26 ? 100.805 12.679 57.360 1.00 29.61 24 ALA D C 1
ATOM 5124 O O . ALA D 1 26 ? 100.608 12.907 58.553 1.00 31.82 24 ALA D O 1
ATOM 5126 N N . GLU D 1 27 ? 102.011 12.402 56.955 1.00 31.18 25 GLU D N 1
ATOM 5127 C CA . GLU D 1 27 ? 103.117 12.332 57.928 1.00 31.17 25 GLU D CA 1
ATOM 5128 C C . GLU D 1 27 ? 103.541 13.737 58.413 1.00 30.78 25 GLU D C 1
ATOM 5129 O O . GLU D 1 27 ? 103.890 13.940 59.576 1.00 32.75 25 GLU D O 1
ATOM 5135 N N . LEU D 1 28 ? 103.510 14.675 57.485 1.00 30.36 26 LEU D N 1
ATOM 5136 C CA . LEU D 1 28 ? 103.810 16.072 57.711 1.00 30.62 26 LEU D CA 1
ATOM 5137 C C . LEU D 1 28 ? 102.761 16.729 58.580 1.00 29.94 26 LEU D C 1
ATOM 5138 O O . LEU D 1 28 ? 103.035 17.197 59.651 1.00 28.20 26 LEU D O 1
ATOM 5143 N N . ASN D 1 29 ? 101.530 16.682 58.124 1.00 30.65 27 ASN D N 1
ATOM 5144 C CA . ASN D 1 29 ? 100.475 17.367 58.854 1.00 31.28 27 ASN D CA 1
ATOM 5145 C C . ASN D 1 29 ? 100.252 16.773 60.282 1.00 30.83 27 ASN D C 1
ATOM 5146 O O . ASN D 1 29 ? 99.915 17.482 61.215 1.00 30.79 27 ASN D O 1
ATOM 5151 N N . SER D 1 30 ? 100.423 15.469 60.459 1.00 31.51 28 SER D N 1
ATOM 5152 C CA . SER D 1 30 ? 100.308 14.905 61.795 1.00 30.67 28 SER D CA 1
ATOM 5153 C C . SER D 1 30 ? 101.549 15.084 62.702 1.00 31.47 28 SER D C 1
ATOM 5154 O O . SER D 1 30 ? 101.398 15.133 63.935 1.00 32.96 28 SER D O 1
ATOM 5157 N N . GLY D 1 31 ? 102.742 15.068 62.106 1.00 30.11 29 GLY D N 1
ATOM 5158 C CA . GLY D 1 31 ? 103.961 15.097 62.809 1.00 28.88 29 GLY D CA 1
ATOM 5159 C C . GLY D 1 31 ? 104.191 13.870 63.640 1.00 29.18 29 GLY D C 1
ATOM 5160 O O . GLY D 1 31 ? 105.135 13.854 64.510 1.00 30.31 29 GLY D O 1
ATOM 5161 N N . ARG D 1 32 ? 103.361 12.848 63.479 1.00 27.40 30 ARG D N 1
ATOM 5162 C CA . ARG D 1 32 ? 103.435 11.741 64.453 1.00 27.97 30 ARG D CA 1
ATOM 5163 C C . ARG D 1 32 ? 104.790 11.040 64.577 1.00 28.25 30 ARG D C 1
ATOM 5164 O O . ARG D 1 32 ? 105.089 10.507 65.595 1.00 29.85 30 ARG D O 1
ATOM 5172 N N . TYR D 1 33 ? 105.628 11.033 63.553 1.00 28.89 31 TYR D N 1
ATOM 5173 C CA . TYR D 1 33 ? 106.892 10.353 63.630 1.00 28.87 31 TYR D CA 1
ATOM 5174 C C . TYR D 1 33 ? 108.063 11.307 63.525 1.00 29.68 31 TYR D C 1
ATOM 5175 O O . TYR D 1 33 ? 109.166 10.867 63.288 1.00 29.52 31 TYR D O 1
ATOM 5184 N N . PHE D 1 34 ? 107.806 12.606 63.690 1.00 30.89 32 PHE D N 1
ATOM 5185 C CA . PHE D 1 34 ? 108.831 13.612 63.776 1.00 31.72 32 PHE D CA 1
ATOM 5186 C C . PHE D 1 34 ? 109.757 13.305 64.899 1.00 32.23 32 PHE D C 1
ATOM 5187 O O . PHE D 1 34 ? 109.410 12.578 65.851 1.00 34.73 32 PHE D O 1
ATOM 5195 N N . LYS D 1 35 ? 110.943 13.891 64.806 1.00 33.32 33 LYS D N 1
ATOM 5196 C CA . LYS D 1 35 ? 111.969 13.808 65.856 1.00 34.08 33 LYS D CA 1
ATOM 5197 C C . LYS D 1 35 ? 111.534 14.658 67.005 1.00 35.41 33 LYS D C 1
ATOM 5198 O O . LYS D 1 35 ? 110.525 15.403 66.890 1.00 36.58 33 LYS D O 1
ATOM 5204 N N . LYS D 1 36 ? 112.298 14.582 68.096 1.00 35.27 34 LYS D N 1
ATOM 5205 C CA . LYS D 1 36 ? 111.907 15.213 69.338 1.00 35.81 34 LYS D CA 1
ATOM 5206 C C . LYS D 1 36 ? 111.795 16.718 69.200 1.00 35.57 34 LYS D C 1
ATOM 5207 O O . LYS D 1 36 ? 112.474 17.318 68.368 1.00 35.51 34 LYS D O 1
ATOM 5213 N N . ASP D 1 37 ? 110.936 17.319 70.011 1.00 35.44 35 ASP D N 1
ATOM 5214 C CA . ASP D 1 37 ? 110.735 18.774 69.997 1.00 36.18 35 ASP D CA 1
ATOM 5215 C C . ASP D 1 37 ? 110.377 19.418 68.668 1.00 35.54 35 ASP D C 1
ATOM 5216 O O . ASP D 1 37 ? 110.551 20.605 68.490 1.00 34.43 35 ASP D O 1
ATOM 5221 N N . LEU D 1 38 ? 109.900 18.638 67.721 1.00 37.04 36 LEU D N 1
ATOM 5222 C CA . LEU D 1 38 ? 109.436 19.173 66.446 1.00 37.07 36 LEU D CA 1
ATOM 5223 C C . LEU D 1 38 ? 107.916 18.948 66.315 1.00 36.39 36 LEU D C 1
ATOM 5224 O O . LEU D 1 38 ? 107.414 17.813 66.374 1.00 36.12 36 LEU D O 1
ATOM 5229 N N . ALA D 1 39 ? 107.206 20.075 66.257 1.00 35.99 37 ALA D N 1
ATOM 5230 C CA . ALA D 1 39 ? 105.759 20.165 65.979 1.00 35.73 37 ALA D CA 1
ATOM 5231 C C . ALA D 1 39 ? 105.386 19.801 64.487 1.00 34.94 37 ALA D C 1
ATOM 5232 O O . ALA D 1 39 ? 106.221 19.919 63.559 1.00 33.60 37 ALA D O 1
ATOM 5234 N N . PRO D 1 40 ? 104.130 19.356 64.255 1.00 35.15 38 PRO D N 1
ATOM 5235 C CA . PRO D 1 40 ? 103.670 19.016 62.896 1.00 36.16 38 PRO D CA 1
ATOM 5236 C C . PRO D 1 40 ? 103.984 20.091 61.885 1.00 35.94 38 PRO D C 1
ATOM 5237 O O . PRO D 1 40 ? 104.018 21.241 62.250 1.00 35.66 38 PRO D O 1
ATOM 5241 N N . LEU D 1 41 ? 104.254 19.721 60.635 1.00 36.43 39 LEU D N 1
ATOM 5242 C CA . LEU D 1 41 ? 104.386 20.702 59.568 1.00 36.29 39 LEU D CA 1
ATOM 5243 C C . LEU D 1 41 ? 103.045 20.794 58.915 1.00 37.14 39 LEU D C 1
ATOM 5244 O O . LEU D 1 41 ? 102.711 19.938 58.103 1.00 38.53 39 LEU D O 1
ATOM 5249 N N . LYS D 1 42 ? 102.243 21.787 59.309 1.00 37.77 40 LYS D N 1
ATOM 5250 C CA . LYS D 1 42 ? 100.871 21.970 58.784 1.00 37.95 40 LYS D CA 1
ATOM 5251 C C . LYS D 1 42 ? 100.899 22.165 57.273 1.00 37.21 40 LYS D C 1
ATOM 5252 O O . LYS D 1 42 ? 101.708 22.938 56.775 1.00 38.06 40 LYS D O 1
ATOM 5258 N N . VAL D 1 43 ? 100.107 21.350 56.569 1.00 36.30 41 VAL D N 1
ATOM 5259 C CA . VAL D 1 43 ? 99.959 21.376 55.123 1.00 34.73 41 VAL D CA 1
ATOM 5260 C C . VAL D 1 43 ? 98.804 22.344 54.811 1.00 34.54 41 VAL D C 1
ATOM 5261 O O . VAL D 1 43 ? 97.659 22.156 55.249 1.00 33.64 41 VAL D O 1
ATOM 5265 N N . ILE D 1 44 ? 99.152 23.434 54.124 1.00 35.55 42 ILE D N 1
ATOM 5266 C CA . ILE D 1 44 ? 98.170 24.397 53.557 1.00 36.53 42 ILE D CA 1
ATOM 5267 C C . ILE D 1 44 ? 97.868 24.085 52.097 1.00 36.23 42 ILE D C 1
ATOM 5268 O O . ILE D 1 44 ? 98.759 24.105 51.223 1.00 38.01 42 ILE D O 1
ATOM 5273 N N . THR D 1 45 ? 96.630 23.775 51.793 1.00 37.19 43 THR D N 1
ATOM 5274 C CA . THR D 1 45 ? 96.290 23.512 50.397 1.00 38.48 43 THR D CA 1
ATOM 5275 C C . THR D 1 45 ? 96.186 24.857 49.615 1.00 39.45 43 THR D C 1
ATOM 5276 O O . THR D 1 45 ? 95.559 25.796 50.093 1.00 38.62 43 THR D O 1
ATOM 5280 N N . VAL D 1 46 ? 96.861 24.951 48.458 1.00 39.92 44 VAL D N 1
ATOM 5281 C CA . VAL D 1 46 ? 96.777 26.160 47.624 1.00 40.92 44 VAL D CA 1
ATOM 5282 C C . VAL D 1 46 ? 96.246 25.863 46.223 1.00 41.05 44 VAL D C 1
ATOM 5283 O O . VAL D 1 46 ? 96.693 24.976 45.572 1.00 40.73 44 VAL D O 1
ATOM 5287 N N . GLY D 1 47 ? 95.207 26.581 45.823 1.00 42.70 45 GLY D N 1
ATOM 5288 C CA . GLY D 1 47 ? 94.508 26.366 44.569 1.00 43.50 45 GLY D CA 1
ATOM 5289 C C . GLY D 1 47 ? 94.955 27.437 43.632 1.00 44.21 45 GLY D C 1
ATOM 5290 O O . GLY D 1 47 ? 95.585 28.433 44.087 1.00 44.60 45 GLY D O 1
ATOM 5291 N N . ALA D 1 48 ? 94.668 27.246 42.335 1.00 44.75 46 ALA D N 1
ATOM 5292 C CA . ALA D 1 48 ? 94.874 28.328 41.336 1.00 46.09 46 ALA D CA 1
ATOM 5293 C C . ALA D 1 48 ? 93.993 29.501 41.740 1.00 46.95 46 ALA D C 1
ATOM 5294 O O . ALA D 1 48 ? 94.362 30.639 41.512 1.00 48.12 46 ALA D O 1
ATOM 5296 N N . ASN D 1 49 ? 92.840 29.180 42.336 1.00 47.95 47 ASN D N 1
ATOM 5297 C CA . ASN D 1 49 ? 91.905 30.094 42.906 1.00 48.51 47 ASN D CA 1
ATOM 5298 C C . ASN D 1 49 ? 91.118 29.320 44.001 1.00 49.78 47 ASN D C 1
ATOM 5299 O O . ASN D 1 49 ? 91.392 28.157 44.240 1.00 49.91 47 ASN D O 1
ATOM 5304 N N . LYS D 1 50 ? 90.109 29.956 44.616 1.00 50.87 48 LYS D N 1
ATOM 5305 C CA . LYS D 1 50 ? 89.438 29.463 45.829 1.00 51.02 48 LYS D CA 1
ATOM 5306 C C . LYS D 1 50 ? 88.356 28.441 45.550 1.00 50.63 48 LYS D C 1
ATOM 5307 O O . LYS D 1 50 ? 87.771 27.876 46.468 1.00 49.37 48 LYS D O 1
ATOM 5313 N N . GLU D 1 51 ? 88.122 28.193 44.260 1.00 51.75 49 GLU D N 1
ATOM 5314 C CA . GLU D 1 51 ? 87.168 27.192 43.784 1.00 51.80 49 GLU D CA 1
ATOM 5315 C C . GLU D 1 51 ? 87.574 25.809 44.302 1.00 50.37 49 GLU D C 1
ATOM 5316 O O . GLU D 1 51 ? 88.774 25.429 44.329 1.00 49.58 49 GLU D O 1
ATOM 5322 N N . MET D 1 52 ? 86.545 25.080 44.716 1.00 49.28 50 MET D N 1
ATOM 5323 C CA . MET D 1 52 ? 86.635 23.670 45.010 1.00 48.58 50 MET D CA 1
ATOM 5324 C C . MET D 1 52 ? 87.090 22.911 43.803 1.00 47.18 50 MET D C 1
ATOM 5325 O O . MET D 1 52 ? 86.711 23.230 42.632 1.00 48.25 50 MET D O 1
ATOM 5330 N N . ILE D 1 53 ? 87.927 21.919 44.091 1.00 45.00 51 ILE D N 1
ATOM 5331 C CA . ILE D 1 53 ? 88.561 21.027 43.125 1.00 42.50 51 ILE D CA 1
ATOM 5332 C C . ILE D 1 53 ? 88.077 19.643 43.474 1.00 41.54 51 ILE D C 1
ATOM 5333 O O . ILE D 1 53 ? 87.565 19.408 44.554 1.00 41.56 51 ILE D O 1
ATOM 5338 N N . THR D 1 54 ? 88.166 18.743 42.521 1.00 42.17 52 THR D N 1
ATOM 5339 C CA . THR D 1 54 ? 87.751 17.348 42.648 1.00 41.27 52 THR D CA 1
ATOM 5340 C C . THR D 1 54 ? 89.006 16.474 42.283 1.00 40.15 52 THR D C 1
ATOM 5341 O O . THR D 1 54 ? 89.614 16.633 41.204 1.00 38.99 52 THR D O 1
ATOM 5345 N N . THR D 1 55 ? 89.435 15.610 43.180 1.00 38.49 53 THR D N 1
ATOM 5346 C CA . THR D 1 55 ? 90.618 14.785 42.879 1.00 37.24 53 THR D CA 1
ATOM 5347 C C . THR D 1 55 ? 90.275 13.795 41.798 1.00 36.35 53 THR D C 1
ATOM 5348 O O . THR D 1 55 ? 89.138 13.654 41.502 1.00 37.94 53 THR D O 1
ATOM 5352 N N . MET D 1 56 ? 91.262 13.144 41.167 1.00 37.14 54 MET D N 1
ATOM 5353 C CA . MET D 1 56 ? 91.012 11.939 40.349 1.00 36.14 54 MET D CA 1
ATOM 5354 C C . MET D 1 56 ? 90.174 10.895 41.033 1.00 36.47 54 MET D C 1
ATOM 5355 O O . MET D 1 56 ? 89.426 10.217 40.360 1.00 38.02 54 MET D O 1
ATOM 5360 N N . GLY D 1 57 ? 90.314 10.734 42.356 1.00 36.85 55 GLY D N 1
ATOM 5361 C CA . GLY D 1 57 ? 89.530 9.826 43.113 1.00 37.42 55 GLY D CA 1
ATOM 5362 C C . GLY D 1 57 ? 88.147 10.370 43.448 1.00 38.98 55 GLY D C 1
ATOM 5363 O O . GLY D 1 57 ? 87.307 9.657 43.962 1.00 40.64 55 GLY D O 1
ATOM 5364 N N . GLY D 1 58 ? 87.868 11.625 43.135 1.00 40.21 56 GLY D N 1
ATOM 5365 C CA . GLY D 1 58 ? 86.507 12.152 43.262 1.00 39.49 56 GLY D CA 1
ATOM 5366 C C . GLY D 1 58 ? 86.276 12.921 44.522 1.00 40.20 56 GLY D C 1
ATOM 5367 O O . GLY D 1 58 ? 85.154 13.208 44.856 1.00 41.13 56 GLY D O 1
ATOM 5368 N N . LEU D 1 59 ? 87.338 13.264 45.261 1.00 40.84 57 LEU D N 1
ATOM 5369 C CA . LEU D 1 59 ? 87.165 13.964 46.516 1.00 39.03 57 LEU D CA 1
ATOM 5370 C C . LEU D 1 59 ? 87.031 15.452 46.259 1.00 39.15 57 LEU D C 1
ATOM 5371 O O . LEU D 1 59 ? 87.874 16.006 45.637 1.00 38.67 57 LEU D O 1
ATOM 5376 N N . ARG D 1 60 ? 85.967 16.100 46.734 1.00 40.53 58 ARG D N 1
ATOM 5377 C CA . ARG D 1 60 ? 85.807 17.558 46.555 1.00 41.13 58 ARG D CA 1
ATOM 5378 C C . ARG D 1 60 ? 86.475 18.332 47.686 1.00 39.77 58 ARG D C 1
ATOM 5379 O O . ARG D 1 60 ? 86.069 18.251 48.819 1.00 39.29 58 ARG D O 1
ATOM 5387 N N . ILE D 1 61 ? 87.498 19.099 47.353 1.00 39.07 59 ILE D N 1
ATOM 5388 C CA . ILE D 1 61 ? 88.320 19.737 48.341 1.00 39.67 59 ILE D CA 1
ATOM 5389 C C . ILE D 1 61 ? 88.255 21.258 48.233 1.00 39.56 59 ILE D C 1
ATOM 5390 O O . ILE D 1 61 ? 88.311 21.812 47.154 1.00 39.91 59 ILE D O 1
ATOM 5395 N N . LYS D 1 62 ? 88.247 21.919 49.365 1.00 40.73 60 LYS D N 1
ATOM 5396 C CA . LYS D 1 62 ? 88.171 23.362 49.447 1.00 41.46 60 LYS D CA 1
ATOM 5397 C C . LYS D 1 62 ? 89.562 23.850 49.683 1.00 41.95 60 LYS D C 1
ATOM 5398 O O . LYS D 1 62 ? 90.138 23.547 50.744 1.00 42.19 60 LYS D O 1
ATOM 5404 N N . PRO D 1 63 ? 90.152 24.558 48.692 1.00 42.63 61 PRO D N 1
ATOM 5405 C CA . PRO D 1 63 ? 91.489 25.093 48.906 1.00 42.91 61 PRO D CA 1
ATOM 5406 C C . PRO D 1 63 ? 91.491 26.063 50.080 1.00 43.61 61 PRO D C 1
ATOM 5407 O O . PRO D 1 63 ? 90.527 26.825 50.287 1.00 43.61 61 PRO D O 1
ATOM 5411 N N . ASP D 1 64 ? 92.549 25.967 50.878 1.00 44.50 62 ASP D N 1
ATOM 5412 C CA . ASP D 1 64 ? 92.780 26.875 51.997 1.00 43.89 62 ASP D CA 1
ATOM 5413 C C . ASP D 1 64 ? 92.987 28.286 51.526 1.00 44.44 62 ASP D C 1
ATOM 5414 O O . ASP D 1 64 ? 92.387 29.195 52.084 1.00 46.61 62 ASP D O 1
ATOM 5419 N N . ILE D 1 65 ? 93.868 28.467 50.564 1.00 43.59 63 ILE D N 1
ATOM 5420 C CA . ILE D 1 65 ? 94.160 29.737 50.012 1.00 44.22 63 ILE D CA 1
ATOM 5421 C C . ILE D 1 65 ? 94.329 29.627 48.485 1.00 45.51 63 ILE D C 1
ATOM 5422 O O . ILE D 1 65 ? 94.375 28.525 47.910 1.00 45.37 63 ILE D O 1
ATOM 5427 N N . SER D 1 66 ? 94.424 30.785 47.841 1.00 46.22 64 SER D N 1
ATOM 5428 C CA . SER D 1 66 ? 94.549 30.890 46.409 1.00 47.39 64 SER D CA 1
ATOM 5429 C C . SER D 1 66 ? 95.980 31.193 46.130 1.00 47.00 64 SER D C 1
ATOM 5430 O O . SER D 1 66 ? 96.666 31.612 47.002 1.00 46.91 64 SER D O 1
ATOM 5433 N N . LEU D 1 67 ? 96.463 30.925 44.927 1.00 48.83 65 LEU D N 1
ATOM 5434 C CA . LEU D 1 67 ? 97.879 31.168 44.643 1.00 49.83 65 LEU D CA 1
ATOM 5435 C C . LEU D 1 67 ? 98.305 32.582 45.026 1.00 50.87 65 LEU D C 1
ATOM 5436 O O . LEU D 1 67 ? 99.371 32.769 45.583 1.00 52.12 65 LEU D O 1
ATOM 5441 N N . ASP D 1 68 ? 97.479 33.582 44.737 1.00 52.54 66 ASP D N 1
ATOM 5442 C CA . ASP D 1 68 ? 97.749 34.980 45.139 1.00 53.58 66 ASP D CA 1
ATOM 5443 C C . ASP D 1 68 ? 98.113 35.164 46.600 1.00 53.83 66 ASP D C 1
ATOM 5444 O O . ASP D 1 68 ? 99.112 35.787 46.911 1.00 54.39 66 ASP D O 1
ATOM 5449 N N . GLU D 1 69 ? 97.263 34.631 47.473 1.00 54.33 67 GLU D N 1
ATOM 5450 C CA . GLU D 1 69 ? 97.420 34.667 48.934 1.00 54.46 67 GLU D CA 1
ATOM 5451 C C . GLU D 1 69 ? 98.670 33.959 49.473 1.00 53.75 67 GLU D C 1
ATOM 5452 O O . GLU D 1 69 ? 98.916 34.008 50.634 1.00 53.50 67 GLU D O 1
ATOM 5458 N N . CYS D 1 70 ? 99.475 33.330 48.620 1.00 53.50 68 CYS D N 1
ATOM 5459 C CA . CYS D 1 70 ? 100.531 32.426 49.062 1.00 52.85 68 CYS D CA 1
ATOM 5460 C C . CYS D 1 70 ? 101.874 33.037 48.848 1.00 52.11 68 CYS D C 1
ATOM 5461 O O . CYS D 1 70 ? 102.114 33.588 47.791 1.00 52.11 68 CYS D O 1
ATOM 5464 N N . THR D 1 71 ? 102.762 32.890 49.823 1.00 51.86 69 THR D N 1
ATOM 5465 C CA . THR D 1 71 ? 104.148 33.364 49.733 1.00 52.39 69 THR D CA 1
ATOM 5466 C C . THR D 1 71 ? 105.072 32.169 49.873 1.00 51.86 69 THR D C 1
ATOM 5467 O O . THR D 1 71 ? 104.924 31.384 50.803 1.00 51.13 69 THR D O 1
ATOM 5471 N N . LEU D 1 72 ? 106.002 32.025 48.926 1.00 51.84 70 LEU D N 1
ATOM 5472 C CA . LEU D 1 72 ? 106.962 30.928 48.947 1.00 51.76 70 LEU D CA 1
ATOM 5473 C C . LEU D 1 72 ? 108.286 31.524 49.361 1.00 51.76 70 LEU D C 1
ATOM 5474 O O . LEU D 1 72 ? 108.704 32.536 48.836 1.00 51.63 70 LEU D O 1
ATOM 5479 N N . GLU D 1 73 ? 108.940 30.890 50.323 1.00 52.69 71 GLU D N 1
ATOM 5480 C CA . GLU D 1 73 ? 110.075 31.474 51.037 1.00 53.23 71 GLU D CA 1
ATOM 5481 C C . GLU D 1 73 ? 111.149 30.416 51.151 1.00 52.84 71 GLU D C 1
ATOM 5482 O O . GLU D 1 73 ? 110.870 29.232 50.942 1.00 52.51 71 GLU D O 1
ATOM 5488 N N . SER D 1 74 ? 112.377 30.846 51.471 1.00 52.22 72 SER D N 1
ATOM 5489 C CA . SER D 1 74 ? 113.496 29.938 51.461 1.00 51.08 72 SER D CA 1
ATOM 5490 C C . SER D 1 74 ? 113.057 28.883 52.427 1.00 50.26 72 SER D C 1
ATOM 5491 O O . SER D 1 74 ? 112.446 29.180 53.458 1.00 50.86 72 SER D O 1
ATOM 5494 N N . LYS D 1 75 ? 113.325 27.644 52.069 1.00 49.32 73 LYS D N 1
ATOM 5495 C CA . LYS D 1 75 ? 112.979 26.479 52.887 1.00 48.24 73 LYS D CA 1
ATOM 5496 C C . LYS D 1 75 ? 111.476 26.170 53.167 1.00 47.51 73 LYS D C 1
ATOM 5497 O O . LYS D 1 75 ? 111.211 25.225 53.936 1.00 47.63 73 LYS D O 1
ATOM 5503 N N . ASP D 1 76 ? 110.509 26.893 52.554 1.00 44.99 74 ASP D N 1
ATOM 5504 C CA . ASP D 1 76 ? 109.103 26.447 52.598 1.00 43.13 74 ASP D CA 1
ATOM 5505 C C . ASP D 1 76 ? 109.091 25.143 51.819 1.00 41.52 74 ASP D C 1
ATOM 5506 O O . ASP D 1 76 ? 110.062 24.812 51.158 1.00 42.00 74 ASP D O 1
ATOM 5511 N N . LEU D 1 77 ? 108.022 24.383 51.930 1.00 40.15 75 LEU D N 1
ATOM 5512 C CA . LEU D 1 77 ? 107.824 23.172 51.091 1.00 39.15 75 LEU D CA 1
ATOM 5513 C C . LEU D 1 77 ? 106.625 23.374 50.191 1.00 37.42 75 LEU D C 1
ATOM 5514 O O . LEU D 1 77 ? 105.528 23.718 50.679 1.00 37.15 75 LEU D O 1
ATOM 5519 N N . LEU D 1 78 ? 106.842 23.146 48.893 1.00 36.37 76 LEU D N 1
ATOM 5520 C CA . LEU D 1 78 ? 105.744 23.107 47.888 1.00 35.77 76 LEU D CA 1
ATOM 5521 C C . LEU D 1 78 ? 105.633 21.752 47.197 1.00 35.20 76 LEU D C 1
ATOM 5522 O O . LEU D 1 78 ? 106.507 21.383 46.465 1.00 34.07 76 LEU D O 1
ATOM 5527 N N . ILE D 1 79 ? 104.534 21.022 47.487 1.00 35.34 77 ILE D N 1
ATOM 5528 C CA . ILE D 1 79 ? 104.199 19.732 46.856 1.00 35.12 77 ILE D CA 1
ATOM 5529 C C . ILE D 1 79 ? 103.361 19.908 45.524 1.00 34.94 77 ILE D C 1
ATOM 5530 O O . ILE D 1 79 ? 102.248 20.508 45.495 1.00 33.33 77 ILE D O 1
ATOM 5535 N N . LEU D 1 80 ? 103.896 19.362 44.440 1.00 35.09 78 LEU D N 1
ATOM 5536 C CA . LEU D 1 80 ? 103.130 19.311 43.196 1.00 35.87 78 LEU D CA 1
ATOM 5537 C C . LEU D 1 80 ? 102.805 17.867 42.808 1.00 35.85 78 LEU D C 1
ATOM 5538 O O . LEU D 1 80 ? 103.659 17.135 42.337 1.00 34.25 78 LEU D O 1
ATOM 5543 N N . PRO D 1 81 ? 101.535 17.475 42.966 1.00 35.82 79 PRO D N 1
ATOM 5544 C CA . PRO D 1 81 ? 101.053 16.182 42.538 1.00 36.84 79 PRO D CA 1
ATOM 5545 C C . PRO D 1 81 ? 100.848 16.087 41.015 1.00 37.84 79 PRO D C 1
ATOM 5546 O O . PRO D 1 81 ? 100.745 17.115 40.336 1.00 37.34 79 PRO D O 1
ATOM 5550 N N . GLY D 1 82 ? 100.848 14.850 40.509 1.00 37.97 80 GLY D N 1
ATOM 5551 C CA . GLY D 1 82 ? 100.338 14.539 39.213 1.00 38.16 80 GLY D CA 1
ATOM 5552 C C . GLY D 1 82 ? 98.866 14.815 39.041 1.00 38.69 80 GLY D C 1
ATOM 5553 O O . GLY D 1 82 ? 98.108 15.046 40.020 1.00 37.61 80 GLY D O 1
ATOM 5554 N N . GLY D 1 83 ? 98.497 14.787 37.770 1.00 39.58 81 GLY D N 1
ATOM 5555 C CA . GLY D 1 83 ? 97.117 14.860 37.296 1.00 41.77 81 GLY D CA 1
ATOM 5556 C C . GLY D 1 83 ? 97.173 15.022 35.789 1.00 43.29 81 GLY D C 1
ATOM 5557 O O . GLY D 1 83 ? 98.269 15.038 35.175 1.00 43.85 81 GLY D O 1
ATOM 5558 N N . THR D 1 84 ? 96.005 15.128 35.169 1.00 44.93 82 THR D N 1
ATOM 5559 C CA . THR D 1 84 ? 95.873 14.903 33.710 1.00 45.71 82 THR D CA 1
ATOM 5560 C C . THR D 1 84 ? 95.743 16.226 32.933 1.00 46.38 82 THR D C 1
ATOM 5561 O O . THR D 1 84 ? 95.452 16.237 31.764 1.00 48.44 82 THR D O 1
ATOM 5565 N N . THR D 1 85 ? 96.080 17.324 33.577 1.00 46.64 83 THR D N 1
ATOM 5566 C CA . THR D 1 85 ? 95.616 18.645 33.230 1.00 46.20 83 THR D CA 1
ATOM 5567 C C . THR D 1 85 ? 96.787 19.681 33.197 1.00 47.08 83 THR D C 1
ATOM 5568 O O . THR D 1 85 ? 96.589 20.881 33.015 1.00 47.01 83 THR D O 1
ATOM 5572 N N . TRP D 1 86 ? 98.015 19.196 33.369 1.00 47.54 84 TRP D N 1
ATOM 5573 C CA . TRP D 1 86 ? 99.127 20.069 33.626 1.00 49.42 84 TRP D CA 1
ATOM 5574 C C . TRP D 1 86 ? 99.566 20.962 32.437 1.00 50.76 84 TRP D C 1
ATOM 5575 O O . TRP D 1 86 ? 100.248 21.984 32.631 1.00 51.23 84 TRP D O 1
ATOM 5586 N N . SER D 1 87 ? 99.163 20.597 31.227 1.00 52.53 85 SER D N 1
ATOM 5587 C CA . SER D 1 87 ? 99.452 21.443 30.039 1.00 54.31 85 SER D CA 1
ATOM 5588 C C . SER D 1 87 ? 98.493 22.597 29.976 1.00 55.24 85 SER D C 1
ATOM 5589 O O . SER D 1 87 ? 98.840 23.639 29.448 1.00 55.67 85 SER D O 1
ATOM 5592 N N . GLU D 1 88 ? 97.307 22.422 30.565 1.00 57.20 86 GLU D N 1
ATOM 5593 C CA . GLU D 1 88 ? 96.282 23.452 30.581 1.00 57.80 86 GLU D CA 1
ATOM 5594 C C . GLU D 1 88 ? 96.883 24.656 31.207 1.00 58.75 86 GLU D C 1
ATOM 5595 O O . GLU D 1 88 ? 97.879 24.597 31.911 1.00 59.34 86 GLU D O 1
ATOM 5601 N N . GLU D 1 89 ? 96.281 25.781 30.927 1.00 60.61 87 GLU D N 1
ATOM 5602 C CA . GLU D 1 89 ? 97.012 27.039 31.051 1.00 60.39 87 GLU D CA 1
ATOM 5603 C C . GLU D 1 89 ? 96.618 27.749 32.350 1.00 59.32 87 GLU D C 1
ATOM 5604 O O . GLU D 1 89 ? 97.339 28.638 32.812 1.00 59.81 87 GLU D O 1
ATOM 5610 N N . ILE D 1 90 ? 95.529 27.262 32.970 1.00 57.80 88 ILE D N 1
ATOM 5611 C CA . ILE D 1 90 ? 95.244 27.422 34.415 1.00 57.08 88 ILE D CA 1
ATOM 5612 C C . ILE D 1 90 ? 96.488 27.273 35.370 1.00 55.27 88 ILE D C 1
ATOM 5613 O O . ILE D 1 90 ? 96.545 27.919 36.405 1.00 55.90 88 ILE D O 1
ATOM 5618 N N . HIS D 1 91 ? 97.482 26.468 34.994 1.00 53.10 89 HIS D N 1
ATOM 5619 C CA . HIS D 1 91 ? 98.668 26.187 35.828 1.00 52.52 89 HIS D CA 1
ATOM 5620 C C . HIS D 1 91 ? 99.859 27.058 35.587 1.00 51.35 89 HIS D C 1
ATOM 5621 O O . HIS D 1 91 ? 100.831 26.983 36.327 1.00 50.40 89 HIS D O 1
ATOM 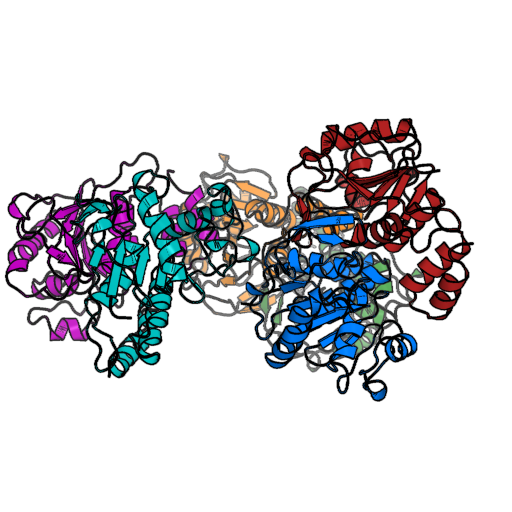5628 N N . GLN D 1 92 ? 99.773 27.882 34.551 1.00 51.11 90 GLN D N 1
ATOM 5629 C CA . GLN D 1 92 ? 100.865 28.788 34.157 1.00 50.14 90 GLN D CA 1
ATOM 5630 C C . GLN D 1 92 ? 101.278 29.779 35.252 1.00 47.90 90 GLN D C 1
ATOM 5631 O O . GLN D 1 92 ? 102.452 29.958 35.521 1.00 46.21 90 GLN D O 1
ATOM 5637 N N . PRO D 1 93 ? 100.315 30.392 35.915 1.00 46.55 91 PRO D N 1
ATOM 5638 C CA . PRO D 1 93 ? 100.773 31.268 36.980 1.00 47.01 91 PRO D CA 1
ATOM 5639 C C . PRO D 1 93 ? 101.617 30.554 38.080 1.00 46.47 91 PRO D C 1
ATOM 5640 O O . PRO D 1 93 ? 102.700 31.038 38.400 1.00 46.21 91 PRO D O 1
ATOM 5644 N N . ILE D 1 94 ? 101.178 29.403 38.604 1.00 46.21 92 ILE D N 1
ATOM 5645 C CA . ILE D 1 94 ? 102.018 28.695 39.580 1.00 46.67 92 ILE D CA 1
ATOM 5646 C C . ILE D 1 94 ? 103.332 28.263 38.979 1.00 47.24 92 ILE D C 1
ATOM 5647 O O . ILE D 1 94 ? 104.358 28.267 39.644 1.00 48.72 92 ILE D O 1
ATOM 5652 N N . LEU D 1 95 ? 103.329 27.949 37.705 1.00 49.02 93 LEU D N 1
ATOM 5653 C CA . LEU D 1 95 ? 104.517 27.406 37.065 1.00 49.20 93 LEU D CA 1
ATOM 5654 C C . LEU D 1 95 ? 105.543 28.529 36.907 1.00 50.75 93 LEU D C 1
ATOM 5655 O O . LEU D 1 95 ? 106.761 28.271 36.916 1.00 51.43 93 LEU D O 1
ATOM 5660 N N . GLU D 1 96 ? 105.075 29.785 36.864 1.00 51.91 94 GLU D N 1
ATOM 5661 C CA . GLU D 1 96 ? 105.981 30.936 36.760 1.00 52.86 94 GLU D CA 1
ATOM 5662 C C . GLU D 1 96 ? 106.612 31.193 38.096 1.00 52.91 94 GLU D C 1
ATOM 5663 O O . GLU D 1 96 ? 107.847 31.334 38.194 1.00 53.27 94 GLU D O 1
ATOM 5669 N N . ARG D 1 97 ? 105.755 31.158 39.118 1.00 52.88 95 ARG D N 1
ATOM 5670 C CA . ARG D 1 97 ? 106.089 31.360 40.536 1.00 52.40 95 ARG D CA 1
ATOM 5671 C C . ARG D 1 97 ? 107.028 30.330 41.034 1.00 52.08 95 ARG D C 1
ATOM 5672 O O . ARG D 1 97 ? 107.711 30.582 41.972 1.00 52.72 95 ARG D O 1
ATOM 5680 N N . ILE D 1 98 ? 107.000 29.146 40.437 1.00 52.81 96 ILE D N 1
ATOM 5681 C CA . ILE D 1 98 ? 107.838 28.026 40.866 1.00 53.69 96 ILE D CA 1
ATOM 5682 C C . ILE D 1 98 ? 109.272 28.362 40.525 1.00 54.59 96 ILE D C 1
ATOM 5683 O O . ILE D 1 98 ? 110.222 27.929 41.219 1.00 54.98 96 ILE D O 1
ATOM 5688 N N . GLY D 1 99 ? 109.426 29.106 39.430 1.00 55.06 97 GLY D N 1
ATOM 5689 C CA . GLY D 1 99 ? 110.728 29.528 38.968 1.00 55.00 97 GLY D CA 1
ATOM 5690 C C . GLY D 1 99 ? 111.399 30.384 39.988 1.00 54.93 97 GLY D C 1
ATOM 5691 O O . GLY D 1 99 ? 112.583 30.190 40.240 1.00 55.19 97 GLY D O 1
ATOM 5692 N N . GLN D 1 100 ? 110.634 31.324 40.559 1.00 55.49 98 GLN D N 1
ATOM 5693 C CA . GLN D 1 100 ? 111.132 32.258 41.596 1.00 56.73 98 GLN D CA 1
ATOM 5694 C C . GLN D 1 100 ? 111.325 31.508 42.905 1.00 56.33 98 GLN D C 1
ATOM 5695 O O . GLN D 1 100 ? 112.360 31.653 43.552 1.00 57.15 98 GLN D O 1
ATOM 5701 N N . ALA D 1 101 ? 110.297 30.742 43.308 1.00 55.43 99 ALA D N 1
ATOM 5702 C CA . ALA D 1 101 ? 110.403 29.892 44.494 1.00 54.32 99 ALA D CA 1
ATOM 5703 C C . ALA D 1 101 ? 111.717 29.166 44.469 1.00 52.97 99 ALA D C 1
ATOM 5704 O O . ALA D 1 101 ? 112.398 29.151 45.444 1.00 53.09 99 ALA D O 1
ATOM 5706 N N . LEU D 1 102 ? 112.078 28.556 43.350 1.00 52.19 100 LEU D N 1
ATOM 5707 C CA . LEU D 1 102 ? 113.267 27.706 43.326 1.00 52.55 100 LEU D CA 1
ATOM 5708 C C . LEU D 1 102 ? 114.483 28.525 43.666 1.00 52.04 100 LEU D C 1
ATOM 5709 O O . LEU D 1 102 ? 115.315 28.018 44.365 1.00 51.73 100 LEU D O 1
ATOM 5714 N N . LYS D 1 103 ? 114.531 29.780 43.169 1.00 52.59 101 LYS D N 1
ATOM 5715 C CA . LYS D 1 103 ? 115.589 30.811 43.445 1.00 52.92 101 LYS D CA 1
ATOM 5716 C C . LYS D 1 103 ? 115.793 31.213 44.912 1.00 51.86 101 LYS D C 1
ATOM 5717 O O . LYS D 1 103 ? 116.928 31.168 45.391 1.00 50.93 101 LYS D O 1
ATOM 5723 N N . ILE D 1 104 ? 114.719 31.657 45.589 1.00 50.51 102 ILE D N 1
ATOM 5724 C CA . ILE D 1 104 ? 114.804 31.962 47.013 1.00 48.84 102 ILE D CA 1
ATOM 5725 C C . ILE D 1 104 ? 115.124 30.749 47.886 1.00 48.27 102 ILE D C 1
ATOM 5726 O O . ILE D 1 104 ? 115.538 30.880 49.048 1.00 48.87 102 ILE D O 1
ATOM 5731 N N . GLY D 1 105 ? 114.931 29.556 47.354 1.00 47.18 103 GLY D N 1
ATOM 5732 C CA . GLY D 1 105 ? 115.358 28.307 48.024 1.00 45.94 103 GLY D CA 1
ATOM 5733 C C . GLY D 1 105 ? 114.213 27.501 48.608 1.00 44.20 103 GLY D C 1
ATOM 5734 O O . GLY D 1 105 ? 114.407 26.673 49.480 1.00 41.39 103 GLY D O 1
ATOM 5735 N N . THR D 1 106 ? 113.007 27.708 48.090 1.00 44.32 104 THR D N 1
ATOM 5736 C CA . THR D 1 106 ? 111.892 26.896 48.564 1.00 43.61 104 THR D CA 1
ATOM 5737 C C . THR D 1 106 ? 112.053 25.481 48.002 1.00 43.00 104 THR D C 1
ATOM 5738 O O . THR D 1 106 ? 112.435 25.327 46.839 1.00 43.19 104 THR D O 1
ATOM 5742 N N . ILE D 1 107 ? 111.899 24.458 48.865 1.00 42.54 105 ILE D N 1
ATOM 5743 C CA . ILE D 1 107 ? 111.993 23.037 48.459 1.00 41.70 105 ILE D CA 1
ATOM 5744 C C . ILE D 1 107 ? 110.743 22.753 47.599 1.00 40.52 105 ILE D C 1
ATOM 5745 O O . ILE D 1 107 ? 109.618 22.949 48.057 1.00 38.99 105 ILE D O 1
ATOM 5750 N N . VAL D 1 108 ? 110.944 22.371 46.343 1.00 39.74 106 VAL D N 1
ATOM 5751 C CA . VAL D 1 108 ? 109.807 21.976 45.495 1.00 39.52 106 VAL D CA 1
ATOM 5752 C C . VAL D 1 108 ? 109.859 20.489 45.185 1.00 38.76 106 VAL D C 1
ATOM 5753 O O . VAL D 1 108 ? 110.886 19.949 44.806 1.00 39.66 106 VAL D O 1
ATOM 5757 N N . ALA D 1 109 ? 108.736 19.837 45.446 1.00 37.78 107 ALA D N 1
ATOM 5758 C CA . ALA D 1 109 ? 108.596 18.388 45.353 1.00 37.35 107 ALA D CA 1
ATOM 5759 C C . ALA D 1 109 ? 107.509 18.156 44.313 1.00 36.78 107 ALA D C 1
ATOM 5760 O O . ALA D 1 109 ? 106.349 18.528 44.593 1.00 35.82 107 ALA D O 1
ATOM 5762 N N . ALA D 1 110 ? 107.906 17.602 43.138 1.00 35.86 108 ALA D N 1
ATOM 5763 C CA . ALA D 1 110 ? 107.038 17.336 41.950 1.00 34.75 108 ALA D CA 1
ATOM 5764 C C . ALA D 1 110 ? 106.968 15.857 41.676 1.00 33.51 108 ALA D C 1
ATOM 5765 O O . ALA D 1 110 ? 107.966 15.179 41.661 1.00 33.69 108 ALA D O 1
ATOM 5767 N N . ILE D 1 111 ? 105.794 15.331 41.446 1.00 33.70 109 ILE D N 1
ATOM 5768 C CA . ILE D 1 111 ? 105.648 13.887 41.231 1.00 32.95 109 ILE D CA 1
ATOM 5769 C C . ILE D 1 111 ? 104.836 13.782 39.934 1.00 35.33 109 ILE D C 1
ATOM 5770 O O . ILE D 1 111 ? 103.942 14.577 39.672 1.00 35.65 109 ILE D O 1
ATOM 5775 N N . CYS D 1 112 ? 105.275 12.879 39.080 1.00 36.84 110 CYS D N 1
ATOM 5776 C CA . CYS D 1 112 ? 104.491 12.373 37.996 1.00 37.29 110 CYS D CA 1
ATOM 5777 C C . CYS D 1 112 ? 104.321 13.442 36.919 1.00 36.60 110 CYS D C 1
ATOM 5778 O O . CYS D 1 112 ? 105.296 14.004 36.511 1.00 35.51 110 CYS D O 1
ATOM 5781 N N . GLY D 1 113 ? 103.123 13.763 36.481 1.00 36.37 111 GLY D N 1
ATOM 5782 C CA . GLY D 1 113 ? 102.980 14.794 35.439 1.00 36.91 111 GLY D CA 1
ATOM 5783 C C . GLY D 1 113 ? 103.414 16.182 35.869 1.00 37.55 111 GLY D C 1
ATOM 5784 O O . GLY D 1 113 ? 103.666 17.004 35.023 1.00 37.01 111 GLY D O 1
ATOM 5785 N N . ALA D 1 114 ? 103.496 16.479 37.189 1.00 38.02 112 ALA D N 1
ATOM 5786 C CA . ALA D 1 114 ? 104.071 17.791 37.605 1.00 37.46 112 ALA D CA 1
ATOM 5787 C C . ALA D 1 114 ? 105.560 17.951 37.165 1.00 37.41 112 ALA D C 1
ATOM 5788 O O . ALA D 1 114 ? 106.033 19.016 36.866 1.00 36.86 112 ALA D O 1
ATOM 5790 N N . THR D 1 115 ? 106.270 16.855 37.162 1.00 37.58 113 THR D N 1
ATOM 5791 C CA . THR D 1 115 ? 107.640 16.703 36.649 1.00 40.16 113 THR D CA 1
ATOM 5792 C C . THR D 1 115 ? 107.836 17.159 35.182 1.00 41.60 113 THR D C 1
ATOM 5793 O O . THR D 1 115 ? 108.778 17.912 34.867 1.00 42.42 113 THR D O 1
ATOM 5797 N N . ASP D 1 116 ? 106.912 16.740 34.323 1.00 41.91 114 ASP D N 1
ATOM 5798 C CA . ASP D 1 116 ? 106.776 17.273 32.979 1.00 43.48 114 ASP D CA 1
ATOM 5799 C C . ASP D 1 116 ? 106.372 18.761 32.913 1.00 43.91 114 ASP D C 1
ATOM 5800 O O . ASP D 1 116 ? 106.904 19.483 32.064 1.00 44.07 114 ASP D O 1
ATOM 5805 N N . ALA D 1 117 ? 105.522 19.264 33.813 1.00 44.90 115 ALA D N 1
ATOM 5806 C CA . ALA D 1 117 ? 105.278 20.745 33.837 1.00 45.46 115 ALA D CA 1
ATOM 5807 C C . ALA D 1 117 ? 106.591 21.539 33.989 1.00 46.56 115 ALA D C 1
ATOM 5808 O O . ALA D 1 117 ? 106.849 22.526 33.262 1.00 47.60 115 ALA D O 1
ATOM 5810 N N . LEU D 1 118 ? 107.419 21.070 34.911 1.00 45.92 116 LEU D N 1
ATOM 5811 C CA . LEU D 1 118 ? 108.676 21.669 35.238 1.00 46.30 116 LEU D CA 1
ATOM 5812 C C . LEU D 1 118 ? 109.698 21.485 34.138 1.00 46.51 116 LEU D C 1
ATOM 5813 O O . LEU D 1 118 ? 110.449 22.399 33.822 1.00 46.73 116 LEU D O 1
ATOM 5818 N N . ALA D 1 119 ? 109.810 20.266 33.636 1.00 47.15 117 ALA D N 1
ATOM 5819 C CA . ALA D 1 119 ? 110.669 19.984 32.479 1.00 46.59 117 ALA D CA 1
ATOM 5820 C C . ALA D 1 119 ? 110.385 20.949 31.317 1.00 46.64 117 ALA D C 1
ATOM 5821 O O . ALA D 1 119 ? 111.298 21.524 30.723 1.00 46.86 117 ALA D O 1
ATOM 5823 N N . ASN D 1 120 ? 109.122 21.187 31.014 1.00 46.89 118 ASN D N 1
ATOM 5824 C CA . ASN D 1 120 ? 108.817 22.153 29.961 1.00 47.43 118 ASN D CA 1
ATOM 5825 C C . ASN D 1 120 ? 109.023 23.645 30.240 1.00 48.10 118 ASN D C 1
ATOM 5826 O O . ASN D 1 120 ? 108.821 24.466 29.344 1.00 49.16 118 ASN D O 1
ATOM 5831 N N . MET D 1 121 ? 109.421 24.018 31.448 1.00 48.74 119 MET D N 1
ATOM 5832 C CA . MET D 1 121 ? 109.669 25.449 31.771 1.00 48.20 119 MET D CA 1
ATOM 5833 C C . MET D 1 121 ? 111.180 25.746 31.834 1.00 47.88 119 MET D C 1
ATOM 5834 O O . MET D 1 121 ? 111.612 26.896 32.049 1.00 48.07 119 MET D O 1
ATOM 5839 N N . GLY D 1 122 ? 111.961 24.707 31.569 1.00 48.30 120 GLY D N 1
ATOM 5840 C CA . GLY D 1 122 ? 113.413 24.782 31.557 1.00 47.69 120 GLY D CA 1
ATOM 5841 C C . GLY D 1 122 ? 114.042 24.373 32.857 1.00 47.96 120 GLY D C 1
ATOM 5842 O O . GLY D 1 122 ? 115.307 24.271 32.964 1.00 47.58 120 GLY D O 1
ATOM 5843 N N . TYR D 1 123 ? 113.203 24.150 33.887 1.00 48.33 121 TYR D N 1
ATOM 5844 C CA . TYR D 1 123 ? 113.773 24.096 35.265 1.00 46.83 121 TYR D CA 1
ATOM 5845 C C . TYR D 1 123 ? 114.558 22.824 35.577 1.00 46.54 121 TYR D C 1
ATOM 5846 O O . TYR D 1 123 ? 115.343 22.829 36.525 1.00 48.05 121 TYR D O 1
ATOM 5855 N N . LEU D 1 124 ? 114.372 21.749 34.811 1.00 45.81 122 LEU D N 1
ATOM 5856 C CA . LEU D 1 124 ? 115.140 20.482 34.992 1.00 46.38 122 LEU D CA 1
ATOM 5857 C C . LEU D 1 124 ? 116.387 20.370 34.038 1.00 46.89 122 LEU D C 1
ATOM 5858 O O . LEU D 1 124 ? 117.045 19.312 33.867 1.00 45.11 122 LEU D O 1
ATOM 5863 N N . ASP D 1 125 ? 116.665 21.475 33.359 1.00 48.84 123 ASP D N 1
ATOM 5864 C CA . ASP D 1 125 ? 117.711 21.501 32.342 1.00 49.73 123 ASP D CA 1
ATOM 5865 C C . ASP D 1 125 ? 119.034 21.308 32.969 1.00 50.94 123 ASP D C 1
ATOM 5866 O O . ASP D 1 125 ? 119.883 20.738 32.314 1.00 51.72 123 ASP D O 1
ATOM 5871 N N . THR D 1 126 ? 119.214 21.748 34.234 1.00 51.82 124 THR D N 1
ATOM 5872 C CA . THR D 1 126 ? 120.508 21.596 34.900 1.00 52.53 124 THR D CA 1
ATOM 5873 C C . THR D 1 126 ? 120.382 21.092 36.346 1.00 53.95 124 THR D C 1
ATOM 5874 O O . THR D 1 126 ? 121.289 21.305 37.173 1.00 54.83 124 THR D O 1
ATOM 5878 N N . ARG D 1 127 ? 119.279 20.389 36.641 1.00 53.88 125 ARG D N 1
ATOM 5879 C CA . ARG D 1 127 ? 119.151 19.680 37.932 1.00 53.39 125 ARG D CA 1
ATOM 5880 C C . ARG D 1 127 ? 118.975 18.173 37.710 1.00 52.46 125 ARG D C 1
ATOM 5881 O O . ARG D 1 127 ? 118.349 17.782 36.724 1.00 51.95 125 ARG D O 1
ATOM 5889 N N . LYS D 1 128 ? 119.528 17.336 38.593 1.00 51.16 126 LYS D N 1
ATOM 5890 C CA . LYS D 1 128 ? 119.240 15.900 38.538 1.00 51.00 126 LYS D CA 1
ATOM 5891 C C . LYS D 1 128 ? 117.730 15.720 38.760 1.00 50.14 126 LYS D C 1
ATOM 5892 O O . LYS D 1 128 ? 117.095 16.422 39.548 1.00 50.12 126 LYS D O 1
ATOM 5898 N N . HIS D 1 129 ? 117.135 14.793 38.025 1.00 49.54 127 HIS D N 1
ATOM 5899 C CA . HIS D 1 129 ? 115.702 14.603 38.095 1.00 47.95 127 HIS D CA 1
ATOM 5900 C C . HIS D 1 129 ? 115.334 13.279 37.478 1.00 46.34 127 HIS D C 1
ATOM 5901 O O . HIS D 1 129 ? 116.114 12.660 36.738 1.00 46.41 127 HIS D O 1
ATOM 5908 N N . THR D 1 130 ? 114.135 12.841 37.812 1.00 44.43 128 THR D N 1
ATOM 5909 C CA . THR D 1 130 ? 113.490 11.757 37.114 1.00 43.48 128 THR D CA 1
ATOM 5910 C C . THR D 1 130 ? 112.062 12.176 36.657 1.00 43.11 128 THR D C 1
ATOM 5911 O O . THR D 1 130 ? 111.632 13.315 36.814 1.00 43.28 128 THR D O 1
ATOM 5915 N N . SER D 1 131 ? 111.371 11.268 36.010 1.00 42.97 129 SER D N 1
ATOM 5916 C CA . SER D 1 131 ? 109.989 11.477 35.541 1.00 41.72 129 SER D CA 1
ATOM 5917 C C . SER D 1 131 ? 109.434 10.104 35.322 1.00 41.07 129 SER D C 1
ATOM 5918 O O . SER D 1 131 ? 110.105 9.138 35.561 1.00 41.57 129 SER D O 1
ATOM 5921 N N . ASN D 1 132 ? 108.197 10.005 34.894 1.00 40.91 130 ASN D N 1
ATOM 5922 C CA . ASN D 1 132 ? 107.644 8.714 34.555 1.00 40.81 130 ASN D CA 1
ATOM 5923 C C . ASN D 1 132 ? 108.431 7.992 33.494 1.00 39.66 130 ASN D C 1
ATOM 5924 O O . ASN D 1 132 ? 108.657 6.819 33.604 1.00 38.76 130 ASN D O 1
ATOM 5929 N N . ASN D 1 133 ? 108.829 8.705 32.455 1.00 39.53 131 ASN D N 1
ATOM 5930 C CA . ASN D 1 133 ? 109.511 8.100 31.309 1.00 39.07 131 ASN D CA 1
ATOM 5931 C C . ASN D 1 133 ? 110.231 9.210 30.528 1.00 37.77 131 ASN D C 1
ATOM 5932 O O . ASN D 1 133 ? 109.597 10.210 30.124 1.00 35.91 131 ASN D O 1
ATOM 5937 N N . LEU D 1 134 ? 111.528 9.035 30.333 1.00 36.90 132 LEU D N 1
ATOM 5938 C CA . LEU D 1 134 ? 112.322 9.969 29.557 1.00 37.82 132 LEU D CA 1
ATOM 5939 C C . LEU D 1 134 ? 111.775 10.257 28.138 1.00 37.79 132 LEU D C 1
ATOM 5940 O O . LEU D 1 134 ? 111.573 11.441 27.771 1.00 36.93 132 LEU D O 1
ATOM 5945 N N . GLU D 1 135 ? 111.457 9.192 27.391 1.00 37.70 133 GLU D N 1
ATOM 5946 C CA . GLU D 1 135 ? 110.978 9.373 25.995 1.00 39.12 133 GLU D CA 1
ATOM 5947 C C . GLU D 1 135 ? 109.703 10.129 25.902 1.00 39.13 133 GLU D C 1
ATOM 5948 O O . GLU D 1 135 ? 109.562 10.994 25.043 1.00 40.23 133 GLU D O 1
ATOM 5954 N N . TYR D 1 136 ? 108.791 9.878 26.837 1.00 39.31 134 TYR D N 1
ATOM 5955 C CA . TYR D 1 136 ? 107.547 10.582 26.829 1.00 38.65 134 TYR D CA 1
ATOM 5956 C C . TYR D 1 136 ? 107.804 12.028 27.242 1.00 38.44 134 TYR D C 1
ATOM 5957 O O . TYR D 1 136 ? 107.215 12.918 26.684 1.00 39.33 134 TYR D O 1
ATOM 5966 N N . THR D 1 137 ? 108.704 12.270 28.197 1.00 38.33 135 THR D N 1
ATOM 5967 C CA . THR D 1 137 ? 108.946 13.622 28.662 1.00 38.80 135 THR D CA 1
ATOM 5968 C C . THR D 1 137 ? 109.531 14.423 27.492 1.00 38.64 135 THR D C 1
ATOM 5969 O O . THR D 1 137 ? 109.132 15.546 27.301 1.00 38.63 135 THR D O 1
ATOM 5973 N N . LYS D 1 138 ? 110.481 13.859 26.739 1.00 38.07 136 LYS D N 1
ATOM 5974 C CA . LYS D 1 138 ? 111.028 14.575 25.607 1.00 40.62 136 LYS D CA 1
ATOM 5975 C C . LYS D 1 138 ? 109.940 14.881 24.564 1.00 40.82 136 LYS D C 1
ATOM 5976 O O . LYS D 1 138 ? 109.820 16.019 24.160 1.00 41.92 136 LYS D O 1
ATOM 5982 N N . MET D 1 139 ? 109.110 13.904 24.181 1.00 41.79 137 MET D N 1
ATOM 5983 C CA . MET D 1 139 ? 108.065 14.159 23.184 1.00 41.77 137 MET D CA 1
ATOM 5984 C C . MET D 1 139 ? 107.192 15.270 23.639 1.00 43.24 137 MET D C 1
ATOM 5985 O O . MET D 1 139 ? 106.773 16.110 22.848 1.00 43.28 137 MET D O 1
ATOM 5990 N N . VAL D 1 140 ? 106.860 15.300 24.955 1.00 44.27 138 VAL D N 1
ATOM 5991 C CA . VAL D 1 140 ? 105.740 16.113 25.454 1.00 44.64 138 VAL D CA 1
ATOM 5992 C C . VAL D 1 140 ? 106.212 17.508 25.927 1.00 45.42 138 VAL D C 1
ATOM 5993 O O . VAL D 1 140 ? 105.374 18.391 26.105 1.00 44.57 138 VAL D O 1
ATOM 5997 N N . CYS D 1 141 ? 107.554 17.640 26.025 1.00 45.60 139 CYS D N 1
ATOM 5998 C CA . CYS D 1 141 ? 108.208 18.868 26.499 1.00 45.99 139 CYS D CA 1
ATOM 5999 C C . CYS D 1 141 ? 109.271 19.425 25.505 1.00 47.20 139 CYS D C 1
ATOM 6000 O O . CYS D 1 141 ? 110.489 19.162 25.650 1.00 45.44 139 CYS D O 1
ATOM 6003 N N . PRO D 1 142 ? 108.814 20.219 24.506 1.00 48.19 140 PRO D N 1
ATOM 6004 C CA . PRO D 1 142 ? 109.671 20.914 23.533 1.00 48.66 140 PRO D CA 1
ATOM 6005 C C . PRO D 1 142 ? 110.869 21.716 24.120 1.00 49.55 140 PRO D C 1
ATOM 6006 O O . PRO D 1 142 ? 111.974 21.658 23.546 1.00 48.57 140 PRO D O 1
ATOM 6010 N N . ASN D 1 143 ? 110.630 22.490 25.196 1.00 49.85 141 ASN D N 1
ATOM 6011 C CA . ASN D 1 143 ? 111.679 23.331 25.779 1.00 50.42 141 ASN D CA 1
ATOM 6012 C C . ASN D 1 143 ? 112.512 22.649 26.900 1.00 49.47 141 ASN D C 1
ATOM 6013 O O . ASN D 1 143 ? 113.158 23.336 27.701 1.00 49.94 141 ASN D O 1
ATOM 6018 N N . TYR D 1 144 ? 112.515 21.304 26.894 1.00 46.85 142 TYR D N 1
ATOM 6019 C CA . TYR D 1 144 ? 113.269 20.482 27.844 1.00 46.38 142 TYR D CA 1
ATOM 6020 C C . TYR D 1 144 ? 114.628 20.158 27.285 1.00 45.70 142 TYR D C 1
ATOM 6021 O O . TYR D 1 144 ? 114.739 19.608 26.218 1.00 46.04 142 TYR D O 1
ATOM 6030 N N . LYS D 1 145 ? 115.677 20.494 28.010 1.00 46.67 143 LYS D N 1
ATOM 6031 C CA . LYS D 1 145 ? 117.056 20.236 27.545 1.00 47.83 143 LYS D CA 1
ATOM 6032 C C . LYS D 1 145 ? 117.916 19.525 28.610 1.00 48.57 143 LYS D C 1
ATOM 6033 O O . LYS D 1 145 ? 119.185 19.611 28.616 1.00 49.15 143 LYS D O 1
ATOM 6039 N N . GLY D 1 146 ? 117.235 18.786 29.494 1.00 48.56 144 GLY D N 1
ATOM 6040 C CA . GLY D 1 146 ? 117.864 18.216 30.683 1.00 48.16 144 GLY D CA 1
ATOM 6041 C C . GLY D 1 146 ? 118.143 16.759 30.557 1.00 47.60 144 GLY D C 1
ATOM 6042 O O . GLY D 1 146 ? 118.414 16.138 31.520 1.00 47.59 144 GLY D O 1
ATOM 6043 N N . GLU D 1 147 ? 118.104 16.193 29.372 1.00 48.89 145 GLU D N 1
ATOM 6044 C CA . GLU D 1 147 ? 118.277 14.740 29.242 1.00 50.13 145 GLU D CA 1
ATOM 6045 C C . GLU D 1 147 ? 119.509 14.152 29.892 1.00 51.13 145 GLU D C 1
ATOM 6046 O O . GLU D 1 147 ? 119.523 12.987 30.307 1.00 52.12 145 GLU D O 1
ATOM 6052 N N . LYS D 1 148 ? 120.572 14.943 29.936 1.00 52.09 146 LYS D N 1
ATOM 6053 C CA . LYS D 1 148 ? 121.864 14.534 30.489 1.00 52.47 146 LYS D CA 1
ATOM 6054 C C . LYS D 1 148 ? 121.732 14.256 32.019 1.00 53.18 146 LYS D C 1
ATOM 6055 O O . LYS D 1 148 ? 122.322 13.285 32.545 1.00 54.13 146 LYS D O 1
ATOM 6061 N N . PHE D 1 149 ? 120.940 15.124 32.676 1.00 52.61 147 PHE D N 1
ATOM 6062 C CA . PHE D 1 149 ? 120.647 15.159 34.119 1.00 51.66 147 PHE D CA 1
ATOM 6063 C C . PHE D 1 149 ? 119.611 14.175 34.654 1.00 50.84 147 PHE D C 1
ATOM 6064 O O . PHE D 1 149 ? 119.483 13.995 35.884 1.00 51.32 147 PHE D O 1
ATOM 6072 N N . TYR D 1 150 ? 118.924 13.530 33.729 1.00 48.59 148 TYR D N 1
ATOM 6073 C CA . TYR D 1 150 ? 117.920 12.569 33.983 1.00 48.56 148 TYR D CA 1
ATOM 6074 C C . TYR D 1 150 ? 118.446 11.249 34.504 1.00 48.00 148 TYR D C 1
ATOM 6075 O O . TYR D 1 150 ? 119.297 10.640 33.886 1.00 47.44 148 TYR D O 1
ATOM 6084 N N . GLU D 1 151 ? 117.817 10.772 35.581 1.00 48.76 149 GLU D N 1
ATOM 6085 C CA . GLU D 1 151 ? 118.113 9.495 36.222 1.00 50.42 149 GLU D CA 1
ATOM 6086 C C . GLU D 1 151 ? 116.905 8.584 36.285 1.00 49.40 149 GLU D C 1
ATOM 6087 O O . GLU D 1 151 ? 115.807 9.018 36.042 1.00 49.65 149 GLU D O 1
ATOM 6093 N N . LEU D 1 152 ? 117.119 7.317 36.638 1.00 50.08 150 LEU D N 1
ATOM 6094 C CA . LEU D 1 152 ? 116.043 6.281 36.637 1.00 50.59 150 LEU D CA 1
ATOM 6095 C C . LEU D 1 152 ? 115.185 6.376 37.881 1.00 50.17 150 LEU D C 1
ATOM 6096 O O . LEU D 1 152 ? 114.033 6.000 37.847 1.00 51.99 150 LEU D O 1
ATOM 6101 N N . GLY D 1 153 ? 115.750 6.862 38.983 1.00 48.93 151 GLY D N 1
ATOM 6102 C CA . GLY D 1 153 ? 114.954 7.154 40.148 1.00 47.58 151 GLY D CA 1
ATOM 6103 C C . GLY D 1 153 ? 114.532 5.846 40.711 1.00 45.17 151 GLY D C 1
ATOM 6104 O O . GLY D 1 153 ? 115.366 4.986 40.866 1.00 46.10 151 GLY D O 1
ATOM 6105 N N . PRO D 1 154 ? 113.242 5.659 41.014 1.00 42.79 152 PRO D N 1
ATOM 6106 C CA . PRO D 1 154 ? 112.027 6.423 40.722 1.00 41.44 152 PRO D CA 1
ATOM 6107 C C . PRO D 1 154 ? 111.806 7.734 41.530 1.00 39.92 152 PRO D C 1
ATOM 6108 O O . PRO D 1 154 ? 110.781 8.356 41.353 1.00 39.05 152 PRO D O 1
ATOM 6112 N N . ALA D 1 155 ? 112.694 8.064 42.456 1.00 38.88 153 ALA D N 1
ATOM 6113 C CA . ALA D 1 155 ? 112.750 9.350 43.157 1.00 39.10 153 ALA D CA 1
ATOM 6114 C C . ALA D 1 155 ? 114.215 9.824 43.204 1.00 38.96 153 ALA D C 1
ATOM 6115 O O . ALA D 1 155 ? 115.153 9.020 43.434 1.00 38.91 153 ALA D O 1
ATOM 6117 N N . VAL D 1 156 ? 114.393 11.122 42.981 1.00 39.65 154 VAL D N 1
ATOM 6118 C CA . VAL D 1 156 ? 115.706 11.749 42.850 1.00 40.48 154 VAL D CA 1
ATOM 6119 C C . VAL D 1 156 ? 115.630 13.074 43.612 1.00 41.25 154 VAL D C 1
ATOM 6120 O O . VAL D 1 156 ? 114.629 13.829 43.522 1.00 40.52 154 VAL D O 1
ATOM 6124 N N . SER D 1 157 ? 116.720 13.383 44.310 1.00 42.95 155 SER D N 1
ATOM 6125 C CA . SER D 1 157 ? 116.839 14.624 45.112 1.00 43.77 155 SER D CA 1
ATOM 6126 C C . SER D 1 157 ? 118.104 15.395 44.742 1.00 44.10 155 SER D C 1
ATOM 6127 O O . SER D 1 157 ? 119.147 14.811 44.696 1.00 43.82 155 SER D O 1
ATOM 6130 N N . ASP D 1 158 ? 117.943 16.700 44.479 1.00 45.42 156 ASP D N 1
ATOM 6131 C CA . ASP D 1 158 ? 118.993 17.632 44.070 1.00 44.89 156 ASP D CA 1
ATOM 6132 C C . ASP D 1 158 ? 118.787 19.024 44.669 1.00 44.50 156 ASP D C 1
ATOM 6133 O O . ASP D 1 158 ? 117.944 19.795 44.199 1.00 44.30 156 ASP D O 1
ATOM 6138 N N . ALA D 1 159 ? 119.635 19.376 45.644 1.00 43.91 157 ALA D N 1
ATOM 6139 C CA . ALA D 1 159 ? 119.521 20.657 46.324 1.00 42.95 157 ALA D CA 1
ATOM 6140 C C . ALA D 1 159 ? 118.038 20.679 46.733 1.00 42.39 157 ALA D C 1
ATOM 6141 O O . ALA D 1 159 ? 117.598 19.720 47.351 1.00 41.92 157 ALA D O 1
ATOM 6143 N N . ASN D 1 160 ? 117.282 21.708 46.329 1.00 41.57 158 ASN D N 1
ATOM 6144 C CA . ASN D 1 160 ? 115.947 21.983 46.873 1.00 41.08 158 ASN D CA 1
ATOM 6145 C C . ASN D 1 160 ? 114.821 21.544 45.920 1.00 40.53 158 ASN D C 1
ATOM 6146 O O . ASN D 1 160 ? 113.732 22.132 45.922 1.00 39.78 158 ASN D O 1
ATOM 6151 N N . LEU D 1 161 ? 115.116 20.539 45.082 1.00 39.78 159 LEU D N 1
ATOM 6152 C CA . LEU D 1 161 ? 114.131 19.943 44.186 1.00 39.31 159 LEU D CA 1
ATOM 6153 C C . LEU D 1 161 ? 114.090 18.426 44.397 1.00 39.40 159 LEU D C 1
ATOM 6154 O O . LEU D 1 161 ? 115.123 17.752 44.411 1.00 39.21 159 LEU D O 1
ATOM 6159 N N . VAL D 1 162 ? 112.883 17.897 44.572 1.00 38.82 160 VAL D N 1
ATOM 6160 C CA . VAL D 1 162 ? 112.666 16.451 44.556 1.00 37.63 160 VAL D CA 1
ATOM 6161 C C . VAL D 1 162 ? 111.665 16.159 43.417 1.00 36.23 160 VAL D C 1
ATOM 6162 O O . VAL D 1 162 ? 110.628 16.796 43.309 1.00 35.88 160 VAL D O 1
ATOM 6166 N N . THR D 1 163 ? 112.030 15.232 42.541 1.00 35.92 161 THR D N 1
ATOM 6167 C CA . THR D 1 163 ? 111.132 14.710 41.479 1.00 35.12 161 THR D CA 1
ATOM 6168 C C . THR D 1 163 ? 110.960 13.180 41.655 1.00 34.72 161 THR D C 1
ATOM 6169 O O . THR D 1 163 ? 111.822 12.478 42.207 1.00 34.53 161 THR D O 1
ATOM 6173 N N . ALA D 1 164 ? 109.849 12.670 41.176 1.00 33.61 162 ALA D N 1
ATOM 6174 C CA . ALA D 1 164 ? 109.622 11.243 41.286 1.00 33.44 162 ALA D CA 1
ATOM 6175 C C . ALA D 1 164 ? 108.658 10.785 40.218 1.00 31.95 162 ALA D C 1
ATOM 6176 O O . ALA D 1 164 ? 107.828 11.541 39.734 1.00 33.54 162 ALA D O 1
ATOM 6178 N N . SER D 1 165 ? 108.729 9.518 39.917 1.00 30.90 163 SER D N 1
ATOM 6179 C CA . SER D 1 165 ? 107.664 8.858 39.223 1.00 32.40 163 SER D CA 1
ATOM 6180 C C . SER D 1 165 ? 106.357 8.737 40.038 1.00 32.70 163 SER D C 1
ATOM 6181 O O . SER D 1 165 ? 106.433 8.577 41.221 1.00 33.46 163 SER D O 1
ATOM 6184 N N . GLY D 1 166 ? 105.186 8.714 39.354 1.00 32.63 164 GLY D N 1
ATOM 6185 C CA . GLY D 1 166 ? 103.878 8.507 39.919 1.00 32.19 164 GLY D CA 1
ATOM 6186 C C . GLY D 1 166 ? 103.668 7.165 40.571 1.00 32.77 164 GLY D C 1
ATOM 6187 O O . GLY D 1 166 ? 102.881 7.048 41.563 1.00 31.08 164 GLY D O 1
ATOM 6188 N N . ILE D 1 167 ? 104.444 6.170 40.131 1.00 32.22 165 ILE D N 1
ATOM 6189 C CA . ILE D 1 167 ? 104.343 4.868 40.784 1.00 33.55 165 ILE D CA 1
ATOM 6190 C C . ILE D 1 167 ? 105.144 4.755 42.080 1.00 33.85 165 ILE D C 1
ATOM 6191 O O . ILE D 1 167 ? 105.080 3.743 42.746 1.00 36.63 165 ILE D O 1
ATOM 6196 N N . ALA D 1 168 ? 105.862 5.797 42.453 1.00 33.54 166 ALA D N 1
ATOM 6197 C CA . ALA D 1 168 ? 106.794 5.760 43.576 1.00 34.19 166 ALA D CA 1
ATOM 6198 C C . ALA D 1 168 ? 106.446 6.820 44.653 1.00 34.59 166 ALA D C 1
ATOM 6199 O O . ALA D 1 168 ? 107.309 7.619 45.049 1.00 34.85 166 ALA D O 1
ATOM 6201 N N . PRO D 1 169 ? 105.191 6.804 45.185 1.00 35.37 167 PRO D N 1
ATOM 6202 C CA . PRO D 1 169 ? 104.864 7.773 46.256 1.00 33.84 167 PRO D CA 1
ATOM 6203 C C . PRO D 1 169 ? 105.597 7.636 47.612 1.00 34.07 167 PRO D C 1
ATOM 6204 O O . PRO D 1 169 ? 105.778 8.648 48.323 1.00 33.34 167 PRO D O 1
ATOM 6208 N N . LEU D 1 170 ? 105.992 6.419 48.000 1.00 34.08 168 LEU D N 1
ATOM 6209 C CA . LEU D 1 170 ? 106.723 6.187 49.274 1.00 32.87 168 LEU D CA 1
ATOM 6210 C C . LEU D 1 170 ? 108.099 6.717 49.176 1.00 33.14 168 LEU D C 1
ATOM 6211 O O . LEU D 1 170 ? 108.618 7.312 50.153 1.00 34.26 168 LEU D O 1
ATOM 6216 N N . GLU D 1 171 ? 108.752 6.400 48.046 1.00 31.84 169 GLU D N 1
ATOM 6217 C CA . GLU D 1 171 ? 110.079 6.914 47.740 1.00 32.46 169 GLU D CA 1
ATOM 6218 C C . GLU D 1 171 ? 110.085 8.458 47.646 1.00 31.89 169 GLU D C 1
ATOM 6219 O O . GLU D 1 171 ? 111.012 9.115 48.151 1.00 31.58 169 GLU D O 1
ATOM 6225 N N . PHE D 1 172 ? 109.089 8.994 46.928 1.00 31.13 170 PHE D N 1
ATOM 6226 C CA . PHE D 1 172 ? 108.829 10.427 46.870 1.00 31.65 170 PHE D CA 1
ATOM 6227 C C . PHE D 1 172 ? 108.738 11.015 48.279 1.00 32.16 170 PHE D C 1
ATOM 6228 O O . PHE D 1 172 ? 109.410 11.993 48.585 1.00 33.68 170 PHE D O 1
ATOM 6236 N N . ALA D 1 173 ? 107.932 10.408 49.125 1.00 33.66 171 ALA D N 1
ATOM 6237 C CA . ALA D 1 173 ? 107.655 10.902 50.504 1.00 34.03 171 ALA D CA 1
ATOM 6238 C C . ALA D 1 173 ? 108.920 10.826 51.351 1.00 35.21 171 ALA D C 1
ATOM 6239 O O . ALA D 1 173 ? 109.240 11.729 52.099 1.00 34.80 171 ALA D O 1
ATOM 6241 N N . MET D 1 174 ? 109.657 9.742 51.170 1.00 36.71 172 MET D N 1
ATOM 6242 C CA . MET D 1 174 ? 110.898 9.517 51.851 1.00 36.23 172 MET D CA 1
ATOM 6243 C C . MET D 1 174 ? 111.934 10.555 51.540 1.00 36.15 172 MET D C 1
ATOM 6244 O O . MET D 1 174 ? 112.606 11.030 52.427 1.00 36.19 172 MET D O 1
ATOM 6249 N N . GLU D 1 175 ? 112.094 10.895 50.272 1.00 36.41 173 GLU D N 1
ATOM 6250 C CA . GLU D 1 175 ? 113.057 11.903 49.851 1.00 36.13 173 GLU D CA 1
ATOM 6251 C C . GLU D 1 175 ? 112.660 13.278 50.318 1.00 35.11 173 GLU D C 1
ATOM 6252 O O . GLU D 1 175 ? 113.525 14.027 50.714 1.00 36.30 173 GLU D O 1
ATOM 6258 N N . VAL D 1 176 ? 111.379 13.642 50.270 1.00 34.45 174 VAL D N 1
ATOM 6259 C CA . VAL D 1 176 ? 110.964 14.964 50.773 1.00 33.99 174 VAL D CA 1
ATOM 6260 C C . VAL D 1 176 ? 111.225 15.048 52.248 1.00 34.67 174 VAL D C 1
ATOM 6261 O O . VAL D 1 176 ? 111.792 16.032 52.733 1.00 35.87 174 VAL D O 1
ATOM 6265 N N . LEU D 1 177 ? 110.871 13.977 52.945 1.00 35.23 175 LEU D N 1
ATOM 6266 C CA . LEU D 1 177 ? 110.932 13.918 54.412 1.00 35.72 175 LEU D CA 1
ATOM 6267 C C . LEU D 1 177 ? 112.367 14.113 54.891 1.00 37.18 175 LEU D C 1
ATOM 6268 O O . LEU D 1 177 ? 112.608 14.832 55.847 1.00 38.82 175 LEU D O 1
ATOM 6273 N N . LYS D 1 178 ? 113.287 13.450 54.191 1.00 38.61 176 LYS D N 1
ATOM 6274 C CA . LYS D 1 178 ? 114.699 13.531 54.384 1.00 39.25 176 LYS D CA 1
ATOM 6275 C C . LYS D 1 178 ? 115.238 14.905 54.032 1.00 40.08 176 LYS D C 1
ATOM 6276 O O . LYS D 1 178 ? 115.961 15.448 54.783 1.00 40.36 176 LYS D O 1
ATOM 6282 N N . LYS D 1 179 ? 114.868 15.475 52.900 1.00 40.72 177 LYS D N 1
ATOM 6283 C CA . LYS D 1 179 ? 115.356 16.815 52.548 1.00 40.34 177 LYS D CA 1
ATOM 6284 C C . LYS D 1 179 ? 115.033 17.800 53.653 1.00 40.16 177 LYS D C 1
ATOM 6285 O O . LYS D 1 179 ? 115.886 18.526 54.033 1.00 39.84 177 LYS D O 1
ATOM 6291 N N . ILE D 1 180 ? 113.790 17.842 54.153 1.00 40.89 178 ILE D N 1
ATOM 6292 C CA . ILE D 1 180 ? 113.392 18.826 55.183 1.00 40.36 178 ILE D CA 1
ATOM 6293 C C . ILE D 1 180 ? 113.757 18.489 56.645 1.00 40.07 178 ILE D C 1
ATOM 6294 O O . ILE D 1 180 ? 113.487 19.285 57.581 1.00 40.02 178 ILE D O 1
ATOM 6299 N N . ASP D 1 181 ? 114.349 17.309 56.833 1.00 39.33 179 ASP D N 1
ATOM 6300 C CA . ASP D 1 181 ? 115.010 16.902 58.083 1.00 38.87 179 ASP D CA 1
ATOM 6301 C C . ASP D 1 181 ? 114.104 16.927 59.331 1.00 38.44 179 ASP D C 1
ATOM 6302 O O . ASP D 1 181 ? 114.407 17.539 60.381 1.00 39.17 179 ASP D O 1
ATOM 6307 N N . VAL D 1 182 ? 112.998 16.209 59.189 1.00 36.83 180 VAL D N 1
ATOM 6308 C CA . VAL D 1 182 ? 111.856 16.266 60.055 1.00 35.61 180 VAL D CA 1
ATOM 6309 C C . VAL D 1 182 ? 111.743 14.949 60.890 1.00 35.50 180 VAL D C 1
ATOM 6310 O O . VAL D 1 182 ? 111.252 14.933 61.984 1.00 34.55 180 VAL D O 1
ATOM 6314 N N . PHE D 1 183 ? 112.306 13.871 60.377 1.00 36.21 181 PHE D N 1
ATOM 6315 C CA . PHE D 1 183 ? 112.432 12.595 61.051 1.00 36.26 181 PHE D CA 1
ATOM 6316 C C . PHE D 1 183 ? 113.907 12.477 61.339 1.00 36.21 181 PHE D C 1
ATOM 6317 O O . PHE D 1 183 ? 114.694 13.136 60.707 1.00 35.68 181 PHE D O 1
ATOM 6325 N N . THR D 1 184 ? 114.294 11.631 62.295 1.00 37.17 182 THR D N 1
ATOM 6326 C CA . THR D 1 184 ? 115.697 11.214 62.354 1.00 37.32 182 THR D CA 1
ATOM 6327 C C . THR D 1 184 ? 115.884 10.104 61.286 1.00 37.52 182 THR D C 1
ATOM 6328 O O . THR D 1 184 ? 114.884 9.617 60.693 1.00 38.54 182 THR D O 1
ATOM 6332 N N . LEU D 1 185 ? 117.137 9.706 61.053 1.00 36.82 183 LEU D N 1
ATOM 6333 C CA . LEU D 1 185 ? 117.514 8.916 59.872 1.00 35.99 183 LEU D CA 1
ATOM 6334 C C . LEU D 1 185 ? 117.086 7.466 60.104 1.00 34.61 183 LEU D C 1
ATOM 6335 O O . LEU D 1 185 ? 116.633 6.812 59.198 1.00 33.72 183 LEU D O 1
ATOM 6340 N N . ASP D 1 186 ? 117.197 7.002 61.339 1.00 34.87 184 ASP D N 1
ATOM 6341 C CA . ASP D 1 186 ? 116.586 5.718 61.874 1.00 35.51 184 ASP D CA 1
ATOM 6342 C C . ASP D 1 186 ? 115.083 5.580 61.713 1.00 34.43 184 ASP D C 1
ATOM 6343 O O . ASP D 1 186 ? 114.586 4.575 61.285 1.00 35.27 184 ASP D O 1
ATOM 6348 N N . ALA D 1 187 ? 114.359 6.594 62.122 1.00 33.76 185 ALA D N 1
ATOM 6349 C CA . ALA D 1 187 ? 112.956 6.606 61.957 1.00 33.63 185 ALA D CA 1
ATOM 6350 C C . ALA D 1 187 ? 112.592 6.638 60.453 1.00 34.07 185 ALA D C 1
ATOM 6351 O O . ALA D 1 187 ? 111.669 5.951 60.055 1.00 35.03 185 ALA D O 1
ATOM 6353 N N . LEU D 1 188 ? 113.315 7.375 59.606 1.00 33.37 186 LEU D N 1
ATOM 6354 C CA . LEU D 1 188 ? 112.974 7.428 58.182 1.00 32.86 186 LEU D CA 1
ATOM 6355 C C . LEU D 1 188 ? 113.217 6.125 57.457 1.00 33.35 186 LEU D C 1
ATOM 6356 O O . LEU D 1 188 ? 112.420 5.717 56.592 1.00 32.52 186 LEU D O 1
ATOM 6361 N N . HIS D 1 189 ? 114.315 5.456 57.790 1.00 34.50 187 HIS D N 1
ATOM 6362 C CA . HIS D 1 189 ? 114.606 4.105 57.241 1.00 35.10 187 HIS D CA 1
ATOM 6363 C C . HIS D 1 189 ? 113.644 2.974 57.664 1.00 34.51 187 HIS D C 1
ATOM 6364 O O . HIS D 1 189 ? 113.228 2.156 56.844 1.00 34.71 187 HIS D O 1
ATOM 6371 N N . SER D 1 190 ? 113.313 2.924 58.938 1.00 33.76 188 SER D N 1
ATOM 6372 C CA . SER D 1 190 ? 112.372 1.950 59.437 1.00 33.98 188 SER D CA 1
ATOM 6373 C C . SER D 1 190 ? 110.925 2.225 58.954 1.00 32.87 188 SER D C 1
ATOM 6374 O O . SER D 1 190 ? 110.177 1.281 58.680 1.00 32.44 188 SER D O 1
ATOM 6377 N N . TRP D 1 191 ? 110.550 3.506 58.881 1.00 32.81 189 TRP D N 1
ATOM 6378 C CA . TRP D 1 191 ? 109.276 3.946 58.310 1.00 33.57 189 TRP D CA 1
ATOM 6379 C C . TRP D 1 191 ? 109.199 3.495 56.821 1.00 33.22 189 TRP D C 1
ATOM 6380 O O . TRP D 1 191 ? 108.276 2.859 56.386 1.00 32.04 189 TRP D O 1
ATOM 6391 N N . TYR D 1 192 ? 110.242 3.785 56.075 1.00 34.15 190 TYR D N 1
ATOM 6392 C CA . TYR D 1 192 ? 110.322 3.395 54.682 1.00 33.86 190 TYR D CA 1
ATOM 6393 C C . TYR D 1 192 ? 110.227 1.908 54.565 1.00 33.71 190 TYR D C 1
ATOM 6394 O O . TYR D 1 192 ? 109.449 1.404 53.788 1.00 34.19 190 TYR D O 1
ATOM 6403 N N . ASN D 1 193 ? 111.022 1.196 55.335 1.00 33.93 191 ASN D N 1
ATOM 6404 C CA . ASN D 1 193 ? 111.046 -0.282 55.259 1.00 33.66 191 ASN D CA 1
ATOM 6405 C C . ASN D 1 193 ? 109.777 -0.977 55.678 1.00 32.36 191 ASN D C 1
ATOM 6406 O O . ASN D 1 193 ? 109.449 -2.003 55.117 1.00 33.23 191 ASN D O 1
ATOM 6411 N N . LEU D 1 194 ? 109.080 -0.446 56.672 1.00 32.91 192 LEU D N 1
ATOM 6412 C CA . LEU D 1 194 ? 107.802 -1.016 57.150 1.00 32.90 192 LEU D CA 1
ATOM 6413 C C . LEU D 1 194 ? 106.756 -0.912 56.027 1.00 34.06 192 LEU D C 1
ATOM 6414 O O . LEU D 1 194 ? 106.114 -1.885 55.660 1.00 33.92 192 LEU D O 1
ATOM 6419 N N . ASN D 1 195 ? 106.609 0.287 55.491 1.00 34.61 193 ASN D N 1
ATOM 6420 C CA . ASN D 1 195 ? 105.673 0.526 54.442 1.00 35.39 193 ASN D CA 1
ATOM 6421 C C . ASN D 1 195 ? 105.976 -0.271 53.163 1.00 35.73 193 ASN D C 1
ATOM 6422 O O . ASN D 1 195 ? 105.084 -0.779 52.545 1.00 37.20 193 ASN D O 1
ATOM 6427 N N . LYS D 1 196 ? 107.236 -0.402 52.793 1.00 36.79 194 LYS D N 1
ATOM 6428 C CA . LYS D 1 196 ? 107.676 -1.093 51.586 1.00 36.15 194 LYS D CA 1
ATOM 6429 C C . LYS D 1 196 ? 107.562 -2.629 51.723 1.00 36.80 194 LYS D C 1
ATOM 6430 O O . LYS D 1 196 ? 107.067 -3.351 50.856 1.00 38.57 194 LYS D O 1
ATOM 6436 N N . THR D 1 197 ? 107.996 -3.117 52.859 1.00 36.80 195 THR D N 1
ATOM 6437 C CA . THR D 1 197 ? 108.290 -4.536 53.116 1.00 35.87 195 THR D CA 1
ATOM 6438 C C . THR D 1 197 ? 107.215 -5.213 53.935 1.00 35.79 195 THR D C 1
ATOM 6439 O O . THR D 1 197 ? 107.076 -6.415 53.885 1.00 35.96 195 THR D O 1
ATOM 6443 N N . HIS D 1 198 ? 106.485 -4.420 54.718 1.00 35.59 196 HIS D N 1
ATOM 6444 C CA . HIS D 1 198 ? 105.512 -4.866 55.756 1.00 36.87 196 HIS D CA 1
ATOM 6445 C C . HIS D 1 198 ? 106.071 -5.773 56.819 1.00 36.16 196 HIS D C 1
ATOM 6446 O O . HIS D 1 198 ? 105.303 -6.447 57.460 1.00 35.80 196 HIS D O 1
ATOM 6453 N N . LYS D 1 199 ? 107.393 -5.814 56.994 1.00 37.15 197 LYS D N 1
ATOM 6454 C CA . LYS D 1 199 ? 107.983 -6.742 57.961 1.00 38.75 197 LYS D CA 1
ATOM 6455 C C . LYS D 1 199 ? 107.881 -6.067 59.319 1.00 37.75 197 LYS D C 1
ATOM 6456 O O . LYS D 1 199 ? 108.125 -4.896 59.442 1.00 37.23 197 LYS D O 1
ATOM 6462 N N . PRO D 1 200 ? 107.461 -6.805 60.324 1.00 38.25 198 PRO D N 1
ATOM 6463 C CA . PRO D 1 200 ? 107.145 -6.207 61.592 1.00 38.78 198 PRO D CA 1
ATOM 6464 C C . PRO D 1 200 ? 108.335 -5.751 62.428 1.00 38.58 198 PRO D C 1
ATOM 6465 O O . PRO D 1 200 ? 108.128 -5.012 63.363 1.00 38.89 198 PRO D O 1
ATOM 6469 N N . GLU D 1 201 ? 109.540 -6.223 62.140 1.00 38.38 199 GLU D N 1
ATOM 6470 C CA . GLU D 1 201 ? 110.715 -5.757 62.856 1.00 38.31 199 GLU D CA 1
ATOM 6471 C C . GLU D 1 201 ? 110.794 -4.250 62.755 1.00 36.62 199 GLU D C 1
ATOM 6472 O O . GLU D 1 201 ? 111.302 -3.598 63.630 1.00 35.62 199 GLU D O 1
ATOM 6478 N N . TYR D 1 202 ? 110.277 -3.722 61.649 1.00 36.65 200 TYR D N 1
ATOM 6479 C CA . TYR D 1 202 ? 110.378 -2.299 61.295 1.00 35.66 200 TYR D CA 1
ATOM 6480 C C . TYR D 1 202 ? 109.353 -1.462 62.034 1.00 34.18 200 TYR D C 1
ATOM 6481 O O . TYR D 1 202 ? 109.533 -0.279 62.206 1.00 33.58 200 TYR D O 1
ATOM 6490 N N . PHE D 1 203 ? 108.270 -2.082 62.452 1.00 33.54 201 PHE D N 1
ATOM 6491 C CA . PHE D 1 203 ? 107.290 -1.397 63.263 1.00 33.62 201 PHE D CA 1
ATOM 6492 C C . PHE D 1 203 ? 107.914 -1.179 64.675 1.00 32.57 201 PHE D C 1
ATOM 6493 O O . PHE D 1 203 ? 107.893 -0.067 65.221 1.00 31.40 201 PHE D O 1
ATOM 6501 N N . PHE D 1 204 ? 108.539 -2.215 65.216 1.00 31.87 202 PHE D N 1
ATOM 6502 C CA . PHE D 1 204 ? 109.236 -2.087 66.525 1.00 33.04 202 PHE D CA 1
ATOM 6503 C C . PHE D 1 204 ? 110.438 -1.150 66.503 1.00 32.32 202 PHE D C 1
ATOM 6504 O O . PHE D 1 204 ? 110.667 -0.429 67.448 1.00 32.69 202 PHE D O 1
ATOM 6512 N N . GLN D 1 205 ? 111.187 -1.162 65.407 1.00 32.18 203 GLN D N 1
ATOM 6513 C CA . GLN D 1 205 ? 112.194 -0.147 65.137 1.00 31.58 203 GLN D CA 1
ATOM 6514 C C . GLN D 1 205 ? 111.694 1.297 65.124 1.00 31.26 203 GLN D C 1
ATOM 6515 O O . GLN D 1 205 ? 112.283 2.174 65.743 1.00 30.52 203 GLN D O 1
ATOM 6521 N N . LEU D 1 206 ? 110.638 1.511 64.353 1.00 31.24 204 LEU D N 1
ATOM 6522 C CA . LEU D 1 206 ? 110.029 2.806 64.156 1.00 31.10 204 LEU D CA 1
ATOM 6523 C C . LEU D 1 206 ? 109.459 3.374 65.425 1.00 30.33 204 LEU D C 1
ATOM 6524 O O . LEU D 1 206 ? 109.672 4.518 65.671 1.00 30.76 204 LEU D O 1
ATOM 6529 N N . MET D 1 207 ? 108.726 2.581 66.218 1.00 30.77 205 MET D N 1
ATOM 6530 C CA . MET D 1 207 ? 108.195 2.999 67.515 1.00 31.37 205 MET D CA 1
ATOM 6531 C C . MET D 1 207 ? 109.268 3.441 68.519 1.00 31.07 205 MET D C 1
ATOM 6532 O O . MET D 1 207 ? 109.058 4.376 69.317 1.00 30.19 205 MET D O 1
ATOM 6537 N N . ASN D 1 208 ? 110.420 2.788 68.465 1.00 30.19 206 ASN D N 1
ATOM 6538 C CA . ASN D 1 208 ? 111.527 3.129 69.327 1.00 30.99 206 ASN D CA 1
ATOM 6539 C C . ASN D 1 208 ? 112.541 4.149 68.792 1.00 31.46 206 ASN D C 1
ATOM 6540 O O . ASN D 1 208 ? 113.455 4.521 69.536 1.00 30.45 206 ASN D O 1
ATOM 6545 N N . SER D 1 209 ? 112.394 4.574 67.535 1.00 31.30 207 SER D N 1
ATOM 6546 C CA . SER D 1 209 ? 113.286 5.551 66.893 1.00 32.29 207 SER D CA 1
ATOM 6547 C C . SER D 1 209 ? 112.664 6.931 66.841 1.00 32.99 207 SER D C 1
ATOM 6548 O O . SER D 1 209 ? 113.365 7.939 66.656 1.00 32.96 207 SER D O 1
ATOM 6551 N N . ILE D 1 210 ? 111.332 6.981 66.899 1.00 34.00 208 ILE D N 1
ATOM 6552 C CA . ILE D 1 210 ? 110.617 8.260 66.751 1.00 33.10 208 ILE D CA 1
ATOM 6553 C C . ILE D 1 210 ? 110.772 9.069 68.038 1.00 34.55 208 ILE D C 1
ATOM 6554 O O . ILE D 1 210 ? 110.918 8.494 69.161 1.00 35.37 208 ILE D O 1
ATOM 6559 N N . ASN D 1 211 ? 110.747 10.405 67.874 1.00 34.99 209 ASN D N 1
ATOM 6560 C CA . ASN D 1 211 ? 110.605 11.310 69.025 1.00 35.09 209 ASN D CA 1
ATOM 6561 C C . ASN D 1 211 ? 111.865 11.342 69.903 1.00 35.37 209 ASN D C 1
ATOM 6562 O O . ASN D 1 211 ? 111.775 11.358 71.139 1.00 36.42 209 ASN D O 1
ATOM 6567 N N . LYS D 1 212 ? 113.016 11.368 69.232 1.00 36.41 210 LYS D N 1
ATOM 6568 C CA . LYS D 1 212 ? 114.380 11.184 69.811 1.00 36.86 210 LYS D CA 1
ATOM 6569 C C . LYS D 1 212 ? 115.434 11.999 69.040 1.00 35.56 210 LYS D C 1
ATOM 6570 O O . LYS D 1 212 ? 115.042 12.791 68.200 1.00 34.75 210 LYS D O 1
ATOM 6576 N N . THR E 1 5 ? 57.229 21.545 -1.790 1.00 57.62 3 THR E N 1
ATOM 6577 C CA . THR E 1 5 ? 56.425 20.820 -0.727 1.00 57.56 3 THR E CA 1
ATOM 6578 C C . THR E 1 5 ? 56.335 21.718 0.565 1.00 57.30 3 THR E C 1
ATOM 6579 O O . THR E 1 5 ? 57.176 21.602 1.469 1.00 57.75 3 THR E O 1
ATOM 6583 N N . LYS E 1 6 ? 55.331 22.606 0.618 1.00 56.27 4 LYS E N 1
ATOM 6584 C CA . LYS E 1 6 ? 55.385 23.894 1.410 1.00 56.24 4 LYS E CA 1
ATOM 6585 C C . LYS E 1 6 ? 54.260 24.114 2.474 1.00 55.46 4 LYS E C 1
ATOM 6586 O O . LYS E 1 6 ? 54.156 25.203 3.031 1.00 54.73 4 LYS E O 1
ATOM 6592 N N . LYS E 1 7 ? 53.410 23.107 2.704 1.00 54.55 5 LYS E N 1
ATOM 6593 C CA . LYS E 1 7 ? 52.303 23.166 3.684 1.00 53.86 5 LYS E CA 1
ATOM 6594 C C . LYS E 1 7 ? 52.069 21.784 4.327 1.00 52.32 5 LYS E C 1
ATOM 6595 O O . LYS E 1 7 ? 51.989 20.794 3.622 1.00 52.99 5 LYS E O 1
ATOM 6601 N N . ALA E 1 8 ? 51.902 21.710 5.632 1.00 50.18 6 ALA E N 1
ATOM 6602 C CA . ALA E 1 8 ? 51.557 20.430 6.289 1.00 49.20 6 ALA E CA 1
ATOM 6603 C C . ALA E 1 8 ? 50.178 20.524 6.941 1.00 47.45 6 ALA E C 1
ATOM 6604 O O . ALA E 1 8 ? 49.887 21.521 7.587 1.00 47.72 6 ALA E O 1
ATOM 6606 N N . PHE E 1 9 ? 49.367 19.479 6.839 1.00 45.80 7 PHE E N 1
ATOM 6607 C CA . PHE E 1 9 ? 48.117 19.433 7.631 1.00 45.70 7 PHE E CA 1
ATOM 6608 C C . PHE E 1 9 ? 48.021 18.194 8.493 1.00 44.28 7 PHE E C 1
ATOM 6609 O O . PHE E 1 9 ? 48.514 17.142 8.140 1.00 45.36 7 PHE E O 1
ATOM 6617 N N . LEU E 1 10 ? 47.412 18.333 9.650 1.00 42.45 8 LEU E N 1
ATOM 6618 C CA . LEU E 1 10 ? 47.161 17.185 10.504 1.00 41.52 8 LEU E CA 1
ATOM 6619 C C . LEU E 1 10 ? 45.674 17.124 10.830 1.00 41.05 8 LEU E C 1
ATOM 6620 O O . LEU E 1 10 ? 45.149 18.022 11.533 1.00 41.07 8 LEU E O 1
ATOM 6625 N N . TYR E 1 11 ? 45.027 16.050 10.377 1.00 40.48 9 TYR E N 1
ATOM 6626 C CA . TYR E 1 11 ? 43.698 15.721 10.832 1.00 40.08 9 TYR E CA 1
ATOM 6627 C C . TYR E 1 11 ? 43.587 15.442 12.337 1.00 39.81 9 TYR E C 1
ATOM 6628 O O . TYR E 1 11 ? 44.186 14.512 12.864 1.00 40.04 9 TYR E O 1
ATOM 6637 N N . VAL E 1 12 ? 42.776 16.245 13.024 1.00 39.44 10 VAL E N 1
ATOM 6638 C CA . VAL E 1 12 ? 42.479 16.014 14.420 1.00 38.79 10 VAL E CA 1
ATOM 6639 C C . VAL E 1 12 ? 41.018 15.570 14.602 1.00 38.36 10 VAL E C 1
ATOM 6640 O O . VAL E 1 12 ? 40.151 15.937 13.835 1.00 37.67 10 VAL E O 1
ATOM 6644 N N . PHE E 1 13 ? 40.795 14.733 15.615 1.00 37.93 11 PHE E N 1
ATOM 6645 C CA . PHE E 1 13 ? 39.502 14.098 15.889 1.00 38.36 11 PHE E CA 1
ATOM 6646 C C . PHE E 1 13 ? 39.585 13.405 17.250 1.00 38.28 11 PHE E C 1
ATOM 6647 O O . PHE E 1 13 ? 40.668 13.043 17.721 1.00 38.47 11 PHE E O 1
ATOM 6655 N N . ASN E 1 14 ? 38.437 13.237 17.885 1.00 38.60 12 ASN E N 1
ATOM 6656 C CA . ASN E 1 14 ? 38.361 12.609 19.198 1.00 38.47 12 ASN E CA 1
ATOM 6657 C C . ASN E 1 14 ? 39.007 11.224 19.121 1.00 38.31 12 ASN E C 1
ATOM 6658 O O . ASN E 1 14 ? 38.947 10.529 18.104 1.00 37.30 12 ASN E O 1
ATOM 6663 N N . THR E 1 15 ? 39.734 10.891 20.177 1.00 39.31 13 THR E N 1
ATOM 6664 C CA . THR E 1 15 ? 40.453 9.618 20.290 1.00 39.05 13 THR E CA 1
ATOM 6665 C C . THR E 1 15 ? 41.753 9.374 19.499 1.00 38.86 13 THR E C 1
ATOM 6666 O O . THR E 1 15 ? 42.362 8.333 19.692 1.00 39.82 13 THR E O 1
ATOM 6670 N N . MET E 1 16 ? 42.206 10.315 18.658 1.00 38.34 14 MET E N 1
ATOM 6671 C CA . MET E 1 16 ? 43.477 10.179 17.931 1.00 37.11 14 MET E CA 1
ATOM 6672 C C . MET E 1 16 ? 44.639 9.779 18.856 1.00 38.09 14 MET E C 1
ATOM 6673 O O . MET E 1 16 ? 44.807 10.307 19.939 1.00 38.70 14 MET E O 1
ATOM 6678 N N . SER E 1 17 ? 45.455 8.832 18.402 1.00 39.08 15 SER E N 1
ATOM 6679 C CA . SER E 1 17 ? 46.462 8.201 19.232 1.00 38.66 15 SER E CA 1
ATOM 6680 C C . SER E 1 17 ? 47.745 9.020 19.243 1.00 39.65 15 SER E C 1
ATOM 6681 O O . SER E 1 17 ? 48.502 9.013 18.252 1.00 39.27 15 SER E O 1
ATOM 6684 N N . ASP E 1 18 ? 47.965 9.695 20.386 1.00 39.40 16 ASP E N 1
ATOM 6685 C CA . ASP E 1 18 ? 49.043 10.669 20.603 1.00 39.16 16 ASP E CA 1
ATOM 6686 C C . ASP E 1 18 ? 50.477 10.267 20.183 1.00 38.81 16 ASP E C 1
ATOM 6687 O O . ASP E 1 18 ? 51.272 11.095 19.732 1.00 38.25 16 ASP E O 1
ATOM 6692 N N . TRP E 1 19 ? 50.803 8.998 20.331 1.00 38.14 17 TRP E N 1
ATOM 6693 C CA . TRP E 1 19 ? 52.180 8.515 20.093 1.00 37.42 17 TRP E CA 1
ATOM 6694 C C . TRP E 1 19 ? 52.490 8.323 18.634 1.00 36.70 17 TRP E C 1
ATOM 6695 O O . TRP E 1 19 ? 53.631 8.131 18.243 1.00 35.47 17 TRP E O 1
ATOM 6706 N N . GLU E 1 20 ? 51.463 8.377 17.804 1.00 36.99 18 GLU E N 1
ATOM 6707 C CA . GLU E 1 20 ? 51.619 8.009 16.419 1.00 37.26 18 GLU E CA 1
ATOM 6708 C C . GLU E 1 20 ? 52.157 9.144 15.542 1.00 37.06 18 GLU E C 1
ATOM 6709 O O . GLU E 1 20 ? 52.798 8.879 14.515 1.00 36.45 18 GLU E O 1
ATOM 6715 N N . TYR E 1 21 ? 51.908 10.394 15.967 1.00 36.96 19 TYR E N 1
ATOM 6716 C CA . TYR E 1 21 ? 52.226 11.582 15.173 1.00 36.22 19 TYR E CA 1
ATOM 6717 C C . TYR E 1 21 ? 53.259 12.465 15.865 1.00 36.31 19 TYR E C 1
ATOM 6718 O O . TYR E 1 21 ? 53.859 13.310 15.215 1.00 37.49 19 TYR E O 1
ATOM 6727 N N . GLY E 1 22 ? 53.459 12.299 17.167 1.00 35.88 20 GLY E N 1
ATOM 6728 C CA . GLY E 1 22 ? 54.230 13.253 17.950 1.00 35.66 20 GLY E CA 1
ATOM 6729 C C . GLY E 1 22 ? 55.622 13.520 17.434 1.00 36.08 20 GLY E C 1
ATOM 6730 O O . GLY E 1 22 ? 56.062 14.661 17.497 1.00 36.69 20 GLY E O 1
ATOM 6731 N N . TYR E 1 23 ? 56.310 12.484 16.919 1.00 35.61 21 TYR E N 1
ATOM 6732 C CA . TYR E 1 23 ? 57.648 12.624 16.315 1.00 35.56 21 TYR E CA 1
ATOM 6733 C C . TYR E 1 23 ? 57.595 13.504 15.098 1.00 34.86 21 TYR E C 1
ATOM 6734 O O . TYR E 1 23 ? 58.325 14.454 14.966 1.00 33.51 21 TYR E O 1
ATOM 6743 N N . LEU E 1 24 ? 56.710 13.139 14.191 1.00 36.29 22 LEU E N 1
ATOM 6744 C CA . LEU E 1 24 ? 56.538 13.821 12.905 1.00 36.10 22 LEU E CA 1
ATOM 6745 C C . LEU E 1 24 ? 56.208 15.296 13.126 1.00 35.84 22 LEU E C 1
ATOM 6746 O O . LEU E 1 24 ? 56.923 16.150 12.719 1.00 35.50 22 LEU E O 1
ATOM 6751 N N . ILE E 1 25 ? 55.139 15.580 13.843 1.00 36.77 23 ILE E N 1
ATOM 6752 C CA . ILE E 1 25 ? 54.671 16.946 13.952 1.00 36.60 23 ILE E CA 1
ATOM 6753 C C . ILE E 1 25 ? 55.649 17.856 14.676 1.00 36.51 23 ILE E C 1
ATOM 6754 O O . ILE E 1 25 ? 55.814 19.002 14.259 1.00 37.75 23 ILE E O 1
ATOM 6759 N N . ALA E 1 26 ? 56.339 17.359 15.702 1.00 35.74 24 ALA E N 1
ATOM 6760 C CA . ALA E 1 26 ? 57.365 18.152 16.407 1.00 36.70 24 ALA E CA 1
ATOM 6761 C C . ALA E 1 26 ? 58.581 18.566 15.493 1.00 37.63 24 ALA E C 1
ATOM 6762 O O . ALA E 1 26 ? 59.091 19.711 15.560 1.00 37.55 24 ALA E O 1
ATOM 6764 N N . GLU E 1 27 ? 59.025 17.640 14.647 1.00 37.78 25 GLU E N 1
ATOM 6765 C CA . GLU E 1 27 ? 60.203 17.892 13.772 1.00 38.87 25 GLU E CA 1
ATOM 6766 C C . GLU E 1 27 ? 59.840 18.791 12.611 1.00 38.85 25 GLU E C 1
ATOM 6767 O O . GLU E 1 27 ? 60.586 19.676 12.304 1.00 39.48 25 GLU E O 1
ATOM 6773 N N . LEU E 1 28 ? 58.688 18.568 12.004 1.00 38.25 26 LEU E N 1
ATOM 6774 C CA . LEU E 1 28 ? 58.207 19.444 10.973 1.00 39.79 26 LEU E CA 1
ATOM 6775 C C . LEU E 1 28 ? 57.914 20.898 11.451 1.00 40.91 26 LEU E C 1
ATOM 6776 O O . LEU E 1 28 ? 58.355 21.879 10.828 1.00 41.69 26 LEU E O 1
ATOM 6781 N N . ASN E 1 29 ? 57.107 21.029 12.502 1.00 41.34 27 ASN E N 1
ATOM 6782 C CA . ASN E 1 29 ? 56.615 22.312 12.905 1.00 41.32 27 ASN E CA 1
ATOM 6783 C C . ASN E 1 29 ? 57.725 23.118 13.529 1.00 42.67 27 ASN E C 1
ATOM 6784 O O . ASN E 1 29 ? 57.805 24.338 13.282 1.00 44.63 27 ASN E O 1
ATOM 6789 N N . SER E 1 30 ? 58.592 22.470 14.320 1.00 43.07 28 SER E N 1
ATOM 6790 C CA . SER E 1 30 ? 59.789 23.142 14.852 1.00 42.33 28 SER E CA 1
ATOM 6791 C C . SER E 1 30 ? 60.810 23.495 13.756 1.00 42.58 28 SER E C 1
ATOM 6792 O O . SER E 1 30 ? 61.506 24.495 13.859 1.00 43.07 28 SER E O 1
ATOM 6795 N N . GLY E 1 31 ? 60.908 22.651 12.735 1.00 42.73 29 GLY E N 1
ATOM 6796 C CA . GLY E 1 31 ? 61.942 22.754 11.716 1.00 42.69 29 GLY E CA 1
ATOM 6797 C C . GLY E 1 31 ? 63.368 22.636 12.238 1.00 43.14 29 GLY E C 1
ATOM 6798 O O . GLY E 1 31 ? 64.280 23.074 11.552 1.00 44.05 29 GLY E O 1
ATOM 6799 N N . ARG E 1 32 ? 63.577 22.052 13.428 1.00 43.31 30 ARG E N 1
ATOM 6800 C CA . ARG E 1 32 ? 64.868 22.149 14.148 1.00 43.21 30 ARG E CA 1
ATOM 6801 C C . ARG E 1 32 ? 66.056 21.417 13.490 1.00 43.68 30 ARG E C 1
ATOM 6802 O O . ARG E 1 32 ? 67.156 21.912 13.480 1.00 45.18 30 ARG E O 1
ATOM 6810 N N . TYR E 1 33 ? 65.819 20.238 12.938 1.00 44.02 31 TYR E N 1
ATOM 6811 C CA . TYR E 1 33 ? 66.854 19.429 12.322 1.00 43.91 31 TYR E CA 1
ATOM 6812 C C . TYR E 1 33 ? 66.797 19.501 10.804 1.00 44.55 31 TYR E C 1
ATOM 6813 O O . TYR E 1 33 ? 67.362 18.666 10.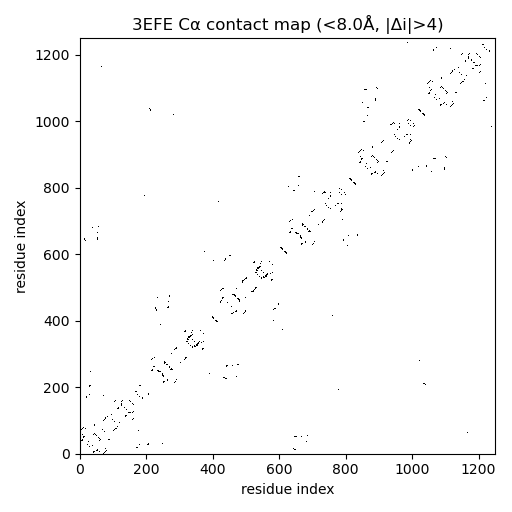096 1.00 44.90 31 TYR E O 1
ATOM 6822 N N . PHE E 1 34 ? 66.129 20.531 10.302 1.00 46.14 32 PHE E N 1
ATOM 6823 C CA . PHE E 1 34 ? 66.023 20.781 8.861 1.00 47.32 32 PHE E CA 1
ATOM 6824 C C . PHE E 1 34 ? 67.387 21.181 8.228 1.00 48.93 32 PHE E C 1
ATOM 6825 O O . PHE E 1 34 ? 68.327 21.665 8.925 1.00 47.91 32 PHE E O 1
ATOM 6833 N N . LYS E 1 35 ? 67.439 21.001 6.898 1.00 50.85 33 LYS E N 1
ATOM 6834 C CA . LYS E 1 35 ? 68.553 21.427 6.052 1.00 52.22 33 LYS E CA 1
ATOM 6835 C C . LYS E 1 35 ? 68.656 22.984 5.956 1.00 54.54 33 LYS E C 1
ATOM 6836 O O . LYS E 1 35 ? 67.734 23.703 6.347 1.00 55.90 33 LYS E O 1
ATOM 6842 N N . LYS E 1 36 ? 69.751 23.474 5.361 1.00 56.72 34 LYS E N 1
ATOM 6843 C CA . LYS E 1 36 ? 70.365 24.786 5.660 1.00 57.18 34 LYS E CA 1
ATOM 6844 C C . LYS E 1 36 ? 69.516 26.048 5.849 1.00 58.29 34 LYS E C 1
ATOM 6845 O O . LYS E 1 36 ? 69.757 26.761 6.823 1.00 60.80 34 LYS E O 1
ATOM 6851 N N . ASP E 1 37 ? 68.640 26.404 4.937 1.00 57.60 35 ASP E N 1
ATOM 6852 C CA . ASP E 1 37 ? 67.928 27.677 5.147 1.00 57.23 35 ASP E CA 1
ATOM 6853 C C . ASP E 1 37 ? 66.426 27.431 5.005 1.00 56.95 35 ASP E C 1
ATOM 6854 O O . ASP E 1 37 ? 65.628 28.364 4.831 1.00 57.42 35 ASP E O 1
ATOM 6859 N N . LEU E 1 38 ? 66.036 26.178 5.071 1.00 55.59 36 LEU E N 1
ATOM 6860 C CA . LEU E 1 38 ? 64.679 25.751 4.898 1.00 54.29 36 LEU E CA 1
ATOM 6861 C C . LEU E 1 38 ? 63.889 26.136 6.138 1.00 53.26 36 LEU E C 1
ATOM 6862 O O . LEU E 1 38 ? 64.232 25.743 7.243 1.00 51.46 36 LEU E O 1
ATOM 6867 N N . ALA E 1 39 ? 62.818 26.907 5.932 1.00 52.64 37 ALA E N 1
ATOM 6868 C CA . ALA E 1 39 ? 61.977 27.375 7.029 1.00 51.83 37 ALA E CA 1
ATOM 6869 C C . ALA E 1 39 ? 61.129 26.202 7.524 1.00 51.09 37 ALA E C 1
ATOM 6870 O O . ALA E 1 39 ? 60.758 25.317 6.715 1.00 52.19 37 ALA E O 1
ATOM 6872 N N . PRO E 1 40 ? 60.799 26.191 8.833 1.00 49.33 38 PRO E N 1
ATOM 6873 C CA . PRO E 1 40 ? 59.904 25.177 9.431 1.00 48.34 38 PRO E CA 1
ATOM 6874 C C . PRO E 1 40 ? 58.622 24.905 8.600 1.00 47.01 38 PRO E C 1
ATOM 6875 O O . PRO E 1 40 ? 58.132 25.774 7.862 1.00 45.58 38 PRO E O 1
ATOM 6879 N N . LEU E 1 41 ? 58.118 23.686 8.665 1.00 46.32 39 LEU E N 1
ATOM 6880 C CA . LEU E 1 41 ? 56.950 23.345 7.866 1.00 46.36 39 LEU E CA 1
ATOM 6881 C C . LEU E 1 41 ? 55.779 23.326 8.852 1.00 45.59 39 LEU E C 1
ATOM 6882 O O . LEU E 1 41 ? 55.521 22.302 9.480 1.00 46.43 39 LEU E O 1
ATOM 6887 N N . LYS E 1 42 ? 55.126 24.477 9.057 1.00 44.36 40 LYS E N 1
ATOM 6888 C CA . LYS E 1 42 ? 54.140 24.594 10.130 1.00 44.42 40 LYS E CA 1
ATOM 6889 C C . LYS E 1 42 ? 52.981 23.593 9.872 1.00 43.48 40 LYS E C 1
ATOM 6890 O O . LYS E 1 42 ? 52.509 23.435 8.749 1.00 42.33 40 LYS E O 1
ATOM 6896 N N . VAL E 1 43 ? 52.611 22.863 10.907 1.00 42.84 41 VAL E N 1
ATOM 6897 C CA . VAL E 1 43 ? 51.595 21.822 10.852 1.00 42.34 41 VAL E CA 1
ATOM 6898 C C . VAL E 1 43 ? 50.275 22.461 11.281 1.00 42.27 41 VAL E C 1
ATOM 6899 O O . VAL E 1 43 ? 50.125 22.843 12.451 1.00 42.20 41 VAL E O 1
ATOM 6903 N N . ILE E 1 44 ? 49.349 22.608 10.342 1.00 41.77 42 ILE E N 1
ATOM 6904 C CA . ILE E 1 44 ? 48.029 23.171 10.638 1.00 42.52 42 ILE E CA 1
ATOM 6905 C C . ILE E 1 44 ? 47.019 22.063 11.065 1.00 42.24 42 ILE E C 1
ATOM 6906 O O . ILE E 1 44 ? 46.837 21.053 10.373 1.00 40.55 42 ILE E O 1
ATOM 6911 N N . THR E 1 45 ? 46.392 22.220 12.226 1.00 42.43 43 THR E N 1
ATOM 6912 C CA . THR E 1 45 ? 45.458 21.184 12.656 1.00 43.26 43 THR E CA 1
ATOM 6913 C C . THR E 1 45 ? 44.107 21.413 11.939 1.00 43.04 43 THR E C 1
ATOM 6914 O O . THR E 1 45 ? 43.613 22.511 11.924 1.00 42.02 43 THR E O 1
ATOM 6918 N N . VAL E 1 46 ? 43.572 20.366 11.313 1.00 43.39 44 VAL E N 1
ATOM 6919 C CA . VAL E 1 46 ? 42.263 20.405 10.694 1.00 44.29 44 VAL E CA 1
ATOM 6920 C C . VAL E 1 46 ? 41.256 19.391 11.322 1.00 44.90 44 VAL E C 1
ATOM 6921 O O . VAL E 1 46 ? 41.530 18.212 11.416 1.00 45.51 44 VAL E O 1
ATOM 6925 N N . GLY E 1 47 ? 40.107 19.883 11.785 1.00 44.76 45 GLY E N 1
ATOM 6926 C CA . GLY E 1 47 ? 39.035 19.021 12.273 1.00 45.20 45 GLY E CA 1
ATOM 6927 C C . GLY E 1 47 ? 37.962 18.670 11.230 1.00 45.63 45 GLY E C 1
ATOM 6928 O O . GLY E 1 47 ? 38.018 19.131 10.066 1.00 45.99 45 GLY E O 1
ATOM 6929 N N . ALA E 1 48 ? 37.007 17.820 11.604 1.00 45.03 46 ALA E N 1
ATOM 6930 C CA . ALA E 1 48 ? 35.845 17.600 10.712 1.00 45.96 46 ALA E CA 1
ATOM 6931 C C . ALA E 1 48 ? 34.978 18.865 10.704 1.00 46.32 46 ALA E C 1
ATOM 6932 O O . ALA E 1 48 ? 34.328 19.227 9.685 1.00 45.69 46 ALA E O 1
ATOM 6934 N N . ASN E 1 49 ? 35.007 19.501 11.876 1.00 46.46 47 ASN E N 1
ATOM 6935 C CA . ASN E 1 49 ? 34.431 20.783 12.149 1.00 46.63 47 ASN E CA 1
ATOM 6936 C C . ASN E 1 49 ? 35.411 21.555 13.046 1.00 46.76 47 ASN E C 1
ATOM 6937 O O . ASN E 1 49 ? 36.554 21.122 13.257 1.00 47.44 47 ASN E O 1
ATOM 6942 N N . LYS E 1 50 ? 34.982 22.709 13.538 1.00 46.88 48 LYS E N 1
ATOM 6943 C CA . LYS E 1 50 ? 35.763 23.555 14.432 1.00 46.85 48 LYS E CA 1
ATOM 6944 C C . LYS E 1 50 ? 35.665 23.156 15.898 1.00 47.04 48 LYS E C 1
ATOM 6945 O O . LYS E 1 50 ? 36.271 23.803 16.766 1.00 47.30 48 LYS E O 1
ATOM 6951 N N . GLU E 1 51 ? 34.928 22.089 16.203 1.00 47.58 49 GLU E N 1
ATOM 6952 C CA . GLU E 1 51 ? 34.754 21.708 17.613 1.00 47.52 49 GLU E CA 1
ATOM 6953 C C . GLU E 1 51 ? 36.078 21.130 18.109 1.00 46.62 49 GLU E C 1
ATOM 6954 O O . GLU E 1 51 ? 36.717 20.325 17.433 1.00 46.20 49 GLU E O 1
ATOM 6960 N N . MET E 1 52 ? 36.461 21.568 19.297 1.00 45.35 50 MET E N 1
ATOM 6961 C CA . MET E 1 52 ? 37.532 20.989 20.059 1.00 44.88 50 MET E CA 1
ATOM 6962 C C . MET E 1 52 ? 37.441 19.479 20.145 1.00 43.95 50 MET E C 1
ATOM 6963 O O . MET E 1 52 ? 36.378 18.931 20.115 1.00 45.17 50 MET E O 1
ATOM 6968 N N . ILE E 1 53 ? 38.578 18.805 20.245 1.00 43.16 51 ILE E N 1
ATOM 6969 C CA . ILE E 1 53 ? 38.599 17.356 20.336 1.00 41.87 51 ILE E CA 1
ATOM 6970 C C . ILE E 1 53 ? 39.373 16.942 21.588 1.00 41.41 51 ILE E C 1
ATOM 6971 O O . ILE E 1 53 ? 39.921 17.777 22.293 1.00 40.74 51 ILE E O 1
ATOM 6976 N N . THR E 1 54 ? 39.370 15.648 21.882 1.00 41.17 52 THR E N 1
ATOM 6977 C CA . THR E 1 54 ? 40.193 15.062 22.951 1.00 40.76 52 THR E CA 1
ATOM 6978 C C . THR E 1 54 ? 40.917 13.774 22.497 1.00 40.10 52 THR E C 1
ATOM 6979 O O . THR E 1 54 ? 40.328 12.719 22.359 1.00 42.57 52 THR E O 1
ATOM 6983 N N . THR E 1 55 ? 42.192 13.875 22.261 1.00 38.87 53 THR E N 1
ATOM 6984 C CA . THR E 1 55 ? 43.058 12.718 21.979 1.00 38.10 53 THR E CA 1
ATOM 6985 C C . THR E 1 55 ? 42.875 11.513 22.937 1.00 37.12 53 THR E C 1
ATOM 6986 O O . THR E 1 55 ? 42.256 11.659 23.991 1.00 36.89 53 THR E O 1
ATOM 6990 N N . MET E 1 56 ? 43.397 10.330 22.570 1.00 36.02 54 MET E N 1
ATOM 6991 C CA . MET E 1 56 ? 43.375 9.132 23.467 1.00 35.97 54 MET E CA 1
ATOM 6992 C C . MET E 1 56 ? 44.015 9.428 24.834 1.00 36.13 54 MET E C 1
ATOM 6993 O O . MET E 1 56 ? 43.543 8.927 25.885 1.00 36.62 54 MET E O 1
ATOM 6998 N N . GLY E 1 57 ? 45.037 10.296 24.815 1.00 35.90 55 GLY E N 1
ATOM 6999 C CA . GLY E 1 57 ? 45.759 10.709 26.015 1.00 35.75 55 GLY E CA 1
ATOM 7000 C C . GLY E 1 57 ? 45.101 11.751 26.880 1.00 35.36 55 GLY E C 1
ATOM 7001 O O . GLY E 1 57 ? 45.597 12.071 27.987 1.00 35.16 55 GLY E O 1
ATOM 7002 N N . GLY E 1 58 ? 44.003 12.300 26.359 1.00 35.73 56 GLY E N 1
ATOM 7003 C CA . GLY E 1 58 ? 43.097 13.196 27.104 1.00 35.92 56 GLY E CA 1
ATOM 7004 C C . GLY E 1 58 ? 43.394 14.669 26.926 1.00 36.27 56 GLY E C 1
ATOM 7005 O O . GLY E 1 58 ? 43.000 15.476 27.728 1.00 38.54 56 GLY E O 1
ATOM 7006 N N . LEU E 1 59 ? 44.083 15.023 25.869 1.00 35.74 57 LEU E N 1
ATOM 7007 C CA . LEU E 1 59 ? 44.428 16.396 25.606 1.00 35.82 57 LEU E CA 1
ATOM 7008 C C . LEU E 1 59 ? 43.252 17.036 24.887 1.00 35.36 57 LEU E C 1
ATOM 7009 O O . LEU E 1 59 ? 42.796 16.475 23.928 1.00 33.16 57 LEU E O 1
ATOM 7014 N N . ARG E 1 60 ? 42.824 18.231 25.314 1.00 36.61 58 ARG E N 1
ATOM 7015 C CA . ARG E 1 60 ? 41.787 18.975 24.599 1.00 37.88 58 ARG E CA 1
ATOM 7016 C C . ARG E 1 60 ? 42.392 19.921 23.565 1.00 37.51 58 ARG E C 1
ATOM 7017 O O . ARG E 1 60 ? 43.010 20.905 23.918 1.00 36.40 58 ARG E O 1
ATOM 7025 N N . ILE E 1 61 ? 42.125 19.657 22.291 1.00 37.82 59 ILE E N 1
ATOM 7026 C CA . ILE E 1 61 ? 42.741 20.388 21.199 1.00 38.75 59 ILE E CA 1
ATOM 7027 C C . ILE E 1 61 ? 41.766 21.233 20.400 1.00 39.31 59 ILE E C 1
ATOM 7028 O O . ILE E 1 61 ? 40.761 20.718 19.914 1.00 40.08 59 ILE E O 1
ATOM 7033 N N . LYS E 1 62 ? 42.076 22.519 20.229 1.00 40.05 60 LYS E N 1
ATOM 7034 C CA . LYS E 1 62 ? 41.292 23.368 19.339 1.00 40.43 60 LYS E CA 1
ATOM 7035 C C . LYS E 1 62 ? 41.820 23.294 17.900 1.00 40.10 60 LYS E C 1
ATOM 7036 O O . LYS E 1 62 ? 42.925 23.717 17.653 1.00 39.43 60 LYS E O 1
ATOM 7042 N N . PRO E 1 63 ? 41.013 22.783 16.936 1.00 39.61 61 PRO E N 1
ATOM 7043 C CA . PRO E 1 63 ? 41.492 22.816 15.567 1.00 39.96 61 PRO E CA 1
ATOM 7044 C C . PRO E 1 63 ? 41.764 24.231 15.005 1.00 40.55 61 PRO E C 1
ATOM 7045 O O . PRO E 1 63 ? 41.028 25.196 15.333 1.00 40.36 61 PRO E O 1
ATOM 7049 N N . ASP E 1 64 ? 42.810 24.316 14.154 1.00 40.78 62 ASP E N 1
ATOM 7050 C CA . ASP E 1 64 ? 43.204 25.558 13.464 1.00 40.51 62 ASP E CA 1
ATOM 7051 C C . ASP E 1 64 ? 42.151 25.956 12.448 1.00 40.40 62 ASP E C 1
ATOM 7052 O O . ASP E 1 64 ? 41.729 27.097 12.388 1.00 40.30 62 ASP E O 1
ATOM 7057 N N . ILE E 1 65 ? 41.759 24.989 11.644 1.00 40.08 63 ILE E N 1
ATOM 7058 C CA . ILE E 1 65 ? 40.719 25.161 10.658 1.00 39.66 63 ILE E CA 1
ATOM 7059 C C . ILE E 1 65 ? 39.808 23.912 10.611 1.00 39.77 63 ILE E C 1
ATOM 7060 O O . ILE E 1 65 ? 40.153 22.855 11.152 1.00 39.37 63 ILE E O 1
ATOM 7065 N N . SER E 1 66 ? 38.653 24.055 9.975 1.00 39.70 64 SER E N 1
ATOM 7066 C CA . SER E 1 66 ? 37.816 22.921 9.619 1.00 40.27 64 SER E CA 1
ATOM 7067 C C . SER E 1 66 ? 38.120 22.441 8.179 1.00 40.69 64 SER E C 1
ATOM 7068 O O . SER E 1 66 ? 38.610 23.190 7.338 1.00 39.98 64 SER E O 1
ATOM 7071 N N . LEU E 1 67 ? 37.871 21.163 7.922 1.00 41.85 65 LEU E N 1
ATOM 7072 C CA . LEU E 1 67 ? 38.100 20.564 6.605 1.00 43.08 65 LEU E CA 1
ATOM 7073 C C . LEU E 1 67 ? 37.521 21.429 5.461 1.00 44.33 65 LEU E C 1
ATOM 7074 O O . LEU E 1 67 ? 38.006 21.485 4.321 1.00 42.81 65 LEU E O 1
ATOM 7079 N N . ASP E 1 68 ? 36.409 22.064 5.801 1.00 45.88 66 ASP E N 1
ATOM 7080 C CA . ASP E 1 68 ? 35.680 22.910 4.895 1.00 46.88 66 ASP E CA 1
ATOM 7081 C C . ASP E 1 68 ? 36.620 23.968 4.335 1.00 47.32 66 ASP E C 1
ATOM 7082 O O . ASP E 1 68 ? 36.864 24.016 3.132 1.00 47.56 66 ASP E O 1
ATOM 7087 N N . GLU E 1 69 ? 37.187 24.766 5.238 1.00 48.16 67 GLU E N 1
ATOM 7088 C CA . GLU E 1 69 ? 38.077 25.900 4.886 1.00 47.99 67 GLU E CA 1
ATOM 7089 C C . GLU E 1 69 ? 39.535 25.534 4.435 1.00 48.72 67 GLU E C 1
ATOM 7090 O O . GLU E 1 69 ? 40.303 26.399 4.005 1.00 49.19 67 GLU E O 1
ATOM 7096 N N . CYS E 1 70 ? 39.869 24.248 4.459 1.00 48.80 68 CYS E N 1
ATOM 7097 C CA . CYS E 1 70 ? 41.194 23.744 4.086 1.00 48.24 68 CYS E CA 1
ATOM 7098 C C . CYS E 1 70 ? 41.268 23.291 2.624 1.00 47.86 68 CYS E C 1
ATOM 7099 O O . CYS E 1 70 ? 40.416 22.568 2.165 1.00 47.18 68 CYS E O 1
ATOM 7102 N N . THR E 1 71 ? 42.312 23.703 1.914 1.00 49.09 69 THR E N 1
ATOM 7103 C CA . THR E 1 71 ? 42.634 23.213 0.558 1.00 49.77 69 THR E CA 1
ATOM 7104 C C . THR E 1 71 ? 43.899 22.314 0.537 1.00 51.06 69 THR E C 1
ATOM 7105 O O . THR E 1 71 ? 44.907 22.552 1.292 1.00 50.53 69 THR E O 1
ATOM 7109 N N . LEU E 1 72 ? 43.851 21.280 -0.318 1.00 51.57 70 LEU E N 1
ATOM 7110 C CA . LEU E 1 72 ? 44.968 20.320 -0.430 1.00 52.26 70 LEU E CA 1
ATOM 7111 C C . LEU E 1 72 ? 45.507 20.351 -1.865 1.00 52.83 70 LEU E C 1
ATOM 7112 O O . LEU E 1 72 ? 44.790 20.056 -2.788 1.00 52.10 70 LEU E O 1
ATOM 7117 N N . GLU E 1 73 ? 46.785 20.709 -2.030 1.00 54.69 71 GLU E N 1
ATOM 7118 C CA . GLU E 1 73 ? 47.412 20.878 -3.369 1.00 55.42 71 GLU E CA 1
ATOM 7119 C C . GLU E 1 73 ? 48.530 19.884 -3.591 1.00 55.98 71 GLU E C 1
ATOM 7120 O O . GLU E 1 73 ? 48.864 19.110 -2.695 1.00 56.14 71 GLU E O 1
ATOM 7126 N N . SER E 1 74 ? 49.095 19.923 -4.798 1.00 56.71 72 SER E N 1
ATOM 7127 C CA . SER E 1 74 ? 50.218 19.080 -5.171 1.00 56.84 72 SER E CA 1
ATOM 7128 C C . SER E 1 74 ? 51.359 19.383 -4.208 1.00 57.25 72 SER E C 1
ATOM 7129 O O . SER E 1 74 ? 51.739 20.553 -4.023 1.00 57.47 72 SER E O 1
ATOM 7132 N N . LYS E 1 75 ? 51.863 18.308 -3.586 1.00 56.95 73 LYS E N 1
ATOM 7133 C CA . LYS E 1 75 ? 53.004 18.333 -2.672 1.00 56.15 73 LYS E CA 1
ATOM 7134 C C . LYS E 1 75 ? 52.670 19.103 -1.430 1.00 54.38 73 LYS E C 1
ATOM 7135 O O . LYS E 1 75 ? 53.513 19.833 -0.928 1.00 55.01 73 LYS E O 1
ATOM 7141 N N . ASP E 1 76 ? 51.443 18.994 -0.936 1.00 51.78 74 ASP E N 1
ATOM 7142 C CA . ASP E 1 76 ? 51.220 19.350 0.479 1.00 49.64 74 ASP E CA 1
ATOM 7143 C C . ASP E 1 76 ? 51.235 18.017 1.273 1.00 48.11 74 ASP E C 1
ATOM 7144 O O . ASP E 1 76 ? 51.158 16.928 0.693 1.00 49.06 74 ASP E O 1
ATOM 7149 N N . LEU E 1 77 ? 51.357 18.090 2.584 1.00 45.30 75 LEU E N 1
ATOM 7150 C CA . LEU E 1 77 ? 51.356 16.887 3.437 1.00 43.70 75 LEU E CA 1
ATOM 7151 C C . LEU E 1 77 ? 50.069 16.880 4.213 1.00 41.76 75 LEU E C 1
ATOM 7152 O O . LEU E 1 77 ? 49.648 17.910 4.726 1.00 41.64 75 LEU E O 1
ATOM 7157 N N . LEU E 1 78 ? 49.432 15.721 4.250 1.00 40.35 76 LEU E N 1
ATOM 7158 C CA . LEU E 1 78 ? 48.277 15.494 5.105 1.00 39.99 76 LEU E CA 1
ATOM 7159 C C . LEU E 1 78 ? 48.512 14.261 5.989 1.00 39.63 76 LEU E C 1
ATOM 7160 O O . LEU E 1 78 ? 48.612 13.116 5.473 1.00 38.45 76 LEU E O 1
ATOM 7165 N N . ILE E 1 79 ? 48.540 14.494 7.313 1.00 38.38 77 ILE E N 1
ATOM 7166 C CA . ILE E 1 79 ? 48.758 13.426 8.264 1.00 38.49 77 ILE E CA 1
ATOM 7167 C C . ILE E 1 79 ? 47.475 12.944 8.877 1.00 38.21 77 ILE E C 1
ATOM 7168 O O . ILE E 1 79 ? 46.730 13.691 9.462 1.00 37.31 77 ILE E O 1
ATOM 7173 N N . LEU E 1 80 ? 47.257 11.646 8.724 1.00 39.39 78 LEU E N 1
ATOM 7174 C CA . LEU E 1 80 ? 46.117 10.947 9.246 1.00 40.55 78 LEU E CA 1
ATOM 7175 C C . LEU E 1 80 ? 46.541 9.958 10.392 1.00 41.31 78 LEU E C 1
ATOM 7176 O O . LEU E 1 80 ? 47.012 8.853 10.133 1.00 41.68 78 LEU E O 1
ATOM 7181 N N . PRO E 1 81 ? 46.354 10.347 11.669 1.00 41.41 79 PRO E N 1
ATOM 7182 C CA . PRO E 1 81 ? 46.631 9.418 12.772 1.00 42.45 79 PRO E CA 1
ATOM 7183 C C . PRO E 1 81 ? 45.537 8.318 13.034 1.00 43.30 79 PRO E C 1
ATOM 7184 O O . PRO E 1 81 ? 44.370 8.426 12.628 1.00 42.74 79 PRO E O 1
ATOM 7188 N N . GLY E 1 82 ? 45.922 7.271 13.739 1.00 44.50 80 GLY E N 1
ATOM 7189 C CA . GLY E 1 82 ? 44.973 6.277 14.130 1.00 45.50 80 GLY E CA 1
ATOM 7190 C C . GLY E 1 82 ? 44.146 6.746 15.309 1.00 46.71 80 GLY E C 1
ATOM 7191 O O . GLY E 1 82 ? 44.380 7.808 15.906 1.00 46.20 80 GLY E O 1
ATOM 7192 N N . GLY E 1 83 ? 43.187 5.912 15.655 1.00 48.24 81 GLY E N 1
ATOM 7193 C CA . GLY E 1 83 ? 42.330 6.130 16.809 1.00 49.80 81 GLY E CA 1
ATOM 7194 C C . GLY E 1 83 ? 41.227 5.086 16.708 1.00 51.47 81 GLY E C 1
ATOM 7195 O O . GLY E 1 83 ? 41.240 4.226 15.798 1.00 52.62 81 GLY E O 1
ATOM 7196 N N . THR E 1 84 ? 40.238 5.191 17.581 1.00 53.10 82 THR E N 1
ATOM 7197 C CA . THR E 1 84 ? 39.169 4.189 17.687 1.00 53.63 82 THR E CA 1
ATOM 7198 C C . THR E 1 84 ? 37.832 4.686 17.052 1.00 54.67 82 THR E C 1
ATOM 7199 O O . THR E 1 84 ? 36.737 4.269 17.438 1.00 54.97 82 THR E O 1
ATOM 7203 N N . THR E 1 85 ? 37.936 5.470 15.990 1.00 56.20 83 THR E N 1
ATOM 7204 C CA . THR E 1 85 ? 36.812 6.222 15.458 1.00 56.66 83 THR E CA 1
ATOM 7205 C C . THR E 1 85 ? 36.730 6.269 13.954 1.00 57.55 83 THR E C 1
ATOM 7206 O O . THR E 1 85 ? 36.126 7.143 13.415 1.00 57.41 83 THR E O 1
ATOM 7210 N N . TRP E 1 86 ? 37.332 5.328 13.263 1.00 58.46 84 TRP E N 1
ATOM 7211 C CA . TRP E 1 86 ? 37.531 5.485 11.829 1.00 59.40 84 TRP E CA 1
ATOM 7212 C C . TRP E 1 86 ? 36.488 4.935 10.845 1.00 59.82 84 TRP E C 1
ATOM 7213 O O . TRP E 1 86 ? 36.734 4.841 9.648 1.00 59.35 84 TRP E O 1
ATOM 7224 N N . SER E 1 87 ? 35.310 4.581 11.349 1.00 60.63 85 SER E N 1
ATOM 7225 C CA . SER E 1 87 ? 34.231 4.043 10.529 1.00 61.27 85 SER E CA 1
ATOM 7226 C C . SER E 1 87 ? 32.981 4.911 10.625 1.00 61.49 85 SER E C 1
ATOM 7227 O O . SER E 1 87 ? 32.113 4.864 9.753 1.00 62.09 85 SER E O 1
ATOM 7230 N N . GLU E 1 88 ? 32.909 5.697 11.712 1.00 60.72 86 GLU E N 1
ATOM 7231 C CA . GLU E 1 88 ? 31.765 6.576 11.924 1.00 60.37 86 GLU E CA 1
ATOM 7232 C C . GLU E 1 88 ? 31.535 7.482 10.719 1.00 60.67 86 GLU E C 1
ATOM 7233 O O . GLU E 1 88 ? 32.343 7.513 9.791 1.00 61.46 86 GLU E O 1
ATOM 7239 N N . GLU E 1 89 ? 30.429 8.219 10.742 1.00 60.44 87 GLU E N 1
ATOM 7240 C CA . GLU E 1 89 ? 30.091 9.126 9.652 1.00 59.76 87 GLU E CA 1
ATOM 7241 C C . GLU E 1 89 ? 31.050 10.311 9.603 1.00 58.91 87 GLU E C 1
ATOM 7242 O O . GLU E 1 89 ? 31.631 10.610 8.560 1.00 58.89 87 GLU E O 1
ATOM 7248 N N . ILE E 1 90 ? 31.210 10.983 10.739 1.00 58.17 88 ILE E N 1
ATOM 7249 C CA . ILE E 1 90 ? 32.116 12.160 10.830 1.00 57.91 88 ILE E CA 1
ATOM 7250 C C . ILE E 1 90 ? 33.380 12.065 9.899 1.00 57.13 88 ILE E C 1
ATOM 7251 O O . ILE E 1 90 ? 33.702 13.010 9.187 1.00 56.38 88 ILE E O 1
ATOM 7256 N N . HIS E 1 91 ? 34.039 10.914 9.854 1.00 56.20 89 HIS E N 1
ATOM 7257 C CA . HIS E 1 91 ? 35.209 10.768 8.976 1.00 56.31 89 HIS E CA 1
ATOM 7258 C C . HIS E 1 91 ? 34.984 10.732 7.454 1.00 54.47 89 HIS E C 1
ATOM 7259 O O . HIS E 1 91 ? 35.953 10.826 6.704 1.00 53.42 89 HIS E O 1
ATOM 7266 N N . GLN E 1 92 ? 33.736 10.649 6.996 1.00 53.31 90 GLN E N 1
ATOM 7267 C CA . GLN E 1 92 ? 33.484 10.383 5.560 1.00 52.45 90 GLN E CA 1
ATOM 7268 C C . GLN E 1 92 ? 33.914 11.486 4.582 1.00 50.96 90 GLN E C 1
ATOM 7269 O O . GLN E 1 92 ? 34.609 11.206 3.601 1.00 49.56 90 GLN E O 1
ATOM 7275 N N . PRO E 1 93 ? 33.557 12.750 4.882 1.00 50.33 91 PRO E N 1
ATOM 7276 C CA . PRO E 1 93 ? 34.011 13.896 4.082 1.00 49.97 91 PRO E CA 1
ATOM 7277 C C . PRO E 1 93 ? 35.521 13.981 3.905 1.00 48.99 91 PRO E C 1
ATOM 7278 O O . PRO E 1 93 ? 35.965 14.312 2.812 1.00 48.35 91 PRO E O 1
ATOM 7282 N N . ILE E 1 94 ? 36.304 13.686 4.944 1.00 48.16 92 ILE E N 1
ATOM 7283 C CA . ILE E 1 94 ? 37.777 13.725 4.759 1.00 47.98 92 ILE E CA 1
ATOM 7284 C C . ILE E 1 94 ? 38.241 12.503 3.979 1.00 47.31 92 ILE E C 1
ATOM 7285 O O . ILE E 1 94 ? 39.097 12.604 3.126 1.00 46.95 92 ILE E O 1
ATOM 7290 N N . LEU E 1 95 ? 37.652 11.351 4.256 1.00 47.91 93 LEU E N 1
ATOM 7291 C CA . LEU E 1 95 ? 38.001 10.118 3.530 1.00 48.37 93 LEU E CA 1
ATOM 7292 C C . LEU E 1 95 ? 37.706 10.282 2.038 1.00 48.32 93 LEU E C 1
ATOM 7293 O O . LEU E 1 95 ? 38.404 9.724 1.214 1.00 48.41 93 LEU E O 1
ATOM 7298 N N . GLU E 1 96 ? 36.683 11.075 1.720 1.00 48.83 94 GLU E N 1
ATOM 7299 C CA . GLU E 1 96 ? 36.407 11.562 0.350 1.00 49.20 94 GLU E CA 1
ATOM 7300 C C . GLU E 1 96 ? 37.513 12.469 -0.235 1.00 48.99 94 GLU E C 1
ATOM 7301 O O . GLU E 1 96 ? 38.162 12.126 -1.253 1.00 48.58 94 GLU E O 1
ATOM 7307 N N . ARG E 1 97 ? 37.712 13.612 0.425 1.00 48.49 95 ARG E N 1
ATOM 7308 C CA . ARG E 1 97 ? 38.710 14.614 0.046 1.00 49.12 95 ARG E CA 1
ATOM 7309 C C . ARG E 1 97 ? 40.095 14.024 -0.164 1.00 49.33 95 ARG E C 1
ATOM 7310 O O . ARG E 1 97 ? 40.893 14.591 -0.917 1.00 49.17 95 ARG E O 1
ATOM 7318 N N . ILE E 1 98 ? 40.394 12.929 0.547 1.00 49.19 96 ILE E N 1
ATOM 7319 C CA . ILE E 1 98 ? 41.675 12.243 0.409 1.00 49.66 96 ILE E CA 1
ATOM 7320 C C . ILE E 1 98 ? 41.798 11.619 -0.976 1.00 49.87 96 ILE E C 1
ATOM 7321 O O . ILE E 1 98 ? 42.812 11.790 -1.612 1.00 50.64 96 ILE E O 1
ATOM 7326 N N . GLY E 1 99 ? 40.765 10.950 -1.466 1.00 50.50 97 GLY E N 1
ATOM 7327 C CA . GLY E 1 99 ? 40.782 10.396 -2.841 1.00 50.78 97 GLY E CA 1
ATOM 7328 C C . GLY E 1 99 ? 41.183 11.378 -3.946 1.00 50.88 97 GLY E C 1
ATOM 7329 O O . GLY E 1 99 ? 41.917 11.029 -4.882 1.00 50.08 97 GLY E O 1
ATOM 7330 N N . GLN E 1 100 ? 40.686 12.607 -3.840 1.00 51.52 98 GLN E N 1
ATOM 7331 C CA . GLN E 1 100 ? 40.986 13.640 -4.827 1.00 52.04 98 GLN E CA 1
ATOM 7332 C C . GLN E 1 100 ? 42.297 14.292 -4.501 1.00 51.62 98 GLN E C 1
ATOM 7333 O O . GLN E 1 100 ? 43.029 14.668 -5.404 1.00 52.23 98 GLN E O 1
ATOM 7339 N N . ALA E 1 101 ? 42.605 14.409 -3.216 1.00 50.99 99 ALA E N 1
ATOM 7340 C CA . ALA E 1 101 ? 43.952 14.770 -2.789 1.00 51.32 99 ALA E CA 1
ATOM 7341 C C . ALA E 1 101 ? 45.012 13.845 -3.466 1.00 51.19 99 ALA E C 1
ATOM 7342 O O . ALA E 1 101 ? 45.909 14.291 -4.169 1.00 50.26 99 ALA E O 1
ATOM 7344 N N . LEU E 1 102 ? 44.855 12.543 -3.264 1.00 52.07 100 LEU E N 1
ATOM 7345 C CA . LEU E 1 102 ? 45.764 11.518 -3.786 1.00 52.54 100 LEU E CA 1
ATOM 7346 C C . LEU E 1 102 ? 46.058 11.651 -5.299 1.00 53.38 100 LEU E C 1
ATOM 7347 O O . LEU E 1 102 ? 47.142 11.272 -5.771 1.00 53.62 100 LEU E O 1
ATOM 7352 N N . LYS E 1 103 ? 45.100 12.167 -6.071 1.00 54.57 101 LYS E N 1
ATOM 7353 C CA . LYS E 1 103 ? 45.255 12.195 -7.530 1.00 54.60 101 LYS E CA 1
ATOM 7354 C C . LYS E 1 103 ? 45.749 13.557 -8.061 1.00 55.23 101 LYS E C 1
ATOM 7355 O O . LYS E 1 103 ? 45.985 13.680 -9.249 1.00 56.21 101 LYS E O 1
ATOM 7361 N N . ILE E 1 104 ? 45.929 14.552 -7.185 1.00 55.56 102 ILE E N 1
ATOM 7362 C CA . ILE E 1 104 ? 46.673 15.799 -7.505 1.00 55.48 102 ILE E CA 1
ATOM 7363 C C . ILE E 1 104 ? 48.108 15.720 -6.957 1.00 55.45 102 ILE E C 1
ATOM 7364 O O . ILE E 1 104 ? 48.933 16.598 -7.215 1.00 56.90 102 ILE E O 1
ATOM 7369 N N . GLY E 1 105 ? 48.432 14.672 -6.207 1.00 54.90 103 GLY E N 1
ATOM 7370 C CA . GLY E 1 105 ? 49.791 14.504 -5.644 1.00 53.36 103 GLY E CA 1
ATOM 7371 C C . GLY E 1 105 ? 50.041 15.244 -4.344 1.00 52.60 103 GLY E C 1
ATOM 7372 O O . GLY E 1 105 ? 51.180 15.676 -4.060 1.00 52.27 103 GLY E O 1
ATOM 7373 N N . THR E 1 106 ? 48.986 15.417 -3.550 1.00 51.23 104 THR E N 1
ATOM 7374 C CA . THR E 1 106 ? 49.189 15.801 -2.163 1.00 50.58 104 THR E CA 1
ATOM 7375 C C . THR E 1 106 ? 49.679 14.520 -1.446 1.00 49.43 104 THR E C 1
ATOM 7376 O O . THR E 1 106 ? 49.276 13.394 -1.812 1.00 48.97 104 THR E O 1
ATOM 7380 N N . ILE E 1 107 ? 50.572 14.688 -0.470 1.00 47.74 105 ILE E N 1
ATOM 7381 C CA . ILE E 1 107 ? 51.258 13.557 0.148 1.00 47.13 105 ILE E CA 1
ATOM 7382 C C . ILE E 1 107 ? 50.437 13.106 1.352 1.00 46.76 105 ILE E C 1
ATOM 7383 O O . ILE E 1 107 ? 50.227 13.884 2.294 1.00 45.98 105 ILE E O 1
ATOM 7388 N N . VAL E 1 108 ? 49.945 11.864 1.330 1.00 45.63 106 VAL E N 1
ATOM 7389 C CA . VAL E 1 108 ? 49.115 11.389 2.448 1.00 44.76 106 VAL E CA 1
ATOM 7390 C C . VAL E 1 108 ? 49.833 10.297 3.288 1.00 44.25 106 VAL E C 1
ATOM 7391 O O . VAL E 1 108 ? 50.381 9.337 2.753 1.00 44.20 106 VAL E O 1
ATOM 7395 N N . ALA E 1 109 ? 49.867 10.513 4.604 1.00 42.46 107 ALA E N 1
ATOM 7396 C CA . ALA E 1 109 ? 50.612 9.689 5.505 1.00 41.84 107 ALA E CA 1
ATOM 7397 C C . ALA E 1 109 ? 49.609 9.194 6.542 1.00 41.20 107 ALA E C 1
ATOM 7398 O O . ALA E 1 109 ? 49.130 9.960 7.370 1.00 40.28 107 ALA E O 1
ATOM 7400 N N . ALA E 1 110 ? 49.232 7.918 6.457 1.00 40.92 108 ALA E N 1
ATOM 7401 C CA . ALA E 1 110 ? 48.271 7.361 7.389 1.00 41.28 108 ALA E CA 1
ATOM 7402 C C . ALA E 1 110 ? 48.914 6.257 8.229 1.00 41.64 108 ALA E C 1
ATOM 7403 O O . ALA E 1 110 ? 49.737 5.477 7.730 1.00 40.32 108 ALA E O 1
ATOM 7405 N N . ILE E 1 111 ? 48.514 6.205 9.500 1.00 41.83 109 ILE E N 1
ATOM 7406 C CA . ILE E 1 111 ? 49.091 5.279 10.440 1.00 43.18 109 ILE E CA 1
ATOM 7407 C C . ILE E 1 111 ? 47.988 4.546 11.228 1.00 44.36 109 ILE E C 1
ATOM 7408 O O . ILE E 1 111 ? 46.915 5.087 11.475 1.00 44.89 109 ILE E O 1
ATOM 7413 N N . CYS E 1 112 ? 48.251 3.284 11.543 1.00 46.42 110 CYS E N 1
ATOM 7414 C CA . CYS E 1 112 ? 47.439 2.480 12.459 1.00 46.79 110 CYS E CA 1
ATOM 7415 C C . CYS E 1 112 ? 46.033 2.387 11.906 1.00 48.08 110 CYS E C 1
ATOM 7416 O O . CYS E 1 112 ? 45.848 1.926 10.776 1.00 49.24 110 CYS E O 1
ATOM 7419 N N . GLY E 1 113 ? 45.032 2.829 12.653 1.00 48.66 111 GLY E N 1
ATOM 7420 C CA . GLY E 1 113 ? 43.676 2.816 12.127 1.00 49.29 111 GLY E CA 1
ATOM 7421 C C . GLY E 1 113 ? 43.338 3.800 11.001 1.00 49.97 111 GLY E C 1
ATOM 7422 O O . GLY E 1 113 ? 42.190 3.831 10.567 1.00 51.14 111 GLY E O 1
ATOM 7423 N N . ALA E 1 114 ? 44.277 4.643 10.559 1.00 50.83 112 ALA E N 1
ATOM 7424 C CA . ALA E 1 114 ? 43.994 5.569 9.461 1.00 51.40 112 ALA E CA 1
ATOM 7425 C C . ALA E 1 114 ? 44.011 4.730 8.190 1.00 51.88 112 ALA E C 1
ATOM 7426 O O . ALA E 1 114 ? 43.144 4.856 7.338 1.00 51.06 112 ALA E O 1
ATOM 7428 N N . THR E 1 115 ? 44.987 3.829 8.169 1.00 53.00 113 THR E N 1
ATOM 7429 C CA . THR E 1 115 ? 45.291 2.857 7.114 1.00 53.53 113 THR E CA 1
ATOM 7430 C C . THR E 1 115 ? 44.084 1.900 6.680 1.00 55.19 113 THR E C 1
ATOM 7431 O O . THR E 1 115 ? 43.879 1.575 5.482 1.00 55.43 113 THR E O 1
ATOM 7435 N N . ASP E 1 116 ? 43.277 1.499 7.669 1.00 56.52 114 ASP E N 1
ATOM 7436 C CA . ASP E 1 116 ? 42.032 0.744 7.485 1.00 56.69 114 ASP E CA 1
ATOM 7437 C C . ASP E 1 116 ? 40.894 1.646 7.020 1.00 57.39 114 ASP E C 1
ATOM 7438 O O . ASP E 1 116 ? 39.918 1.169 6.398 1.00 58.12 114 ASP E O 1
ATOM 7443 N N . ALA E 1 117 ? 40.960 2.931 7.370 1.00 57.63 115 ALA E N 1
ATOM 7444 C CA . ALA E 1 117 ? 40.000 3.921 6.830 1.00 57.42 115 ALA E CA 1
ATOM 7445 C C . ALA E 1 117 ? 40.277 4.154 5.340 1.00 57.11 115 ALA E C 1
ATOM 7446 O O . ALA E 1 117 ? 39.352 4.316 4.548 1.00 58.04 115 ALA E O 1
ATOM 7448 N N . LEU E 1 118 ? 41.549 4.111 4.969 1.00 57.02 116 LEU E N 1
ATOM 7449 C CA . LEU E 1 118 ? 41.962 4.107 3.558 1.00 57.19 116 LEU E CA 1
ATOM 7450 C C . LEU E 1 118 ? 41.642 2.769 2.868 1.00 57.31 116 LEU E C 1
ATOM 7451 O O . LEU E 1 118 ? 41.290 2.779 1.707 1.00 57.77 116 LEU E O 1
ATOM 7456 N N . ALA E 1 119 ? 41.789 1.644 3.587 1.00 57.11 117 ALA E N 1
ATOM 7457 C CA . ALA E 1 119 ? 41.470 0.281 3.098 1.00 56.66 117 ALA E CA 1
ATOM 7458 C C . ALA E 1 119 ? 40.192 0.143 2.244 1.00 56.49 117 ALA E C 1
ATOM 7459 O O . ALA E 1 119 ? 40.258 -0.153 1.022 1.00 56.15 117 ALA E O 1
ATOM 7461 N N . ASN E 1 120 ? 39.046 0.318 2.906 1.00 55.96 118 ASN E N 1
ATOM 7462 C CA . ASN E 1 120 ? 37.746 0.175 2.251 1.00 56.04 118 ASN E CA 1
ATOM 7463 C C . ASN E 1 120 ? 37.040 1.504 1.937 1.00 55.89 118 ASN E C 1
ATOM 7464 O O . ASN E 1 120 ? 35.808 1.601 1.985 1.00 55.97 118 ASN E O 1
ATOM 7469 N N . MET E 1 121 ? 37.851 2.511 1.625 1.00 56.20 119 MET E N 1
ATOM 7470 C CA . MET E 1 121 ? 37.502 3.520 0.601 1.00 56.12 119 MET E CA 1
ATOM 7471 C C . MET E 1 121 ? 38.134 3.126 -0.767 1.00 56.42 119 MET E C 1
ATOM 7472 O O . MET E 1 121 ? 37.872 3.784 -1.786 1.00 55.79 119 MET E O 1
ATOM 7477 N N . GLY E 1 122 ? 38.952 2.055 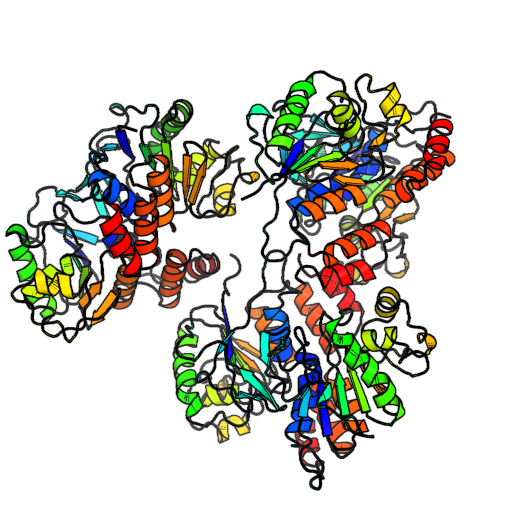-0.750 1.00 56.81 120 GLY E N 1
ATOM 7478 C CA . GLY E 1 122 ? 39.531 1.420 -1.932 1.00 57.36 120 GLY E CA 1
ATOM 7479 C C . GLY E 1 122 ? 40.853 2.019 -2.359 1.00 57.99 120 GLY E C 1
ATOM 7480 O O . GLY E 1 122 ? 41.315 1.814 -3.489 1.00 57.25 120 GLY E O 1
ATOM 7481 N N . TYR E 1 123 ? 41.476 2.749 -1.440 1.00 58.95 121 TYR E N 1
ATOM 7482 C CA . TYR E 1 123 ? 42.656 3.566 -1.749 1.00 59.87 121 TYR E CA 1
ATOM 7483 C C . TYR E 1 123 ? 43.970 2.755 -1.809 1.00 60.55 121 TYR E C 1
ATOM 7484 O O . TYR E 1 123 ? 44.954 3.158 -2.456 1.00 59.89 121 TYR E O 1
ATOM 7493 N N . LEU E 1 124 ? 43.953 1.603 -1.138 1.00 61.89 122 LEU E N 1
ATOM 7494 C CA . LEU E 1 124 ? 45.106 0.684 -1.088 1.00 62.26 122 LEU E CA 1
ATOM 7495 C C . LEU E 1 124 ? 44.692 -0.617 -1.802 1.00 63.13 122 LEU E C 1
ATOM 7496 O O . LEU E 1 124 ? 45.371 -1.645 -1.664 1.00 63.13 122 LEU E O 1
ATOM 7501 N N . ASP E 1 125 ? 43.580 -0.565 -2.561 1.00 63.99 123 ASP E N 1
ATOM 7502 C CA . ASP E 1 125 ? 43.130 -1.716 -3.386 1.00 64.38 123 ASP E CA 1
ATOM 7503 C C . ASP E 1 125 ? 44.206 -2.124 -4.426 1.00 64.80 123 ASP E C 1
ATOM 7504 O O . ASP E 1 125 ? 44.209 -3.300 -4.847 1.00 65.34 123 ASP E O 1
ATOM 7509 N N . THR E 1 126 ? 45.096 -1.181 -4.804 1.00 64.57 124 THR E N 1
ATOM 7510 C CA . THR E 1 126 ? 46.217 -1.437 -5.722 1.00 65.29 124 THR E CA 1
ATOM 7511 C C . THR E 1 126 ? 47.518 -0.651 -5.393 1.00 66.46 124 THR E C 1
ATOM 7512 O O . THR E 1 126 ? 48.319 -0.362 -6.314 1.00 67.38 124 THR E O 1
ATOM 7516 N N . ARG E 1 127 ? 47.753 -0.307 -4.118 1.00 66.74 125 ARG E N 1
ATOM 7517 C CA . ARG E 1 127 ? 48.974 0.442 -3.739 1.00 67.09 125 ARG E CA 1
ATOM 7518 C C . ARG E 1 127 ? 49.839 -0.326 -2.711 1.00 66.87 125 ARG E C 1
ATOM 7519 O O . ARG E 1 127 ? 49.310 -0.950 -1.802 1.00 66.23 125 ARG E O 1
ATOM 7527 N N . LYS E 1 128 ? 51.158 -0.281 -2.871 1.00 66.89 126 LYS E N 1
ATOM 7528 C CA . LYS E 1 128 ? 52.078 -0.732 -1.808 1.00 67.14 126 LYS E CA 1
ATOM 7529 C C . LYS E 1 128 ? 51.747 -0.028 -0.483 1.00 66.43 126 LYS E C 1
ATOM 7530 O O . LYS E 1 128 ? 51.701 1.202 -0.420 1.00 66.34 126 LYS E O 1
ATOM 7536 N N . HIS E 1 129 ? 51.505 -0.828 0.557 1.00 65.79 127 HIS E N 1
ATOM 7537 C CA . HIS E 1 129 ? 50.971 -0.336 1.821 1.00 64.97 127 HIS E CA 1
ATOM 7538 C C . HIS E 1 129 ? 51.234 -1.320 2.968 1.00 64.54 127 HIS E C 1
ATOM 7539 O O . HIS E 1 129 ? 51.728 -2.411 2.718 1.00 64.66 127 HIS E O 1
ATOM 7546 N N . THR E 1 130 ? 50.904 -0.926 4.206 1.00 63.81 128 THR E N 1
ATOM 7547 C CA . THR E 1 130 ? 50.915 -1.821 5.386 1.00 63.35 128 THR E CA 1
ATOM 7548 C C . THR E 1 130 ? 49.770 -1.453 6.322 1.00 63.25 128 THR E C 1
ATOM 7549 O O . THR E 1 130 ? 48.954 -0.625 5.994 1.00 63.09 128 THR E O 1
ATOM 7553 N N . SER E 1 131 ? 49.686 -2.104 7.472 1.00 63.49 129 SER E N 1
ATOM 7554 C CA . SER E 1 131 ? 48.738 -1.726 8.525 1.00 63.33 129 SER E CA 1
ATOM 7555 C C . SER E 1 131 ? 49.156 -2.489 9.750 1.00 63.48 129 SER E C 1
ATOM 7556 O O . SER E 1 131 ? 50.153 -3.193 9.712 1.00 63.36 129 SER E O 1
ATOM 7559 N N . ASN E 1 132 ? 48.393 -2.399 10.828 1.00 64.37 130 ASN E N 1
ATOM 7560 C CA . ASN E 1 132 ? 48.739 -3.171 12.024 1.00 65.20 130 ASN E CA 1
ATOM 7561 C C . ASN E 1 132 ? 48.736 -4.685 11.762 1.00 66.01 130 ASN E C 1
ATOM 7562 O O . ASN E 1 132 ? 49.694 -5.391 12.110 1.00 65.91 130 ASN E O 1
ATOM 7567 N N . ASN E 1 133 ? 47.680 -5.174 11.119 1.00 67.01 131 ASN E N 1
ATOM 7568 C CA . ASN E 1 133 ? 47.492 -6.619 10.913 1.00 67.68 131 ASN E CA 1
ATOM 7569 C C . ASN E 1 133 ? 46.629 -6.898 9.650 1.00 68.09 131 ASN E C 1
ATOM 7570 O O . ASN E 1 133 ? 45.501 -6.400 9.547 1.00 67.59 131 ASN E O 1
ATOM 7575 N N . LEU E 1 134 ? 47.160 -7.677 8.704 1.00 68.98 132 LEU E N 1
ATOM 7576 C CA . LEU E 1 134 ? 46.439 -7.977 7.447 1.00 69.97 132 LEU E CA 1
ATOM 7577 C C . LEU E 1 134 ? 45.088 -8.635 7.685 1.00 70.65 132 LEU E C 1
ATOM 7578 O O . LEU E 1 134 ? 44.101 -8.303 7.018 1.00 70.74 132 LEU E O 1
ATOM 7583 N N . GLU E 1 135 ? 45.055 -9.564 8.642 1.00 71.71 133 GLU E N 1
ATOM 7584 C CA . GLU E 1 135 ? 43.817 -10.318 8.976 1.00 71.90 133 GLU E CA 1
ATOM 7585 C C . GLU E 1 135 ? 42.754 -9.464 9.712 1.00 72.23 133 GLU E C 1
ATOM 7586 O O . GLU E 1 135 ? 41.533 -9.720 9.607 1.00 72.46 133 GLU E O 1
ATOM 7592 N N . TYR E 1 136 ? 43.229 -8.457 10.447 1.00 72.50 134 TYR E N 1
ATOM 7593 C CA . TYR E 1 136 ? 42.362 -7.455 11.054 1.00 72.43 134 TYR E CA 1
ATOM 7594 C C . TYR E 1 136 ? 41.945 -6.367 10.063 1.00 72.38 134 TYR E C 1
ATOM 7595 O O . TYR E 1 136 ? 40.892 -5.764 10.244 1.00 72.18 134 TYR E O 1
ATOM 7604 N N . THR E 1 137 ? 42.766 -6.081 9.048 1.00 72.50 135 THR E N 1
ATOM 7605 C CA . THR E 1 137 ? 42.308 -5.187 7.984 1.00 72.66 135 THR E CA 1
ATOM 7606 C C . THR E 1 137 ? 41.191 -5.919 7.199 1.00 72.59 135 THR E C 1
ATOM 7607 O O . THR E 1 137 ? 40.073 -5.399 7.104 1.00 72.40 135 THR E O 1
ATOM 7611 N N . LYS E 1 138 ? 41.443 -7.147 6.731 1.00 72.50 136 LYS E N 1
ATOM 7612 C CA . LYS E 1 138 ? 40.410 -7.905 5.981 1.00 72.61 136 LYS E CA 1
ATOM 7613 C C . LYS E 1 138 ? 39.105 -8.175 6.757 1.00 72.49 136 LYS E C 1
ATOM 7614 O O . LYS E 1 138 ? 38.024 -8.094 6.183 1.00 72.73 136 LYS E O 1
ATOM 7620 N N . MET E 1 139 ? 39.213 -8.502 8.042 1.00 72.66 137 MET E N 1
ATOM 7621 C CA . MET E 1 139 ? 38.047 -8.617 8.967 1.00 72.62 137 MET E CA 1
ATOM 7622 C C . MET E 1 139 ? 37.133 -7.365 9.008 1.00 72.29 137 MET E C 1
ATOM 7623 O O . MET E 1 139 ? 35.882 -7.474 8.990 1.00 72.28 137 MET E O 1
ATOM 7628 N N . VAL E 1 140 ? 37.783 -6.194 9.106 1.00 71.50 138 VAL E N 1
ATOM 7629 C CA . VAL E 1 140 ? 37.141 -4.908 9.489 1.00 70.51 138 VAL E CA 1
ATOM 7630 C C . VAL E 1 140 ? 36.724 -4.055 8.273 1.00 69.04 138 VAL E C 1
ATOM 7631 O O . VAL E 1 140 ? 35.928 -3.120 8.392 1.00 67.53 138 VAL E O 1
ATOM 7635 N N . CYS E 1 141 ? 37.293 -4.403 7.118 1.00 68.08 139 CYS E N 1
ATOM 7636 C CA . CYS E 1 141 ? 37.134 -3.654 5.882 1.00 67.55 139 CYS E CA 1
ATOM 7637 C C . CYS E 1 141 ? 36.457 -4.553 4.830 1.00 67.09 139 CYS E C 1
ATOM 7638 O O . CYS E 1 141 ? 37.164 -5.236 4.074 1.00 67.13 139 CYS E O 1
ATOM 7641 N N . PRO E 1 142 ? 35.092 -4.605 4.820 1.00 66.11 140 PRO E N 1
ATOM 7642 C CA . PRO E 1 142 ? 34.327 -5.296 3.770 1.00 65.79 140 PRO E CA 1
ATOM 7643 C C . PRO E 1 142 ? 34.736 -4.991 2.318 1.00 65.12 140 PRO E C 1
ATOM 7644 O O . PRO E 1 142 ? 34.785 -5.905 1.505 1.00 64.59 140 PRO E O 1
ATOM 7648 N N . ASN E 1 143 ? 35.063 -3.737 2.010 1.00 64.81 141 ASN E N 1
ATOM 7649 C CA . ASN E 1 143 ? 35.314 -3.334 0.621 1.00 64.94 141 ASN E CA 1
ATOM 7650 C C . ASN E 1 143 ? 36.767 -3.380 0.286 1.00 64.65 141 ASN E C 1
ATOM 7651 O O . ASN E 1 143 ? 37.187 -2.864 -0.734 1.00 64.32 141 ASN E O 1
ATOM 7656 N N . TYR E 1 144 ? 37.525 -4.051 1.149 1.00 65.25 142 TYR E N 1
ATOM 7657 C CA . TYR E 1 144 ? 38.972 -4.139 1.041 1.00 65.85 142 TYR E CA 1
ATOM 7658 C C . TYR E 1 144 ? 39.398 -5.253 0.066 1.00 66.61 142 TYR E C 1
ATOM 7659 O O . TYR E 1 144 ? 39.094 -6.436 0.279 1.00 66.71 142 TYR E O 1
ATOM 7668 N N . LYS E 1 145 ? 40.086 -4.861 -1.006 1.00 67.26 143 LYS E N 1
ATOM 7669 C CA . LYS E 1 145 ? 40.552 -5.818 -2.006 1.00 68.04 143 LYS E CA 1
ATOM 7670 C C . LYS E 1 145 ? 42.085 -5.764 -2.153 1.00 68.72 143 LYS E C 1
ATOM 7671 O O . LYS E 1 145 ? 42.683 -6.510 -2.932 1.00 68.16 143 LYS E O 1
ATOM 7677 N N . GLY E 1 146 ? 42.720 -4.937 -1.329 1.00 69.66 144 GLY E N 1
ATOM 7678 C CA . GLY E 1 146 ? 44.117 -4.561 -1.519 1.00 70.43 144 GLY E CA 1
ATOM 7679 C C . GLY E 1 146 ? 45.202 -5.397 -0.859 1.00 70.96 144 GLY E C 1
ATOM 7680 O O . GLY E 1 146 ? 46.267 -4.851 -0.535 1.00 70.52 144 GLY E O 1
ATOM 7681 N N . GLU E 1 147 ? 44.963 -6.709 -0.698 1.00 71.68 145 GLU E N 1
ATOM 7682 C CA . GLU E 1 147 ? 45.833 -7.553 0.155 1.00 72.41 145 GLU E CA 1
ATOM 7683 C C . GLU E 1 147 ? 47.117 -8.097 -0.503 1.00 72.43 145 GLU E C 1
ATOM 7684 O O . GLU E 1 147 ? 48.057 -8.488 0.206 1.00 72.87 145 GLU E O 1
ATOM 7690 N N . LYS E 1 148 ? 47.176 -8.098 -1.830 1.00 72.13 146 LYS E N 1
ATOM 7691 C CA . LYS E 1 148 ? 48.340 -8.629 -2.528 1.00 72.35 146 LYS E CA 1
ATOM 7692 C C . LYS E 1 148 ? 49.366 -7.522 -2.847 1.00 72.15 146 LYS E C 1
ATOM 7693 O O . LYS E 1 148 ? 50.370 -7.760 -3.512 1.00 71.47 146 LYS E O 1
ATOM 7699 N N . PHE E 1 149 ? 49.117 -6.308 -2.362 1.00 72.78 147 PHE E N 1
ATOM 7700 C CA . PHE E 1 149 ? 50.192 -5.283 -2.262 1.00 73.36 147 PHE E CA 1
ATOM 7701 C C . PHE E 1 149 ? 50.670 -5.049 -0.777 1.00 73.44 147 PHE E C 1
ATOM 7702 O O . PHE E 1 149 ? 51.735 -4.449 -0.549 1.00 72.76 147 PHE E O 1
ATOM 7710 N N . TYR E 1 150 ? 49.879 -5.564 0.186 1.00 74.31 148 TYR E N 1
ATOM 7711 C CA . TYR E 1 150 ? 50.117 -5.473 1.649 1.00 74.46 148 TYR E CA 1
ATOM 7712 C C . TYR E 1 150 ? 51.454 -6.038 2.088 1.00 74.58 148 TYR E C 1
ATOM 7713 O O . TYR E 1 150 ? 51.746 -7.208 1.844 1.00 74.57 148 TYR E O 1
ATOM 7722 N N . GLU E 1 151 ? 52.234 -5.215 2.787 1.00 74.36 149 GLU E N 1
ATOM 7723 C CA . GLU E 1 151 ? 53.535 -5.619 3.335 1.00 74.14 149 GLU E CA 1
ATOM 7724 C C . GLU E 1 151 ? 53.524 -5.714 4.854 1.00 74.13 149 GLU E C 1
ATOM 7725 O O . GLU E 1 151 ? 52.541 -5.358 5.514 1.00 74.28 149 GLU E O 1
ATOM 7731 N N . LEU E 1 152 ? 54.631 -6.210 5.403 1.00 74.13 150 LEU E N 1
ATOM 7732 C CA . LEU E 1 152 ? 54.814 -6.288 6.862 1.00 73.40 150 LEU E CA 1
ATOM 7733 C C . LEU E 1 152 ? 55.372 -4.951 7.399 1.00 72.44 150 LEU E C 1
ATOM 7734 O O . LEU E 1 152 ? 55.095 -4.544 8.538 1.00 71.93 150 LEU E O 1
ATOM 7739 N N . GLY E 1 153 ? 56.086 -4.236 6.535 1.00 71.34 151 GLY E N 1
ATOM 7740 C CA . GLY E 1 153 ? 56.320 -2.816 6.743 1.00 70.92 151 GLY E CA 1
ATOM 7741 C C . GLY E 1 153 ? 57.620 -2.543 7.477 1.00 69.48 151 GLY E C 1
ATOM 7742 O O . GLY E 1 153 ? 58.703 -2.814 6.908 1.00 69.85 151 GLY E O 1
ATOM 7743 N N . PRO E 1 154 ? 57.545 -1.953 8.711 1.00 67.48 152 PRO E N 1
ATOM 7744 C CA . PRO E 1 154 ? 56.333 -1.484 9.463 1.00 65.03 152 PRO E CA 1
ATOM 7745 C C . PRO E 1 154 ? 55.827 -0.068 9.029 1.00 63.84 152 PRO E C 1
ATOM 7746 O O . PRO E 1 154 ? 54.766 0.399 9.493 1.00 62.74 152 PRO E O 1
ATOM 7750 N N . ALA E 1 155 ? 56.598 0.585 8.148 1.00 62.70 153 ALA E N 1
ATOM 7751 C CA . ALA E 1 155 ? 56.180 1.767 7.367 1.00 62.10 153 ALA E CA 1
ATOM 7752 C C . ALA E 1 155 ? 56.500 1.475 5.931 1.00 61.29 153 ALA E C 1
ATOM 7753 O O . ALA E 1 155 ? 57.502 0.832 5.660 1.00 59.76 153 ALA E O 1
ATOM 7755 N N . VAL E 1 156 ? 55.630 1.931 5.019 1.00 62.22 154 VAL E N 1
ATOM 7756 C CA . VAL E 1 156 ? 55.754 1.663 3.560 1.00 62.09 154 VAL E CA 1
ATOM 7757 C C . VAL E 1 156 ? 55.475 2.910 2.697 1.00 62.06 154 VAL E C 1
ATOM 7758 O O . VAL E 1 156 ? 54.462 3.568 2.922 1.00 62.60 154 VAL E O 1
ATOM 7762 N N . SER E 1 157 ? 56.373 3.224 1.749 1.00 61.38 155 SER E N 1
ATOM 7763 C CA . SER E 1 157 ? 56.187 4.288 0.736 1.00 61.56 155 SER E CA 1
ATOM 7764 C C . SER E 1 157 ? 55.828 3.762 -0.687 1.00 62.04 155 SER E C 1
ATOM 7765 O O . SER E 1 157 ? 56.401 2.783 -1.167 1.00 62.38 155 SER E O 1
ATOM 7768 N N . ASP E 1 158 ? 54.875 4.429 -1.344 1.00 61.51 156 ASP E N 1
ATOM 7769 C CA . ASP E 1 158 ? 54.482 4.133 -2.732 1.00 60.58 156 ASP E CA 1
ATOM 7770 C C . ASP E 1 158 ? 54.017 5.488 -3.229 1.00 60.03 156 ASP E C 1
ATOM 7771 O O . ASP E 1 158 ? 52.890 5.891 -2.911 1.00 60.27 156 ASP E O 1
ATOM 7776 N N . ALA E 1 159 ? 54.885 6.231 -3.924 1.00 58.79 157 ALA E N 1
ATOM 7777 C CA . ALA E 1 159 ? 54.460 7.507 -4.502 1.00 58.45 157 ALA E CA 1
ATOM 7778 C C . ALA E 1 159 ? 54.161 8.567 -3.418 1.00 57.92 157 ALA E C 1
ATOM 7779 O O . ALA E 1 159 ? 55.034 8.881 -2.605 1.00 58.77 157 ALA E O 1
ATOM 7781 N N . ASN E 1 160 ? 52.932 9.090 -3.394 1.00 56.58 158 ASN E N 1
ATOM 7782 C CA . ASN E 1 160 ? 52.544 10.145 -2.453 1.00 55.53 158 ASN E CA 1
ATOM 7783 C C . ASN E 1 160 ? 51.841 9.563 -1.239 1.00 54.70 158 ASN E C 1
ATOM 7784 O O . ASN E 1 160 ? 51.355 10.324 -0.384 1.00 54.88 158 ASN E O 1
ATOM 7789 N N . LEU E 1 161 ? 51.816 8.221 -1.152 1.00 53.25 159 LEU E N 1
ATOM 7790 C CA . LEU E 1 161 ? 51.231 7.481 -0.021 1.00 52.21 159 LEU E CA 1
ATOM 7791 C C . LEU E 1 161 ? 52.281 6.865 0.977 1.00 51.94 159 LEU E C 1
ATOM 7792 O O . LEU E 1 161 ? 53.179 6.102 0.560 1.00 52.88 159 LEU E O 1
ATOM 7797 N N . VAL E 1 162 ? 52.170 7.196 2.272 1.00 50.02 160 VAL E N 1
ATOM 7798 C CA . VAL E 1 162 ? 52.989 6.590 3.325 1.00 48.52 160 VAL E CA 1
ATOM 7799 C C . VAL E 1 162 ? 52.034 5.924 4.333 1.00 47.72 160 VAL E C 1
ATOM 7800 O O . VAL E 1 162 ? 51.243 6.590 5.010 1.00 48.25 160 VAL E O 1
ATOM 7804 N N . THR E 1 163 ? 52.063 4.598 4.396 1.00 46.27 161 THR E N 1
ATOM 7805 C CA . THR E 1 163 ? 51.310 3.846 5.404 1.00 45.08 161 THR E CA 1
ATOM 7806 C C . THR E 1 163 ? 52.276 3.312 6.481 1.00 43.65 161 THR E C 1
ATOM 7807 O O . THR E 1 163 ? 53.478 3.188 6.230 1.00 43.43 161 THR E O 1
ATOM 7811 N N . ALA E 1 164 ? 51.776 3.061 7.689 1.00 42.31 162 ALA E N 1
ATOM 7812 C CA . ALA E 1 164 ? 52.614 2.485 8.760 1.00 41.48 162 ALA E CA 1
ATOM 7813 C C . ALA E 1 164 ? 51.738 1.980 9.906 1.00 40.43 162 ALA E C 1
ATOM 7814 O O . ALA E 1 164 ? 50.565 2.338 9.978 1.00 39.82 162 ALA E O 1
ATOM 7816 N N . SER E 1 165 ? 52.243 1.067 10.738 1.00 40.57 163 SER E N 1
ATOM 7817 C CA . SER E 1 165 ? 51.437 0.608 11.898 1.00 41.62 163 SER E CA 1
ATOM 7818 C C . SER E 1 165 ? 51.656 1.530 13.064 1.00 40.68 163 SER E C 1
ATOM 7819 O O . SER E 1 165 ? 52.719 2.157 13.153 1.00 39.75 163 SER E O 1
ATOM 7822 N N . GLY E 1 166 ? 50.625 1.584 13.918 1.00 40.47 164 GLY E N 1
ATOM 7823 C CA . GLY E 1 166 ? 50.578 2.393 15.141 1.00 42.28 164 GLY E CA 1
ATOM 7824 C C . GLY E 1 166 ? 51.743 2.173 16.076 1.00 43.46 164 GLY E C 1
ATOM 7825 O O . GLY E 1 166 ? 52.194 3.077 16.804 1.00 44.57 164 GLY E O 1
ATOM 7826 N N . ILE E 1 167 ? 52.262 0.962 15.999 1.00 44.31 165 ILE E N 1
ATOM 7827 C CA . ILE E 1 167 ? 53.422 0.540 16.754 1.00 44.28 165 ILE E CA 1
ATOM 7828 C C . ILE E 1 167 ? 54.732 1.073 16.204 1.00 43.67 165 ILE E C 1
ATOM 7829 O O . ILE E 1 167 ? 55.747 0.991 16.918 1.00 44.07 165 ILE E O 1
ATOM 7834 N N . ALA E 1 168 ? 54.714 1.678 15.001 1.00 42.40 166 ALA E N 1
ATOM 7835 C CA . ALA E 1 168 ? 55.955 2.155 14.316 1.00 41.65 166 ALA E CA 1
ATOM 7836 C C . ALA E 1 168 ? 55.996 3.672 13.897 1.00 40.89 166 ALA E C 1
ATOM 7837 O O . ALA E 1 168 ? 56.294 3.986 12.765 1.00 38.26 166 ALA E O 1
ATOM 7839 N N . PRO E 1 169 ? 55.776 4.609 14.871 1.00 41.62 167 PRO E N 1
ATOM 7840 C CA . PRO E 1 169 ? 55.740 6.059 14.655 1.00 41.27 167 PRO E CA 1
ATOM 7841 C C . PRO E 1 169 ? 57.039 6.678 14.286 1.00 40.99 167 PRO E C 1
ATOM 7842 O O . PRO E 1 169 ? 57.084 7.807 13.794 1.00 42.08 167 PRO E O 1
ATOM 7846 N N . LEU E 1 170 ? 58.110 5.984 14.594 1.00 41.52 168 LEU E N 1
ATOM 7847 C CA . LEU E 1 170 ? 59.444 6.519 14.402 1.00 41.71 168 LEU E CA 1
ATOM 7848 C C . LEU E 1 170 ? 59.744 6.274 12.936 1.00 40.85 168 LEU E C 1
ATOM 7849 O O . LEU E 1 170 ? 60.111 7.174 12.235 1.00 42.11 168 LEU E O 1
ATOM 7854 N N . GLU E 1 171 ? 59.552 5.036 12.496 1.00 40.08 169 GLU E N 1
ATOM 7855 C CA . GLU E 1 171 ? 59.694 4.621 11.091 1.00 41.04 169 GLU E CA 1
ATOM 7856 C C . GLU E 1 171 ? 58.731 5.341 10.118 1.00 41.12 169 GLU E C 1
ATOM 7857 O O . GLU E 1 171 ? 59.159 5.799 9.031 1.00 42.07 169 GLU E O 1
ATOM 7863 N N . PHE E 1 172 ? 57.453 5.432 10.498 1.00 40.26 170 PHE E N 1
ATOM 7864 C CA . PHE E 1 172 ? 56.514 6.360 9.909 1.00 40.91 170 PHE E CA 1
ATOM 7865 C C . PHE E 1 172 ? 57.021 7.799 9.787 1.00 41.52 170 PHE E C 1
ATOM 7866 O O . PHE E 1 172 ? 57.023 8.358 8.717 1.00 41.20 170 PHE E O 1
ATOM 7874 N N . ALA E 1 173 ? 57.442 8.407 10.893 1.00 42.11 171 ALA E N 1
ATOM 7875 C CA . ALA E 1 173 ? 57.968 9.754 10.879 1.00 43.03 171 ALA E CA 1
ATOM 7876 C C . ALA E 1 173 ? 59.148 9.878 9.904 1.00 44.43 171 ALA E C 1
ATOM 7877 O O . ALA E 1 173 ? 59.232 10.807 9.086 1.00 44.04 171 ALA E O 1
ATOM 7879 N N . MET E 1 174 ? 60.101 8.957 10.030 1.00 46.21 172 MET E N 1
ATOM 7880 C CA . MET E 1 174 ? 61.246 8.926 9.138 1.00 46.67 172 MET E CA 1
ATOM 7881 C C . MET E 1 174 ? 60.881 8.773 7.662 1.00 45.96 172 MET E C 1
ATOM 7882 O O . MET E 1 174 ? 61.469 9.451 6.829 1.00 44.63 172 MET E O 1
ATOM 7887 N N . GLU E 1 175 ? 59.967 7.849 7.342 1.00 46.32 173 GLU E N 1
ATOM 7888 C CA . GLU E 1 175 ? 59.428 7.747 5.947 1.00 47.23 173 GLU E CA 1
ATOM 7889 C C . GLU E 1 175 ? 58.860 9.064 5.390 1.00 46.61 173 GLU E C 1
ATOM 7890 O O . GLU E 1 175 ? 59.106 9.401 4.240 1.00 47.01 173 GLU E O 1
ATOM 7896 N N . VAL E 1 176 ? 58.125 9.818 6.195 1.00 46.18 174 VAL E N 1
ATOM 7897 C CA . VAL E 1 176 ? 57.466 11.017 5.693 1.00 46.31 174 VAL E CA 1
ATOM 7898 C C . VAL E 1 176 ? 58.507 12.096 5.513 1.00 47.00 174 VAL E C 1
ATOM 7899 O O . VAL E 1 176 ? 58.515 12.823 4.519 1.00 47.07 174 VAL E O 1
ATOM 7903 N N . LEU E 1 177 ? 59.388 12.244 6.494 1.00 48.08 175 LEU E N 1
ATOM 7904 C CA . LEU E 1 177 ? 60.451 13.214 6.402 1.00 49.46 175 LEU E CA 1
ATOM 7905 C C . LEU E 1 177 ? 61.299 12.939 5.174 1.00 50.57 175 LEU E C 1
ATOM 7906 O O . LEU E 1 177 ? 61.735 13.867 4.502 1.00 50.79 175 LEU E O 1
ATOM 7911 N N . LYS E 1 178 ? 61.546 11.617 4.851 1.00 52.26 176 LYS E N 1
ATOM 7912 C CA . LYS E 1 178 ? 62.268 11.223 3.624 1.00 52.77 176 LYS E CA 1
ATOM 7913 C C . LYS E 1 178 ? 61.564 11.768 2.389 1.00 52.70 176 LYS E C 1
ATOM 7914 O O . LYS E 1 178 ? 62.177 12.551 1.645 1.00 50.78 176 LYS E O 1
ATOM 7920 N N . LYS E 1 179 ? 60.274 11.387 2.237 1.00 53.26 177 LYS E N 1
ATOM 7921 C CA . LYS E 1 179 ? 59.441 11.727 1.073 1.00 53.28 177 LYS E CA 1
ATOM 7922 C C . LYS E 1 179 ? 59.470 13.226 0.750 1.00 53.45 177 LYS E C 1
ATOM 7923 O O . LYS E 1 179 ? 59.750 13.615 -0.403 1.00 53.23 177 LYS E O 1
ATOM 7929 N N . ILE E 1 180 ? 59.261 14.069 1.759 1.00 53.22 178 ILE E N 1
ATOM 7930 C CA . ILE E 1 180 ? 59.235 15.535 1.533 1.00 53.20 178 ILE E CA 1
ATOM 7931 C C . ILE E 1 180 ? 60.580 16.209 1.505 1.00 53.62 178 ILE E C 1
ATOM 7932 O O . ILE E 1 180 ? 60.634 17.384 1.210 1.00 54.66 178 ILE E O 1
ATOM 7937 N N . ASP E 1 181 ? 61.655 15.473 1.815 1.00 54.32 179 ASP E N 1
ATOM 7938 C CA . ASP E 1 181 ? 63.037 15.952 1.724 1.00 53.34 179 ASP E CA 1
ATOM 7939 C C . ASP E 1 181 ? 63.324 17.251 2.444 1.00 51.86 179 ASP E C 1
ATOM 7940 O O . ASP E 1 181 ? 63.857 18.221 1.928 1.00 51.41 179 ASP E O 1
ATOM 7945 N N . VAL E 1 182 ? 63.034 17.199 3.707 1.00 50.35 180 VAL E N 1
ATOM 7946 C CA . VAL E 1 182 ? 63.184 18.338 4.555 1.00 49.42 180 VAL E CA 1
ATOM 7947 C C . VAL E 1 182 ? 64.562 18.288 5.373 1.00 47.56 180 VAL E C 1
ATOM 7948 O O . VAL E 1 182 ? 65.151 19.327 5.657 1.00 45.26 180 VAL E O 1
ATOM 7952 N N . PHE E 1 183 ? 65.073 17.091 5.650 1.00 46.72 181 PHE E N 1
ATOM 7953 C CA . PHE E 1 183 ? 66.430 16.917 6.245 1.00 47.80 181 PHE E CA 1
ATOM 7954 C C . PHE E 1 183 ? 67.459 16.571 5.124 1.00 48.42 181 PHE E C 1
ATOM 7955 O O . PHE E 1 183 ? 67.094 16.025 4.077 1.00 48.46 181 PHE E O 1
ATOM 7963 N N . THR E 1 184 ? 68.758 16.784 5.387 1.00 49.97 182 THR E N 1
ATOM 7964 C CA . THR E 1 184 ? 69.781 16.086 4.612 1.00 49.89 182 THR E CA 1
ATOM 7965 C C . THR E 1 184 ? 69.680 14.592 4.972 1.00 50.07 182 THR E C 1
ATOM 7966 O O . THR E 1 184 ? 69.410 14.253 6.109 1.00 50.87 182 THR E O 1
ATOM 7970 N N . LEU E 1 185 ? 69.831 13.711 3.986 1.00 49.55 183 LEU E N 1
ATOM 7971 C CA . LEU E 1 185 ? 69.652 12.278 4.187 1.00 48.98 183 LEU E CA 1
ATOM 7972 C C . LEU E 1 185 ? 70.589 11.737 5.280 1.00 48.73 183 LEU E C 1
ATOM 7973 O O . LEU E 1 185 ? 70.212 10.825 6.024 1.00 49.22 183 LEU E O 1
ATOM 7978 N N . ASP E 1 186 ? 71.782 12.316 5.383 1.00 46.57 184 ASP E N 1
ATOM 7979 C CA . ASP E 1 186 ? 72.673 11.995 6.451 1.00 46.36 184 ASP E CA 1
ATOM 7980 C C . ASP E 1 186 ? 72.023 12.312 7.866 1.00 45.13 184 ASP E C 1
ATOM 7981 O O . ASP E 1 186 ? 71.968 11.427 8.716 1.00 44.08 184 ASP E O 1
ATOM 7986 N N . ALA E 1 187 ? 71.496 13.525 8.070 1.00 44.49 185 ALA E N 1
ATOM 7987 C CA . ALA E 1 187 ? 70.830 13.881 9.346 1.00 45.08 185 ALA E CA 1
ATOM 7988 C C . ALA E 1 187 ? 69.623 13.041 9.648 1.00 45.17 185 ALA E C 1
ATOM 7989 O O . ALA E 1 187 ? 69.398 12.718 10.818 1.00 47.01 185 ALA E O 1
ATOM 7991 N N . LEU E 1 188 ? 68.860 12.661 8.627 1.00 44.06 186 LEU E N 1
ATOM 7992 C CA . LEU E 1 188 ? 67.655 11.857 8.842 1.00 44.19 186 LEU E CA 1
ATOM 7993 C C . LEU E 1 188 ? 67.900 10.409 9.313 1.00 44.24 186 LEU E C 1
ATOM 7994 O O . LEU E 1 188 ? 67.193 9.941 10.214 1.00 44.10 186 LEU E O 1
ATOM 7999 N N . HIS E 1 189 ? 68.858 9.701 8.714 1.00 44.32 187 HIS E N 1
ATOM 8000 C CA . HIS E 1 189 ? 69.268 8.388 9.213 1.00 44.57 187 HIS E CA 1
ATOM 8001 C C . HIS E 1 189 ? 69.908 8.470 10.617 1.00 43.85 187 HIS E C 1
ATOM 8002 O O . HIS E 1 189 ? 69.702 7.549 11.404 1.00 43.27 187 HIS E O 1
ATOM 8009 N N . SER E 1 190 ? 70.623 9.566 10.929 1.00 43.15 188 SER E N 1
ATOM 8010 C CA . SER E 1 190 ? 71.240 9.751 12.262 1.00 44.07 188 SER E CA 1
ATOM 8011 C C . SER E 1 190 ? 70.134 10.015 13.276 1.00 43.98 188 SER E C 1
ATOM 8012 O O . SER E 1 190 ? 70.187 9.618 14.490 1.00 44.73 188 SER E O 1
ATOM 8015 N N . TRP E 1 191 ? 69.128 10.718 12.783 1.00 43.19 189 TRP E N 1
ATOM 8016 C CA . TRP E 1 191 ? 67.967 11.066 13.645 1.00 41.68 189 TRP E CA 1
ATOM 8017 C C . TRP E 1 191 ? 67.193 9.815 13.977 1.00 40.26 189 TRP E C 1
ATOM 8018 O O . TRP E 1 191 ? 66.860 9.574 15.142 1.00 40.69 189 TRP E O 1
ATOM 8029 N N . TYR E 1 192 ? 66.963 8.988 12.976 1.00 39.33 190 TYR E N 1
ATOM 8030 C CA . TYR E 1 192 ? 66.323 7.693 13.197 1.00 39.53 190 TYR E CA 1
ATOM 8031 C C . TYR E 1 192 ? 67.145 6.795 14.169 1.00 39.93 190 TYR E C 1
ATOM 8032 O O . TYR E 1 192 ? 66.640 6.220 15.130 1.00 38.55 190 TYR E O 1
ATOM 8041 N N . ASN E 1 193 ? 68.448 6.657 13.878 1.00 41.70 191 ASN E N 1
ATOM 8042 C CA . ASN E 1 193 ? 69.317 5.746 14.651 1.00 40.03 191 ASN E CA 1
ATOM 8043 C C . ASN E 1 193 ? 69.415 6.206 16.074 1.00 39.13 191 ASN E C 1
ATOM 8044 O O . ASN E 1 193 ? 69.385 5.369 16.934 1.00 39.13 191 ASN E O 1
ATOM 8049 N N . LEU E 1 194 ? 69.515 7.514 16.312 1.00 38.50 192 LEU E N 1
ATOM 8050 C CA . LEU E 1 194 ? 69.561 8.059 17.674 1.00 39.03 192 LEU E CA 1
ATOM 8051 C C . LEU E 1 194 ? 68.315 7.704 18.469 1.00 39.46 192 LEU E C 1
ATOM 8052 O O . LEU E 1 194 ? 68.414 7.271 19.598 1.00 40.44 192 LEU E O 1
ATOM 8057 N N . ASN E 1 195 ? 67.132 7.918 17.883 1.00 39.96 193 ASN E N 1
ATOM 8058 C CA . ASN E 1 195 ? 65.844 7.644 18.536 1.00 39.79 193 ASN E CA 1
ATOM 8059 C C . ASN E 1 195 ? 65.515 6.141 18.601 1.00 40.29 193 ASN E C 1
ATOM 8060 O O . ASN E 1 195 ? 64.777 5.694 19.439 1.00 38.25 193 ASN E O 1
ATOM 8065 N N . LYS E 1 196 ? 65.978 5.376 17.618 1.00 41.84 194 LYS E N 1
ATOM 8066 C CA . LYS E 1 196 ? 65.703 3.928 17.579 1.00 42.60 194 LYS E CA 1
ATOM 8067 C C . LYS E 1 196 ? 66.590 3.168 18.566 1.00 43.88 194 LYS E C 1
ATOM 8068 O O . LYS E 1 196 ? 66.139 2.274 19.256 1.00 43.95 194 LYS E O 1
ATOM 8074 N N . THR E 1 197 ? 67.845 3.615 18.624 1.00 44.56 195 THR E N 1
ATOM 8075 C CA . THR E 1 197 ? 68.983 2.912 19.173 1.00 44.88 195 THR E CA 1
ATOM 8076 C C . THR E 1 197 ? 69.466 3.519 20.511 1.00 45.48 195 THR E C 1
ATOM 8077 O O . THR E 1 197 ? 69.832 2.773 21.392 1.00 46.29 195 THR E O 1
ATOM 8081 N N . HIS E 1 198 ? 69.437 4.853 20.637 1.00 46.40 196 HIS E N 1
ATOM 8082 C CA . HIS E 1 198 ? 69.929 5.682 21.790 1.00 47.77 196 HIS E CA 1
ATOM 8083 C C . HIS E 1 198 ? 71.451 5.761 21.868 1.00 49.22 196 HIS E C 1
ATOM 8084 O O . HIS E 1 198 ? 72.011 6.411 22.776 1.00 50.40 196 HIS E O 1
ATOM 8091 N N . LYS E 1 199 ? 72.143 5.160 20.898 1.00 49.66 197 LYS E N 1
ATOM 8092 C CA . LYS E 1 199 ? 73.598 5.153 20.933 1.00 49.42 197 LYS E CA 1
ATOM 8093 C C . LYS E 1 199 ? 74.123 6.555 20.581 1.00 48.73 197 LYS E C 1
ATOM 8094 O O . LYS E 1 199 ? 73.665 7.178 19.650 1.00 49.25 197 LYS E O 1
ATOM 8100 N N . PRO E 1 200 ? 75.029 7.102 21.403 1.00 48.63 198 PRO E N 1
ATOM 8101 C CA . PRO E 1 200 ? 75.442 8.521 21.292 1.00 47.80 198 PRO E CA 1
ATOM 8102 C C . PRO E 1 200 ? 76.231 8.991 20.077 1.00 46.98 198 PRO E C 1
ATOM 8103 O O . PRO E 1 200 ? 76.309 10.182 19.841 1.00 46.21 198 PRO E O 1
ATOM 8107 N N . GLU E 1 201 ? 76.841 8.065 19.343 1.00 46.75 199 GLU E N 1
ATOM 8108 C CA . GLU E 1 201 ? 77.468 8.363 18.058 1.00 46.14 199 GLU E CA 1
ATOM 8109 C C . GLU E 1 201 ? 76.474 9.106 17.170 1.00 45.03 199 GLU E C 1
ATOM 8110 O O . GLU E 1 201 ? 76.841 10.126 16.533 1.00 44.68 199 GLU E O 1
ATOM 8116 N N . TYR E 1 202 ? 75.231 8.599 17.149 1.00 43.22 200 TYR E N 1
ATOM 8117 C CA . TYR E 1 202 ? 74.164 9.181 16.361 1.00 42.74 200 TYR E CA 1
ATOM 8118 C C . TYR E 1 202 ? 73.812 10.601 16.791 1.00 42.26 200 TYR E C 1
ATOM 8119 O O . TYR E 1 202 ? 73.593 11.448 15.978 1.00 41.44 200 TYR E O 1
ATOM 8128 N N . PHE E 1 203 ? 73.857 10.883 18.080 1.00 44.44 201 PHE E N 1
ATOM 8129 C CA . PHE E 1 203 ? 73.763 12.245 18.587 1.00 44.67 201 PHE E CA 1
ATOM 8130 C C . PHE E 1 203 ? 74.816 13.156 18.068 1.00 45.54 201 PHE E C 1
ATOM 8131 O O . PHE E 1 203 ? 74.520 14.265 17.595 1.00 46.13 201 PHE E O 1
ATOM 8139 N N . PHE E 1 204 ? 76.077 12.692 18.140 1.00 45.88 202 PHE E N 1
ATOM 8140 C CA . PHE E 1 204 ? 77.200 13.512 17.658 1.00 45.07 202 PHE E CA 1
ATOM 8141 C C . PHE E 1 204 ? 77.148 13.717 16.142 1.00 44.41 202 PHE E C 1
ATOM 8142 O O . PHE E 1 204 ? 77.367 14.831 15.694 1.00 44.42 202 PHE E O 1
ATOM 8150 N N . GLN E 1 205 ? 76.867 12.661 15.379 1.00 43.50 203 GLN E N 1
ATOM 8151 C CA . GLN E 1 205 ? 76.481 12.805 13.941 1.00 44.03 203 GLN E CA 1
ATOM 8152 C C . GLN E 1 205 ? 75.375 13.861 13.697 1.00 44.02 203 GLN E C 1
ATOM 8153 O O . GLN E 1 205 ? 75.591 14.832 12.963 1.00 41.45 203 GLN E O 1
ATOM 8159 N N . LEU E 1 206 ? 74.213 13.665 14.362 1.00 44.70 204 LEU E N 1
ATOM 8160 C CA . LEU E 1 206 ? 73.049 14.486 14.118 1.00 45.95 204 LEU E CA 1
ATOM 8161 C C . LEU E 1 206 ? 73.432 15.949 14.276 1.00 47.13 204 LEU E C 1
ATOM 8162 O O . LEU E 1 206 ? 73.175 16.793 13.375 1.00 45.89 204 LEU E O 1
ATOM 8167 N N . MET E 1 207 ? 74.104 16.228 15.388 1.00 48.84 205 MET E N 1
ATOM 8168 C CA . MET E 1 207 ? 74.381 17.609 15.792 1.00 50.44 205 MET E CA 1
ATOM 8169 C C . MET E 1 207 ? 75.344 18.326 14.859 1.00 52.22 205 MET E C 1
ATOM 8170 O O . MET E 1 207 ? 75.317 19.563 14.733 1.00 52.62 205 MET E O 1
ATOM 8175 N N . ASN E 1 208 ? 76.200 17.538 14.214 1.00 53.68 206 ASN E N 1
ATOM 8176 C CA . ASN E 1 208 ? 77.236 18.059 13.344 1.00 54.58 206 ASN E CA 1
ATOM 8177 C C . ASN E 1 208 ? 76.771 18.079 11.888 1.00 55.89 206 ASN E C 1
ATOM 8178 O O . ASN E 1 208 ? 77.269 18.908 11.120 1.00 56.05 206 ASN E O 1
ATOM 8183 N N . SER E 1 209 ? 75.801 17.214 11.524 1.00 57.12 207 SER E N 1
ATOM 8184 C CA . SER E 1 209 ? 75.220 17.198 10.175 1.00 58.29 207 SER E CA 1
ATOM 8185 C C . SER E 1 209 ? 74.012 18.089 9.977 1.00 60.27 207 SER E C 1
ATOM 8186 O O . SER E 1 209 ? 73.441 18.092 8.869 1.00 62.16 207 SER E O 1
ATOM 8189 N N . ILE E 1 210 ? 73.651 18.886 10.993 1.00 62.02 208 ILE E N 1
ATOM 8190 C CA . ILE E 1 210 ? 72.358 19.643 11.008 1.00 62.83 208 ILE E CA 1
ATOM 8191 C C . ILE E 1 210 ? 72.485 21.101 10.501 1.00 64.00 208 ILE E C 1
ATOM 8192 O O . ILE E 1 210 ? 73.492 21.771 10.842 1.00 64.61 208 ILE E O 1
ATOM 8197 N N . ASN E 1 211 ? 71.487 21.569 9.710 1.00 64.43 209 ASN E N 1
ATOM 8198 C CA . ASN E 1 211 ? 71.453 22.943 9.155 1.00 64.92 209 ASN E CA 1
ATOM 8199 C C . ASN E 1 211 ? 72.554 23.098 8.097 1.00 66.15 209 ASN E C 1
ATOM 8200 O O . ASN E 1 211 ? 73.335 24.082 8.087 1.00 65.77 209 ASN E O 1
ATOM 8205 N N . LYS E 1 212 ? 72.604 22.095 7.208 1.00 67.23 210 LYS E N 1
ATOM 8206 C CA . LYS E 1 212 ? 73.676 21.946 6.207 1.00 67.20 210 LYS E CA 1
ATOM 8207 C C . LYS E 1 212 ? 73.091 21.451 4.875 1.00 67.43 210 LYS E C 1
ATOM 8208 O O . LYS E 1 212 ? 71.877 21.542 4.658 1.00 66.52 210 LYS E O 1
ATOM 8214 N N . THR F 1 5 ? 47.435 4.838 44.083 1.00 58.76 3 THR F N 1
ATOM 8215 C CA . THR F 1 5 ? 47.802 5.935 43.072 1.00 58.20 3 THR F CA 1
ATOM 8216 C C . THR F 1 5 ? 46.540 6.391 42.294 1.00 57.91 3 THR F C 1
ATOM 8217 O O . THR F 1 5 ? 46.301 5.922 41.166 1.00 57.32 3 THR F O 1
ATOM 8221 N N . LYS F 1 6 ? 45.731 7.282 42.890 1.00 56.80 4 LYS F N 1
ATOM 8222 C CA . LYS F 1 6 ? 44.379 7.540 42.332 1.00 56.23 4 LYS F CA 1
ATOM 8223 C C . LYS F 1 6 ? 44.321 8.690 41.317 1.00 54.98 4 LYS F C 1
ATOM 8224 O O . LYS F 1 6 ? 43.448 8.683 40.426 1.00 54.67 4 LYS F O 1
ATOM 8230 N N . LYS F 1 7 ? 45.244 9.649 41.427 1.00 53.02 5 LYS F N 1
ATOM 8231 C CA . LYS F 1 7 ? 45.237 10.822 40.538 1.00 52.49 5 LYS F CA 1
ATOM 8232 C C . LYS F 1 7 ? 46.513 10.905 39.641 1.00 51.02 5 LYS F C 1
ATOM 8233 O O . LYS F 1 7 ? 47.635 10.604 40.096 1.00 50.03 5 LYS F O 1
ATOM 8239 N N . ALA F 1 8 ? 46.304 11.346 38.392 1.00 49.64 6 ALA F N 1
ATOM 8240 C CA . ALA F 1 8 ? 47.356 11.536 37.378 1.00 48.92 6 ALA F CA 1
ATOM 8241 C C . ALA F 1 8 ? 47.269 12.921 36.693 1.00 47.52 6 ALA F C 1
ATOM 8242 O O . ALA F 1 8 ? 46.190 13.347 36.285 1.00 46.52 6 ALA F O 1
ATOM 8244 N N . PHE F 1 9 ? 48.428 13.577 36.560 1.00 45.86 7 PHE F N 1
ATOM 8245 C CA . PHE F 1 9 ? 48.555 14.911 35.955 1.00 45.39 7 PHE F CA 1
ATOM 8246 C C . PHE F 1 9 ? 49.710 15.077 34.902 1.00 43.43 7 PHE F C 1
ATOM 8247 O O . PHE F 1 9 ? 50.843 14.618 35.103 1.00 40.83 7 PHE F O 1
ATOM 8255 N N . LEU F 1 10 ? 49.375 15.792 33.823 1.00 42.61 8 LEU F N 1
ATOM 8256 C CA . LEU F 1 10 ? 50.303 16.302 32.832 1.00 43.00 8 LEU F CA 1
ATOM 8257 C C . LEU F 1 10 ? 50.435 17.833 32.825 1.00 43.40 8 LEU F C 1
ATOM 8258 O O . LEU F 1 10 ? 49.528 18.539 32.372 1.00 42.08 8 LEU F O 1
ATOM 8263 N N . TYR F 1 11 ? 51.618 18.323 33.228 1.00 44.75 9 TYR F N 1
ATOM 8264 C CA . TYR F 1 11 ? 51.969 19.741 33.059 1.00 44.33 9 TYR F CA 1
ATOM 8265 C C . TYR F 1 11 ? 52.114 20.132 31.577 1.00 42.97 9 TYR F C 1
ATOM 8266 O O . TYR F 1 11 ? 52.924 19.607 30.850 1.00 42.11 9 TYR F O 1
ATOM 8275 N N . VAL F 1 12 ? 51.252 21.044 31.143 1.00 42.89 10 VAL F N 1
ATOM 8276 C CA . VAL F 1 12 ? 51.167 21.465 29.748 1.00 42.51 10 VAL F CA 1
ATOM 8277 C C . VAL F 1 12 ? 51.607 22.938 29.621 1.00 42.43 10 VAL F C 1
ATOM 8278 O O . VAL F 1 12 ? 51.213 23.790 30.434 1.00 42.55 10 VAL F O 1
ATOM 8282 N N . PHE F 1 13 ? 52.458 23.200 28.615 1.00 43.09 11 PHE F N 1
ATOM 8283 C CA . PHE F 1 13 ? 53.033 24.506 28.351 1.00 42.99 11 PHE F CA 1
ATOM 8284 C C . PHE F 1 13 ? 53.444 24.734 26.894 1.00 43.44 11 PHE F C 1
ATOM 8285 O O . PHE F 1 13 ? 53.624 23.790 26.075 1.00 43.05 11 PHE F O 1
ATOM 8293 N N . ASN F 1 14 ? 53.604 26.002 26.539 1.00 43.56 12 ASN F N 1
ATOM 8294 C CA . ASN F 1 14 ? 54.087 26.303 25.181 1.00 43.48 12 ASN F CA 1
ATOM 8295 C C . ASN F 1 14 ? 55.365 25.593 24.995 1.00 42.81 12 ASN F C 1
ATOM 8296 O O . ASN F 1 14 ? 56.250 25.651 25.876 1.00 43.53 12 ASN F O 1
ATOM 8301 N N . THR F 1 15 ? 55.448 24.888 23.873 1.00 42.29 13 THR F N 1
ATOM 8302 C CA . THR F 1 15 ? 56.688 24.351 23.411 1.00 41.44 13 THR F CA 1
ATOM 8303 C C . THR F 1 15 ? 56.929 22.859 23.802 1.00 41.07 13 THR F C 1
ATOM 8304 O O . THR F 1 15 ? 57.845 22.217 23.279 1.00 40.94 13 THR F O 1
ATOM 8308 N N . MET F 1 16 ? 56.101 22.314 24.696 1.00 39.57 14 MET F N 1
ATOM 8309 C CA . MET F 1 16 ? 56.188 20.889 25.081 1.00 38.45 14 MET F CA 1
ATOM 8310 C C . MET F 1 16 ? 56.320 19.822 23.926 1.00 38.70 14 MET F C 1
ATOM 8311 O O . MET F 1 16 ? 55.656 19.843 22.910 1.00 38.20 14 MET F O 1
ATOM 8316 N N . SER F 1 17 ? 57.216 18.872 24.134 1.00 38.86 15 SER F N 1
ATOM 8317 C CA . SER F 1 17 ? 57.587 17.917 23.113 1.00 38.38 15 SER F CA 1
ATOM 8318 C C . SER F 1 17 ? 56.658 16.736 22.959 1.00 38.06 15 SER F C 1
ATOM 8319 O O . SER F 1 17 ? 56.717 15.818 23.757 1.00 38.91 15 SER F O 1
ATOM 8322 N N . ASP F 1 18 ? 55.919 16.698 21.851 1.00 37.39 16 ASP F N 1
ATOM 8323 C CA . ASP F 1 18 ? 54.794 15.753 21.681 1.00 36.98 16 ASP F CA 1
ATOM 8324 C C . ASP F 1 18 ? 55.123 14.275 21.774 1.00 36.14 16 ASP F C 1
ATOM 8325 O O . ASP F 1 18 ? 54.362 13.522 22.305 1.00 36.01 16 ASP F O 1
ATOM 8330 N N . TRP F 1 19 ? 56.270 13.862 21.285 1.00 36.03 17 TRP F N 1
ATOM 8331 C CA . TRP F 1 19 ? 56.633 12.439 21.275 1.00 36.23 17 TRP F CA 1
ATOM 8332 C C . TRP F 1 19 ? 57.060 11.943 22.683 1.00 36.89 17 TRP F C 1
ATOM 8333 O O . TRP F 1 19 ? 57.190 10.745 22.897 1.00 36.03 17 TRP F O 1
ATOM 8344 N N . GLU F 1 20 ? 57.242 12.875 23.637 1.00 36.77 18 GLU F N 1
ATOM 8345 C CA . GLU F 1 20 ? 57.811 12.526 24.932 1.00 36.26 18 GLU F CA 1
ATOM 8346 C C . GLU F 1 20 ? 56.835 11.824 25.846 1.00 36.43 18 GLU F C 1
ATOM 8347 O O . GLU F 1 20 ? 57.231 10.885 26.548 1.00 37.00 18 GLU F O 1
ATOM 8353 N N . TYR F 1 21 ? 55.562 12.184 25.746 1.00 35.72 19 TYR F N 1
ATOM 8354 C CA . TYR F 1 21 ? 54.558 11.720 26.673 1.00 35.76 19 TYR F CA 1
ATOM 8355 C C . TYR F 1 21 ? 53.422 10.960 26.005 1.00 36.08 19 TYR F C 1
ATOM 8356 O O . TYR F 1 21 ? 52.519 10.481 26.692 1.00 35.85 19 TYR F O 1
ATOM 8365 N N . GLY F 1 22 ? 53.440 10.874 24.681 1.00 36.23 20 GLY F N 1
ATOM 8366 C CA . GLY F 1 22 ? 52.311 10.342 23.932 1.00 36.55 20 GLY F CA 1
ATOM 8367 C C . GLY F 1 22 ? 51.917 8.955 24.366 1.00 36.37 20 GLY F C 1
ATOM 8368 O O . GLY F 1 22 ? 50.759 8.649 24.565 1.00 36.62 20 GLY F O 1
ATOM 8369 N N . TYR F 1 23 ? 52.906 8.101 24.510 1.00 37.22 21 TYR F N 1
ATOM 8370 C CA . TYR F 1 23 ? 52.673 6.700 24.858 1.00 37.28 21 TYR F CA 1
ATOM 8371 C C . TYR F 1 23 ? 52.056 6.597 26.230 1.00 36.69 21 TYR F C 1
ATOM 8372 O O . TYR F 1 23 ? 51.035 5.928 26.386 1.00 34.31 21 TYR F O 1
ATOM 8381 N N . LEU F 1 24 ? 52.730 7.242 27.199 1.00 36.86 22 LEU F N 1
ATOM 8382 C CA . LEU F 1 24 ? 52.310 7.244 28.584 1.00 37.19 22 LEU F CA 1
ATOM 8383 C C . LEU F 1 24 ? 50.919 7.818 28.772 1.00 38.44 22 LEU F C 1
ATOM 8384 O O . LEU F 1 24 ? 50.053 7.139 29.374 1.00 40.59 22 LEU F O 1
ATOM 8389 N N . ILE F 1 25 ? 50.638 9.037 28.291 1.00 38.07 23 ILE F N 1
ATOM 8390 C CA . ILE F 1 25 ? 49.297 9.600 28.556 1.00 36.96 23 ILE F CA 1
ATOM 8391 C C . ILE F 1 25 ? 48.206 8.777 27.863 1.00 37.49 23 ILE F C 1
ATOM 8392 O O . ILE F 1 25 ? 47.077 8.609 28.423 1.00 35.54 23 ILE F O 1
ATOM 8397 N N . ALA F 1 26 ? 48.514 8.267 26.651 1.00 37.40 24 ALA F N 1
ATOM 8398 C CA . ALA F 1 26 ? 47.508 7.474 25.906 1.00 37.40 24 ALA F CA 1
ATOM 8399 C C . ALA F 1 26 ? 47.199 6.190 26.664 1.00 37.92 24 ALA F C 1
ATOM 8400 O O . ALA F 1 26 ? 46.080 5.717 26.640 1.00 39.03 24 ALA F O 1
ATOM 8402 N N . GLU F 1 27 ? 48.194 5.600 27.323 1.00 38.21 25 GLU F N 1
ATOM 8403 C CA . GLU F 1 27 ? 47.967 4.309 27.976 1.00 38.08 25 GLU F CA 1
ATOM 8404 C C . GLU F 1 27 ? 47.199 4.457 29.255 1.00 37.74 25 GLU F C 1
ATOM 8405 O O . GLU F 1 27 ? 46.301 3.667 29.544 1.00 38.39 25 GLU F O 1
ATOM 8411 N N . LEU F 1 28 ? 47.539 5.502 29.992 1.00 38.01 26 LEU F N 1
ATOM 8412 C CA . LEU F 1 28 ? 46.941 5.749 31.294 1.00 38.51 26 LEU F CA 1
ATOM 8413 C C . LEU F 1 28 ? 45.457 6.086 31.183 1.00 39.05 26 LEU F C 1
ATOM 8414 O O . LEU F 1 28 ? 44.634 5.490 31.884 1.00 38.79 26 LEU F O 1
ATOM 8419 N N . ASN F 1 29 ? 45.169 7.070 30.312 1.00 39.25 27 ASN F N 1
ATOM 8420 C CA . ASN F 1 29 ? 43.857 7.693 30.121 1.00 38.60 27 ASN F CA 1
ATOM 8421 C C . ASN F 1 29 ? 42.867 6.696 29.502 1.00 38.86 27 ASN F C 1
ATOM 8422 O O . ASN F 1 29 ? 41.745 6.569 29.969 1.00 36.31 27 ASN F O 1
ATOM 8427 N N . SER F 1 30 ? 43.277 5.937 28.490 1.00 39.91 28 SER F N 1
ATOM 8428 C CA . SER F 1 30 ? 42.341 4.869 28.012 1.00 40.38 28 SER F CA 1
ATOM 8429 C C . SER F 1 30 ? 42.146 3.689 29.043 1.00 41.34 28 SER F C 1
ATOM 8430 O O . SER F 1 30 ? 41.081 3.094 29.129 1.00 41.81 28 SER F O 1
ATOM 8433 N N . GLY F 1 31 ? 43.169 3.375 29.833 1.00 42.24 29 GLY F N 1
ATOM 8434 C CA . GLY F 1 31 ? 43.144 2.222 30.687 1.00 42.32 29 GLY F CA 1
ATOM 8435 C C . GLY F 1 31 ? 43.195 0.889 29.952 1.00 43.25 29 GLY F C 1
ATOM 8436 O O . GLY F 1 31 ? 43.087 -0.145 30.600 1.00 43.96 29 GLY F O 1
ATOM 8437 N N . ARG F 1 32 ? 43.424 0.883 28.635 1.00 43.55 30 ARG F N 1
ATOM 8438 C CA . ARG F 1 32 ? 43.101 -0.299 27.794 1.00 44.11 30 ARG F CA 1
ATOM 8439 C C . ARG F 1 32 ? 43.756 -1.640 28.205 1.00 44.62 30 ARG F C 1
ATOM 8440 O O . ARG F 1 32 ? 43.141 -2.705 28.060 1.00 45.50 30 ARG F O 1
ATOM 8448 N N . TYR F 1 33 ? 44.949 -1.588 28.763 1.00 45.52 31 TYR F N 1
ATOM 8449 C CA . TYR F 1 33 ? 45.708 -2.771 29.094 1.00 46.28 31 TYR F CA 1
ATOM 8450 C C . TYR F 1 33 ? 45.917 -2.806 30.600 1.00 47.04 31 TYR F C 1
ATOM 8451 O O . TYR F 1 33 ? 46.814 -3.452 31.095 1.00 46.83 31 TYR F O 1
ATOM 8460 N N . PHE F 1 34 ? 45.061 -2.120 31.348 1.00 49.23 32 PHE F N 1
ATOM 8461 C CA . PHE F 1 34 ? 45.098 -2.196 32.813 1.00 50.09 32 PHE F CA 1
ATOM 8462 C C . PHE F 1 34 ? 44.766 -3.622 33.343 1.00 51.79 32 PHE F C 1
ATOM 8463 O O . PHE F 1 34 ? 43.989 -4.362 32.733 1.00 51.42 32 PHE F O 1
ATOM 8471 N N . LYS F 1 35 ? 45.281 -3.985 34.495 1.00 53.54 33 LYS F N 1
ATOM 8472 C CA . LYS F 1 35 ? 44.974 -5.283 35.033 1.00 54.02 33 LYS F CA 1
ATOM 8473 C C . LYS F 1 35 ? 43.502 -5.436 35.381 1.00 55.12 33 LYS F C 1
ATOM 8474 O O . LYS F 1 35 ? 42.811 -4.460 35.576 1.00 55.11 33 LYS F O 1
ATOM 8480 N N . LYS F 1 36 ? 43.056 -6.693 35.446 1.00 56.51 34 LYS F N 1
ATOM 8481 C CA . LYS F 1 36 ? 41.679 -7.094 35.740 1.00 56.65 34 LYS F CA 1
ATOM 8482 C C . LYS F 1 36 ? 40.641 -6.001 35.993 1.00 57.08 34 LYS F C 1
ATOM 8483 O O . LYS F 1 36 ? 39.774 -5.752 35.157 1.00 57.67 34 LYS F O 1
ATOM 8489 N N . ASP F 1 37 ? 40.694 -5.370 37.152 1.00 56.36 35 ASP F N 1
ATOM 8490 C CA . ASP F 1 37 ? 39.624 -4.466 37.519 1.00 55.51 35 ASP F CA 1
ATOM 8491 C C . ASP F 1 37 ? 40.053 -3.091 37.867 1.00 54.78 35 ASP F C 1
ATOM 8492 O O . ASP F 1 37 ? 39.580 -2.529 38.821 1.00 54.16 35 ASP F O 1
ATOM 8497 N N . LEU F 1 38 ? 40.948 -2.543 37.081 1.00 54.50 36 LEU F N 1
ATOM 8498 C CA . LEU F 1 38 ? 41.405 -1.211 37.309 1.00 53.60 36 LEU F CA 1
ATOM 8499 C C . LEU F 1 38 ? 40.696 -0.310 36.354 1.00 52.91 36 LEU F C 1
ATOM 8500 O O . LEU F 1 38 ? 40.550 -0.590 35.195 1.00 52.11 36 LEU F O 1
ATOM 8505 N N . ALA F 1 39 ? 40.219 0.777 36.882 1.00 52.25 37 ALA F N 1
ATOM 8506 C CA . ALA F 1 39 ? 39.663 1.836 36.023 1.00 52.03 37 ALA F CA 1
ATOM 8507 C C . ALA F 1 39 ? 40.797 2.720 35.390 1.00 51.84 37 ALA F C 1
ATOM 8508 O O . ALA F 1 39 ? 41.800 3.023 36.059 1.00 51.50 37 ALA F O 1
ATOM 8510 N N . PRO F 1 40 ? 40.634 3.135 34.096 1.00 51.70 38 PRO F N 1
ATOM 8511 C CA . PRO F 1 40 ? 41.531 4.083 33.430 1.00 50.86 38 PRO F CA 1
ATOM 8512 C C . PRO F 1 40 ? 41.952 5.258 34.324 1.00 50.86 38 PRO F C 1
ATOM 8513 O O . PRO F 1 40 ? 41.127 5.825 35.048 1.00 51.07 38 PRO F O 1
ATOM 8517 N N . LEU F 1 41 ? 43.227 5.626 34.285 1.00 50.81 39 LEU F N 1
ATOM 8518 C CA . LEU F 1 41 ? 43.705 6.770 35.063 1.00 50.25 39 LEU F CA 1
ATOM 8519 C C . LEU F 1 41 ? 43.604 7.989 34.153 1.00 49.83 39 LEU F C 1
ATOM 8520 O O . LEU F 1 41 ? 44.348 8.124 33.189 1.00 49.60 39 LEU F O 1
ATOM 8525 N N . LYS F 1 42 ? 42.629 8.841 34.440 1.00 49.79 40 LYS F N 1
ATOM 8526 C CA . LYS F 1 42 ? 42.382 10.016 33.642 1.00 49.78 40 LYS F CA 1
ATOM 8527 C C . LYS F 1 42 ? 43.546 10.939 33.841 1.00 48.95 40 LYS F C 1
ATOM 8528 O O . LYS F 1 42 ? 43.952 11.213 34.983 1.00 49.01 40 LYS F O 1
ATOM 8534 N N . VAL F 1 43 ? 44.116 11.387 32.727 1.00 47.60 41 VAL F N 1
ATOM 8535 C CA . VAL F 1 43 ? 45.190 12.348 32.766 1.00 46.91 41 VAL F CA 1
ATOM 8536 C C . VAL F 1 43 ? 44.583 13.750 32.689 1.00 46.42 41 VAL F C 1
ATOM 8537 O O . VAL F 1 43 ? 44.020 14.154 31.672 1.00 44.96 41 VAL F O 1
ATOM 8541 N N . ILE F 1 44 ? 44.643 14.439 33.833 1.00 46.85 42 ILE F N 1
ATOM 8542 C CA . ILE F 1 44 ? 44.244 15.842 33.950 1.00 46.92 42 ILE F CA 1
ATOM 8543 C C . ILE F 1 44 ? 45.421 16.712 33.545 1.00 46.40 42 ILE F C 1
ATOM 8544 O O . ILE F 1 44 ? 46.521 16.564 34.093 1.00 45.62 42 ILE F O 1
ATOM 8549 N N . THR F 1 45 ? 45.196 17.587 32.564 1.00 46.21 43 THR F N 1
ATOM 8550 C CA . THR F 1 45 ? 46.210 18.534 32.150 1.00 46.93 43 THR F CA 1
ATOM 8551 C C . THR F 1 45 ? 46.192 19.761 33.044 1.00 47.88 43 THR F C 1
ATOM 8552 O O . THR F 1 45 ? 45.142 20.415 33.216 1.00 48.95 43 THR F O 1
ATOM 8556 N N . VAL F 1 46 ? 47.348 20.070 33.634 1.00 49.03 44 VAL F N 1
ATOM 8557 C CA . VAL F 1 46 ? 47.488 21.260 34.445 1.00 49.84 44 VAL F CA 1
ATOM 8558 C C . VAL F 1 46 ? 48.498 22.187 33.808 1.00 51.28 44 VAL F C 1
ATOM 8559 O O . VAL F 1 46 ? 49.699 21.885 33.723 1.00 51.75 44 VAL F O 1
ATOM 8563 N N . GLY F 1 47 ? 47.978 23.320 33.333 1.00 52.73 45 GLY F N 1
ATOM 8564 C CA . GLY F 1 47 ? 48.795 24.459 32.922 1.00 53.37 45 GLY F CA 1
ATOM 8565 C C . GLY F 1 47 ? 49.381 25.251 34.078 1.00 54.49 45 GLY F C 1
ATOM 8566 O O . GLY F 1 47 ? 48.968 25.104 35.235 1.00 54.90 45 GLY F O 1
ATOM 8567 N N . ALA F 1 48 ? 50.381 26.075 33.771 1.00 55.75 46 ALA F N 1
ATOM 8568 C CA . ALA F 1 48 ? 50.790 27.147 34.682 1.00 56.00 46 ALA F CA 1
ATOM 8569 C C . ALA F 1 48 ? 49.564 28.038 34.955 1.00 56.90 46 ALA F C 1
ATOM 8570 O O . ALA F 1 48 ? 48.990 27.996 36.041 1.00 58.57 46 ALA F O 1
ATOM 8572 N N . ASN F 1 49 ? 49.156 28.837 33.971 1.00 57.36 47 ASN F N 1
ATOM 8573 C CA . ASN F 1 49 ? 47.895 29.575 34.034 1.00 57.19 47 ASN F CA 1
ATOM 8574 C C . ASN F 1 49 ? 46.780 28.758 33.316 1.00 57.35 47 ASN F C 1
ATOM 8575 O O . ASN F 1 49 ? 46.889 27.522 33.202 1.00 57.81 47 ASN F O 1
ATOM 8580 N N . LYS F 1 50 ? 45.724 29.413 32.835 1.00 56.86 48 LYS F N 1
ATOM 8581 C CA . LYS F 1 50 ? 44.650 28.715 32.142 1.00 56.41 48 LYS F CA 1
ATOM 8582 C C . LYS F 1 50 ? 44.604 28.941 30.645 1.00 55.65 48 LYS F C 1
ATOM 8583 O O . LYS F 1 50 ? 43.733 28.387 29.954 1.00 55.31 48 LYS F O 1
ATOM 8589 N N . GLU F 1 51 ? 45.527 29.752 30.136 1.00 55.30 49 GLU F N 1
ATOM 8590 C CA . GLU F 1 51 ? 45.544 30.107 28.707 1.00 54.33 49 GLU F CA 1
ATOM 8591 C C . GLU F 1 51 ? 45.938 28.906 27.845 1.00 52.68 49 GLU F C 1
ATOM 8592 O O . GLU F 1 51 ? 46.654 28.023 28.307 1.00 52.04 49 GLU F O 1
ATOM 8598 N N . MET F 1 52 ? 45.427 28.867 26.622 1.00 50.84 50 MET F N 1
ATOM 8599 C CA . MET F 1 52 ? 45.853 27.900 25.620 1.00 50.59 50 MET F CA 1
ATOM 8600 C C . MET F 1 52 ? 47.373 27.876 25.468 1.00 49.73 50 MET F C 1
ATOM 8601 O O . MET F 1 52 ? 48.045 28.892 25.596 1.00 50.15 50 MET F O 1
ATOM 8606 N N . ILE F 1 53 ? 47.912 26.699 25.194 1.00 48.85 51 ILE F N 1
ATOM 8607 C CA . ILE F 1 53 ? 49.334 26.545 24.927 1.00 47.72 51 ILE F CA 1
ATOM 8608 C C . ILE F 1 53 ? 49.492 25.915 23.537 1.00 47.29 51 ILE F C 1
ATOM 8609 O O . ILE F 1 53 ? 48.482 25.472 22.947 1.00 46.39 51 ILE F O 1
ATOM 8614 N N . THR F 1 54 ? 50.732 25.926 22.996 1.00 46.05 52 THR F N 1
ATOM 8615 C CA . THR F 1 54 ? 51.010 25.286 21.719 1.00 45.03 52 THR F CA 1
ATOM 8616 C C . THR F 1 54 ? 52.266 24.416 21.817 1.00 44.11 52 THR F C 1
ATOM 8617 O O . THR F 1 54 ? 53.349 24.916 21.941 1.00 45.44 52 THR F O 1
ATOM 8621 N N . THR F 1 55 ? 52.091 23.108 21.698 1.00 42.78 53 THR F N 1
ATOM 8622 C CA . THR F 1 55 ? 53.150 22.128 21.714 1.00 40.99 53 THR F CA 1
ATOM 8623 C C . THR F 1 55 ? 54.135 22.423 20.587 1.00 41.30 53 THR F C 1
ATOM 8624 O O . THR F 1 55 ? 53.783 23.076 19.623 1.00 43.00 53 THR F O 1
ATOM 8628 N N . MET F 1 56 ? 55.367 21.933 20.708 1.00 41.12 54 MET F N 1
ATOM 8629 C CA . MET F 1 56 ? 56.403 21.991 19.644 1.00 39.87 54 MET F CA 1
ATOM 8630 C C . MET F 1 56 ? 55.830 21.619 18.255 1.00 39.52 54 MET F C 1
ATOM 8631 O O . MET F 1 56 ? 56.162 22.240 17.207 1.00 38.92 54 MET F O 1
ATOM 8636 N N . GLY F 1 57 ? 55.002 20.583 18.257 1.00 38.91 55 GLY F N 1
ATOM 8637 C CA . GLY F 1 57 ? 54.388 20.045 17.044 1.00 39.53 55 GLY F CA 1
ATOM 8638 C C . GLY F 1 57 ? 53.168 20.781 16.484 1.00 39.19 55 GLY F C 1
ATOM 8639 O O . GLY F 1 57 ? 52.746 20.520 15.366 1.00 40.14 55 GLY F O 1
ATOM 8640 N N . GLY F 1 58 ? 52.620 21.710 17.246 1.00 39.10 56 GLY F N 1
ATOM 8641 C CA . GLY F 1 58 ? 51.686 22.701 16.718 1.00 39.14 56 GLY F CA 1
ATOM 8642 C C . GLY F 1 58 ? 50.285 22.627 17.285 1.00 39.40 56 GLY F C 1
ATOM 8643 O O . GLY F 1 58 ? 49.382 23.304 16.808 1.00 40.58 56 GLY F O 1
ATOM 8644 N N . LEU F 1 59 ? 50.079 21.790 18.281 1.00 38.92 57 LEU F N 1
ATOM 8645 C CA . LEU F 1 59 ? 48.752 21.499 18.739 1.00 39.06 57 LEU F CA 1
ATOM 8646 C C . LEU F 1 59 ? 48.412 22.549 19.779 1.00 39.16 57 LEU F C 1
ATOM 8647 O O . LEU F 1 59 ? 49.231 22.809 20.677 1.00 38.59 57 LEU F O 1
ATOM 8652 N N . ARG F 1 60 ? 47.207 23.123 19.665 1.00 39.93 58 ARG F N 1
ATOM 8653 C CA . ARG F 1 60 ? 46.706 24.121 20.633 1.00 40.95 58 ARG F CA 1
ATOM 8654 C C . ARG F 1 60 ? 45.901 23.412 21.712 1.00 40.18 58 ARG F C 1
ATOM 8655 O O . ARG F 1 60 ? 44.893 22.803 21.408 1.00 39.18 58 ARG F O 1
ATOM 8663 N N . ILE F 1 61 ? 46.358 23.464 22.958 1.00 40.29 59 ILE F N 1
ATOM 8664 C CA . ILE F 1 61 ? 45.755 22.665 24.005 1.00 41.18 59 ILE F CA 1
ATOM 8665 C C . ILE F 1 61 ? 45.163 23.571 25.048 1.00 42.61 59 ILE F C 1
ATOM 8666 O O . ILE F 1 61 ? 45.858 24.433 25.585 1.00 43.16 59 ILE F O 1
ATOM 8671 N N . LYS F 1 62 ? 43.877 23.356 25.340 1.00 43.89 60 LYS F N 1
ATOM 8672 C CA . LYS F 1 62 ? 43.234 23.918 26.521 1.00 43.77 60 LYS F CA 1
ATOM 8673 C C . LYS F 1 62 ? 43.590 23.114 27.722 1.00 44.14 60 LYS F C 1
ATOM 8674 O O . LYS F 1 62 ? 43.307 21.913 27.765 1.00 43.23 60 LYS F O 1
ATOM 8680 N N . PRO F 1 63 ? 44.231 23.754 28.707 1.00 45.28 61 PRO F N 1
ATOM 8681 C CA . PRO F 1 63 ? 44.425 23.133 30.009 1.00 45.96 61 PRO F CA 1
ATOM 8682 C C . PRO F 1 63 ? 43.133 22.966 30.771 1.00 47.29 61 PRO F C 1
ATOM 8683 O O . PRO F 1 63 ? 42.269 23.841 30.749 1.00 48.29 61 PRO F O 1
ATOM 8687 N N . ASP F 1 64 ? 43.010 21.832 31.443 1.00 48.24 62 ASP F N 1
ATOM 8688 C CA . ASP F 1 64 ? 41.811 21.487 32.194 1.00 48.44 62 ASP F CA 1
ATOM 8689 C C . ASP F 1 64 ? 41.729 22.322 33.490 1.00 49.68 62 ASP F C 1
ATOM 8690 O O . ASP F 1 64 ? 40.661 22.802 33.862 1.00 50.28 62 ASP F O 1
ATOM 8695 N N . ILE F 1 65 ? 42.876 22.409 34.179 1.00 50.81 63 ILE F N 1
ATOM 8696 C CA . ILE F 1 65 ? 43.041 23.109 35.455 1.00 50.88 63 ILE F CA 1
ATOM 8697 C C . ILE F 1 65 ? 44.332 23.972 35.424 1.00 51.81 63 ILE F C 1
ATOM 8698 O O . ILE F 1 65 ? 45.177 23.779 34.567 1.00 51.78 63 ILE F O 1
ATOM 8703 N N . SER F 1 66 ? 44.437 24.968 36.298 1.00 52.53 64 SER F N 1
ATOM 8704 C CA . SER F 1 66 ? 45.688 25.679 36.476 1.00 53.83 64 SER F CA 1
ATOM 8705 C C . SER F 1 66 ? 46.376 25.104 37.696 1.00 54.59 64 SER F C 1
ATOM 8706 O O . SER F 1 66 ? 45.831 24.242 38.368 1.00 55.36 64 SER F O 1
ATOM 8709 N N . LEU F 1 67 ? 47.581 25.572 37.980 1.00 55.46 65 LEU F N 1
ATOM 8710 C CA . LEU F 1 67 ? 48.380 25.041 39.072 1.00 55.69 65 LEU F CA 1
ATOM 8711 C C . LEU F 1 67 ? 47.760 25.393 40.414 1.00 56.65 65 LEU F C 1
ATOM 8712 O O . LEU F 1 67 ? 47.791 24.570 41.353 1.00 56.34 65 LEU F O 1
ATOM 8717 N N . ASP F 1 68 ? 47.195 26.609 40.495 1.00 57.45 66 ASP F N 1
ATOM 8718 C CA . ASP F 1 68 ? 46.273 26.983 41.584 1.00 57.95 66 ASP F CA 1
ATOM 8719 C C . ASP F 1 68 ? 45.390 25.801 41.998 1.00 58.23 66 ASP F C 1
ATOM 8720 O O . ASP F 1 68 ? 45.508 25.289 43.125 1.00 57.67 66 ASP F O 1
ATOM 8725 N N . GLU F 1 69 ? 44.562 25.351 41.039 1.00 58.06 67 GLU F N 1
ATOM 8726 C CA . GLU F 1 69 ? 43.489 24.373 41.258 1.00 58.16 67 GLU F CA 1
ATOM 8727 C C . GLU F 1 69 ? 43.975 22.940 41.514 1.00 58.08 67 GLU F C 1
ATOM 8728 O O . GLU F 1 69 ? 43.167 22.036 41.751 1.00 57.85 67 GLU F O 1
ATOM 8734 N N . CYS F 1 70 ? 45.297 22.757 41.530 1.00 58.20 68 CYS F N 1
ATOM 8735 C CA . CYS F 1 70 ? 45.909 21.445 41.466 1.00 58.09 68 CYS F CA 1
ATOM 8736 C C . CYS F 1 70 ? 46.467 20.943 42.798 1.00 57.77 68 CYS F C 1
ATOM 8737 O O . CYS F 1 70 ? 47.241 21.635 43.419 1.00 58.01 68 CYS F O 1
ATOM 8740 N N . THR F 1 71 ? 46.110 19.729 43.211 1.00 57.69 69 THR F N 1
ATOM 8741 C CA . THR F 1 71 ? 46.605 19.175 44.470 1.00 58.25 69 THR F CA 1
ATOM 8742 C C . THR F 1 71 ? 47.367 17.869 44.292 1.00 58.96 69 THR F C 1
ATOM 8743 O O . THR F 1 71 ? 46.835 16.907 43.711 1.00 59.60 69 THR F O 1
ATOM 8747 N N . LEU F 1 72 ? 48.596 17.839 44.834 1.00 58.87 70 LEU F N 1
ATOM 8748 C CA . LEU F 1 72 ? 49.497 16.694 44.691 1.00 58.82 70 LEU F CA 1
ATOM 8749 C C . LEU F 1 72 ? 49.614 15.959 46.005 1.00 58.59 70 LEU F C 1
ATOM 8750 O O . LEU F 1 72 ? 50.058 16.533 46.977 1.00 59.68 70 LEU F O 1
ATOM 8755 N N . GLU F 1 73 ? 49.255 14.687 46.031 1.00 58.33 71 GLU F N 1
ATOM 8756 C CA . GLU F 1 73 ? 49.292 13.914 47.263 1.00 58.51 71 GLU F CA 1
ATOM 8757 C C . GLU F 1 73 ? 50.100 12.639 47.080 1.00 57.72 71 GLU F C 1
ATOM 8758 O O . GLU F 1 73 ? 50.458 12.275 45.973 1.00 58.62 71 GLU F O 1
ATOM 8764 N N . SER F 1 74 ? 50.370 11.954 48.178 1.00 56.71 72 SER F N 1
ATOM 8765 C CA . SER F 1 74 ? 51.008 10.655 48.150 1.00 56.06 72 SER F CA 1
ATOM 8766 C C . SER F 1 74 ? 50.484 9.870 46.957 1.00 55.22 72 SER F C 1
ATOM 8767 O O . SER F 1 74 ? 49.284 9.795 46.740 1.00 54.71 72 SER F O 1
ATOM 8770 N N . LYS F 1 75 ? 51.414 9.334 46.160 1.00 54.77 73 LYS F N 1
ATOM 8771 C CA . LYS F 1 75 ? 51.109 8.338 45.129 1.00 54.02 73 LYS F CA 1
ATOM 8772 C C . LYS F 1 75 ? 50.297 8.880 43.931 1.00 52.38 73 LYS F C 1
ATOM 8773 O O . LYS F 1 75 ? 49.833 8.113 43.107 1.00 52.68 73 LYS F O 1
ATOM 8779 N N . ASP F 1 76 ? 50.170 10.198 43.811 1.00 50.70 74 ASP F N 1
ATOM 8780 C CA . ASP F 1 76 ? 49.613 10.822 42.613 1.00 49.46 74 ASP F CA 1
ATOM 8781 C C . ASP F 1 76 ? 50.735 10.901 41.591 1.00 48.02 74 ASP F C 1
ATOM 8782 O O . ASP F 1 76 ? 51.907 10.855 41.963 1.00 48.52 74 ASP F O 1
ATOM 8787 N N . LEU F 1 77 ? 50.390 11.006 40.307 1.00 46.21 75 LEU F N 1
ATOM 8788 C CA . LEU F 1 77 ? 51.371 11.111 39.228 1.00 44.90 75 LEU F CA 1
ATOM 8789 C C . LEU F 1 77 ? 51.409 12.511 38.653 1.00 43.83 75 LEU F C 1
ATOM 8790 O O . LEU F 1 77 ? 50.397 13.034 38.294 1.00 43.21 75 LEU F O 1
ATOM 8795 N N . LEU F 1 78 ? 52.598 13.105 38.614 1.00 43.03 76 LEU F N 1
ATOM 8796 C CA . LEU F 1 78 ? 52.891 14.322 37.835 1.00 42.40 76 LEU F CA 1
ATOM 8797 C C . LEU F 1 78 ? 53.941 13.999 36.742 1.00 41.36 76 LEU F C 1
ATOM 8798 O O . LEU F 1 78 ? 55.040 13.522 37.026 1.00 39.14 76 LEU F O 1
ATOM 8803 N N . ILE F 1 79 ? 53.559 14.294 35.500 1.00 41.15 77 ILE F N 1
ATOM 8804 C CA . ILE F 1 79 ? 54.348 14.028 34.320 1.00 40.75 77 ILE F CA 1
ATOM 8805 C C . ILE F 1 79 ? 54.863 15.368 33.825 1.00 40.99 77 ILE F C 1
ATOM 8806 O O . ILE F 1 79 ? 54.054 16.251 33.479 1.00 41.41 77 ILE F O 1
ATOM 8811 N N . LEU F 1 80 ? 56.192 15.519 33.794 1.00 40.91 78 LEU F N 1
ATOM 8812 C CA . LEU F 1 80 ? 56.823 16.743 33.307 1.00 41.16 78 LEU F CA 1
ATOM 8813 C C . LEU F 1 80 ? 57.503 16.521 31.943 1.00 41.77 78 LEU F C 1
ATOM 8814 O O . LEU F 1 80 ? 58.566 15.836 31.838 1.00 41.63 78 LEU F O 1
ATOM 8819 N N . PRO F 1 81 ? 56.893 17.053 30.873 1.00 42.48 79 PRO F N 1
ATOM 8820 C CA . PRO F 1 81 ? 57.511 16.902 29.535 1.00 43.43 79 PRO F CA 1
ATOM 8821 C C . PRO F 1 81 ? 58.699 17.820 29.260 1.00 44.23 79 PRO F C 1
ATOM 8822 O O . PRO F 1 81 ? 59.068 18.609 30.105 1.00 43.79 79 PRO F O 1
ATOM 8826 N N . GLY F 1 82 ? 59.301 17.677 28.078 1.00 45.14 80 GLY F N 1
ATOM 8827 C CA . GLY F 1 82 ? 60.423 18.500 27.698 1.00 45.83 80 GLY F CA 1
ATOM 8828 C C . GLY F 1 82 ? 59.936 19.620 26.831 1.00 47.33 80 GLY F C 1
ATOM 8829 O O . GLY F 1 82 ? 58.838 19.581 26.329 1.00 49.15 80 GLY F O 1
ATOM 8830 N N . GLY F 1 83 ? 60.734 20.648 26.702 1.00 48.65 81 GLY F N 1
ATOM 8831 C CA . GLY F 1 83 ? 60.507 21.696 25.723 1.00 50.58 81 GLY F CA 1
ATOM 8832 C C . GLY F 1 83 ? 61.681 22.666 25.787 1.00 51.79 81 GLY F C 1
ATOM 8833 O O . GLY F 1 83 ? 62.641 22.425 26.544 1.00 53.63 81 GLY F O 1
ATOM 8834 N N . THR F 1 84 ? 61.596 23.756 25.022 1.00 52.74 82 THR F N 1
ATOM 8835 C CA . THR F 1 84 ? 62.629 24.783 24.929 1.00 52.90 82 THR F CA 1
ATOM 8836 C C . THR F 1 84 ? 62.423 25.955 25.898 1.00 53.93 82 THR F C 1
ATOM 8837 O O . THR F 1 84 ? 62.920 27.032 25.662 1.00 55.07 82 THR F O 1
ATOM 8841 N N . THR F 1 85 ? 61.747 25.747 27.026 1.00 55.01 83 THR F N 1
ATOM 8842 C CA . THR F 1 85 ? 61.256 26.881 27.837 1.00 54.99 83 THR F CA 1
ATOM 8843 C C . THR F 1 85 ? 61.491 26.812 29.317 1.00 55.27 83 THR F C 1
ATOM 8844 O O . THR F 1 85 ? 61.292 27.786 30.023 1.00 55.82 83 THR F O 1
ATOM 8848 N N . TRP F 1 86 ? 61.936 25.680 29.817 1.00 56.30 84 TRP F N 1
ATOM 8849 C CA . TRP F 1 86 ? 62.087 25.509 31.275 1.00 57.12 84 TRP F CA 1
ATOM 8850 C C . TRP F 1 86 ? 62.962 26.596 31.960 1.00 58.64 84 TRP F C 1
ATOM 8851 O O . TRP F 1 86 ? 62.976 26.709 33.196 1.00 59.81 84 TRP F O 1
ATOM 8862 N N . SER F 1 87 ? 63.671 27.398 31.152 1.00 60.67 85 SER F N 1
ATOM 8863 C CA . SER F 1 87 ? 64.419 28.579 31.636 1.00 62.08 85 SER F CA 1
ATOM 8864 C C . SER F 1 87 ? 63.619 29.709 32.261 1.00 63.82 85 SER F C 1
ATOM 8865 O O . SER F 1 87 ? 64.203 30.549 32.940 1.00 64.99 85 SER F O 1
ATOM 8868 N N . GLU F 1 88 ? 62.308 29.735 32.035 1.00 64.91 86 GLU F N 1
ATOM 8869 C CA . GLU F 1 88 ? 61.542 30.956 32.115 1.00 65.66 86 GLU F CA 1
ATOM 8870 C C . GLU F 1 88 ? 60.793 31.199 33.398 1.00 66.53 86 GLU F C 1
ATOM 8871 O O . GLU F 1 88 ? 60.550 30.297 34.216 1.00 67.08 86 GLU F O 1
ATOM 8877 N N . GLU F 1 89 ? 60.393 32.464 33.514 1.00 67.37 87 GLU F N 1
ATOM 8878 C CA . GLU F 1 89 ? 59.614 32.996 34.642 1.00 67.66 87 GLU F CA 1
ATOM 8879 C C . GLU F 1 89 ? 58.492 32.075 35.036 1.00 67.02 87 GLU F C 1
ATOM 8880 O O . GLU F 1 89 ? 58.345 31.716 36.189 1.00 66.49 87 GLU F O 1
ATOM 8886 N N . ILE F 1 90 ? 57.717 31.714 34.020 1.00 67.18 88 ILE F N 1
ATOM 8887 C CA . ILE F 1 90 ? 56.414 31.063 34.168 1.00 66.85 88 ILE F CA 1
ATOM 8888 C C . ILE F 1 90 ? 56.460 29.663 34.827 1.00 66.78 88 ILE F C 1
ATOM 8889 O O . ILE F 1 90 ? 55.487 29.266 35.487 1.00 67.24 88 ILE F O 1
ATOM 8894 N N . HIS F 1 91 ? 57.603 28.967 34.725 1.00 66.20 89 HIS F N 1
ATOM 8895 C CA . HIS F 1 91 ? 57.771 27.603 35.279 1.00 65.47 89 HIS F CA 1
ATOM 8896 C C . HIS F 1 91 ? 58.283 27.480 36.711 1.00 65.08 89 HIS F C 1
ATOM 8897 O O . HIS F 1 91 ? 58.414 26.359 37.226 1.00 65.44 89 HIS F O 1
ATOM 8904 N N . GLN F 1 92 ? 58.572 28.607 37.360 1.00 64.56 90 GLN F N 1
ATOM 8905 C CA . GLN F 1 92 ? 59.176 28.579 38.706 1.00 63.22 90 GLN F CA 1
ATOM 8906 C C . GLN F 1 92 ? 58.178 28.194 39.823 1.00 61.50 90 GLN F C 1
ATOM 8907 O O . GLN F 1 92 ? 58.572 27.563 40.824 1.00 60.60 90 GLN F O 1
ATOM 8913 N N . PRO F 1 93 ? 56.887 28.547 39.656 1.00 60.08 91 PRO F N 1
ATOM 8914 C CA . PRO F 1 93 ? 55.872 27.980 40.576 1.00 59.78 91 PRO F CA 1
ATOM 8915 C C . PRO F 1 93 ? 55.724 26.426 40.552 1.00 58.80 91 PRO F C 1
ATOM 8916 O O . PRO F 1 93 ? 55.797 25.796 41.632 1.00 58.85 91 PRO F O 1
ATOM 8920 N N . ILE F 1 94 ? 55.536 25.810 39.374 1.00 57.78 92 ILE F N 1
ATOM 8921 C CA . ILE F 1 94 ? 55.551 24.326 39.297 1.00 57.26 92 ILE F CA 1
ATOM 8922 C C . ILE F 1 94 ? 56.818 23.739 39.940 1.00 56.12 92 ILE F C 1
ATOM 8923 O O . ILE F 1 94 ? 56.760 22.803 40.763 1.00 53.74 92 ILE F O 1
ATOM 8928 N N . LEU F 1 95 ? 57.959 24.323 39.562 1.00 56.67 93 LEU F N 1
ATOM 8929 C CA . LEU F 1 95 ? 59.283 23.835 40.005 1.00 57.21 93 LEU F CA 1
ATOM 8930 C C . LEU F 1 95 ? 59.401 23.758 41.568 1.00 57.32 93 LEU F C 1
ATOM 8931 O O . LEU F 1 95 ? 59.882 22.763 42.102 1.00 56.65 93 LEU F O 1
ATOM 8936 N N . GLU F 1 96 ? 58.872 24.755 42.287 1.00 58.30 94 GLU F N 1
ATOM 8937 C CA . GLU F 1 96 ? 58.740 24.670 43.758 1.00 58.80 94 GLU F CA 1
ATOM 8938 C C . GLU F 1 96 ? 57.652 23.725 44.265 1.00 58.72 94 GLU F C 1
ATOM 8939 O O . GLU F 1 96 ? 57.820 23.129 45.335 1.00 58.89 94 GLU F O 1
ATOM 8945 N N . ARG F 1 97 ? 56.554 23.557 43.533 1.00 58.52 95 ARG F N 1
ATOM 8946 C CA . ARG F 1 97 ? 55.537 22.546 43.930 1.00 58.62 95 ARG F CA 1
ATOM 8947 C C . ARG F 1 97 ? 56.055 21.095 43.967 1.00 58.37 95 ARG F C 1
ATOM 8948 O O . ARG F 1 97 ? 55.612 20.301 44.811 1.00 57.98 95 ARG F O 1
ATOM 8956 N N . ILE F 1 98 ? 56.965 20.774 43.034 1.00 58.26 96 ILE F N 1
ATOM 8957 C CA . ILE F 1 98 ? 57.596 19.425 42.863 1.00 58.41 96 ILE F CA 1
ATOM 8958 C C . ILE F 1 98 ? 58.497 18.996 44.028 1.00 58.82 96 ILE F C 1
ATOM 8959 O O . ILE F 1 98 ? 58.534 17.810 44.449 1.00 58.62 96 ILE F O 1
ATOM 8964 N N . GLY F 1 99 ? 59.263 19.972 44.509 1.00 59.52 97 GLY F N 1
ATOM 8965 C CA . GLY F 1 99 ? 59.962 19.864 45.793 1.00 59.36 97 GLY F CA 1
ATOM 8966 C C . GLY F 1 99 ? 59.007 19.506 46.893 1.00 59.01 97 GLY F C 1
ATOM 8967 O O . GLY F 1 99 ? 59.229 18.524 47.580 1.00 59.45 97 GLY F O 1
ATOM 8968 N N . GLN F 1 100 ? 57.930 20.268 47.049 1.00 59.11 98 GLN F N 1
ATOM 8969 C CA . GLN F 1 100 ? 56.879 19.876 48.039 1.00 60.15 98 GLN F CA 1
ATOM 8970 C C . GLN F 1 100 ? 56.263 18.480 47.785 1.00 59.79 98 GLN F C 1
ATOM 8971 O O . GLN F 1 100 ? 55.954 17.749 48.733 1.00 59.75 98 GLN F O 1
ATOM 8977 N N . ALA F 1 101 ? 56.085 18.123 46.511 1.00 59.47 99 ALA F N 1
ATOM 8978 C CA . ALA F 1 101 ? 55.413 16.874 46.142 1.00 59.36 99 ALA F CA 1
ATOM 8979 C C . ALA F 1 101 ? 56.291 15.622 46.383 1.00 59.37 99 ALA F C 1
ATOM 8980 O O . ALA F 1 101 ? 55.797 14.591 46.866 1.00 58.56 99 ALA F O 1
ATOM 8982 N N . LEU F 1 102 ? 57.593 15.710 46.077 1.00 59.66 100 LEU F N 1
ATOM 8983 C CA . LEU F 1 102 ? 58.515 14.554 46.246 1.00 59.57 100 LEU F CA 1
ATOM 8984 C C . LEU F 1 102 ? 58.588 14.086 47.698 1.00 59.65 100 LEU F C 1
ATOM 8985 O O . LEU F 1 102 ? 58.526 12.873 47.999 1.00 59.36 100 LEU F O 1
ATOM 8990 N N . LYS F 1 103 ? 58.739 15.080 48.577 1.00 60.20 101 LYS F N 1
ATOM 8991 C CA . LYS F 1 103 ? 58.544 14.961 50.037 1.00 60.03 101 LYS F CA 1
ATOM 8992 C C . LYS F 1 103 ? 57.292 14.155 50.387 1.00 59.45 101 LYS F C 1
ATOM 8993 O O . LYS F 1 103 ? 57.370 13.132 51.068 1.00 59.22 101 LYS F O 1
ATOM 8999 N N . ILE F 1 104 ? 56.143 14.633 49.905 1.00 58.36 102 ILE F N 1
ATOM 9000 C CA . ILE F 1 104 ? 54.839 14.045 50.257 1.00 57.90 102 ILE F CA 1
ATOM 9001 C C . ILE F 1 104 ? 54.662 12.614 49.715 1.00 56.79 102 ILE F C 1
ATOM 9002 O O . ILE F 1 104 ? 53.745 11.874 50.117 1.00 56.79 102 ILE F O 1
ATOM 9007 N N . GLY F 1 105 ? 55.561 12.215 48.817 1.00 55.64 103 GLY F N 1
ATOM 9008 C CA . GLY F 1 105 ? 55.496 10.882 48.205 1.00 53.80 103 GLY F CA 1
ATOM 9009 C C . GLY F 1 105 ? 54.755 10.809 46.883 1.00 51.84 103 GLY F C 1
ATOM 9010 O O . GLY F 1 105 ? 54.507 9.690 46.373 1.00 50.88 103 GLY F O 1
ATOM 9011 N N . THR F 1 106 ? 54.419 11.974 46.319 1.00 49.78 104 THR F N 1
ATOM 9012 C CA . THR F 1 106 ? 53.900 11.980 44.948 1.00 48.96 104 THR F CA 1
ATOM 9013 C C . THR F 1 106 ? 55.000 11.549 43.911 1.00 47.96 104 THR F C 1
ATOM 9014 O O . THR F 1 106 ? 56.214 11.874 44.042 1.00 47.24 104 THR F O 1
ATOM 9018 N N . ILE F 1 107 ? 54.554 10.745 42.941 1.00 46.44 105 ILE F N 1
ATOM 9019 C CA . ILE F 1 107 ? 55.422 10.205 41.888 1.00 45.00 105 ILE F CA 1
ATOM 9020 C C . ILE F 1 107 ? 55.680 11.318 40.883 1.00 43.22 105 ILE F C 1
ATOM 9021 O O . ILE F 1 107 ? 54.717 11.852 40.308 1.00 44.55 105 ILE F O 1
ATOM 9026 N N . VAL F 1 108 ? 56.928 11.725 40.667 1.00 41.33 106 VAL F N 1
ATOM 9027 C CA . VAL F 1 108 ? 57.179 12.759 39.616 1.00 40.04 106 VAL F CA 1
ATOM 9028 C C . VAL F 1 108 ? 57.964 12.202 38.449 1.00 38.61 106 VAL F C 1
ATOM 9029 O O . VAL F 1 108 ? 59.031 11.734 38.621 1.00 38.22 106 VAL F O 1
ATOM 9033 N N . ALA F 1 109 ? 57.350 12.172 37.274 1.00 38.70 107 ALA F N 1
ATOM 9034 C CA . ALA F 1 109 ? 57.979 11.663 36.059 1.00 38.80 107 ALA F CA 1
ATOM 9035 C C . ALA F 1 109 ? 58.449 12.830 35.200 1.00 39.07 107 ALA F C 1
ATOM 9036 O O . ALA F 1 109 ? 57.594 13.468 34.550 1.00 39.62 107 ALA F O 1
ATOM 9038 N N . ALA F 1 110 ? 59.777 13.063 35.152 1.00 39.07 108 ALA F N 1
ATOM 9039 C CA . ALA F 1 110 ? 60.420 14.068 34.255 1.00 39.39 108 ALA F CA 1
ATOM 9040 C C . ALA F 1 110 ? 61.177 13.465 33.059 1.00 40.35 108 ALA F C 1
ATOM 9041 O O . ALA F 1 110 ? 61.908 12.463 33.186 1.00 39.94 108 ALA F O 1
ATOM 9043 N N . ILE F 1 111 ? 61.009 14.076 31.875 1.00 41.35 109 ILE F N 1
ATOM 9044 C CA . ILE F 1 111 ? 61.701 13.613 30.645 1.00 40.41 109 ILE F CA 1
ATOM 9045 C C . ILE F 1 111 ? 62.377 14.799 29.981 1.00 41.59 109 ILE F C 1
ATOM 9046 O O . ILE F 1 111 ? 61.850 15.918 30.020 1.00 40.07 109 ILE F O 1
ATOM 9051 N N . CYS F 1 112 ? 63.580 14.572 29.441 1.00 43.32 110 CYS F N 1
ATOM 9052 C CA . CYS F 1 112 ? 64.243 15.560 28.589 1.00 44.21 110 CYS F CA 1
ATOM 9053 C C . CYS F 1 112 ? 64.521 16.916 29.278 1.00 45.37 110 CYS F C 1
ATOM 9054 O O . CYS F 1 112 ? 65.038 16.955 30.397 1.00 45.12 110 CYS F O 1
ATOM 9057 N N . GLY F 1 113 ? 64.161 18.026 28.624 1.00 45.60 111 GLY F N 1
ATOM 9058 C CA . GLY F 1 113 ? 64.172 19.356 29.252 1.00 45.35 111 GLY F CA 1
ATOM 9059 C C . GLY F 1 113 ? 63.785 19.499 30.732 1.00 45.81 111 GLY F C 1
ATOM 9060 O O . GLY F 1 113 ? 64.350 20.360 31.430 1.00 46.10 111 GLY F O 1
ATOM 9061 N N . ALA F 1 114 ? 62.827 18.681 31.198 1.00 45.50 112 ALA F N 1
ATOM 9062 C CA . ALA F 1 114 ? 62.232 18.806 32.523 1.00 45.30 112 ALA F CA 1
ATOM 9063 C C . ALA F 1 114 ? 63.173 18.253 33.530 1.00 46.10 112 ALA F C 1
ATOM 9064 O O . ALA F 1 114 ? 63.092 18.595 34.708 1.00 46.67 112 ALA F O 1
ATOM 9066 N N . THR F 1 115 ? 64.029 17.367 33.045 1.00 46.50 113 THR F N 1
ATOM 9067 C CA . THR F 1 115 ? 65.027 16.683 33.823 1.00 47.66 113 THR F CA 1
ATOM 9068 C C . THR F 1 115 ? 66.137 17.668 34.290 1.00 47.67 113 THR F C 1
ATOM 9069 O O . THR F 1 115 ? 66.595 17.639 35.446 1.00 46.99 113 THR F O 1
ATOM 9073 N N . ASP F 1 116 ? 66.509 18.577 33.401 1.00 47.96 114 ASP F N 1
ATOM 9074 C CA . ASP F 1 116 ? 67.426 19.668 33.710 1.00 48.52 114 ASP F CA 1
ATOM 9075 C C . ASP F 1 116 ? 66.850 20.677 34.699 1.00 48.42 114 ASP F C 1
ATOM 9076 O O . ASP F 1 116 ? 67.534 21.104 35.619 1.00 47.93 114 ASP F O 1
ATOM 9081 N N . ALA F 1 117 ? 65.576 21.020 34.523 1.00 48.58 115 ALA F N 1
ATOM 9082 C CA . ALA F 1 117 ? 64.871 21.914 35.417 1.00 48.02 115 ALA F CA 1
ATOM 9083 C C . ALA F 1 117 ? 64.819 21.391 36.879 1.00 48.72 115 ALA F C 1
ATOM 9084 O O . ALA F 1 117 ? 64.905 22.183 37.878 1.00 48.89 115 ALA F O 1
ATOM 9086 N N . LEU F 1 118 ? 64.689 20.068 37.028 1.00 48.53 116 LEU F N 1
ATOM 9087 C CA . LEU F 1 118 ? 64.869 19.427 38.341 1.00 48.80 116 LEU F CA 1
ATOM 9088 C C . LEU F 1 118 ? 66.325 19.495 38.825 1.00 49.45 116 LEU F C 1
ATOM 9089 O O . LEU F 1 118 ? 66.581 19.735 40.002 1.00 49.70 116 LEU F O 1
ATOM 9094 N N . ALA F 1 119 ? 67.267 19.278 37.897 1.00 50.49 117 ALA F N 1
ATOM 9095 C CA . ALA F 1 119 ? 68.710 19.386 38.136 1.00 51.06 117 ALA F CA 1
ATOM 9096 C C . ALA F 1 119 ? 69.058 20.678 38.891 1.00 52.00 117 ALA F C 1
ATOM 9097 O O . ALA F 1 119 ? 69.582 20.640 40.020 1.00 52.49 117 ALA F O 1
ATOM 9099 N N . ASN F 1 120 ? 68.688 21.800 38.292 1.00 52.81 118 ASN F N 1
ATOM 9100 C CA . ASN F 1 120 ? 68.944 23.123 38.845 1.00 53.34 118 ASN F CA 1
ATOM 9101 C C . ASN F 1 120 ? 68.111 23.597 40.068 1.00 54.00 118 ASN F C 1
ATOM 9102 O O . ASN F 1 120 ? 68.309 24.708 40.535 1.00 55.45 118 ASN F O 1
ATOM 9107 N N . MET F 1 121 ? 67.168 22.799 40.563 1.00 53.54 119 MET F N 1
ATOM 9108 C CA . MET F 1 121 ? 66.541 23.033 41.871 1.00 52.96 119 MET F CA 1
ATOM 9109 C C . MET F 1 121 ? 67.238 22.207 42.985 1.00 52.94 119 MET F C 1
ATOM 9110 O O . MET F 1 121 ? 66.843 22.280 44.182 1.00 53.07 119 MET F O 1
ATOM 9115 N N . GLY F 1 122 ? 68.246 21.414 42.580 1.00 52.61 120 GLY F N 1
ATOM 9116 C CA . GLY F 1 122 ? 69.008 20.529 43.469 1.00 52.28 120 GLY F CA 1
ATOM 9117 C C . GLY F 1 122 ? 68.307 19.228 43.795 1.00 51.96 120 GLY F C 1
ATOM 9118 O O . GLY F 1 122 ? 68.715 18.485 44.716 1.00 51.21 120 GLY F O 1
ATOM 9119 N N . TYR F 1 123 ? 67.260 18.931 43.031 1.00 51.53 121 TYR F N 1
ATOM 9120 C CA . TYR F 1 123 ? 66.469 17.747 43.287 1.00 52.26 121 TYR F CA 1
ATOM 9121 C C . TYR F 1 123 ? 67.190 16.497 42.857 1.00 52.18 121 TYR F C 1
ATOM 9122 O O . TYR F 1 123 ? 66.847 15.426 43.319 1.00 52.50 121 TYR F O 1
ATOM 9131 N N . LEU F 1 124 ? 68.188 16.630 41.987 1.00 52.17 122 LEU F N 1
ATOM 9132 C CA . LEU F 1 124 ? 68.928 15.470 41.504 1.00 52.53 122 LEU F CA 1
ATOM 9133 C C . LEU F 1 124 ? 70.199 15.233 42.277 1.00 52.89 122 LEU F C 1
ATOM 9134 O O . LEU F 1 124 ? 70.852 14.189 42.067 1.00 53.28 122 LEU F O 1
ATOM 9139 N N . ASP F 1 125 ? 70.530 16.157 43.185 1.00 53.38 123 ASP F N 1
ATOM 9140 C CA . ASP F 1 125 ? 71.865 16.175 43.859 1.00 54.07 123 ASP F CA 1
ATOM 9141 C C . ASP F 1 125 ? 72.216 14.827 44.539 1.00 53.87 123 ASP F C 1
ATOM 9142 O O . ASP F 1 125 ? 73.354 14.409 44.535 1.00 54.03 123 ASP F O 1
ATOM 9147 N N . THR F 1 126 ? 71.232 14.100 45.035 1.00 54.99 124 THR F N 1
ATOM 9148 C CA . THR F 1 126 ? 71.504 12.950 45.888 1.00 55.44 124 THR F CA 1
ATOM 9149 C C . THR F 1 126 ? 70.667 11.693 45.602 1.00 55.95 124 THR F C 1
ATOM 9150 O O . THR F 1 126 ? 70.518 10.827 46.488 1.00 56.83 124 THR F O 1
ATOM 9154 N N . ARG F 1 127 ? 70.139 11.577 44.386 1.00 56.08 125 ARG F N 1
ATOM 9155 C CA . ARG F 1 127 ? 69.500 10.324 43.927 1.00 56.52 125 ARG F CA 1
ATOM 9156 C C . ARG F 1 127 ? 69.825 9.993 42.478 1.00 56.68 125 ARG F C 1
ATOM 9157 O O . ARG F 1 127 ? 70.142 10.897 41.696 1.00 56.12 125 ARG F O 1
ATOM 9165 N N . LYS F 1 128 ? 69.739 8.695 42.150 1.00 56.47 126 LYS F N 1
ATOM 9166 C CA . LYS F 1 128 ? 69.768 8.215 40.766 1.00 56.85 126 LYS F CA 1
ATOM 9167 C C . LYS F 1 128 ? 68.858 9.038 39.852 1.00 54.93 126 LYS F C 1
ATOM 9168 O O . LYS F 1 128 ? 67.679 9.299 40.161 1.00 53.56 126 LYS F O 1
ATOM 9174 N N . HIS F 1 129 ? 69.431 9.403 38.710 1.00 53.34 127 HIS F N 1
ATOM 9175 C CA . HIS F 1 129 ? 68.710 10.001 37.638 1.00 51.96 127 HIS F CA 1
ATOM 9176 C C . HIS F 1 129 ? 69.501 9.883 36.348 1.00 50.85 127 HIS F C 1
ATOM 9177 O O . HIS F 1 129 ? 70.653 9.426 36.326 1.00 50.76 127 HIS F O 1
ATOM 9184 N N . THR F 1 130 ? 68.850 10.309 35.271 1.00 48.91 128 THR F N 1
ATOM 9185 C CA . THR F 1 130 ? 69.459 10.486 33.998 1.00 46.61 128 THR F CA 1
ATOM 9186 C C . THR F 1 130 ? 68.890 11.792 33.408 1.00 46.31 128 THR F C 1
ATOM 9187 O O . THR F 1 130 ? 67.973 12.417 33.966 1.00 45.01 128 THR F O 1
ATOM 9191 N N . SER F 1 131 ? 69.482 12.248 32.308 1.00 46.51 129 SER F N 1
ATOM 9192 C CA . SER F 1 131 ? 68.941 13.367 31.543 1.00 46.95 129 SER F CA 1
ATOM 9193 C C . SER F 1 131 ? 69.317 13.029 30.150 1.00 47.19 129 SER F C 1
ATOM 9194 O O . SER F 1 131 ? 69.635 11.875 29.890 1.00 47.53 129 SER F O 1
ATOM 9197 N N . ASN F 1 132 ? 69.269 13.991 29.237 1.00 48.73 130 ASN F N 1
ATOM 9198 C CA . ASN F 1 132 ? 69.679 13.720 27.838 1.00 49.47 130 ASN F CA 1
ATOM 9199 C C . ASN F 1 132 ? 71.170 13.632 27.721 1.00 49.93 130 ASN F C 1
ATOM 9200 O O . ASN F 1 132 ? 71.684 12.701 27.143 1.00 50.84 130 ASN F O 1
ATOM 9205 N N . ASN F 1 133 ? 71.873 14.603 28.284 1.00 50.78 131 ASN F N 1
ATOM 9206 C CA . ASN F 1 133 ? 73.327 14.582 28.224 1.00 51.34 131 ASN F CA 1
ATOM 9207 C C . ASN F 1 133 ? 73.970 15.168 29.507 1.00 51.19 131 ASN F C 1
ATOM 9208 O O . ASN F 1 133 ? 73.729 16.334 29.873 1.00 50.82 131 ASN F O 1
ATOM 9213 N N . LEU F 1 134 ? 74.747 14.343 30.200 1.00 51.25 132 LEU F N 1
ATOM 9214 C CA . LEU F 1 134 ? 75.422 14.787 31.432 1.00 52.70 132 LEU F CA 1
ATOM 9215 C C . LEU F 1 134 ? 76.174 16.137 31.358 1.00 53.06 132 LEU F C 1
ATOM 9216 O O . LEU F 1 134 ? 75.992 17.024 32.226 1.00 52.27 132 LEU F O 1
ATOM 9221 N N . GLU F 1 135 ? 77.031 16.293 30.373 1.00 53.84 133 GLU F N 1
ATOM 9222 C CA . GLU F 1 135 ? 77.878 17.487 30.337 1.00 56.24 133 GLU F CA 1
ATOM 9223 C C . GLU F 1 135 ? 77.027 18.741 30.074 1.00 57.13 133 GLU F C 1
ATOM 9224 O O . GLU F 1 135 ? 77.193 19.806 30.741 1.00 56.06 133 GLU F O 1
ATOM 9230 N N . TYR F 1 136 ? 76.085 18.567 29.132 1.00 58.48 134 TYR F N 1
ATOM 9231 C CA . TYR F 1 136 ? 75.090 19.580 28.817 1.00 59.00 134 TYR F CA 1
ATOM 9232 C C . TYR F 1 136 ? 74.314 20.078 30.029 1.00 59.25 134 TYR F C 1
ATOM 9233 O O . TYR F 1 136 ? 74.198 21.291 30.235 1.00 59.79 134 TYR F O 1
ATOM 9242 N N . THR F 1 137 ? 73.806 19.142 30.828 1.00 59.09 135 THR F N 1
ATOM 9243 C CA . THR F 1 137 ? 73.134 19.437 32.105 1.00 59.00 135 THR F CA 1
ATOM 9244 C C . THR F 1 137 ? 74.021 20.273 33.028 1.00 59.58 135 THR F C 1
ATOM 9245 O O . THR F 1 137 ? 73.575 21.262 33.566 1.00 59.64 135 THR F O 1
ATOM 9249 N N . LYS F 1 138 ? 75.263 19.850 33.238 1.00 60.51 136 LYS F N 1
ATOM 9250 C CA . LYS F 1 138 ? 76.233 20.618 34.074 1.00 61.29 136 LYS F CA 1
ATOM 9251 C C . LYS F 1 138 ? 76.465 22.042 33.528 1.00 61.56 136 LYS F C 1
ATOM 9252 O O . LYS F 1 138 ? 76.542 23.016 34.279 1.00 61.43 136 LYS F O 1
ATOM 9258 N N . MET F 1 139 ? 76.576 22.140 32.211 1.00 62.38 137 MET F N 1
ATOM 9259 C CA . MET F 1 139 ? 76.741 23.423 31.544 1.00 63.23 137 MET F CA 1
ATOM 9260 C C . MET F 1 139 ? 75.568 24.402 31.847 1.00 63.42 137 MET F C 1
ATOM 9261 O O . MET F 1 139 ? 75.762 25.557 32.249 1.00 64.10 137 MET F O 1
ATOM 9266 N N . VAL F 1 140 ? 74.351 23.889 31.709 1.00 63.19 138 VAL F N 1
ATOM 9267 C CA . VAL F 1 140 ? 73.128 24.657 31.718 1.00 62.05 138 VAL F CA 1
ATOM 9268 C C . VAL F 1 140 ? 72.598 24.849 33.152 1.00 62.14 138 VAL F C 1
ATOM 9269 O O . VAL F 1 140 ? 71.772 25.743 33.435 1.00 61.04 138 VAL F O 1
ATOM 9273 N N . CYS F 1 141 ? 73.129 24.048 34.071 1.00 62.17 139 CYS F N 1
ATOM 9274 C CA . CYS F 1 141 ? 72.651 24.000 35.447 1.00 62.45 139 CYS F CA 1
ATOM 9275 C C . CYS F 1 141 ? 73.766 24.310 36.444 1.00 63.17 139 CYS F C 1
ATOM 9276 O O . CYS F 1 141 ? 74.497 23.397 36.885 1.00 63.25 139 CYS F O 1
ATOM 9279 N N . PRO F 1 142 ? 73.908 25.599 36.805 1.00 63.52 140 PRO F N 1
ATOM 9280 C CA . PRO F 1 142 ? 74.795 26.002 37.888 1.00 62.51 140 PRO F CA 1
ATOM 9281 C C . PRO F 1 142 ? 74.523 25.219 39.148 1.00 62.12 140 PRO F C 1
ATOM 9282 O O . PRO F 1 142 ? 75.429 24.547 39.629 1.00 63.00 140 PRO F O 1
ATOM 9286 N N . ASN F 1 143 ? 73.281 25.242 39.642 1.00 61.06 141 ASN F N 1
ATOM 9287 C CA . ASN F 1 143 ? 72.952 24.631 40.947 1.00 59.81 141 ASN F CA 1
ATOM 9288 C C . ASN F 1 143 ? 72.858 23.119 40.939 1.00 58.24 141 ASN F C 1
ATOM 9289 O O . ASN F 1 143 ? 72.342 22.534 41.897 1.00 58.65 141 ASN F O 1
ATOM 9294 N N . TYR F 1 144 ? 73.391 22.473 39.907 1.00 56.06 142 TYR F N 1
ATOM 9295 C CA . TYR F 1 144 ? 73.334 21.027 39.830 1.00 55.85 142 TYR F CA 1
ATOM 9296 C C . TYR F 1 144 ? 74.589 20.343 40.395 1.00 55.04 142 TYR F C 1
ATOM 9297 O O . TYR F 1 144 ? 75.689 20.504 39.877 1.00 54.28 142 TYR F O 1
ATOM 9306 N N . LYS F 1 145 ? 74.394 19.556 41.457 1.00 55.60 143 LYS F N 1
ATOM 9307 C CA . LYS F 1 145 ? 75.500 18.925 42.176 1.00 56.02 143 LYS F CA 1
ATOM 9308 C C . LYS F 1 145 ? 75.411 17.405 42.105 1.00 56.17 143 LYS F C 1
ATOM 9309 O O . LYS F 1 145 ? 76.131 16.739 42.846 1.00 57.41 143 LYS F O 1
ATOM 9315 N N . GLY F 1 146 ? 74.627 16.840 41.182 1.00 54.98 144 GLY F N 1
ATOM 9316 C CA . GLY F 1 146 ? 74.335 15.411 41.207 1.00 54.33 144 GLY F CA 1
ATOM 9317 C C . GLY F 1 146 ? 75.062 14.474 40.267 1.00 54.01 144 GLY F C 1
ATOM 9318 O O . GLY F 1 146 ? 74.688 13.271 40.154 1.00 54.24 144 GLY F O 1
ATOM 9319 N N . GLU F 1 147 ? 76.108 14.949 39.597 1.00 53.72 145 GLU F N 1
ATOM 9320 C CA . GLU F 1 147 ? 76.728 14.105 38.551 1.00 53.55 145 GLU F CA 1
ATOM 9321 C C . GLU F 1 147 ? 77.247 12.745 39.003 1.00 52.31 145 GLU F C 1
ATOM 9322 O O . GLU F 1 147 ? 77.302 11.835 38.196 1.00 50.43 145 GLU F O 1
ATOM 9328 N N . LYS F 1 148 ? 77.580 12.573 40.287 1.00 52.13 146 LYS F N 1
ATOM 9329 C CA . LYS F 1 148 ? 77.969 11.234 40.770 1.00 52.11 146 LYS F CA 1
ATOM 9330 C C . LYS F 1 148 ? 76.741 10.317 40.864 1.00 50.97 146 LYS F C 1
ATOM 9331 O O . LYS F 1 148 ? 76.893 9.120 40.958 1.00 51.13 146 LYS F O 1
ATOM 9337 N N . PHE F 1 149 ? 75.525 10.871 40.779 1.00 51.07 147 PHE F N 1
ATOM 9338 C CA . PHE F 1 149 ? 74.283 10.048 40.725 1.00 50.86 147 PHE F CA 1
ATOM 9339 C C . PHE F 1 149 ? 73.740 9.755 39.339 1.00 51.13 147 PHE F C 1
ATOM 9340 O O . PHE F 1 149 ? 72.902 8.842 39.143 1.00 51.01 147 PHE F O 1
ATOM 9348 N N . TYR F 1 150 ? 74.284 10.488 38.375 1.00 51.42 148 TYR F N 1
ATOM 9349 C CA . TYR F 1 150 ? 73.837 10.386 37.015 1.00 52.52 148 TYR F CA 1
ATOM 9350 C C . TYR F 1 150 ? 74.196 9.004 36.497 1.00 52.84 148 TYR F C 1
ATOM 9351 O O . TYR F 1 150 ? 75.311 8.530 36.747 1.00 53.76 148 TYR F O 1
ATOM 9360 N N . GLU F 1 151 ? 73.237 8.356 35.840 1.00 53.61 149 GLU F N 1
ATOM 9361 C CA . GLU F 1 151 ? 73.481 7.128 35.058 1.00 55.39 149 GLU F CA 1
ATOM 9362 C C . GLU F 1 151 ? 73.013 7.253 33.591 1.00 55.40 149 GLU F C 1
ATOM 9363 O O . GLU F 1 151 ? 72.213 8.127 33.253 1.00 55.57 149 GLU F O 1
ATOM 9369 N N . LEU F 1 152 ? 73.548 6.372 32.747 1.00 55.91 150 LEU F N 1
ATOM 9370 C CA . LEU F 1 152 ? 73.259 6.383 31.297 1.00 56.49 150 LEU F CA 1
ATOM 9371 C C . LEU F 1 152 ? 71.770 6.162 30.946 1.00 56.52 150 LEU F C 1
ATOM 9372 O O . LEU F 1 152 ? 71.316 6.604 29.883 1.00 57.49 150 LEU F O 1
ATOM 9377 N N . GLY F 1 153 ? 71.018 5.497 31.833 1.00 55.64 151 GLY F N 1
ATOM 9378 C CA . GLY F 1 153 ? 69.590 5.297 31.618 1.00 54.28 151 GLY F CA 1
ATOM 9379 C C . GLY F 1 153 ? 69.341 4.344 30.466 1.00 52.55 151 GLY F C 1
ATOM 9380 O O . GLY F 1 153 ? 69.883 3.257 30.452 1.00 52.70 151 GLY F O 1
ATOM 9381 N N . PRO F 1 154 ? 68.485 4.717 29.503 1.00 50.40 152 PRO F N 1
ATOM 9382 C CA . PRO F 1 154 ? 67.910 6.004 29.164 1.00 48.72 152 PRO F CA 1
ATOM 9383 C C . PRO F 1 154 ? 66.672 6.416 30.018 1.00 47.30 152 PRO F C 1
ATOM 9384 O O . PRO F 1 154 ? 66.159 7.511 29.830 1.00 45.91 152 PRO F O 1
ATOM 9388 N N . ALA F 1 155 ? 66.220 5.543 30.920 1.00 45.72 153 ALA F N 1
ATOM 9389 C CA . ALA F 1 155 ? 65.189 5.855 31.873 1.00 46.05 153 ALA F CA 1
ATOM 9390 C C . ALA F 1 155 ? 65.594 5.345 33.260 1.00 45.62 153 ALA F C 1
ATOM 9391 O O . ALA F 1 155 ? 66.005 4.223 33.370 1.00 45.55 153 ALA F O 1
ATOM 9393 N N . VAL F 1 156 ? 65.447 6.149 34.312 1.00 45.96 154 VAL F N 1
ATOM 9394 C CA . VAL F 1 156 ? 65.831 5.734 35.691 1.00 47.04 154 VAL F CA 1
ATOM 9395 C C . VAL F 1 156 ? 64.680 5.907 36.758 1.00 47.74 154 VAL F C 1
ATOM 9396 O O . VAL F 1 156 ? 64.101 6.980 36.879 1.00 47.86 154 VAL F O 1
ATOM 9400 N N . SER F 1 157 ? 64.369 4.847 37.517 1.00 48.71 155 SER F N 1
ATOM 9401 C CA . SER F 1 157 ? 63.390 4.870 38.611 1.00 49.09 155 SER F CA 1
ATOM 9402 C C . SER F 1 157 ? 64.110 4.964 39.949 1.00 49.41 155 SER F C 1
ATOM 9403 O O . SER F 1 157 ? 64.878 4.085 40.318 1.00 49.86 155 SER F O 1
ATOM 9406 N N . ASP F 1 158 ? 63.868 6.019 40.691 1.00 49.13 156 ASP F N 1
ATOM 9407 C CA . ASP F 1 158 ? 64.489 6.143 41.970 1.00 48.70 156 ASP F CA 1
ATOM 9408 C C . ASP F 1 158 ? 63.442 6.472 43.006 1.00 48.11 156 ASP F C 1
ATOM 9409 O O . ASP F 1 158 ? 63.049 7.631 43.120 1.00 46.90 156 ASP F O 1
ATOM 9414 N N . ALA F 1 159 ? 63.001 5.467 43.774 1.00 47.60 157 ALA F N 1
ATOM 9415 C CA . ALA F 1 159 ? 61.859 5.655 44.685 1.00 47.07 157 ALA F CA 1
ATOM 9416 C C . ALA F 1 159 ? 60.705 6.332 43.892 1.00 47.09 157 ALA F C 1
ATOM 9417 O O . ALA F 1 159 ? 60.286 5.764 42.837 1.00 47.69 157 ALA F O 1
ATOM 9419 N N . ASN F 1 160 ? 60.222 7.512 44.352 1.00 46.14 158 ASN F N 1
ATOM 9420 C CA . ASN F 1 160 ? 59.087 8.244 43.712 1.00 45.99 158 ASN F CA 1
ATOM 9421 C C . ASN F 1 160 ? 59.492 9.196 42.527 1.00 45.73 158 ASN F C 1
ATOM 9422 O O . ASN F 1 160 ? 58.755 10.124 42.140 1.00 44.79 158 ASN F O 1
ATOM 9427 N N . LEU F 1 161 ? 60.672 8.980 41.956 1.00 44.90 159 LEU F N 1
ATOM 9428 C CA . LEU F 1 161 ? 61.104 9.813 40.828 1.00 44.55 159 LEU F CA 1
ATOM 9429 C C . LEU F 1 161 ? 61.591 8.965 39.686 1.00 43.15 159 LEU F C 1
ATOM 9430 O O . LEU F 1 161 ? 62.415 8.085 39.897 1.00 43.57 159 LEU F O 1
ATOM 9435 N N . VAL F 1 162 ? 61.080 9.263 38.486 1.00 41.81 160 VAL F N 1
ATOM 9436 C CA . VAL F 1 162 ? 61.489 8.652 37.255 1.00 40.03 160 VAL F CA 1
ATOM 9437 C C . VAL F 1 162 ? 62.012 9.756 36.393 1.00 39.49 160 VAL F C 1
ATOM 9438 O O . VAL F 1 162 ? 61.407 10.812 36.298 1.00 38.95 160 VAL F O 1
ATOM 9442 N N . THR F 1 163 ? 63.200 9.539 35.825 1.00 39.36 161 THR F N 1
ATOM 9443 C CA . THR F 1 163 ? 63.772 10.467 34.849 1.00 38.81 161 THR F CA 1
ATOM 9444 C C . THR F 1 163 ? 64.214 9.705 33.632 1.00 38.22 161 THR F C 1
ATOM 9445 O O . THR F 1 163 ? 64.558 8.521 33.710 1.00 38.67 161 THR F O 1
ATOM 9449 N N . ALA F 1 164 ? 64.190 10.380 32.489 1.00 38.21 162 ALA F N 1
ATOM 9450 C CA . ALA F 1 164 ? 64.495 9.752 31.202 1.00 37.44 162 ALA F CA 1
ATOM 9451 C C . ALA F 1 164 ? 65.036 10.829 30.317 1.00 37.90 162 ALA F C 1
ATOM 9452 O O . ALA F 1 164 ? 64.720 11.993 30.536 1.00 37.72 162 ALA F O 1
ATOM 9454 N N . SER F 1 165 ? 65.838 10.446 29.317 1.00 38.17 163 SER F N 1
ATOM 9455 C CA . SER F 1 165 ? 66.056 11.296 28.160 1.00 38.98 163 SER F CA 1
ATOM 9456 C C . SER F 1 165 ? 64.893 11.275 27.142 1.00 38.21 163 SER F C 1
ATOM 9457 O O . SER F 1 165 ? 64.230 10.272 26.926 1.00 39.24 163 SER F O 1
ATOM 9460 N N . GLY F 1 166 ? 64.727 12.409 26.481 1.00 38.27 164 GLY F N 1
ATOM 9461 C CA . GLY F 1 166 ? 63.730 12.644 25.468 1.00 38.48 164 GLY F CA 1
ATOM 9462 C C . GLY F 1 166 ? 63.734 11.728 24.275 1.00 38.15 164 GLY F C 1
ATOM 9463 O O . GLY F 1 166 ? 62.720 11.577 23.655 1.00 38.67 164 GLY F O 1
ATOM 9464 N N . ILE F 1 167 ? 64.846 11.087 23.975 1.00 39.22 165 ILE F N 1
ATOM 9465 C CA . ILE F 1 167 ? 64.905 10.041 22.954 1.00 39.54 165 ILE F CA 1
ATOM 9466 C C . ILE F 1 167 ? 64.386 8.671 23.382 1.00 40.12 165 ILE F C 1
ATOM 9467 O O . ILE F 1 167 ? 64.337 7.732 22.543 1.00 38.74 165 ILE F O 1
ATOM 9472 N N . ALA F 1 168 ? 63.964 8.584 24.661 1.00 39.65 166 ALA F N 1
ATOM 9473 C CA . ALA F 1 168 ? 63.461 7.334 25.260 1.00 39.74 166 ALA F CA 1
ATOM 9474 C C . ALA F 1 168 ? 62.049 7.441 25.888 1.00 39.54 166 ALA F C 1
ATOM 9475 O O . ALA F 1 168 ? 61.866 7.119 27.071 1.00 40.11 166 ALA F O 1
ATOM 9477 N N . PRO F 1 169 ? 61.032 7.845 25.100 1.00 39.24 167 PRO F N 1
ATOM 9478 C CA . PRO F 1 169 ? 59.634 7.866 25.594 1.00 38.95 167 PRO F CA 1
ATOM 9479 C C . PRO F 1 169 ? 59.034 6.485 25.881 1.00 38.16 167 PRO F C 1
ATOM 9480 O O . PRO F 1 169 ? 58.099 6.371 26.643 1.00 37.82 167 PRO F O 1
ATOM 9484 N N . LEU F 1 170 ? 59.536 5.448 25.244 1.00 38.11 168 LEU F N 1
ATOM 9485 C CA . LEU F 1 170 ? 59.032 4.128 25.542 1.00 39.32 168 LEU F CA 1
ATOM 9486 C C . LEU F 1 170 ? 59.471 3.636 26.905 1.00 39.19 168 LEU F C 1
ATOM 9487 O O . LEU F 1 170 ? 58.698 3.088 27.634 1.00 39.43 168 LEU F O 1
ATOM 9492 N N . GLU F 1 171 ? 60.750 3.797 27.178 1.00 39.81 169 GLU F N 1
ATOM 9493 C CA . GLU F 1 171 ? 61.354 3.399 28.441 1.00 39.73 169 GLU F CA 1
ATOM 9494 C C . GLU F 1 171 ? 60.830 4.184 29.607 1.00 38.73 169 GLU F C 1
ATOM 9495 O O . GLU F 1 171 ? 60.557 3.616 30.631 1.00 38.22 169 GLU F O 1
ATOM 9501 N N . PHE F 1 172 ? 60.753 5.488 29.437 1.00 38.42 170 PHE F N 1
ATOM 9502 C CA . PHE F 1 172 ? 60.134 6.388 30.374 1.00 39.16 170 PHE F CA 1
ATOM 9503 C C . PHE F 1 172 ? 58.726 5.950 30.679 1.00 40.32 170 PHE F C 1
ATOM 9504 O O . PHE F 1 172 ? 58.329 5.797 31.842 1.00 40.30 170 PHE F O 1
ATOM 9512 N N . ALA F 1 173 ? 57.957 5.786 29.627 1.00 40.60 171 ALA F N 1
ATOM 9513 C CA . ALA F 1 173 ? 56.574 5.405 29.733 1.00 41.87 171 ALA F CA 1
ATOM 9514 C C . ALA F 1 173 ? 56.451 4.097 30.526 1.00 42.73 171 ALA F C 1
ATOM 9515 O O . ALA F 1 173 ? 55.559 3.943 31.328 1.00 43.11 171 ALA F O 1
ATOM 9517 N N . MET F 1 174 ? 57.360 3.159 30.308 1.00 44.80 172 MET F N 1
ATOM 9518 C CA . MET F 1 174 ? 57.351 1.880 30.999 1.00 46.06 172 MET F CA 1
ATOM 9519 C C . MET F 1 174 ? 57.754 1.959 32.466 1.00 46.12 172 MET F C 1
ATOM 9520 O O . MET F 1 174 ? 57.212 1.222 33.319 1.00 47.24 172 MET F O 1
ATOM 9525 N N . GLU F 1 175 ? 58.671 2.848 32.797 1.00 46.53 173 GLU F N 1
ATOM 9526 C CA . GLU F 1 175 ? 59.137 2.910 34.165 1.00 46.23 173 GLU F CA 1
ATOM 9527 C C . GLU F 1 175 ? 58.003 3.461 35.015 1.00 46.23 173 GLU F C 1
ATOM 9528 O O . GLU F 1 175 ? 57.706 2.947 36.099 1.00 45.67 173 GLU F O 1
ATOM 9534 N N . VAL F 1 176 ? 57.342 4.490 34.505 1.00 45.93 174 VAL F N 1
ATOM 9535 C CA . VAL F 1 176 ? 56.193 5.081 35.209 1.00 45.87 174 VAL F CA 1
ATOM 9536 C C . VAL F 1 176 ? 55.019 4.098 35.373 1.00 45.83 174 VAL F C 1
ATOM 9537 O O . VAL F 1 176 ? 54.437 3.963 36.434 1.00 44.37 174 VAL F O 1
ATOM 9541 N N . LEU F 1 177 ? 54.671 3.421 34.298 1.00 46.69 175 LEU F N 1
ATOM 9542 C CA . LEU F 1 177 ? 53.637 2.421 34.369 1.00 47.08 175 LEU F CA 1
ATOM 9543 C C . LEU F 1 177 ? 54.017 1.396 35.453 1.00 48.27 175 LEU F C 1
ATOM 9544 O O . LEU F 1 177 ? 53.178 0.986 36.233 1.00 48.73 175 LEU F O 1
ATOM 9549 N N . LYS F 1 178 ? 55.280 0.974 35.495 1.00 49.54 176 LYS F N 1
ATOM 9550 C CA . LYS F 1 178 ? 55.689 -0.025 36.477 1.00 50.01 176 LYS F CA 1
ATOM 9551 C C . LYS F 1 178 ? 55.559 0.517 37.919 1.00 50.90 176 LYS F C 1
ATOM 9552 O O . LYS F 1 178 ? 55.093 -0.191 38.823 1.00 50.88 176 LYS F O 1
ATOM 9558 N N . LYS F 1 179 ? 56.043 1.743 38.130 1.00 51.15 177 LYS F N 1
ATOM 9559 C CA . LYS F 1 179 ? 56.040 2.354 39.429 1.00 51.18 177 LYS F CA 1
ATOM 9560 C C . LYS F 1 179 ? 54.597 2.408 39.968 1.00 51.49 177 LYS F C 1
ATOM 9561 O O . LYS F 1 179 ? 54.397 2.154 41.133 1.00 51.14 177 LYS F O 1
ATOM 9567 N N . ILE F 1 180 ? 53.607 2.700 39.112 1.00 51.67 178 ILE F N 1
ATOM 9568 C CA . ILE F 1 180 ? 52.223 2.887 39.550 1.00 51.48 178 ILE F CA 1
ATOM 9569 C C . ILE F 1 180 ? 51.412 1.583 39.488 1.00 51.95 178 ILE F C 1
ATOM 9570 O O . ILE F 1 180 ? 50.267 1.532 39.959 1.00 50.43 178 ILE F O 1
ATOM 9575 N N . ASP F 1 181 ? 52.048 0.538 38.936 1.00 53.15 179 ASP F N 1
ATOM 9576 C CA . ASP F 1 181 ? 51.607 -0.859 39.077 1.00 53.18 179 ASP F CA 1
ATOM 9577 C C . ASP F 1 181 ? 50.181 -1.026 38.568 1.00 53.46 179 ASP F C 1
ATOM 9578 O O . ASP F 1 181 ? 49.268 -1.423 39.304 1.00 54.55 179 ASP F O 1
ATOM 9583 N N . VAL F 1 182 ? 49.996 -0.693 37.301 1.00 52.87 180 VAL F N 1
ATOM 9584 C CA . VAL F 1 182 ? 48.659 -0.527 36.711 1.00 51.99 180 VAL F CA 1
ATOM 9585 C C . VAL F 1 182 ? 48.403 -1.643 35.667 1.00 51.66 180 VAL F C 1
ATOM 9586 O O . VAL F 1 182 ? 47.284 -2.008 35.380 1.00 51.94 180 VAL F O 1
ATOM 9590 N N . PHE F 1 183 ? 49.513 -2.185 35.183 1.00 52.19 181 PHE F N 1
ATOM 9591 C CA . PHE F 1 183 ? 49.565 -3.345 34.323 1.00 52.00 181 PHE F CA 1
ATOM 9592 C C . PHE F 1 183 ? 50.051 -4.525 35.122 1.00 52.37 181 PHE F C 1
ATOM 9593 O O . PHE F 1 183 ? 50.782 -4.390 36.069 1.00 52.13 181 PHE F O 1
ATOM 9601 N N . THR F 1 184 ? 49.709 -5.711 34.696 1.00 53.00 182 THR F N 1
ATOM 9602 C CA . THR F 1 184 ? 50.352 -6.842 35.283 1.00 53.34 182 THR F CA 1
ATOM 9603 C C . THR F 1 184 ? 51.722 -6.946 34.656 1.00 53.53 182 THR F C 1
ATOM 9604 O O . THR F 1 184 ? 51.935 -6.569 33.537 1.00 53.63 182 THR F O 1
ATOM 9608 N N . LEU F 1 185 ? 52.670 -7.437 35.409 1.00 54.49 183 LEU F N 1
ATOM 9609 C CA . LEU F 1 185 ? 54.028 -7.463 34.939 1.00 55.01 183 LEU F CA 1
ATOM 9610 C C . LEU F 1 185 ? 54.137 -8.043 33.563 1.00 55.26 183 LEU F C 1
ATOM 9611 O O . LEU F 1 185 ? 54.820 -7.519 32.727 1.00 55.78 183 LEU F O 1
ATOM 9616 N N . ASP F 1 186 ? 53.482 -9.173 33.374 1.00 55.64 184 ASP F N 1
ATOM 9617 C CA . ASP F 1 186 ? 53.411 -9.899 32.113 1.00 55.43 184 ASP F CA 1
ATOM 9618 C C . ASP F 1 186 ? 53.127 -8.962 30.989 1.00 54.50 184 ASP F C 1
ATOM 9619 O O . ASP F 1 186 ? 53.778 -8.909 29.977 1.00 53.96 184 ASP F O 1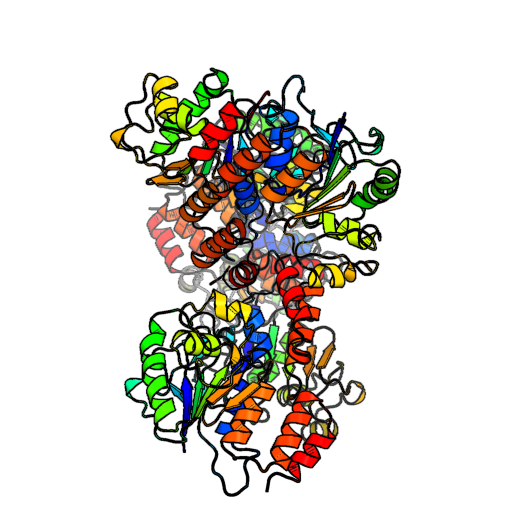
ATOM 9624 N N . ALA F 1 187 ? 52.068 -8.251 31.217 1.00 53.60 185 ALA F N 1
ATOM 9625 C CA . ALA F 1 187 ? 51.479 -7.377 30.240 1.00 53.18 185 ALA F CA 1
ATOM 9626 C C . ALA F 1 187 ? 52.386 -6.185 29.867 1.00 52.73 185 ALA F C 1
ATOM 9627 O O . ALA F 1 187 ? 52.404 -5.761 28.692 1.00 51.87 185 ALA F O 1
ATOM 9629 N N . LEU F 1 188 ? 53.129 -5.672 30.863 1.00 52.08 186 LEU F N 1
ATOM 9630 C CA . LEU F 1 188 ? 53.976 -4.503 30.699 1.00 51.82 186 LEU F CA 1
ATOM 9631 C C . LEU F 1 188 ? 55.138 -4.855 29.838 1.00 52.15 186 LEU F C 1
ATOM 9632 O O . LEU F 1 188 ? 55.497 -4.118 28.923 1.00 53.75 186 LEU F O 1
ATOM 9637 N N . HIS F 1 189 ? 55.764 -5.980 30.134 1.00 51.80 187 HIS F N 1
ATOM 9638 C CA . HIS F 1 189 ? 56.891 -6.446 29.308 1.00 51.48 187 HIS F CA 1
ATOM 9639 C C . HIS F 1 189 ? 56.504 -6.738 27.853 1.00 49.35 187 HIS F C 1
ATOM 9640 O O . HIS F 1 189 ? 57.257 -6.438 26.947 1.00 48.14 187 HIS F O 1
ATOM 9647 N N . SER F 1 190 ? 55.325 -7.309 27.661 1.00 48.33 188 SER F N 1
ATOM 9648 C CA . SER F 1 190 ? 54.761 -7.544 26.327 1.00 48.24 188 SER F CA 1
ATOM 9649 C C . SER F 1 190 ? 54.507 -6.222 25.570 1.00 47.27 188 SER F C 1
ATOM 9650 O O . SER F 1 190 ? 54.976 -6.041 24.457 1.00 46.78 188 SER F O 1
ATOM 9653 N N . TRP F 1 191 ? 53.764 -5.314 26.212 1.00 46.90 189 TRP F N 1
ATOM 9654 C CA . TRP F 1 191 ? 53.560 -3.958 25.738 1.00 46.52 189 TRP F CA 1
ATOM 9655 C C . TRP F 1 191 ? 54.878 -3.349 25.329 1.00 45.95 189 TRP F C 1
ATOM 9656 O O . TRP F 1 191 ? 55.066 -2.966 24.180 1.00 45.69 189 TRP F O 1
ATOM 9667 N N . TYR F 1 192 ? 55.813 -3.274 26.276 1.00 44.87 190 TYR F N 1
ATOM 9668 C CA . TYR F 1 192 ? 57.072 -2.638 25.992 1.00 44.71 190 TYR F CA 1
ATOM 9669 C C . TYR F 1 192 ? 57.790 -3.330 24.825 1.00 44.69 190 TYR F C 1
ATOM 9670 O O . TYR F 1 192 ? 58.356 -2.679 23.900 1.00 44.06 190 TYR F O 1
ATOM 9679 N N . ASN F 1 193 ? 57.820 -4.655 24.890 1.00 45.61 191 ASN F N 1
ATOM 9680 C CA . ASN F 1 193 ? 58.548 -5.426 23.869 1.00 46.87 191 ASN F CA 1
ATOM 9681 C C . ASN F 1 193 ? 57.943 -5.296 22.466 1.00 46.45 191 ASN F C 1
ATOM 9682 O O . ASN F 1 193 ? 58.675 -5.173 21.489 1.00 45.33 191 ASN F O 1
ATOM 9687 N N . LEU F 1 194 ? 56.612 -5.364 22.385 1.00 46.17 192 LEU F N 1
ATOM 9688 C CA . LEU F 1 194 ? 55.919 -5.055 21.149 1.00 46.36 192 LEU F CA 1
ATOM 9689 C C . LEU F 1 194 ? 56.377 -3.713 20.556 1.00 46.96 192 LEU F C 1
ATOM 9690 O O . LEU F 1 194 ? 56.766 -3.636 19.399 1.00 46.96 192 LEU F O 1
ATOM 9695 N N . ASN F 1 195 ? 56.384 -2.659 21.364 1.00 47.29 193 ASN F N 1
ATOM 9696 C CA . ASN F 1 195 ? 56.603 -1.302 20.815 1.00 46.97 193 ASN F CA 1
ATOM 9697 C C . ASN F 1 195 ? 58.028 -1.042 20.463 1.00 46.32 193 ASN F C 1
ATOM 9698 O O . ASN F 1 195 ? 58.314 -0.325 19.527 1.00 46.23 193 ASN F O 1
ATOM 9703 N N . LYS F 1 196 ? 58.924 -1.638 21.230 1.00 47.57 194 LYS F N 1
ATOM 9704 C CA . LYS F 1 196 ? 60.390 -1.623 20.946 1.00 47.76 194 LYS F CA 1
ATOM 9705 C C . LYS F 1 196 ? 60.753 -2.461 19.741 1.00 48.65 194 LYS F C 1
ATOM 9706 O O . LYS F 1 196 ? 61.564 -2.088 18.935 1.00 48.18 194 LYS F O 1
ATOM 9712 N N . THR F 1 197 ? 60.081 -3.587 19.622 1.00 50.84 195 THR F N 1
ATOM 9713 C CA . THR F 1 197 ? 60.519 -4.685 18.820 1.00 53.17 195 THR F CA 1
ATOM 9714 C C . THR F 1 197 ? 59.700 -4.921 17.533 1.00 54.09 195 THR F C 1
ATOM 9715 O O . THR F 1 197 ? 60.264 -5.324 16.521 1.00 54.69 195 THR F O 1
ATOM 9719 N N . HIS F 1 198 ? 58.390 -4.682 17.582 1.00 55.32 196 HIS F N 1
ATOM 9720 C CA . HIS F 1 198 ? 57.462 -4.898 16.449 1.00 56.56 196 HIS F CA 1
ATOM 9721 C C . HIS F 1 198 ? 57.253 -6.412 16.149 1.00 58.53 196 HIS F C 1
ATOM 9722 O O . HIS F 1 198 ? 56.629 -6.768 15.136 1.00 59.55 196 HIS F O 1
ATOM 9729 N N . LYS F 1 199 ? 57.739 -7.306 17.028 1.00 59.85 197 LYS F N 1
ATOM 9730 C CA . LYS F 1 199 ? 57.525 -8.766 16.882 1.00 59.69 197 LYS F CA 1
ATOM 9731 C C . LYS F 1 199 ? 56.163 -9.195 17.394 1.00 59.53 197 LYS F C 1
ATOM 9732 O O . LYS F 1 199 ? 55.856 -8.942 18.554 1.00 59.00 197 LYS F O 1
ATOM 9738 N N . PRO F 1 200 ? 55.356 -9.862 16.524 1.00 60.25 198 PRO F N 1
ATOM 9739 C CA . PRO F 1 200 ? 53.976 -10.369 16.731 1.00 60.54 198 PRO F CA 1
ATOM 9740 C C . PRO F 1 200 ? 53.711 -11.156 18.028 1.00 61.12 198 PRO F C 1
ATOM 9741 O O . PRO F 1 200 ? 52.622 -11.042 18.611 1.00 60.03 198 PRO F O 1
ATOM 9745 N N . GLU F 1 201 ? 54.695 -11.977 18.409 1.00 61.67 199 GLU F N 1
ATOM 9746 C CA . GLU F 1 201 ? 54.746 -12.742 19.687 1.00 61.90 199 GLU F CA 1
ATOM 9747 C C . GLU F 1 201 ? 54.182 -11.977 20.882 1.00 62.24 199 GLU F C 1
ATOM 9748 O O . GLU F 1 201 ? 53.304 -12.481 21.603 1.00 62.80 199 GLU F O 1
ATOM 9754 N N . TYR F 1 202 ? 54.718 -10.758 21.058 1.00 62.35 200 TYR F N 1
ATOM 9755 C CA . TYR F 1 202 ? 54.453 -9.847 22.193 1.00 61.67 200 TYR F CA 1
ATOM 9756 C C . TYR F 1 202 ? 53.076 -9.240 22.133 1.00 61.60 200 TYR F C 1
ATOM 9757 O O . TYR F 1 202 ? 52.464 -8.968 23.167 1.00 61.18 200 TYR F O 1
ATOM 9766 N N . PHE F 1 203 ? 52.594 -9.008 20.913 1.00 62.47 201 PHE F N 1
ATOM 9767 C CA . PHE F 1 203 ? 51.195 -8.645 20.715 1.00 62.87 201 PHE F CA 1
ATOM 9768 C C . PHE F 1 203 ? 50.266 -9.736 21.256 1.00 62.86 201 PHE F C 1
ATOM 9769 O O . PHE F 1 203 ? 49.306 -9.435 21.959 1.00 62.60 201 PHE F O 1
ATOM 9777 N N . PHE F 1 204 ? 50.553 -10.997 20.943 1.00 63.75 202 PHE F N 1
ATOM 9778 C CA . PHE F 1 204 ? 49.671 -12.093 21.352 1.00 64.71 202 PHE F CA 1
ATOM 9779 C C . PHE F 1 204 ? 49.826 -12.355 22.841 1.00 65.11 202 PHE F C 1
ATOM 9780 O O . PHE F 1 204 ? 48.817 -12.511 23.550 1.00 64.95 202 PHE F O 1
ATOM 9788 N N . GLN F 1 205 ? 51.080 -12.389 23.317 1.00 65.40 203 GLN F N 1
ATOM 9789 C CA . GLN F 1 205 ? 51.353 -12.375 24.775 1.00 65.76 203 GLN F CA 1
ATOM 9790 C C . GLN F 1 205 ? 50.565 -11.258 25.461 1.00 65.68 203 GLN F C 1
ATOM 9791 O O . GLN F 1 205 ? 49.862 -11.505 26.435 1.00 64.95 203 GLN F O 1
ATOM 9797 N N . LEU F 1 206 ? 50.700 -10.032 24.946 1.00 66.04 204 LEU F N 1
ATOM 9798 C CA . LEU F 1 206 ? 49.917 -8.879 25.451 1.00 66.66 204 LEU F CA 1
ATOM 9799 C C . LEU F 1 206 ? 48.387 -9.117 25.481 1.00 67.18 204 LEU F C 1
ATOM 9800 O O . LEU F 1 206 ? 47.749 -8.707 26.430 1.00 67.56 204 LEU F O 1
ATOM 9805 N N . MET F 1 207 ? 47.801 -9.772 24.476 1.00 68.35 205 MET F N 1
ATOM 9806 C CA . MET F 1 207 ? 46.341 -10.005 24.469 1.00 69.61 205 MET F CA 1
ATOM 9807 C C . MET F 1 207 ? 45.906 -11.135 25.453 1.00 70.88 205 MET F C 1
ATOM 9808 O O . MET F 1 207 ? 44.849 -11.025 26.124 1.00 70.50 205 MET F O 1
ATOM 9813 N N . ASN F 1 208 ? 46.727 -12.193 25.555 1.00 72.55 206 ASN F N 1
ATOM 9814 C CA . ASN F 1 208 ? 46.601 -13.201 26.657 1.00 73.69 206 ASN F CA 1
ATOM 9815 C C . ASN F 1 208 ? 46.639 -12.522 28.065 1.00 74.75 206 ASN F C 1
ATOM 9816 O O . ASN F 1 208 ? 45.881 -12.921 28.975 1.00 74.54 206 ASN F O 1
ATOM 9821 N N . SER F 1 209 ? 47.503 -11.496 28.200 1.00 75.72 207 SER F N 1
ATOM 9822 C CA . SER F 1 209 ? 47.921 -10.909 29.491 1.00 76.80 207 SER F CA 1
ATOM 9823 C C . SER F 1 209 ? 47.114 -9.718 30.018 1.00 77.92 207 SER F C 1
ATOM 9824 O O . SER F 1 209 ? 47.281 -9.334 31.204 1.00 77.76 207 SER F O 1
ATOM 9827 N N . ILE F 1 210 ? 46.274 -9.108 29.173 1.00 79.10 208 ILE F N 1
ATOM 9828 C CA . ILE F 1 210 ? 45.300 -8.174 29.728 1.00 79.52 208 ILE F CA 1
ATOM 9829 C C . ILE F 1 210 ? 44.563 -9.037 30.736 1.00 80.26 208 ILE F C 1
ATOM 9830 O O . ILE F 1 210 ? 44.672 -8.764 31.938 1.00 80.79 208 ILE F O 1
ATOM 9835 N N . ASN F 1 211 ? 43.874 -10.087 30.248 1.00 80.72 209 ASN F N 1
ATOM 9836 C CA . ASN F 1 211 ? 43.351 -11.210 31.088 1.00 81.12 209 ASN F CA 1
ATOM 9837 C C . ASN F 1 211 ? 42.381 -12.162 30.360 1.00 81.67 209 ASN F C 1
ATOM 9838 O O . ASN F 1 211 ? 42.077 -11.992 29.176 1.00 82.38 209 ASN F O 1
#

InterPro domains:
  IPR002818 DJ-1/PfpI [PF01965] (4-176)
  IPR029062 Class I glutamine amidotransferase-like [G3DSA:3.40.50.880] (1-210)
  IPR029062 Class I glutamine amidotransferase-like [SSF52317] (4-178)
  IPR050325 Protein/nucleic a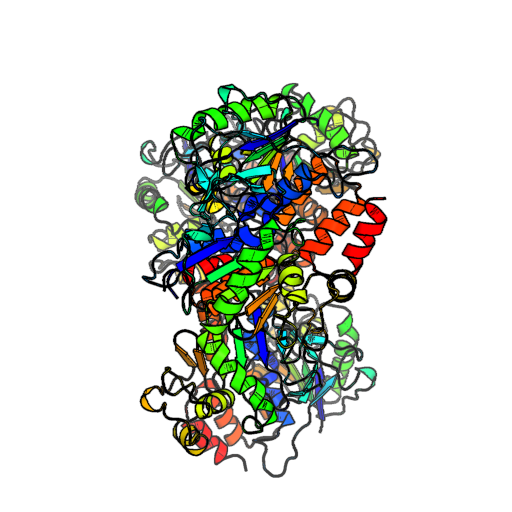cid deglycase [PTHR48094] (4-177)

CATH classification: 3.40.50.880